Protein 3L49 (pdb70)

Secondary structure (DSSP, 8-state):
--TT-EEEEEES--SSHHHHHHHHHHHHHHHHTT-EEEEEE-TT-HHHHHHHHHHHHHH--SEEEEESS-HHHHHHHHHHHHHTT--EEEES---TT-SEEEEE-HHHHHHHHHHHHHHHHTT-EEEEEE-S-TTSHHHHHHHHHHHHHHHT-TTEEEPSSPB---SSSHHHHHHHHHHHHHHH--STTS--EEEESSHHHHHHHHHHHHHTT--S-EEEEEE--HHHHHHHH-TTS-EEEEEE--HHHHHHHHHHHHHHHHTT----SEEEEP-EEEES--/--TT-EEEEEES---SHHHHHHHHHHHHHHHHTT-EEEEEE-TT-HHHHHHHHHHHHHH--SEEEEESS-HHHHHHHHHHHHHTTPPEEEES---TT-SEEEEE-HHHHHHHHHHHHHHHHTT-EEEEEE-S-TTSHHHHHHHHHHHHHHHT-TTEEEPSSPB---SSSHHHHHHHHHHHHHHHS-STTS--EEEESSSHHHHHHHHHHHHT--TT-EEEEEE--HHHHHHHH-TTS-EEEEEE--HHHHHHHHHHHHHHHHTT----SEEEE--EEEES--/--TT-EEEEEES---SHHHHHHHHHHHHHHHHTT-EEEEEE--S-HHHHHHHHHHHHHT--SEEEEE---HHHHHHHHHHHHHTTPPEEEES---TT-SEEEE--HHHHHHHHHHHHHHHTTT-EEEEEE-TTTTSHHHHHHHHHHHHHHTT-TTEEEPSSPBPP-SSSHHHHHHHHHHHHHHH--STTS--EEEESSSHHHHHHHHHHHHHT--S-EEEEEE--HHHHHHHH-TTS-EEEEEE--HHHHHHHHHHHHHHHHTT----SEEE---EEEES--/--TT-EEEEEES---SHHHHHHHHHHHHHHHHTT-EEEEEE-TT-HHHHHHHHHHHHHH--SEEEEES--HHHHHHHHHHHHHTT--EEEES---TT-SEEEE--HHHHHHHHHHHHHHHHTT-EEEEEB-S-TTSHHHHHHHHHHHHHHHT-TTEEEPSSPBPP-SSSHHHHHHHHHHHHHHHS-STTS--EEE-SSSHHHHHHHHHHHHTT--S-EEEEEE--HHHHHHHH-TTS-EEEEEE--HHHHHHHHHHHHHHHHTT----SEEE---EEEES--

Sequence (1128 aa):
SLEGKTIGITAIGTDHHDWDLKAYQAQIAEIERLGGTAIALDAGRNDQTQVSQIQTLIAQKPDAIIEQLGNLDVLNPWLQKINDAGIPLFTVDTATPHAINNTTSNNYSIGAELALQMVADLGGKGNVLVFNGFYSVPVCKIRYDQMKYVLEAFPDVKIIEPELRDVIPNTIQSAYSNVTDMLTKYPNEGDVGAIWACWDVPMIGATQALQAAGRTDIRRTYGVDGSPEFVEMVADPESPAGAVAAQQPSEIGKLAVQNVARHLAGQEVKPFTFAPAVLITKENSLEGKTIGITAIGTDHHDWDLKAYQAQIAEIERLGGTAIALDAGRNDQTQVSQIQTLIAQKPDAIIEQLGNLDVLNPWLQKINDAGIPLFTVDTATPHHAINNTTSNNYSIGAELALQMVADLGGKGNVLVFNGFYSSVPVCKIRYDQMKYVLEAFPDVKIIEPELRDVIPNTIQSAYSNVTDMLTKYPNEGDVGAIWACWDVPMIGATQALQAAGRTDIRTYGVDGSPEFVEMVADPESPAGAVAAQQPSEIGKLAVQNVARHLAGQEVKPFTFAPAVLITKENSLEGKTIGITAIGTDHHDWDLKAYQAQIAEIERLGGTAIALDAGRNDQTQVSQIQTLIAQKPDAIIEQLGNLDVLNPWLQKINDAGIPLFTVDTATPHAINNTTSNNYSIGAELALQMVADLGGKGNVLVFNGFYSVPVCKIRYDQMKYVLEAFPDVKIIEPELRDVIPNTIQQSAYSNVTDMLTKYPNEGDVGAIWACWDVPMIGATQALQAAGRTDIRRTYGVDGSPEFVEMVADPESPAGAVAAQQPSEIGKLAVQNVARHLAGQEVKPFTFAPAVLITKENSLEGKTIGITAIGTDHHDWDLKAYQAQIAEIERLGGTAIALDAGRNDQTQVSQIQTLIAQKPDAIIEQLGNLDVLNPWLQKINDAGIPLFTVDTATPHAINNTTSNNYSIGAELALQMVADLGGKGNVLVFNGFYSVPVCKIRYDQMKYVLEAFPDVKIIEPELRDVIPNTIQSAYSNVTDMLTKYPNEGDVGAIWACWDVPMIGATQALQAAGRTDIRTYGVDGSPEFVEMVADPESPAGAVAAQQPSEIGKLAVQNVARHLAGQEVKPFTFAPAVLITKEN

B-factor: mean 36.96, std 13.81, range [2.0, 111.81]

Nearest PDB structures (foldseek):
  3l49-assembly1_A  TM=1.003E+00  e=1.188E-52  Cereibacter sphaeroides 2.4.1
  4wt7-assembly2_B  TM=9.941E-01  e=4.900E-40  Allorhizobium ampelinum S4
  4ry8-assembly1_A  TM=9.129E-01  e=4.560E-19  Pseudothermotoga lettingae TMO
  5ulb-assembly1_A  TM=8.621E-01  e=6.371E-19  Yersinia enterocolitica subsp. enterocolitica 8081
  4irx-assembly2_B  TM=8.841E-01  e=4.612E-13  Caulobacter vibrioides CB15

InterPro domains:
  IPR025997 Periplasmic binding protein [PF13407] (34-293)
  IPR028082 Periplasmic binding protein-like I [SSF53822] (30-312)

CATH classification: 3.40.50.2300 (+1 more: 3.40.50.2300)

Structure (mmCIF, N/CA/C/O backbone):
data_3L49
#
_entry.id   3L49
#
_cell.length_a   67.310
_cell.length_b   75.712
_cell.length_c   77.438
_cell.angle_alpha   106.41
_cell.angle_beta   115.49
_cell.angle_gamma   96.71
#
_symmetry.space_group_name_H-M   'P 1'
#
loop_
_entity.id
_entity.type
_entity.pdbx_description
1 polymer 'ABC sugar (Ribose) transporter, periplasmic substrate-binding subunit'
2 non-polymer 'UNKNOWN LIGAND'
3 water water
#
loop_
_atom_site.group_PDB
_atom_site.id
_atom_site.type_symbol
_atom_site.label_atom_id
_atom_site.label_alt_id
_atom_site.label_comp_id
_atom_site.label_asym_id
_atom_site.label_entity_id
_atom_site.label_seq_id
_atom_site.pdbx_PDB_ins_code
_atom_site.Cartn_x
_atom_site.Cartn_y
_atom_site.Cartn_z
_atom_site.occupancy
_atom_site.B_iso_or_equiv
_atom_site.auth_seq_id
_atom_site.auth_comp_id
_atom_site.auth_asym_id
_atom_site.auth_atom_id
_atom_site.pdbx_PDB_model_num
ATOM 1 N N . SER A 1 2 ? 23.343 41.192 -0.767 1.00 43.33 28 SER A N 1
ATOM 2 C CA . SER A 1 2 ? 23.816 39.927 -0.117 1.00 42.59 28 SER A CA 1
ATOM 3 C C . SER A 1 2 ? 23.182 38.697 -0.794 1.00 46.13 28 SER A C 1
ATOM 4 O O . SER A 1 2 ? 23.843 37.668 -1.005 1.00 45.14 28 SER A O 1
ATOM 7 N N . LEU A 1 3 ? 21.896 38.818 -1.116 1.00 37.91 29 LEU A N 1
ATOM 8 C CA . LEU A 1 3 ? 21.217 37.908 -2.028 1.00 37.80 29 LEU A CA 1
ATOM 9 C C . LEU A 1 3 ? 20.592 38.722 -3.162 1.00 41.20 29 LEU A C 1
ATOM 10 O O . LEU A 1 3 ? 19.710 38.224 -3.869 1.00 33.24 29 LEU A O 1
ATOM 15 N N . GLU A 1 4 ? 21.083 39.955 -3.344 1.00 41.94 30 GLU A N 1
ATOM 16 C CA . GLU A 1 4 ? 20.362 41.010 -4.081 1.00 52.63 30 GLU A CA 1
ATOM 17 C C . GLU A 1 4 ? 19.935 40.678 -5.516 1.00 55.28 30 GLU A C 1
ATOM 18 O O . GLU A 1 4 ? 18.831 41.041 -5.936 1.00 58.15 30 GLU A O 1
ATOM 24 N N . GLY A 1 5 ? 20.781 39.974 -6.255 1.00 51.17 31 GLY A N 1
ATOM 25 C CA . GLY A 1 5 ? 20.413 39.587 -7.609 1.00 52.72 31 GLY A CA 1
ATOM 26 C C . GLY A 1 5 ? 20.167 38.102 -7.720 1.00 47.35 31 GLY A C 1
ATOM 27 O O . GLY A 1 5 ? 20.392 37.511 -8.774 1.00 50.37 31 GLY A O 1
ATOM 28 N N . LYS A 1 6 ? 19.710 37.492 -6.629 1.00 43.36 32 LYS A N 1
ATOM 29 C CA . LYS A 1 6 ? 19.654 36.035 -6.558 1.00 36.93 32 LYS A CA 1
ATOM 30 C C . LYS A 1 6 ? 18.249 35.503 -6.331 1.00 36.80 32 LYS A C 1
ATOM 31 O O . LYS A 1 6 ? 17.388 36.180 -5.756 1.00 28.51 32 LYS A O 1
ATOM 37 N N . THR A 1 7 ? 18.033 34.279 -6.803 1.00 31.55 33 THR A N 1
ATOM 38 C CA . THR A 1 7 ? 16.774 33.583 -6.617 1.00 36.36 33 THR A CA 1
ATOM 39 C C . THR A 1 7 ? 17.058 32.277 -5.904 1.00 31.82 33 THR A C 1
ATOM 40 O O . THR A 1 7 ? 17.877 31.482 -6.364 1.00 31.06 33 THR A O 1
ATOM 44 N N . ILE A 1 8 ? 16.395 32.071 -4.770 1.00 31.80 34 ILE A N 1
ATOM 45 C CA . ILE A 1 8 ? 16.578 30.858 -3.980 1.00 26.57 34 ILE A CA 1
ATOM 46 C C . ILE A 1 8 ? 15.273 30.088 -3.920 1.00 26.79 34 ILE A C 1
ATOM 47 O O . ILE A 1 8 ? 14.253 30.618 -3.486 1.00 26.65 34 ILE A O 1
ATOM 52 N N . GLY A 1 9 ? 15.307 28.840 -4.369 1.00 24.68 35 GLY A N 1
ATOM 53 C CA . GLY A 1 9 ? 14.170 27.947 -4.226 1.00 25.93 35 GLY A CA 1
ATOM 54 C C . GLY A 1 9 ? 14.137 27.260 -2.870 1.00 26.21 35 GLY A C 1
ATOM 55 O O . GLY A 1 9 ? 15.175 26.886 -2.330 1.00 30.12 35 GLY A O 1
ATOM 56 N N . ILE A 1 10 ? 12.935 27.113 -2.322 1.00 29.56 36 ILE A N 1
ATOM 57 C CA . ILE A 1 10 ? 12.692 26.346 -1.095 1.00 30.85 36 ILE A CA 1
ATOM 58 C C . ILE A 1 10 ? 11.746 25.194 -1.416 1.00 28.45 36 ILE A C 1
ATOM 59 O O . ILE A 1 10 ? 10.671 25.416 -1.978 1.00 28.56 36 ILE A O 1
ATOM 64 N N . THR A 1 11 ? 12.145 23.973 -1.072 1.00 30.90 37 THR A N 1
ATOM 65 C CA . THR A 1 11 ? 11.255 22.814 -1.186 1.00 34.86 37 THR A CA 1
ATOM 66 C C . THR A 1 11 ? 11.079 22.087 0.163 1.00 30.96 37 THR A C 1
ATOM 67 O O . THR A 1 11 ? 11.975 21.405 0.635 1.00 35.49 37 THR A O 1
ATOM 71 N N . ALA A 1 12 ? 9.914 22.267 0.777 1.00 29.82 38 ALA A N 1
ATOM 72 C CA . ALA A 1 12 ? 9.581 21.644 2.052 1.00 25.14 38 ALA A CA 1
ATOM 73 C C . ALA A 1 12 ? 8.501 20.598 1.850 1.00 27.91 38 ALA A C 1
ATOM 74 O O . ALA A 1 12 ? 7.659 20.742 0.964 1.00 32.36 38 ALA A O 1
ATOM 76 N N . ILE A 1 13 ? 8.490 19.557 2.675 1.00 24.83 39 ILE A N 1
ATOM 77 C CA . ILE A 1 13 ? 7.435 18.551 2.531 1.00 34.09 39 ILE A CA 1
ATOM 78 C C . ILE A 1 13 ? 6.096 19.005 3.142 1.00 34.35 39 ILE A C 1
ATOM 79 O O . ILE A 1 13 ? 5.046 18.489 2.788 1.00 35.63 39 ILE A O 1
ATOM 84 N N . GLY A 1 14 ? 6.127 19.988 4.032 1.00 35.39 40 GLY A N 1
ATOM 85 C CA . GLY A 1 14 ? 4.892 20.514 4.579 1.00 33.97 40 GLY A CA 1
ATOM 86 C C . GLY A 1 14 ? 5.058 21.757 5.416 1.00 37.52 40 GLY A C 1
ATOM 87 O O . GLY A 1 14 ? 6.180 22.178 5.719 1.00 36.45 40 GLY A O 1
ATOM 88 N N . THR A 1 15 ? 3.920 22.357 5.756 1.00 36.28 41 THR A N 1
ATOM 89 C CA . THR A 1 15 ? 3.833 23.438 6.742 1.00 39.31 41 THR A CA 1
ATOM 90 C C . THR A 1 15 ? 2.639 23.124 7.642 1.00 37.21 41 THR A C 1
ATOM 91 O O . THR A 1 15 ? 2.058 24.018 8.265 1.00 26.26 41 THR A O 1
ATOM 95 N N . ASP A 1 16 ? 2.294 21.836 7.689 1.00 38.11 42 ASP A N 1
ATOM 96 C CA . ASP A 1 16 ? 1.099 21.315 8.355 1.00 44.37 42 ASP A CA 1
ATOM 97 C C . ASP A 1 16 ? 1.059 21.607 9.857 1.00 43.59 42 ASP A C 1
ATOM 98 O O . ASP A 1 16 ? -0.017 21.828 10.414 1.00 42.16 42 ASP A O 1
ATOM 103 N N . HIS A 1 17 ? 2.209 21.706 10.496 1.00 46.49 43 HIS A N 1
ATOM 104 C CA A HIS A 1 17 ? 2.343 21.890 11.929 0.50 48.84 43 HIS A CA 1
ATOM 105 C CA B HIS A 1 17 ? 2.338 21.899 11.929 0.50 48.31 43 HIS A CA 1
ATOM 106 C C . HIS A 1 17 ? 3.455 22.874 12.096 1.00 48.38 43 HIS A C 1
ATOM 107 O O . HIS A 1 17 ? 4.318 23.170 11.300 1.00 50.35 43 HIS A O 1
ATOM 120 N N . ASP A 1 18 ? 3.526 23.194 13.377 1.00 45.10 44 ASP A N 1
ATOM 121 C CA . ASP A 1 18 ? 4.148 24.423 13.889 1.00 47.10 44 ASP A CA 1
ATOM 122 C C . ASP A 1 18 ? 5.645 24.578 13.604 1.00 39.47 44 ASP A C 1
ATOM 123 O O . ASP A 1 18 ? 6.098 25.631 13.244 1.00 32.31 44 ASP A O 1
ATOM 128 N N . TRP A 1 19 ? 6.398 23.529 13.820 1.00 31.04 45 TRP A N 1
ATOM 129 C CA . TRP A 1 19 ? 7.817 23.571 13.629 1.00 36.44 45 TRP A CA 1
ATOM 130 C C . TRP A 1 19 ? 8.095 23.816 12.158 1.00 35.52 45 TRP A C 1
ATOM 131 O O . TRP A 1 19 ? 8.862 24.678 11.809 1.00 38.53 45 TRP A O 1
ATOM 142 N N . ASP A 1 20 ? 7.428 23.061 11.307 1.00 34.56 46 ASP A N 1
ATOM 143 C CA . ASP A 1 20 ? 7.615 23.159 9.863 1.00 30.91 46 ASP A CA 1
ATOM 144 C C . ASP A 1 20 ? 7.270 24.540 9.337 1.00 25.93 46 ASP A C 1
ATOM 145 O O . ASP A 1 20 ? 8.003 25.084 8.522 1.00 27.47 46 ASP A O 1
ATOM 150 N N . LEU A 1 21 ? 6.153 25.094 9.810 1.00 27.93 47 LEU A N 1
ATOM 151 C CA . LEU A 1 21 ? 5.704 26.410 9.385 1.00 29.90 47 LEU A CA 1
ATOM 152 C C . LEU A 1 21 ? 6.692 27.494 9.803 1.00 32.42 47 LEU A C 1
ATOM 153 O O . LEU A 1 21 ? 7.010 28.376 9.004 1.00 40.36 47 LEU A O 1
ATOM 158 N N . LYS A 1 22 ? 7.185 27.406 11.040 1.00 29.26 48 LYS A N 1
ATOM 159 C CA . LYS A 1 22 ? 8.216 28.326 11.547 1.00 31.80 48 LYS A CA 1
ATOM 160 C C . LYS A 1 22 ? 9.519 28.312 10.738 1.00 28.49 48 LYS A C 1
ATOM 161 O O . LYS A 1 22 ? 10.072 29.373 10.458 1.00 14.86 48 LYS A O 1
ATOM 167 N N . ALA A 1 23 ? 9.993 27.121 10.365 1.00 21.49 49 ALA A N 1
ATOM 168 C CA . ALA A 1 23 ? 11.232 26.988 9.603 1.00 20.74 49 ALA A CA 1
ATOM 169 C C . ALA A 1 23 ? 11.086 27.535 8.177 1.00 27.35 49 ALA A C 1
ATOM 170 O O . ALA A 1 23 ? 11.973 28.230 7.659 1.00 22.95 49 ALA A O 1
ATOM 172 N N . TYR A 1 24 ? 9.946 27.212 7.565 1.00 32.73 50 TYR A N 1
ATOM 173 C CA . TYR A 1 24 ? 9.599 27.593 6.199 1.00 26.11 50 TYR A CA 1
ATOM 174 C C . TYR A 1 24 ? 9.460 29.107 6.063 1.00 24.51 50 TYR A C 1
ATOM 175 O O . TYR A 1 24 ? 9.995 29.702 5.126 1.00 26.19 50 TYR A O 1
ATOM 184 N N . GLN A 1 25 ? 8.765 29.714 7.021 1.00 24.54 51 GLN A N 1
ATOM 185 C CA . GLN A 1 25 ? 8.526 31.155 7.055 1.00 33.76 51 GLN A CA 1
ATOM 186 C C . GLN A 1 25 ? 9.819 31.931 7.278 1.00 37.42 51 GLN A C 1
ATOM 187 O O . GLN A 1 25 ? 10.003 33.009 6.708 1.00 24.88 51 GLN A O 1
ATOM 193 N N . ALA A 1 26 ? 10.695 31.375 8.124 1.00 39.53 52 ALA A N 1
ATOM 194 C CA . ALA A 1 26 ? 11.985 31.984 8.473 1.00 33.78 52 ALA A CA 1
ATOM 195 C C . ALA A 1 26 ? 12.930 32.052 7.278 1.00 32.00 52 ALA A C 1
ATOM 196 O O . ALA A 1 26 ? 13.667 33.032 7.120 1.00 26.84 52 ALA A O 1
ATOM 198 N N . GLN A 1 27 ? 12.902 30.999 6.458 1.00 22.61 53 GLN A N 1
ATOM 199 C CA . GLN A 1 27 ? 13.648 30.951 5.209 1.00 19.98 53 GLN A CA 1
ATOM 200 C C . GLN A 1 27 ? 13.207 32.041 4.239 1.00 23.83 53 GLN A C 1
ATOM 201 O O . GLN A 1 27 ? 14.045 32.791 3.737 1.00 27.62 53 GLN A O 1
ATOM 207 N N . ILE A 1 28 ? 11.896 32.126 4.001 1.00 25.92 54 ILE A N 1
ATOM 208 C CA . ILE A 1 28 ? 11.310 33.126 3.105 1.00 22.20 54 ILE A CA 1
ATOM 209 C C . ILE A 1 28 ? 11.687 34.529 3.563 1.00 25.55 54 ILE A C 1
ATOM 210 O O . ILE A 1 28 ? 12.180 35.335 2.764 1.00 36.80 54 ILE A O 1
ATOM 215 N N . ALA A 1 29 ? 11.483 34.788 4.858 1.00 24.94 55 ALA A N 1
ATOM 216 C CA . ALA A 1 29 ? 11.759 36.087 5.483 1.00 28.32 55 ALA A CA 1
ATOM 217 C C . ALA A 1 29 ? 13.219 36.509 5.351 1.00 33.10 55 ALA A C 1
ATOM 218 O O . ALA A 1 29 ? 13.508 37.677 5.081 1.00 28.09 55 ALA A O 1
ATOM 220 N N . GLU A 1 30 ? 14.126 35.546 5.526 1.00 35.79 56 GLU A N 1
ATOM 221 C CA . GLU A 1 30 ? 15.557 35.815 5.464 1.00 32.61 56 GLU A CA 1
ATOM 222 C C . GLU A 1 30 ? 16.056 36.049 4.039 1.00 29.61 56 GLU A C 1
ATOM 223 O O . GLU A 1 30 ? 16.912 36.914 3.817 1.00 34.49 56 GLU A O 1
ATOM 229 N N . ILE A 1 31 ? 15.514 35.290 3.086 1.00 27.76 57 ILE A N 1
ATOM 230 C CA . ILE A 1 31 ? 15.831 35.476 1.668 1.00 26.42 57 ILE A CA 1
ATOM 231 C C . ILE A 1 31 ? 15.483 36.902 1.247 1.00 23.85 57 ILE A C 1
ATOM 232 O O . ILE A 1 31 ? 16.333 37.624 0.717 1.00 23.56 57 ILE A O 1
ATOM 237 N N . GLU A 1 32 ? 14.248 37.302 1.540 1.00 26.91 58 GLU A N 1
ATOM 238 C CA . GLU A 1 32 ? 13.749 38.626 1.209 1.00 34.14 58 GLU A CA 1
ATOM 239 C C . GLU A 1 32 ? 14.473 39.730 1.967 1.00 32.48 58 GLU A C 1
ATOM 240 O O . GLU A 1 32 ? 14.737 40.792 1.403 1.00 42.25 58 GLU A O 1
ATOM 246 N N . ARG A 1 33 ? 14.819 39.469 3.227 1.00 30.69 59 ARG A N 1
ATOM 247 C CA . ARG A 1 33 ? 15.574 40.428 4.034 1.00 31.39 59 ARG A CA 1
ATOM 248 C C . ARG A 1 33 ? 16.938 40.754 3.419 1.00 34.73 59 ARG A C 1
ATOM 249 O O . ARG A 1 33 ? 17.331 41.921 3.356 1.00 32.69 59 ARG A O 1
ATOM 257 N N . LEU A 1 34 ? 17.639 39.721 2.949 1.00 32.96 60 LEU A N 1
ATOM 258 C CA . LEU A 1 34 ? 18.957 39.879 2.321 1.00 31.04 60 LEU A CA 1
ATOM 259 C C . LEU A 1 34 ? 18.882 40.384 0.865 1.00 30.28 60 LEU A C 1
ATOM 260 O O . LEU A 1 34 ? 19.909 40.530 0.188 1.00 29.64 60 LEU A O 1
ATOM 265 N N . GLY A 1 35 ? 17.665 40.642 0.391 1.00 28.24 61 GLY A N 1
ATOM 266 C CA . GLY A 1 35 ? 17.442 41.271 -0.913 1.00 34.98 61 GLY A CA 1
ATOM 267 C C . GLY A 1 35 ? 17.186 40.279 -2.030 1.00 34.19 61 GLY A C 1
ATOM 268 O O . GLY A 1 35 ? 17.248 40.627 -3.206 1.00 40.59 61 GLY A O 1
ATOM 269 N N . GLY A 1 36 ? 16.889 39.041 -1.657 1.00 35.79 62 GLY A N 1
ATOM 270 C CA . GLY A 1 36 ? 16.705 37.975 -2.622 1.00 28.83 62 GLY A CA 1
ATOM 271 C C . GLY A 1 36 ? 15.267 37.752 -3.017 1.00 33.66 62 GLY A C 1
ATOM 272 O O . GLY A 1 36 ? 14.343 38.363 -2.460 1.00 25.29 62 GLY A O 1
ATOM 273 N N . THR A 1 37 ? 15.100 36.885 -4.010 1.00 26.00 63 THR A N 1
ATOM 274 C CA . THR A 1 37 ? 13.798 36.398 -4.435 1.00 30.16 63 THR A CA 1
ATOM 275 C C . THR A 1 37 ? 13.676 34.960 -3.942 1.00 26.69 63 THR A C 1
ATOM 276 O O . THR A 1 37 ? 14.611 34.172 -4.064 1.00 23.77 63 THR A O 1
ATOM 280 N N . ALA A 1 38 ? 12.527 34.636 -3.361 1.00 30.52 64 ALA A N 1
ATOM 281 C CA . ALA A 1 38 ? 12.254 33.288 -2.892 1.00 30.60 64 ALA A CA 1
ATOM 282 C C . ALA A 1 38 ? 11.250 32.596 -3.806 1.00 26.85 64 ALA A C 1
ATOM 283 O O . ALA A 1 38 ? 10.218 33.162 -4.122 1.00 24.15 64 ALA A O 1
ATOM 285 N N . ILE A 1 39 ? 11.567 31.384 -4.252 1.00 31.54 65 ILE A N 1
ATOM 286 C CA . ILE A 1 39 ? 10.560 30.525 -4.860 1.00 28.75 65 ILE A CA 1
ATOM 287 C C . ILE A 1 39 ? 10.211 29.457 -3.829 1.00 36.15 65 ILE A C 1
ATOM 288 O O . ILE A 1 39 ? 10.942 28.479 -3.651 1.00 37.51 65 ILE A O 1
ATOM 293 N N . ALA A 1 40 ? 9.094 29.669 -3.142 1.00 29.55 66 ALA A N 1
ATOM 294 C CA . ALA A 1 40 ? 8.713 28.836 -2.015 1.00 29.96 66 ALA A CA 1
ATOM 295 C C . ALA A 1 40 ? 7.676 27.790 -2.389 1.00 27.44 66 ALA A C 1
ATOM 296 O O . ALA A 1 40 ? 6.526 28.117 -2.691 1.00 31.71 66 ALA A O 1
ATOM 298 N N . LEU A 1 41 ? 8.081 26.524 -2.341 1.00 27.15 67 LEU A N 1
ATOM 299 C CA . LEU A 1 41 ? 7.175 25.421 -2.659 1.00 25.00 67 LEU A CA 1
ATOM 300 C C . LEU A 1 41 ? 6.919 24.495 -1.463 1.00 26.72 67 LEU A C 1
ATOM 301 O O . LEU A 1 41 ? 7.850 24.097 -0.752 1.00 23.66 67 LEU A O 1
ATOM 306 N N . ASP A 1 42 ? 5.643 24.178 -1.257 1.00 25.68 68 ASP A N 1
ATOM 307 C CA . ASP A 1 42 ? 5.167 23.363 -0.142 1.00 30.36 68 ASP A CA 1
ATOM 308 C C . ASP A 1 42 ? 4.458 22.126 -0.709 1.00 31.41 68 ASP A C 1
ATOM 309 O O . ASP A 1 42 ? 3.518 22.236 -1.497 1.00 33.00 68 ASP A O 1
ATOM 314 N N . ALA A 1 43 ? 4.892 20.950 -0.274 1.00 21.88 69 ALA A N 1
ATOM 315 C CA . ALA A 1 43 ? 4.421 19.701 -0.875 1.00 29.09 69 ALA A CA 1
ATOM 316 C C . ALA A 1 43 ? 3.109 19.188 -0.309 1.00 27.99 69 ALA A C 1
ATOM 317 O O . ALA A 1 43 ? 2.532 18.249 -0.862 1.00 33.10 69 ALA A O 1
ATOM 319 N N . GLY A 1 44 ? 2.644 19.800 0.780 1.00 23.75 70 GLY A N 1
ATOM 320 C CA . GLY A 1 44 ? 1.439 19.355 1.483 1.00 28.84 70 GLY A CA 1
ATOM 321 C C . GLY A 1 44 ? 1.482 17.902 1.942 1.00 33.71 70 GLY A C 1
ATOM 322 O O . GLY A 1 44 ? 0.488 17.186 1.820 1.00 40.77 70 GLY A O 1
ATOM 323 N N . ARG A 1 45 ? 2.646 17.472 2.439 1.00 33.51 71 ARG A N 1
ATOM 324 C CA . ARG A 1 45 ? 2.894 16.108 2.959 1.00 30.98 71 ARG A CA 1
ATOM 325 C C . ARG A 1 45 ? 2.753 14.978 1.924 1.00 39.30 71 ARG A C 1
ATOM 326 O O . ARG A 1 45 ? 2.667 13.790 2.266 1.00 29.17 71 ARG A O 1
ATOM 334 N N . ASN A 1 46 ? 2.752 15.366 0.655 1.00 41.80 72 ASN A N 1
ATOM 335 C CA . ASN A 1 46 ? 2.753 14.419 -0.441 1.00 40.71 72 ASN A CA 1
ATOM 336 C C . ASN A 1 46 ? 4.149 14.348 -1.022 1.00 34.86 72 ASN A C 1
ATOM 337 O O . ASN A 1 46 ? 4.700 15.375 -1.429 1.00 38.09 72 ASN A O 1
ATOM 342 N N . ASP A 1 47 ? 4.716 13.142 -1.049 1.00 39.66 73 ASP A N 1
ATOM 343 C CA . ASP A 1 47 ? 6.074 12.915 -1.570 1.00 49.69 73 ASP A CA 1
ATOM 344 C C . ASP A 1 47 ? 6.184 13.169 -3.071 1.00 51.56 73 ASP A C 1
ATOM 345 O O . ASP A 1 47 ? 7.177 13.739 -3.545 1.00 43.32 73 ASP A O 1
ATOM 350 N N . GLN A 1 48 ? 5.147 12.756 -3.800 1.00 45.71 74 GLN A N 1
ATOM 351 C CA . GLN A 1 48 ? 5.119 12.853 -5.249 1.00 38.85 74 GLN A CA 1
ATOM 352 C C . GLN A 1 48 ? 5.005 14.305 -5.706 1.00 33.22 74 GLN A C 1
ATOM 353 O O . GLN A 1 48 ? 5.543 14.673 -6.758 1.00 31.74 74 GLN A O 1
ATOM 359 N N . THR A 1 49 ? 4.308 15.118 -4.907 1.00 30.70 75 THR A N 1
ATOM 360 C CA . THR A 1 49 ? 4.238 16.569 -5.118 1.00 30.41 75 THR A CA 1
ATOM 361 C C . THR A 1 49 ? 5.626 17.185 -4.987 1.00 36.45 75 THR A C 1
ATOM 362 O O . THR A 1 49 ? 6.056 17.940 -5.875 1.00 36.59 75 THR A O 1
ATOM 366 N N . GLN A 1 50 ? 6.327 16.829 -3.902 1.00 35.05 76 GLN A N 1
ATOM 367 C CA . GLN A 1 50 ? 7.685 17.329 -3.637 1.00 33.31 76 GLN A CA 1
ATOM 368 C C . GLN A 1 50 ? 8.639 17.048 -4.796 1.00 35.38 76 GLN A C 1
ATOM 369 O O . GLN A 1 50 ? 9.381 17.941 -5.219 1.00 36.10 76 GLN A O 1
ATOM 375 N N . VAL A 1 51 ? 8.599 15.804 -5.283 1.00 30.66 77 VAL A N 1
ATOM 376 C CA . VAL A 1 51 ? 9.328 15.360 -6.472 1.00 32.93 77 VAL A CA 1
ATOM 377 C C . VAL A 1 51 ? 9.149 16.315 -7.663 1.00 35.90 77 VAL A C 1
ATOM 378 O O . VAL A 1 51 ? 10.135 16.807 -8.221 1.00 38.55 77 VAL A O 1
ATOM 382 N N . SER A 1 52 ? 7.899 16.602 -8.023 1.00 34.15 78 SER A N 1
ATOM 383 C CA . SER A 1 52 ? 7.629 17.512 -9.132 1.00 36.58 78 SER A CA 1
ATOM 384 C C . SER A 1 52 ? 7.972 18.962 -8.785 1.00 39.07 78 SER A C 1
ATOM 385 O O . SER A 1 52 ? 8.361 19.742 -9.660 1.00 41.61 78 SER A O 1
ATOM 388 N N . GLN A 1 53 ? 7.843 19.317 -7.508 1.00 36.91 79 GLN A N 1
ATOM 389 C CA . GLN A 1 53 ? 8.268 20.636 -7.042 1.00 30.61 79 GLN A CA 1
ATOM 390 C C . GLN A 1 53 ? 9.777 20.835 -7.157 1.00 34.18 79 GLN A C 1
ATOM 391 O O . GLN A 1 53 ? 10.239 21.938 -7.447 1.00 40.21 79 GLN A O 1
ATOM 397 N N . ILE A 1 54 ? 10.534 19.759 -6.955 1.00 30.47 80 ILE A N 1
ATOM 398 C CA . ILE A 1 54 ? 11.968 19.751 -7.241 1.00 36.53 80 ILE A CA 1
ATOM 399 C C . ILE A 1 54 ? 12.240 19.934 -8.755 1.00 39.56 80 ILE A C 1
ATOM 400 O O . ILE A 1 54 ? 13.065 20.779 -9.145 1.00 28.07 80 ILE A O 1
ATOM 405 N N . GLN A 1 55 ? 11.519 19.162 -9.584 1.00 38.92 81 GLN A N 1
ATOM 406 C CA . GLN A 1 55 ? 11.605 19.226 -11.054 1.00 30.89 81 GLN A CA 1
ATOM 407 C C . GLN A 1 55 ? 11.406 20.641 -11.564 1.00 26.97 81 GLN A C 1
ATOM 408 O O . GLN A 1 55 ? 12.169 21.117 -12.407 1.00 30.31 81 GLN A O 1
ATOM 414 N N . THR A 1 56 ? 10.366 21.288 -11.043 1.00 22.57 82 THR A N 1
ATOM 415 C CA . THR A 1 56 ? 10.080 22.705 -11.259 1.00 27.89 82 THR A CA 1
ATOM 416 C C . THR A 1 56 ? 11.282 23.598 -10.965 1.00 34.08 82 THR A C 1
ATOM 417 O O . THR A 1 56 ? 11.686 24.410 -11.809 1.00 30.38 82 THR A O 1
ATOM 421 N N . LEU A 1 57 ? 11.848 23.424 -9.768 1.00 34.21 83 LEU A N 1
ATOM 422 C CA . LEU A 1 57 ? 12.981 24.220 -9.305 1.00 28.09 83 LEU A CA 1
ATOM 423 C C . LEU A 1 57 ? 14.208 24.030 -10.175 1.00 29.52 83 LEU A C 1
ATOM 424 O O . LEU A 1 57 ? 14.854 25.017 -10.535 1.00 31.84 83 LEU A O 1
ATOM 429 N N . ILE A 1 58 ? 14.506 22.773 -10.522 1.00 28.30 84 ILE A N 1
ATOM 430 C CA . ILE A 1 58 ? 15.614 22.444 -11.431 1.00 33.74 84 ILE A CA 1
ATOM 431 C C . ILE A 1 58 ? 15.464 23.187 -12.759 1.00 32.75 84 ILE A C 1
ATOM 432 O O . ILE A 1 58 ? 16.403 23.843 -13.229 1.00 31.31 84 ILE A O 1
ATOM 437 N N . ALA A 1 59 ? 14.260 23.103 -13.323 1.00 35.41 85 ALA A N 1
ATOM 438 C CA . ALA A 1 59 ? 13.920 23.733 -14.596 1.00 32.32 85 ALA A CA 1
ATOM 439 C C . ALA A 1 59 ? 13.858 25.260 -14.515 1.00 34.15 85 ALA A C 1
ATOM 440 O O . ALA A 1 59 ? 13.959 25.931 -15.540 1.00 46.62 85 ALA A O 1
ATOM 442 N N . GLN A 1 60 ? 13.689 25.804 -13.308 1.00 36.95 86 GLN A N 1
ATOM 443 C CA . GLN A 1 60 ? 13.673 27.260 -13.110 1.00 31.97 86 GLN A CA 1
ATOM 444 C C . GLN A 1 60 ? 15.056 27.859 -12.875 1.00 35.80 86 GLN A C 1
ATOM 445 O O . GLN A 1 60 ? 15.206 29.085 -12.868 1.00 34.72 86 GLN A O 1
ATOM 451 N N . LYS A 1 61 ? 16.051 26.985 -12.693 1.00 39.07 87 LYS A N 1
ATOM 452 C CA . LYS A 1 61 ? 17.459 27.363 -12.498 1.00 37.47 87 LYS A CA 1
ATOM 453 C C . LYS A 1 61 ? 17.684 28.482 -11.461 1.00 46.29 87 LYS A C 1
ATOM 454 O O . LYS A 1 61 ? 18.042 29.612 -11.830 1.00 46.36 87 LYS A O 1
ATOM 460 N N . PRO A 1 62 ? 17.476 28.179 -10.160 1.00 45.34 88 PRO A N 1
ATOM 461 C CA . PRO A 1 62 ? 17.748 29.213 -9.175 1.00 39.27 88 PRO A CA 1
ATOM 462 C C . PRO A 1 62 ? 19.236 29.233 -8.826 1.00 34.16 88 PRO A C 1
ATOM 463 O O . PRO A 1 62 ? 19.990 28.338 -9.241 1.00 30.88 88 PRO A O 1
ATOM 467 N N . ASP A 1 63 ? 19.654 30.250 -8.081 1.00 27.79 89 ASP A N 1
ATOM 468 C CA . ASP A 1 63 ? 21.036 30.335 -7.611 1.00 33.40 89 ASP A CA 1
ATOM 469 C C . ASP A 1 63 ? 21.383 29.273 -6.546 1.00 33.69 89 ASP A C 1
ATOM 470 O O . ASP A 1 63 ? 22.551 28.903 -6.414 1.00 33.64 89 ASP A O 1
ATOM 475 N N . ALA A 1 64 ? 20.371 28.796 -5.810 1.00 29.85 90 ALA A N 1
ATOM 476 C CA . ALA A 1 64 ? 20.484 27.630 -4.913 1.00 27.61 90 ALA A CA 1
ATOM 477 C C . ALA A 1 64 ? 19.126 27.080 -4.483 1.00 25.06 90 ALA A C 1
ATOM 478 O O . ALA A 1 64 ? 18.109 27.768 -4.550 1.00 29.39 90 ALA A O 1
ATOM 480 N N . ILE A 1 65 ? 19.123 25.833 -4.024 1.00 30.48 91 ILE A N 1
ATOM 481 C CA . ILE A 1 65 ? 17.912 25.193 -3.493 1.00 23.46 91 ILE A CA 1
ATOM 482 C C . ILE A 1 65 ? 18.083 24.830 -2.009 1.00 28.19 91 ILE A C 1
ATOM 483 O O . ILE A 1 65 ? 19.127 24.296 -1.612 1.00 27.50 91 ILE A O 1
ATOM 488 N N . ILE A 1 66 ? 17.077 25.161 -1.192 1.00 28.99 92 ILE A N 1
ATOM 489 C CA . ILE A 1 66 ? 17.006 24.663 0.186 1.00 17.83 92 ILE A CA 1
ATOM 490 C C . ILE A 1 66 ? 15.910 23.621 0.330 1.00 19.49 92 ILE A C 1
ATOM 491 O O . ILE A 1 66 ? 14.745 23.882 0.060 1.00 19.68 92 ILE A O 1
ATOM 496 N N . GLU A 1 67 ? 16.292 22.426 0.752 1.00 27.13 93 GLU A N 1
ATOM 497 C CA . GLU A 1 67 ? 15.334 21.351 0.925 1.00 18.08 93 GLU A CA 1
ATOM 498 C C . GLU A 1 67 ? 15.012 21.206 2.417 1.00 16.84 93 GLU A C 1
ATOM 499 O O . GLU A 1 67 ? 15.911 21.178 3.245 1.00 16.94 93 GLU A O 1
ATOM 505 N N . GLN A 1 68 ? 13.734 21.082 2.758 1.00 18.61 94 GLN A N 1
ATOM 506 C CA . GLN A 1 68 ? 13.340 20.908 4.160 1.00 23.08 94 GLN A CA 1
ATOM 507 C C . GLN A 1 68 ? 12.563 19.616 4.418 1.00 24.85 94 GLN A C 1
ATOM 508 O O . GLN A 1 68 ? 11.488 19.410 3.862 1.00 26.22 94 GLN A O 1
ATOM 514 N N . LEU A 1 69 ? 13.135 18.757 5.262 1.00 35.72 95 LEU A N 1
ATOM 515 C CA . LEU A 1 69 ? 12.522 17.493 5.727 1.00 32.48 95 LEU A CA 1
ATOM 516 C C . LEU A 1 69 ? 12.083 16.521 4.631 1.00 33.72 95 LEU A C 1
ATOM 517 O O . LEU A 1 69 ? 12.475 16.654 3.477 1.00 33.21 95 LEU A O 1
ATOM 522 N N . GLY A 1 70 ? 11.275 15.533 5.004 1.00 38.24 96 GLY A N 1
ATOM 523 C CA . GLY A 1 70 ? 10.820 14.533 4.052 1.00 42.34 96 GLY A CA 1
ATOM 524 C C . GLY A 1 70 ? 11.630 13.255 4.091 1.00 47.82 96 GLY A C 1
ATOM 525 O O . GLY A 1 70 ? 12.614 13.149 4.829 1.00 46.84 96 GLY A O 1
ATOM 526 N N . ASN A 1 71 ? 11.205 12.285 3.286 1.00 53.65 97 ASN A N 1
ATOM 527 C CA . ASN A 1 71 ? 11.860 10.985 3.205 1.00 54.82 97 ASN A CA 1
ATOM 528 C C . ASN A 1 71 ? 13.057 11.021 2.276 1.00 51.46 97 ASN A C 1
ATOM 529 O O . ASN A 1 71 ? 12.926 11.367 1.099 1.00 40.15 97 ASN A O 1
ATOM 534 N N . LEU A 1 72 ? 14.216 10.655 2.826 1.00 57.15 98 LEU A N 1
ATOM 535 C CA . LEU A 1 72 ? 15.498 10.696 2.116 1.00 55.76 98 LEU A CA 1
ATOM 536 C C . LEU A 1 72 ? 15.541 9.718 0.941 1.00 50.25 98 LEU A C 1
ATOM 537 O O . LEU A 1 72 ? 16.003 10.072 -0.147 1.00 45.32 98 LEU A O 1
ATOM 542 N N . ASP A 1 73 ? 15.053 8.500 1.174 1.00 51.73 99 ASP A N 1
ATOM 543 C CA . ASP A 1 73 ? 15.085 7.427 0.177 1.00 51.48 99 ASP A CA 1
ATOM 544 C C . ASP A 1 73 ? 14.326 7.792 -1.094 1.00 47.36 99 ASP A C 1
ATOM 545 O O . ASP A 1 73 ? 14.773 7.469 -2.195 1.00 51.15 99 ASP A O 1
ATOM 550 N N . VAL A 1 74 ? 13.202 8.490 -0.929 1.00 37.89 100 VAL A N 1
ATOM 551 C CA . VAL A 1 74 ? 12.412 8.984 -2.049 1.00 39.89 100 VAL A CA 1
ATOM 552 C C . VAL A 1 74 ? 13.152 10.124 -2.758 1.00 39.62 100 VAL A C 1
ATOM 553 O O . VAL A 1 74 ? 13.229 10.158 -3.994 1.00 38.95 100 VAL A O 1
ATOM 557 N N . LEU A 1 75 ? 13.710 11.034 -1.964 1.00 38.80 101 LEU A N 1
ATOM 558 C CA . LEU A 1 75 ? 14.361 12.239 -2.476 1.00 36.24 101 LEU A CA 1
ATOM 559 C C . LEU A 1 75 ? 15.696 12.006 -3.178 1.00 34.08 101 LEU A C 1
ATOM 560 O O . LEU A 1 75 ? 15.995 12.699 -4.152 1.00 39.58 101 LEU A O 1
ATOM 565 N N . ASN A 1 76 ? 16.477 11.037 -2.694 1.00 33.81 102 ASN A N 1
ATOM 566 C CA . ASN A 1 76 ? 17.855 10.786 -3.181 1.00 39.13 102 ASN A CA 1
ATOM 567 C C . ASN A 1 76 ? 18.138 10.954 -4.690 1.00 42.39 102 ASN A C 1
ATOM 568 O O . ASN A 1 76 ? 19.023 11.748 -5.047 1.00 41.03 102 ASN A O 1
ATOM 573 N N . PRO A 1 77 ? 17.379 10.246 -5.577 1.00 45.44 103 PRO A N 1
ATOM 574 C CA . PRO A 1 77 ? 17.661 10.411 -7.017 1.00 39.89 103 PRO A CA 1
ATOM 575 C C . PRO A 1 77 ? 17.377 11.818 -7.539 1.00 38.73 103 PRO A C 1
ATOM 576 O O . PRO A 1 77 ? 17.978 12.237 -8.525 1.00 40.48 103 PRO A O 1
ATOM 580 N N . TRP A 1 78 ? 16.473 12.533 -6.873 1.00 40.29 104 TRP A N 1
ATOM 581 C CA . TRP A 1 78 ? 16.105 13.888 -7.287 1.00 41.54 104 TRP A CA 1
ATOM 582 C C . TRP A 1 78 ? 17.091 14.913 -6.759 1.00 37.33 104 TRP A C 1
ATOM 583 O O . TRP A 1 78 ? 17.366 15.915 -7.423 1.00 40.07 104 TRP A O 1
ATOM 594 N N . LEU A 1 79 ? 17.633 14.630 -5.576 1.00 39.81 105 LEU A N 1
ATOM 595 C CA . LEU A 1 79 ? 18.729 15.397 -4.998 1.00 32.79 105 LEU A CA 1
ATOM 596 C C . LEU A 1 79 ? 19.985 15.263 -5.859 1.00 35.60 105 LEU A C 1
ATOM 597 O O . LEU A 1 79 ? 20.709 16.240 -6.071 1.00 38.34 105 LEU A O 1
ATOM 602 N N . GLN A 1 80 ? 20.219 14.049 -6.356 1.00 37.04 106 GLN A N 1
ATOM 603 C CA . GLN A 1 80 ? 21.279 13.765 -7.321 1.00 35.84 106 GLN A CA 1
ATOM 604 C C . GLN A 1 80 ? 21.143 14.602 -8.599 1.00 34.20 106 GLN A C 1
ATOM 605 O O . GLN A 1 80 ? 22.134 15.128 -9.105 1.00 31.79 106 GLN A O 1
ATOM 611 N N . LYS A 1 81 ? 19.914 14.734 -9.101 1.00 40.56 107 LYS A N 1
ATOM 612 C CA . LYS A 1 81 ? 19.637 15.543 -10.295 1.00 38.49 107 LYS A CA 1
ATOM 613 C C . LYS A 1 81 ? 19.811 17.057 -10.090 1.00 41.53 107 LYS A C 1
ATOM 614 O O . LYS A 1 81 ? 20.146 17.765 -11.049 1.00 42.01 107 LYS A O 1
ATOM 620 N N . ILE A 1 82 ? 19.600 17.546 -8.861 1.00 32.78 108 ILE A N 1
ATOM 621 C CA . ILE A 1 82 ? 19.955 18.939 -8.512 1.00 28.97 108 ILE A CA 1
ATOM 622 C C . ILE A 1 82 ? 21.473 19.146 -8.632 1.00 31.69 108 ILE A C 1
ATOM 623 O O . ILE A 1 82 ? 21.934 20.172 -9.159 1.00 36.56 108 ILE A O 1
ATOM 628 N N . ASN A 1 83 ? 22.237 18.158 -8.161 1.00 34.95 109 ASN A N 1
ATOM 629 C CA . ASN A 1 83 ? 23.695 18.171 -8.290 1.00 37.85 109 ASN A CA 1
ATOM 630 C C . ASN A 1 83 ? 24.108 18.097 -9.759 1.00 43.57 109 ASN A C 1
ATOM 631 O O . ASN A 1 83 ? 25.040 18.794 -10.177 1.00 42.62 109 ASN A O 1
ATOM 636 N N . ASP A 1 84 ? 23.394 17.266 -10.528 1.00 43.71 110 ASP A N 1
ATOM 637 C CA . ASP A 1 84 ? 23.589 17.130 -11.978 1.00 46.33 110 ASP A CA 1
ATOM 638 C C . ASP A 1 84 ? 23.347 18.441 -12.709 1.00 44.09 110 ASP A C 1
ATOM 639 O O . ASP A 1 84 ? 24.086 18.790 -13.626 1.00 51.27 110 ASP A O 1
ATOM 644 N N . ALA A 1 85 ? 22.322 19.173 -12.281 1.00 44.05 111 ALA A N 1
ATOM 645 C CA . ALA A 1 85 ? 21.995 20.475 -12.861 1.00 40.75 111 ALA A CA 1
ATOM 646 C C . ALA A 1 85 ? 22.990 21.574 -12.473 1.00 41.41 111 ALA A C 1
ATOM 647 O O . ALA A 1 85 ? 22.962 22.670 -13.039 1.00 46.57 111 ALA A O 1
ATOM 649 N N . GLY A 1 86 ? 23.868 21.272 -11.518 1.00 43.83 112 GLY A N 1
ATOM 650 C CA . GLY A 1 86 ? 24.881 22.220 -11.049 1.00 42.31 112 GLY A CA 1
ATOM 651 C C . GLY A 1 86 ? 24.325 23.314 -10.148 1.00 41.17 112 GLY A C 1
ATOM 652 O O . GLY A 1 86 ? 24.860 24.426 -10.109 1.00 43.07 112 GLY A O 1
ATOM 653 N N . ILE A 1 87 ? 23.247 23.001 -9.429 1.00 35.21 113 ILE A N 1
ATOM 654 C CA . ILE A 1 87 ? 22.609 23.955 -8.530 1.00 32.05 113 ILE A CA 1
ATOM 655 C C . ILE A 1 87 ? 23.010 23.608 -7.097 1.00 35.24 113 ILE A C 1
ATOM 656 O O . ILE A 1 87 ? 22.837 22.464 -6.673 1.00 42.59 113 ILE A O 1
ATOM 661 N N . PRO A 1 88 ? 23.563 24.593 -6.356 1.00 41.06 114 PRO A N 1
ATOM 662 C CA . PRO A 1 88 ? 23.968 24.417 -4.959 1.00 32.38 114 PRO A CA 1
ATOM 663 C C . PRO A 1 88 ? 22.805 23.981 -4.066 1.00 31.02 114 PRO A C 1
ATOM 664 O O . PRO A 1 88 ? 21.732 24.591 -4.090 1.00 29.76 114 PRO A O 1
ATOM 668 N N . LEU A 1 89 ? 23.019 22.911 -3.306 1.00 22.40 115 LEU A N 1
ATOM 669 C CA . LEU A 1 89 ? 21.974 22.343 -2.462 1.00 24.39 115 LEU A CA 1
ATOM 670 C C . LEU A 1 89 ? 22.281 22.496 -0.964 1.00 29.15 115 LEU A C 1
ATOM 671 O O . LEU A 1 89 ? 23.370 22.184 -0.492 1.00 33.69 115 LEU A O 1
ATOM 676 N N . PHE A 1 90 ? 21.292 23.002 -0.240 1.00 32.82 116 PHE A N 1
ATOM 677 C CA . PHE A 1 90 ? 21.370 23.208 1.194 1.00 24.69 116 PHE A CA 1
ATOM 678 C C . PHE A 1 90 ? 20.158 22.522 1.783 1.00 26.87 116 PHE A C 1
ATOM 679 O O . PHE A 1 90 ? 19.110 22.459 1.142 1.00 30.32 116 PHE A O 1
ATOM 687 N N . THR A 1 91 ? 20.292 21.980 2.986 1.00 25.11 117 THR A N 1
ATOM 688 C CA . THR A 1 91 ? 19.140 21.372 3.643 1.00 29.81 117 THR A CA 1
ATOM 689 C C . THR A 1 91 ? 18.881 21.939 5.023 1.00 28.39 117 THR A C 1
ATOM 690 O O . THR A 1 91 ? 19.799 22.425 5.688 1.00 27.83 117 THR A O 1
ATOM 694 N N . VAL A 1 92 ? 17.617 21.893 5.437 1.00 28.71 118 VAL A N 1
ATOM 695 C CA . VAL A 1 92 ? 17.307 21.973 6.852 1.00 27.81 118 VAL A CA 1
ATOM 696 C C . VAL A 1 92 ? 16.788 20.617 7.315 1.00 31.95 118 VAL A C 1
ATOM 697 O O . VAL A 1 92 ? 15.870 20.048 6.714 1.00 29.94 118 VAL A O 1
ATOM 701 N N . ASP A 1 93 ? 17.471 20.078 8.327 1.00 23.93 119 ASP A N 1
ATOM 702 C CA . ASP A 1 93 ? 17.227 18.749 8.919 1.00 25.87 119 ASP A CA 1
ATOM 703 C C . ASP A 1 93 ? 17.592 17.531 8.068 1.00 31.36 119 ASP A C 1
ATOM 704 O O . ASP A 1 93 ? 17.926 16.476 8.614 1.00 39.18 119 ASP A O 1
ATOM 709 N N . THR A 1 94 ? 17.533 17.662 6.747 1.00 36.13 120 THR A N 1
ATOM 710 C CA . THR A 1 94 ? 17.757 16.517 5.871 1.00 34.68 120 THR A CA 1
ATOM 711 C C . THR A 1 94 ? 19.252 16.237 5.729 1.00 35.72 120 THR A C 1
ATOM 712 O O . THR A 1 94 ? 19.936 16.823 4.888 1.00 44.16 120 THR A O 1
ATOM 716 N N . ALA A 1 95 ? 19.758 15.347 6.574 1.00 35.34 121 ALA A N 1
ATOM 717 C CA . ALA A 1 95 ? 21.174 14.993 6.541 1.00 32.13 121 ALA A CA 1
ATOM 718 C C . ALA A 1 95 ? 21.484 14.149 5.312 1.00 36.79 121 ALA A C 1
ATOM 719 O O . ALA A 1 95 ? 21.141 12.964 5.256 1.00 40.97 121 ALA A O 1
ATOM 721 N N . THR A 1 96 ? 22.115 14.778 4.321 1.00 39.32 122 THR A N 1
ATOM 722 C CA . THR A 1 96 ? 22.511 14.083 3.093 1.00 40.03 122 THR A CA 1
ATOM 723 C C . THR A 1 96 ? 23.866 14.561 2.558 1.00 34.98 122 THR A C 1
ATOM 724 O O . THR A 1 96 ? 24.166 15.753 2.626 1.00 40.05 122 THR A O 1
ATOM 728 N N . PRO A 1 97 ? 24.700 13.622 2.057 1.00 32.30 123 PRO A N 1
ATOM 729 C CA . PRO A 1 97 ? 25.923 13.935 1.305 1.00 32.25 123 PRO A CA 1
ATOM 730 C C . PRO A 1 97 ? 25.711 14.819 0.060 1.00 30.59 123 PRO A C 1
ATOM 731 O O . PRO A 1 97 ? 26.650 15.474 -0.389 1.00 28.34 123 PRO A O 1
ATOM 735 N N . HIS A 1 98 ? 24.494 14.833 -0.484 1.00 27.70 124 HIS A N 1
ATOM 736 C CA . HIS A 1 98 ? 24.157 15.642 -1.654 1.00 22.23 124 HIS A CA 1
ATOM 737 C C . HIS A 1 98 ? 24.217 17.154 -1.355 1.00 29.42 124 HIS A C 1
ATOM 738 O O . HIS A 1 98 ? 24.315 17.964 -2.271 1.00 21.77 124 HIS A O 1
ATOM 745 N N . ALA A 1 99 ? 24.170 17.515 -0.073 1.00 28.80 125 ALA A N 1
ATOM 746 C CA . ALA A 1 99 ? 24.142 18.913 0.364 1.00 32.78 125 ALA A CA 1
ATOM 747 C C . ALA A 1 99 ? 25.518 19.495 0.712 1.00 31.77 125 ALA A C 1
ATOM 748 O O . ALA A 1 99 ? 26.363 18.817 1.294 1.00 28.68 125 ALA A O 1
ATOM 750 N N . ILE A 1 100 ? 25.718 20.762 0.351 1.00 27.93 126 ILE A N 1
ATOM 751 C CA . ILE A 1 100 ? 26.857 21.559 0.802 1.00 26.35 126 ILE A CA 1
ATOM 752 C C . ILE A 1 100 ? 26.813 21.733 2.332 1.00 23.41 126 ILE A C 1
ATOM 753 O O . ILE A 1 100 ? 27.827 21.606 3.020 1.00 18.01 126 ILE A O 1
ATOM 758 N N . ASN A 1 101 ? 25.619 21.986 2.851 1.00 18.35 127 ASN A N 1
ATOM 759 C CA . ASN A 1 101 ? 25.422 22.300 4.257 1.00 20.68 127 ASN A CA 1
ATOM 760 C C . ASN A 1 101 ? 24.063 21.776 4.717 1.00 13.15 127 ASN A C 1
ATOM 761 O O . ASN A 1 101 ? 23.089 21.804 3.966 1.00 22.46 127 ASN A O 1
ATOM 766 N N . ASN A 1 102 ? 24.018 21.286 5.947 1.00 17.21 128 ASN A N 1
ATOM 767 C CA . ASN A 1 102 ? 22.777 20.931 6.603 1.00 20.04 128 ASN A CA 1
ATOM 768 C C . ASN A 1 102 ? 22.620 21.741 7.879 1.00 23.96 128 ASN A C 1
ATOM 769 O O . ASN A 1 102 ? 23.349 21.513 8.834 1.00 28.82 128 ASN A O 1
ATOM 774 N N . THR A 1 103 ? 21.686 22.692 7.888 1.00 26.54 129 THR A N 1
ATOM 775 C CA . THR A 1 103 ? 21.363 23.436 9.105 1.00 17.70 129 THR A CA 1
ATOM 776 C C . THR A 1 103 ? 20.284 22.677 9.884 1.00 18.65 129 THR A C 1
ATOM 777 O O . THR A 1 103 ? 19.306 22.232 9.306 1.00 19.52 129 THR A O 1
ATOM 781 N N . THR A 1 104 ? 20.477 22.531 11.193 1.00 22.73 130 THR A N 1
ATOM 782 C CA . THR A 1 104 ? 19.693 21.594 12.002 1.00 27.47 130 THR A CA 1
ATOM 783 C C . THR A 1 104 ? 19.922 21.863 13.495 1.00 22.07 130 THR A C 1
ATOM 784 O O . THR A 1 104 ? 20.385 22.930 13.855 1.00 26.07 130 THR A O 1
ATOM 788 N N . SER A 1 105 ? 19.575 20.901 14.351 1.00 23.31 131 SER A N 1
ATOM 789 C CA . SER A 1 105 ? 19.927 20.919 15.766 1.00 17.92 131 SER A CA 1
ATOM 790 C C . SER A 1 105 ? 20.843 19.744 16.057 1.00 24.83 131 SER A C 1
ATOM 791 O O . SER A 1 105 ? 21.076 18.905 15.181 1.00 34.91 131 SER A O 1
ATOM 794 N N . ASN A 1 106 ? 21.364 19.676 17.281 1.00 20.25 132 ASN A N 1
ATOM 795 C CA . ASN A 1 106 ? 22.194 18.546 17.671 1.00 21.25 132 ASN A CA 1
ATOM 796 C C . ASN A 1 106 ? 21.301 17.415 18.138 1.00 24.72 132 ASN A C 1
ATOM 797 O O . ASN A 1 106 ? 20.982 17.291 19.320 1.00 23.20 132 ASN A O 1
ATOM 802 N N . ASN A 1 107 ? 20.928 16.570 17.190 1.00 27.81 133 ASN A N 1
ATOM 803 C CA . ASN A 1 107 ? 19.935 15.531 17.436 1.00 33.61 133 ASN A CA 1
ATOM 804 C C . ASN A 1 107 ? 20.503 14.349 18.186 1.00 30.37 133 ASN A C 1
ATOM 805 O O . ASN A 1 107 ? 19.757 13.543 18.748 1.00 27.79 133 ASN A O 1
ATOM 810 N N . TYR A 1 108 ? 21.835 14.300 18.211 1.00 31.63 134 TYR A N 1
ATOM 811 C CA . TYR A 1 108 ? 22.613 13.309 18.945 1.00 28.07 134 TYR A CA 1
ATOM 812 C C . TYR A 1 108 ? 22.539 13.553 20.449 1.00 27.39 134 TYR A C 1
ATOM 813 O O . TYR A 1 108 ? 22.294 12.624 21.211 1.00 31.07 134 TYR A O 1
ATOM 822 N N . SER A 1 109 ? 22.764 14.803 20.860 1.00 28.23 135 SER A N 1
ATOM 823 C CA . SER A 1 109 ? 22.624 15.231 22.256 1.00 28.72 135 SER A CA 1
ATOM 824 C C . SER A 1 109 ? 21.159 15.166 22.661 1.00 26.85 135 SER A C 1
ATOM 825 O O . SER A 1 109 ? 20.819 14.564 23.680 1.00 23.26 135 SER A O 1
ATOM 828 N N . ILE A 1 110 ? 20.309 15.802 21.851 1.00 27.15 136 ILE A N 1
ATOM 829 C CA . ILE A 1 110 ? 18.858 15.794 22.033 1.00 26.21 136 ILE A CA 1
ATOM 830 C C . ILE A 1 110 ? 18.336 14.378 22.257 1.00 27.21 136 ILE A C 1
ATOM 831 O O . ILE A 1 110 ? 17.655 14.128 23.251 1.00 31.48 136 ILE A O 1
ATOM 836 N N . GLY A 1 111 ? 18.702 13.454 21.365 1.00 19.88 137 GLY A N 1
ATOM 837 C CA . GLY A 1 111 ? 18.194 12.094 21.416 1.00 15.74 137 GLY A CA 1
ATOM 838 C C . GLY A 1 111 ? 18.615 11.411 22.694 1.00 27.84 137 GLY A C 1
ATOM 839 O O . GLY A 1 111 ? 17.814 10.723 23.327 1.00 32.34 137 GLY A O 1
ATOM 840 N N . ALA A 1 112 ? 19.871 11.629 23.081 1.00 23.45 138 ALA A N 1
ATOM 841 C CA . ALA A 1 112 ? 20.429 11.020 24.277 1.00 19.76 138 ALA A CA 1
ATOM 842 C C . ALA A 1 112 ? 19.822 11.597 25.550 1.00 23.96 138 ALA A C 1
ATOM 843 O O . ALA A 1 112 ? 19.302 10.842 26.372 1.00 26.36 138 ALA A O 1
ATOM 845 N N . GLU A 1 113 ? 19.864 12.925 25.692 1.00 20.94 139 GLU A N 1
ATOM 846 C CA . GLU A 1 113 ? 19.368 13.605 26.896 1.00 28.29 139 GLU A CA 1
ATOM 847 C C . GLU A 1 113 ? 17.900 13.344 27.198 1.00 27.89 139 GLU A C 1
ATOM 848 O O . GLU A 1 113 ? 17.542 13.126 28.356 1.00 28.33 139 GLU A O 1
ATOM 854 N N . LEU A 1 114 ? 17.066 13.355 26.160 1.00 19.38 140 LEU A N 1
ATOM 855 C CA . LEU A 1 114 ? 15.648 13.039 26.319 1.00 17.67 140 LEU A CA 1
ATOM 856 C C . LEU A 1 114 ? 15.482 11.605 26.847 1.00 15.43 140 LEU A C 1
ATOM 857 O O . LEU A 1 114 ? 14.774 11.375 27.835 1.00 17.12 140 LEU A O 1
ATOM 862 N N . ALA A 1 115 ? 16.176 10.661 26.213 1.00 14.98 141 ALA A N 1
ATOM 863 C CA . ALA A 1 115 ? 16.174 9.257 26.655 1.00 23.23 141 ALA A CA 1
ATOM 864 C C . ALA A 1 115 ? 16.670 9.109 28.091 1.00 27.10 141 ALA A C 1
ATOM 865 O O . ALA A 1 115 ? 16.085 8.363 28.881 1.00 27.17 141 ALA A O 1
ATOM 867 N N . LEU A 1 116 ? 17.731 9.846 28.422 1.00 31.16 142 LEU A N 1
ATOM 868 C CA . LEU A 1 116 ? 18.313 9.829 29.761 1.00 24.99 142 LEU A CA 1
ATOM 869 C C . LEU A 1 116 ? 17.347 10.380 30.799 1.00 24.59 142 LEU A C 1
ATOM 870 O O . LEU A 1 116 ? 17.230 9.827 31.899 1.00 19.80 142 LEU A O 1
ATOM 875 N N . GLN A 1 117 ? 16.647 11.457 30.438 1.00 22.95 143 GLN A N 1
ATOM 876 C CA . GLN A 1 117 ? 15.605 12.032 31.290 1.00 22.20 143 GLN A CA 1
ATOM 877 C C . GLN A 1 117 ? 14.484 11.034 31.587 1.00 21.15 143 GLN A C 1
ATOM 878 O O . GLN A 1 117 ? 14.016 10.924 32.721 1.00 29.72 143 GLN A O 1
ATOM 884 N N . MET A 1 118 ? 14.073 10.317 30.549 1.00 24.59 144 MET A N 1
ATOM 885 C CA . MET A 1 118 ? 13.039 9.294 30.636 1.00 28.66 144 MET A CA 1
ATOM 886 C C . MET A 1 118 ? 13.405 8.170 31.618 1.00 31.04 144 MET A C 1
ATOM 887 O O . MET A 1 118 ? 12.580 7.765 32.438 1.00 27.36 144 MET A O 1
ATOM 892 N N . VAL A 1 119 ? 14.644 7.687 31.546 1.00 35.42 145 VAL A N 1
ATOM 893 C CA . VAL A 1 119 ? 15.085 6.607 32.433 1.00 39.40 145 VAL A CA 1
ATOM 894 C C . VAL A 1 119 ? 15.349 7.103 33.866 1.00 37.58 145 VAL A C 1
ATOM 895 O O . VAL A 1 119 ? 15.118 6.376 34.840 1.00 36.28 145 VAL A O 1
ATOM 899 N N . ALA A 1 120 ? 15.779 8.359 33.985 1.00 36.29 146 ALA A N 1
ATOM 900 C CA . ALA A 1 120 ? 15.878 9.020 35.288 1.00 30.82 146 ALA A CA 1
ATOM 901 C C . ALA A 1 120 ? 14.505 9.131 35.955 1.00 31.30 146 ALA A C 1
ATOM 902 O O . ALA A 1 120 ? 14.364 8.794 37.130 1.00 39.78 146 ALA A O 1
ATOM 904 N N . ASP A 1 121 ? 13.503 9.587 35.201 1.00 30.44 147 ASP A N 1
ATOM 905 C CA . ASP A 1 121 ? 12.124 9.686 35.703 1.00 34.76 147 ASP A CA 1
ATOM 906 C C . ASP A 1 121 ? 11.512 8.317 36.019 1.00 31.83 147 ASP A C 1
ATOM 907 O O . ASP A 1 121 ? 10.710 8.197 36.939 1.00 23.52 147 ASP A O 1
ATOM 912 N N . LEU A 1 122 ? 11.886 7.297 35.246 1.00 29.15 148 LEU A N 1
ATOM 913 C CA . LEU A 1 122 ? 11.484 5.918 35.523 1.00 28.29 148 LEU A CA 1
ATOM 914 C C . LEU A 1 122 ? 12.203 5.325 36.735 1.00 35.77 148 LEU A C 1
ATOM 915 O O . LEU A 1 122 ? 11.740 4.342 37.316 1.00 37.73 148 LEU A O 1
ATOM 920 N N . GLY A 1 123 ? 13.338 5.920 37.103 1.00 38.53 149 GLY A N 1
ATOM 921 C CA . GLY A 1 123 ? 14.176 5.397 38.176 1.00 35.20 149 GLY A CA 1
ATOM 922 C C . GLY A 1 123 ? 14.868 4.096 37.795 1.00 38.64 149 GLY A C 1
ATOM 923 O O . GLY A 1 123 ? 15.113 3.250 38.654 1.00 37.70 149 GLY A O 1
ATOM 924 N N . GLY A 1 124 ? 15.162 3.932 36.504 1.00 32.43 150 GLY A N 1
ATOM 925 C CA . GLY A 1 124 ? 15.943 2.802 36.015 1.00 39.53 150 GLY A CA 1
ATOM 926 C C . GLY A 1 124 ? 15.168 1.519 35.783 1.00 45.95 150 GLY A C 1
ATOM 927 O O . GLY A 1 124 ? 15.756 0.490 35.446 1.00 44.51 150 GLY A O 1
ATOM 928 N N . LYS A 1 125 ? 13.849 1.580 35.947 1.00 45.57 151 LYS A N 1
ATOM 929 C CA . LYS A 1 125 ? 12.990 0.415 35.757 1.00 50.49 151 LYS A CA 1
ATOM 930 C C . LYS A 1 125 ? 11.659 0.830 35.128 1.00 48.77 151 LYS A C 1
ATOM 931 O O . LYS A 1 125 ? 11.091 1.873 35.482 1.00 47.75 151 LYS A O 1
ATOM 937 N N . GLY A 1 126 ? 11.177 0.008 34.194 1.00 45.44 152 GLY A N 1
ATOM 938 C CA . GLY A 1 126 ? 9.846 0.171 33.604 1.00 36.57 152 GLY A CA 1
ATOM 939 C C . GLY A 1 126 ? 9.830 -0.011 32.104 1.00 36.95 152 GLY A C 1
ATOM 940 O O . GLY A 1 126 ? 10.882 0.000 31.464 1.00 34.28 152 GLY A O 1
ATOM 941 N N . ASN A 1 127 ? 8.632 -0.164 31.541 1.00 35.17 153 ASN A N 1
ATOM 942 C CA . ASN A 1 127 ? 8.478 -0.385 30.099 1.00 27.10 153 ASN A CA 1
ATOM 943 C C . ASN A 1 127 ? 8.064 0.862 29.315 1.00 26.85 153 ASN A C 1
ATOM 944 O O . ASN A 1 127 ? 7.401 1.748 29.845 1.00 28.80 153 ASN A O 1
ATOM 949 N N . VAL A 1 128 ? 8.468 0.914 28.050 1.00 20.72 154 VAL A N 1
ATOM 950 C CA . VAL A 1 128 ? 8.379 2.127 27.252 1.00 26.63 154 VAL A CA 1
ATOM 951 C C . VAL A 1 128 ? 7.648 1.851 25.949 1.00 29.22 154 VAL A C 1
ATOM 952 O O . VAL A 1 128 ? 8.102 1.048 25.126 1.00 22.54 154 VAL A O 1
ATOM 956 N N . LEU A 1 129 ? 6.520 2.534 25.772 1.00 29.99 155 LEU A N 1
ATOM 957 C CA . LEU A 1 129 ? 5.794 2.534 24.511 1.00 36.73 155 LEU A CA 1
ATOM 958 C C . LEU A 1 129 ? 6.442 3.510 23.528 1.00 31.74 155 LEU A C 1
ATOM 959 O O . LEU A 1 129 ? 6.610 4.686 23.843 1.00 33.12 155 LEU A O 1
ATOM 964 N N . VAL A 1 130 ? 6.789 3.021 22.338 1.00 28.02 156 VAL A N 1
ATOM 965 C CA . VAL A 1 130 ? 7.552 3.805 21.359 1.00 29.34 156 VAL A CA 1
ATOM 966 C C . VAL A 1 130 ? 6.806 3.986 20.041 1.00 31.96 156 VAL A C 1
ATOM 967 O O . VAL A 1 130 ? 6.394 3.015 19.415 1.00 38.58 156 VAL A O 1
ATOM 971 N N . PHE A 1 131 ? 6.653 5.239 19.627 1.00 34.55 157 PHE A N 1
ATOM 972 C CA . PHE A 1 131 ? 6.153 5.560 18.302 1.00 33.68 157 PHE A CA 1
ATOM 973 C C . PHE A 1 131 ? 7.327 5.774 17.352 1.00 35.13 157 PHE A C 1
ATOM 974 O O . PHE A 1 131 ? 8.139 6.678 17.559 1.00 32.62 157 PHE A O 1
ATOM 982 N N . ASN A 1 132 ? 7.409 4.942 16.315 1.00 33.66 158 ASN A N 1
ATOM 983 C CA . ASN A 1 132 ? 8.532 4.973 15.375 1.00 39.16 158 ASN A CA 1
ATOM 984 C C . ASN A 1 132 ? 8.087 4.884 13.910 1.00 34.55 158 ASN A C 1
ATOM 985 O O . ASN A 1 132 ? 8.461 3.964 13.180 1.00 37.03 158 ASN A O 1
ATOM 990 N N . GLY A 1 133 ? 7.290 5.855 13.483 1.00 29.41 159 GLY A N 1
ATOM 991 C CA . GLY A 1 13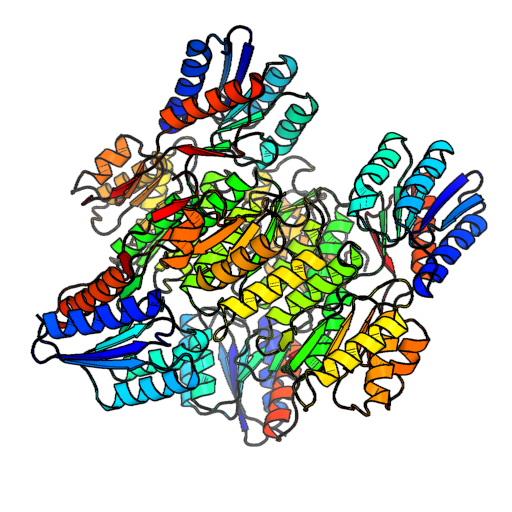3 ? 6.708 5.833 12.150 1.00 25.74 159 GLY A CA 1
ATOM 992 C C . GLY A 1 133 ? 7.396 6.739 11.151 1.00 30.49 159 GLY A C 1
ATOM 993 O O . GLY A 1 133 ? 6.920 6.897 10.018 1.00 28.02 159 GLY A O 1
ATOM 994 N N . PHE A 1 134 ? 8.516 7.330 11.560 1.00 28.84 160 PHE A N 1
ATOM 995 C CA . PHE A 1 134 ? 9.199 8.336 10.741 1.00 25.26 160 PHE A CA 1
ATOM 996 C C . PHE A 1 134 ? 10.704 8.116 10.654 1.00 28.72 160 PHE A C 1
ATOM 997 O O . PHE A 1 134 ? 11.454 9.057 10.399 1.00 19.38 160 PHE A O 1
ATOM 1005 N N . TYR A 1 135 ? 11.125 6.861 10.824 1.00 30.81 161 TYR A N 1
ATOM 1006 C CA . TYR A 1 135 ? 12.538 6.464 10.827 1.00 26.82 161 TYR A CA 1
ATOM 1007 C C . TYR A 1 135 ? 13.306 6.775 9.537 1.00 23.55 161 TYR A C 1
ATOM 1008 O O . TYR A 1 135 ? 14.517 6.978 9.574 1.00 37.69 161 TYR A O 1
ATOM 1017 N N . SER A 1 136 ? 12.600 6.839 8.412 1.00 25.14 162 SER A N 1
ATOM 1018 C CA . SER A 1 136 ? 13.184 7.256 7.126 1.00 24.58 162 SER A CA 1
ATOM 1019 C C . SER A 1 136 ? 13.508 8.762 7.036 1.00 33.35 162 SER A C 1
ATOM 1020 O O . SER A 1 136 ? 14.083 9.226 6.039 1.00 36.33 162 SER A O 1
ATOM 1023 N N . VAL A 1 137 ? 13.110 9.521 8.056 1.00 25.19 163 VAL A N 1
ATOM 1024 C CA . VAL A 1 137 ? 13.518 10.913 8.199 1.00 30.94 163 VAL A CA 1
ATOM 1025 C C . VAL A 1 137 ? 14.788 10.915 9.055 1.00 31.68 163 VAL A C 1
ATOM 1026 O O . VAL A 1 137 ? 14.765 10.410 10.182 1.00 38.01 163 VAL A O 1
ATOM 1030 N N . PRO A 1 138 ? 15.907 11.439 8.505 1.00 33.56 164 PRO A N 1
ATOM 1031 C CA . PRO A 1 138 ? 17.232 11.504 9.145 1.00 29.02 164 PRO A CA 1
ATOM 1032 C C . PRO A 1 138 ? 17.258 11.874 10.636 1.00 28.26 164 PRO A C 1
ATOM 1033 O O . PRO A 1 138 ? 17.877 11.151 11.420 1.00 28.14 164 PRO A O 1
ATOM 1037 N N . VAL A 1 139 ? 16.590 12.965 11.022 1.00 24.68 165 VAL A N 1
ATOM 1038 C CA . VAL A 1 139 ? 16.595 13.413 12.425 1.00 18.27 165 VAL A CA 1
ATOM 1039 C C . VAL A 1 139 ? 15.873 12.454 13.377 1.00 24.08 165 VAL A C 1
ATOM 1040 O O . VAL A 1 139 ? 16.280 12.283 14.524 1.00 32.37 165 VAL A O 1
ATOM 1044 N N . CYS A 1 140 ? 14.843 11.782 12.881 1.00 26.43 166 CYS A N 1
ATOM 1045 C CA . CYS A 1 140 ? 14.121 10.806 13.681 1.00 27.72 166 CYS A CA 1
ATOM 1046 C C . CYS A 1 140 ? 14.885 9.495 13.782 1.00 27.04 166 CYS A C 1
ATOM 1047 O O . CYS A 1 140 ? 14.725 8.750 14.750 1.00 27.39 166 CYS A O 1
ATOM 1050 N N . LYS A 1 141 ? 15.706 9.222 12.771 1.00 28.95 167 LYS A N 1
ATOM 1051 C CA . LYS A 1 141 ? 16.627 8.081 12.771 1.00 27.43 167 LYS A CA 1
ATOM 1052 C C . LYS A 1 141 ? 17.648 8.250 13.889 1.00 27.24 167 LYS A C 1
ATOM 1053 O O . LYS A 1 141 ? 17.906 7.309 14.644 1.00 24.91 167 LYS A O 1
ATOM 1059 N N . ILE A 1 142 ? 18.206 9.460 13.996 1.00 20.08 168 ILE A N 1
ATOM 1060 C CA . ILE A 1 142 ? 19.174 9.791 15.038 1.00 16.58 168 ILE A CA 1
ATOM 1061 C C . ILE A 1 142 ? 18.509 9.743 16.412 1.00 23.46 168 ILE A C 1
ATOM 1062 O O . ILE A 1 142 ? 19.011 9.078 17.322 1.00 23.93 168 ILE A O 1
ATOM 1067 N N . ARG A 1 143 ? 17.364 10.418 16.547 1.00 25.94 169 ARG A N 1
ATOM 1068 C CA . ARG A 1 143 ? 16.629 10.459 17.815 1.00 22.90 169 ARG A CA 1
ATOM 1069 C C . ARG A 1 143 ? 16.247 9.071 18.337 1.00 19.62 169 ARG A C 1
ATOM 1070 O O . ARG A 1 143 ? 16.350 8.805 19.530 1.00 20.92 169 ARG A O 1
ATOM 1078 N N . TYR A 1 144 ? 15.834 8.186 17.435 1.00 29.14 170 TYR A N 1
ATOM 1079 C CA . TYR A 1 144 ? 15.522 6.808 17.802 1.00 26.35 170 TYR A CA 1
ATOM 1080 C C . TYR A 1 144 ? 16.763 6.008 18.183 1.00 25.98 170 TYR A C 1
ATOM 1081 O O . TYR A 1 144 ? 16.742 5.289 19.185 1.00 30.32 170 TYR A O 1
ATOM 1090 N N . ASP A 1 145 ? 17.826 6.122 17.381 1.00 27.10 171 ASP A N 1
ATOM 1091 C CA . ASP A 1 145 ? 19.077 5.389 17.633 1.00 28.89 171 ASP A CA 1
ATOM 1092 C C . ASP A 1 145 ? 19.693 5.691 19.001 1.00 28.04 171 ASP A C 1
ATOM 1093 O O . ASP A 1 145 ? 20.150 4.774 19.697 1.00 16.25 171 ASP A O 1
ATOM 1098 N N . GLN A 1 146 ? 19.687 6.973 19.374 1.00 17.19 172 GLN A N 1
ATOM 1099 C CA . GLN A 1 146 ? 20.254 7.428 20.645 1.00 16.60 172 GLN A CA 1
ATOM 1100 C C . GLN A 1 146 ? 19.459 6.916 21.823 1.00 18.94 172 GLN A C 1
ATOM 1101 O O . GLN A 1 146 ? 20.037 6.539 22.835 1.00 27.32 172 GLN A O 1
ATOM 1107 N N . MET A 1 147 ? 18.136 6.899 21.676 1.00 18.86 173 MET A N 1
ATOM 1108 C CA . MET A 1 147 ? 17.233 6.360 22.690 1.00 16.42 173 MET A CA 1
ATOM 1109 C C . MET A 1 147 ? 17.554 4.890 22.933 1.00 20.24 173 MET A C 1
ATOM 1110 O O . MET A 1 147 ? 17.736 4.463 24.077 1.00 24.62 173 MET A O 1
ATOM 1115 N N . LYS A 1 148 ? 17.655 4.137 21.845 1.00 21.55 174 LYS A N 1
ATOM 1116 C CA . LYS A 1 148 ? 17.839 2.706 21.933 1.00 26.93 174 LYS A CA 1
ATOM 1117 C C . LYS A 1 148 ? 19.219 2.362 22.494 1.00 32.70 174 LYS A C 1
ATOM 1118 O O . LYS A 1 148 ? 19.346 1.444 23.311 1.00 33.00 174 LYS A O 1
ATOM 1124 N N . TYR A 1 149 ? 20.232 3.128 22.086 1.00 29.15 175 TYR A N 1
ATOM 1125 C CA . TYR A 1 149 ? 21.597 2.957 22.600 1.00 31.99 175 TYR A CA 1
ATOM 1126 C C . TYR A 1 149 ? 21.683 3.188 24.121 1.00 32.60 175 TYR A C 1
ATOM 1127 O O . TYR A 1 149 ? 22.258 2.374 24.845 1.00 34.39 175 TYR A O 1
ATOM 1136 N N . VAL A 1 150 ? 21.092 4.289 24.585 1.00 28.73 176 VAL A N 1
ATOM 1137 C CA . VAL A 1 150 ? 20.971 4.620 26.009 1.00 29.53 176 VAL A CA 1
ATOM 1138 C C . VAL A 1 150 ? 20.257 3.532 26.822 1.00 36.60 176 VAL A C 1
ATOM 1139 O O . VAL A 1 150 ? 20.685 3.190 27.936 1.00 38.58 176 VAL A O 1
ATOM 1143 N N . LEU A 1 151 ? 19.197 2.969 26.244 1.00 37.53 177 LEU A N 1
ATOM 1144 C CA . LEU A 1 151 ? 18.399 1.939 26.910 1.00 32.20 177 LEU A CA 1
ATOM 1145 C C . LEU A 1 151 ? 19.113 0.605 27.057 1.00 31.08 177 LEU A C 1
ATOM 1146 O O . LEU A 1 151 ? 18.742 -0.196 27.922 1.00 40.01 177 LEU A O 1
ATOM 1151 N N . GLU A 1 152 ? 20.137 0.379 26.230 1.00 34.46 178 GLU A N 1
ATOM 1152 C CA . GLU A 1 152 ? 21.013 -0.789 26.345 1.00 36.17 178 GLU A CA 1
ATOM 1153 C C . GLU A 1 152 ? 21.679 -0.866 27.715 1.00 36.32 178 GLU A C 1
ATOM 1154 O O . GLU A 1 152 ? 21.871 -1.959 28.248 1.00 43.82 178 GLU A O 1
ATOM 1160 N N . ALA A 1 153 ? 22.019 0.294 28.279 1.00 30.21 179 ALA A N 1
ATOM 1161 C CA . ALA A 1 153 ? 22.685 0.377 29.580 1.00 33.67 179 ALA A CA 1
ATOM 1162 C C . ALA A 1 153 ? 21.768 0.050 30.770 1.00 37.03 179 ALA A C 1
ATOM 1163 O O . ALA A 1 153 ? 22.246 -0.183 31.883 1.00 33.96 179 ALA A O 1
ATOM 1165 N N . PHE A 1 154 ? 20.460 0.030 30.524 1.00 36.63 180 PHE A N 1
ATOM 1166 C CA . PHE A 1 154 ? 19.468 -0.191 31.570 1.00 29.01 180 PHE A CA 1
ATOM 1167 C C . PHE A 1 154 ? 18.621 -1.432 31.259 1.00 34.01 180 PHE A C 1
ATOM 1168 O O . PHE A 1 154 ? 17.598 -1.339 30.571 1.00 26.14 180 PHE A O 1
ATOM 1176 N N . PRO A 1 155 ? 19.048 -2.605 31.771 1.00 40.86 181 PRO A N 1
ATOM 1177 C CA . PRO A 1 155 ? 18.392 -3.880 31.442 1.00 40.78 181 PRO A CA 1
ATOM 1178 C C . PRO A 1 155 ? 16.941 -3.970 31.915 1.00 36.69 181 PRO A C 1
ATOM 1179 O O . PRO A 1 155 ? 16.179 -4.765 31.370 1.00 37.02 181 PRO A O 1
ATOM 1183 N N . ASP A 1 156 ? 16.569 -3.149 32.898 1.00 37.49 182 ASP A N 1
ATOM 1184 C CA . ASP A 1 156 ? 15.200 -3.112 33.416 1.00 42.13 182 ASP A CA 1
ATOM 1185 C C . ASP A 1 156 ? 14.331 -2.031 32.767 1.00 46.80 182 ASP A C 1
ATOM 1186 O O . ASP A 1 156 ? 13.176 -1.842 33.159 1.00 51.71 182 ASP A O 1
ATOM 1191 N N . VAL A 1 157 ? 14.891 -1.320 31.788 1.00 42.88 183 VAL A N 1
ATOM 1192 C CA . VAL A 1 157 ? 14.112 -0.394 30.966 1.00 38.07 183 VAL A CA 1
ATOM 1193 C C . VAL A 1 157 ? 13.975 -0.973 29.569 1.00 44.13 183 VAL A C 1
ATOM 1194 O O . VAL A 1 157 ? 14.951 -1.042 28.825 1.00 49.79 183 VAL A O 1
ATOM 1198 N N . LYS A 1 158 ? 12.759 -1.389 29.218 1.00 48.21 184 LYS A N 1
ATOM 1199 C CA . LYS A 1 158 ? 12.534 -2.097 27.958 1.00 47.91 184 LYS A CA 1
ATOM 1200 C C . LYS A 1 158 ? 11.483 -1.453 27.053 1.00 45.46 184 LYS A C 1
ATOM 1201 O O . LYS A 1 158 ? 10.536 -0.824 27.525 1.00 44.60 184 LYS A O 1
ATOM 1207 N N . ILE A 1 159 ? 11.687 -1.602 25.748 1.00 39.00 185 ILE A N 1
ATOM 1208 C CA . ILE A 1 159 ? 10.753 -1.137 24.729 1.00 41.54 185 ILE A CA 1
ATOM 1209 C C . ILE A 1 159 ? 9.729 -2.245 24.467 1.00 47.95 185 ILE A C 1
ATOM 1210 O O . ILE A 1 159 ? 10.111 -3.373 24.119 1.00 50.46 185 ILE A O 1
ATOM 1215 N N . ILE A 1 160 ? 8.441 -1.942 24.650 1.00 44.03 186 ILE A N 1
ATOM 1216 C CA . ILE A 1 160 ? 7.399 -2.944 24.379 1.00 44.47 186 ILE A CA 1
ATOM 1217 C C . ILE A 1 160 ? 7.166 -3.200 22.889 1.00 43.64 186 ILE A C 1
ATOM 1218 O O . ILE A 1 160 ? 7.216 -2.285 22.062 1.00 43.52 186 ILE A O 1
ATOM 1223 N N . GLU A 1 161 ? 6.946 -4.471 22.565 1.00 46.44 187 GLU A N 1
ATOM 1224 C CA . GLU A 1 161 ? 6.737 -4.911 21.192 1.00 48.74 187 GLU A CA 1
ATOM 1225 C C . GLU A 1 161 ? 5.238 -4.995 20.907 1.00 44.29 187 GLU A C 1
ATOM 1226 O O . GLU A 1 161 ? 4.485 -5.506 21.735 1.00 46.95 187 GLU A O 1
ATOM 1232 N N . PRO A 1 162 ? 4.793 -4.475 19.746 1.00 43.44 188 PRO A N 1
ATOM 1233 C CA . PRO A 1 162 ? 5.594 -3.774 18.744 1.00 41.48 188 PRO A CA 1
ATOM 1234 C C . PRO A 1 162 ? 5.662 -2.265 18.977 1.00 39.35 188 PRO A C 1
ATOM 1235 O O . PRO A 1 162 ? 5.003 -1.732 19.870 1.00 37.42 188 PRO A O 1
ATOM 1239 N N . GLU A 1 163 ? 6.478 -1.591 18.181 1.00 41.18 189 GLU A N 1
ATOM 1240 C CA . GLU A 1 163 ? 6.505 -0.148 18.195 1.00 37.75 189 GLU A CA 1
ATOM 1241 C C . GLU A 1 163 ? 5.337 0.334 17.375 1.00 37.38 189 GLU A C 1
ATOM 1242 O O . GLU A 1 163 ? 5.011 -0.246 16.342 1.00 30.60 189 GLU A O 1
ATOM 1248 N N . LEU A 1 164 ? 4.704 1.395 17.855 1.00 36.37 190 LEU A N 1
ATOM 1249 C CA . LEU A 1 164 ? 3.553 1.968 17.191 1.00 32.16 190 LEU A CA 1
ATOM 1250 C C . LEU A 1 164 ? 4.005 2.884 16.070 1.00 35.80 190 LEU A C 1
ATOM 1251 O O . LEU A 1 164 ? 5.144 3.353 16.069 1.00 36.67 190 LEU A O 1
ATOM 1256 N N . ARG A 1 165 ? 3.124 3.102 15.097 1.00 38.10 191 ARG A N 1
ATOM 1257 C CA . ARG A 1 165 ? 3.423 3.985 13.979 1.00 40.77 191 ARG A CA 1
ATOM 1258 C C . ARG A 1 165 ? 2.683 5.300 14.138 1.00 39.18 191 ARG A C 1
ATOM 1259 O O . ARG A 1 165 ? 1.456 5.343 13.997 1.00 32.64 191 ARG A O 1
ATOM 1267 N N . ASP A 1 166 ? 3.422 6.363 14.452 1.00 32.39 192 ASP A N 1
ATOM 1268 C CA . ASP A 1 166 ? 2.846 7.704 14.425 1.00 32.09 192 ASP A CA 1
ATOM 1269 C C . ASP A 1 166 ? 2.714 8.140 12.967 1.00 31.61 192 ASP A C 1
ATOM 1270 O O . ASP A 1 166 ? 3.527 7.746 12.131 1.00 43.01 192 ASP A O 1
ATOM 1275 N N . VAL A 1 167 ? 1.667 8.906 12.652 1.00 32.84 193 VAL A N 1
ATOM 1276 C CA . VAL A 1 167 ? 1.324 9.200 11.252 1.00 30.70 193 VAL A CA 1
ATOM 1277 C C . VAL A 1 167 ? 1.014 10.672 10.980 1.00 34.49 193 VAL A C 1
ATOM 1278 O O . VAL A 1 167 ? 0.812 11.451 11.901 1.00 33.23 193 VAL A O 1
ATOM 1282 N N . ILE A 1 168 ? 0.997 11.027 9.697 1.00 34.40 194 ILE A N 1
ATOM 1283 C CA . ILE A 1 168 ? 0.469 12.289 9.188 1.00 29.94 194 ILE A CA 1
ATOM 1284 C C . ILE A 1 168 ? -0.468 11.952 8.008 1.00 38.29 194 ILE A C 1
ATOM 1285 O O . ILE A 1 168 ? -0.108 11.132 7.160 1.00 39.44 194 ILE A O 1
ATOM 1290 N N . PRO A 1 169 ? -1.676 12.566 7.947 1.00 43.82 195 PRO A N 1
ATOM 1291 C CA . PRO A 1 169 ? -2.253 13.540 8.878 1.00 40.25 195 PRO A CA 1
ATOM 1292 C C . PRO A 1 169 ? -3.050 12.853 9.985 1.00 39.45 195 PRO A C 1
ATOM 1293 O O . PRO A 1 169 ? -2.985 11.620 10.108 1.00 26.47 195 PRO A O 1
ATOM 1297 N N . ASN A 1 170 ? -3.781 13.647 10.774 1.00 36.94 196 ASN A N 1
ATOM 1298 C CA . ASN A 1 170 ? -4.545 13.149 11.924 1.00 41.87 196 ASN A CA 1
ATOM 1299 C C . ASN A 1 170 ? -3.638 12.496 12.965 1.00 41.46 196 ASN A C 1
ATOM 1300 O O . ASN A 1 170 ? -3.929 11.413 13.485 1.00 42.27 196 ASN A O 1
ATOM 1305 N N . THR A 1 171 ? -2.535 13.187 13.252 1.00 40.35 197 THR A N 1
ATOM 1306 C CA . THR A 1 171 ? -1.461 12.693 14.112 1.00 30.37 197 THR A CA 1
ATOM 1307 C C . THR A 1 171 ? -1.918 12.497 15.559 1.00 29.34 197 THR A C 1
ATOM 1308 O O . THR A 1 171 ? -1.746 11.415 16.128 1.00 33.33 197 THR A O 1
ATOM 1312 N N . ILE A 1 172 ? -2.522 13.550 16.114 1.00 21.11 198 ILE A N 1
ATOM 1313 C CA . ILE A 1 172 ? -2.919 13.622 17.512 1.00 18.21 198 ILE A CA 1
ATOM 1314 C C . ILE A 1 172 ? -3.945 12.551 17.878 1.00 22.05 198 ILE A C 1
ATOM 1315 O O . ILE A 1 172 ? -3.783 11.848 18.880 1.00 22.86 198 ILE A O 1
ATOM 1320 N N . GLN A 1 173 ? -4.981 12.419 17.052 1.00 24.25 199 GLN A N 1
ATOM 1321 C CA . GLN A 1 173 ? -6.062 11.472 17.309 1.00 22.59 199 GLN A CA 1
ATOM 1322 C C . GLN A 1 173 ? -5.637 10.033 17.080 1.00 17.04 199 GLN A C 1
ATOM 1323 O O . GLN A 1 173 ? -6.068 9.141 17.809 1.00 24.33 199 GLN A O 1
ATOM 1329 N N . SER A 1 174 ? -4.780 9.811 16.086 1.00 26.22 200 SER A N 1
ATOM 1330 C CA . SER A 1 174 ? -4.250 8.473 15.829 1.00 29.99 200 SER A CA 1
ATOM 1331 C C . SER A 1 174 ? -3.374 8.011 16.994 1.00 30.89 200 SER A C 1
ATOM 1332 O O . SER A 1 174 ? -3.409 6.841 17.375 1.00 25.00 200 SER A O 1
ATOM 1335 N N . ALA A 1 175 ? -2.622 8.941 17.580 1.00 31.70 201 ALA A N 1
ATOM 1336 C CA . ALA A 1 175 ? -1.812 8.635 18.759 1.00 30.58 201 ALA A CA 1
ATOM 1337 C C . ALA A 1 175 ? -2.681 8.386 19.995 1.00 32.79 201 ALA A C 1
ATOM 1338 O O . ALA A 1 175 ? -2.460 7.419 20.721 1.00 29.64 201 ALA A O 1
ATOM 1340 N N . TYR A 1 176 ? -3.670 9.260 20.213 1.00 30.73 202 TYR A N 1
ATOM 1341 C CA . TYR A 1 176 ? -4.664 9.116 21.283 1.00 23.96 202 TYR A CA 1
ATOM 1342 C C . TYR A 1 176 ? -5.318 7.721 21.227 1.00 21.52 202 TYR A C 1
ATOM 1343 O O . TYR A 1 176 ? -5.425 7.042 22.254 1.00 13.95 202 TYR A O 1
ATOM 1352 N N . SER A 1 177 ? -5.737 7.313 20.027 1.00 21.88 203 SER A N 1
ATOM 1353 C CA . SER A 1 177 ? -6.400 6.018 19.806 1.00 22.27 203 SER A CA 1
ATOM 1354 C C . SER A 1 177 ? -5.480 4.837 20.044 1.00 27.18 203 SER A C 1
ATOM 1355 O O . SER A 1 177 ? -5.903 3.826 20.609 1.00 33.69 203 SER A O 1
ATOM 1358 N N . ASN A 1 178 ? -4.229 4.968 19.608 1.00 29.24 204 ASN A N 1
ATOM 1359 C CA . ASN A 1 178 ? -3.215 3.939 19.840 1.00 22.97 204 ASN A CA 1
ATOM 1360 C C . ASN A 1 178 ? -2.885 3.744 21.320 1.00 27.46 204 ASN A C 1
ATOM 1361 O O . ASN A 1 178 ? -2.746 2.606 21.788 1.00 18.81 204 ASN A O 1
ATOM 1366 N N . VAL A 1 179 ? -2.782 4.856 22.047 1.00 21.51 205 VAL A N 1
ATOM 1367 C CA . VAL A 1 179 ? -2.463 4.820 23.475 1.00 32.59 205 VAL A CA 1
ATOM 1368 C C . VAL A 1 179 ? -3.611 4.176 24.263 1.00 33.55 205 VAL A C 1
ATOM 1369 O O . VAL A 1 179 ? -3.376 3.349 25.142 1.00 32.22 205 VAL A O 1
ATOM 1373 N N . THR A 1 180 ? -4.843 4.543 23.903 1.00 38.81 206 THR A N 1
ATOM 1374 C CA . THR A 1 180 ? -6.059 3.960 24.473 1.00 34.50 206 THR A CA 1
ATOM 1375 C C . THR A 1 180 ? -6.105 2.431 24.287 1.00 35.06 206 THR A C 1
ATOM 1376 O O . THR A 1 180 ? -6.427 1.703 25.229 1.00 36.31 206 THR A O 1
ATOM 1380 N N . ASP A 1 181 ? -5.767 1.964 23.083 1.00 34.11 207 ASP A N 1
ATOM 1381 C CA . ASP A 1 181 ? -5.647 0.533 22.783 1.00 41.21 207 ASP A CA 1
ATOM 1382 C C . ASP A 1 181 ? -4.651 -0.138 23.718 1.00 38.23 207 ASP A C 1
ATOM 1383 O O . ASP A 1 181 ? -4.920 -1.201 24.269 1.00 38.79 207 ASP A O 1
ATOM 1388 N N . MET A 1 182 ? -3.512 0.520 23.908 1.00 43.24 208 MET A N 1
ATOM 1389 C CA . MET A 1 182 ? -2.390 -0.041 24.643 1.00 41.64 208 MET A CA 1
ATOM 1390 C C . MET A 1 182 ? -2.623 -0.040 26.150 1.00 37.22 208 MET A C 1
ATOM 1391 O O . MET A 1 182 ? -2.132 -0.925 26.854 1.00 37.52 208 MET A O 1
ATOM 1396 N N . LEU A 1 183 ? -3.382 0.942 26.635 1.00 37.51 209 LEU A N 1
ATOM 1397 C CA . LEU A 1 183 ? -3.798 0.995 28.044 1.00 43.19 209 LEU A CA 1
ATOM 1398 C C . LEU A 1 183 ? -4.840 -0.078 28.365 1.00 48.89 209 LEU A C 1
ATOM 1399 O O . LEU A 1 183 ? -4.916 -0.556 29.499 1.00 51.22 209 LEU A O 1
ATOM 1404 N N . THR A 1 184 ? -5.649 -0.428 27.364 1.00 49.12 210 THR A N 1
ATOM 1405 C CA . THR A 1 184 ? -6.613 -1.523 27.473 1.00 53.91 210 THR A CA 1
ATOM 1406 C C . THR A 1 184 ? -5.859 -2.846 27.544 1.00 52.88 210 THR A C 1
ATOM 1407 O O . THR A 1 184 ? -6.156 -3.688 28.401 1.00 50.92 210 THR A O 1
ATOM 1411 N N . LYS A 1 185 ? -4.871 -2.998 26.660 1.00 49.35 211 LYS A N 1
ATOM 1412 C CA . LYS A 1 185 ? -4.036 -4.199 26.609 1.00 51.65 211 LYS A CA 1
ATOM 1413 C C . LYS A 1 185 ? -3.179 -4.351 27.872 1.00 49.81 211 LYS A C 1
ATOM 1414 O O . LYS A 1 185 ? -3.009 -5.461 28.370 1.00 53.82 211 LYS A O 1
ATOM 1420 N N . TYR A 1 186 ? -2.670 -3.234 28.395 1.00 52.95 212 TYR A N 1
ATOM 1421 C CA . TYR A 1 186 ? -1.854 -3.239 29.618 1.00 51.31 212 TYR A CA 1
ATOM 1422 C C . TYR A 1 186 ? -2.443 -2.358 30.730 1.00 52.13 212 TYR A C 1
ATOM 1423 O O . TYR A 1 186 ? -1.999 -1.221 30.930 1.00 51.30 212 TYR A O 1
ATOM 1432 N N . PRO A 1 187 ? -3.433 -2.890 31.472 1.00 51.17 213 PRO A N 1
ATOM 1433 C CA . PRO A 1 187 ? -4.152 -2.081 32.459 1.00 50.29 213 PRO A CA 1
ATOM 1434 C C . PRO A 1 187 ? -3.453 -1.911 33.814 1.00 50.61 213 PRO A C 1
ATOM 1435 O O . PRO A 1 187 ? -3.713 -0.930 34.507 1.00 43.59 213 PRO A O 1
ATOM 1439 N N . ASN A 1 188 ? -2.579 -2.847 34.177 1.00 54.40 214 ASN A N 1
ATOM 1440 C CA . ASN A 1 188 ? -2.004 -2.903 35.525 1.00 59.13 214 ASN A CA 1
ATOM 1441 C C . ASN A 1 188 ? -0.993 -1.798 35.805 1.00 61.96 214 ASN A C 1
ATOM 1442 O O . ASN A 1 188 ? -0.341 -1.291 34.891 1.00 64.62 214 ASN A O 1
ATOM 1447 N N . GLU A 1 189 ? -0.858 -1.449 37.081 1.00 67.79 215 GLU A N 1
ATOM 1448 C CA . GLU A 1 189 ? -0.207 -0.203 37.506 1.00 70.91 215 GLU A CA 1
ATOM 1449 C C . GLU A 1 189 ? 1.315 -0.100 37.333 1.00 67.63 215 GLU A C 1
ATOM 1450 O O . GLU A 1 189 ? 1.929 0.838 37.847 1.00 70.76 215 GLU A O 1
ATOM 1456 N N . GLY A 1 190 ? 1.915 -1.040 36.604 1.00 60.16 216 GLY A N 1
ATOM 1457 C CA . GLY A 1 190 ? 3.347 -0.983 36.317 1.00 53.17 216 GLY A CA 1
ATOM 1458 C C . GLY A 1 190 ? 3.772 -1.525 34.963 1.00 51.51 216 GLY A C 1
ATOM 1459 O O . GLY A 1 190 ? 4.964 -1.650 34.699 1.00 51.77 216 GLY A O 1
ATOM 1460 N N . ASP A 1 191 ? 2.804 -1.834 34.102 1.00 50.23 217 ASP A N 1
ATOM 1461 C CA . ASP A 1 191 ? 3.077 -2.493 32.816 1.00 50.38 217 ASP A CA 1
ATOM 1462 C C . ASP A 1 191 ? 3.684 -1.551 31.777 1.00 42.54 217 ASP A C 1
ATOM 1463 O O . ASP A 1 191 ? 4.447 -1.969 30.913 1.00 38.33 217 ASP A O 1
ATOM 1468 N N . VAL A 1 192 ? 3.313 -0.283 31.852 1.00 43.26 218 VAL A N 1
ATOM 1469 C CA . VAL A 1 192 ? 3.837 0.732 30.952 1.00 40.92 218 VAL A CA 1
ATOM 1470 C C . VAL A 1 192 ? 4.105 1.976 31.797 1.00 40.66 218 VAL A C 1
ATOM 1471 O O . VAL A 1 192 ? 3.320 2.312 32.691 1.00 37.57 218 VAL A O 1
ATOM 1475 N N . GLY A 1 193 ? 5.239 2.625 31.551 1.00 35.80 219 GLY A N 1
ATOM 1476 C CA . GLY A 1 193 ? 5.676 3.715 32.412 1.00 26.51 219 GLY A CA 1
ATOM 1477 C C . GLY A 1 193 ? 6.105 4.957 31.679 1.00 25.97 219 GLY A C 1
ATOM 1478 O O . GLY A 1 193 ? 6.259 6.017 32.290 1.00 22.13 219 GLY A O 1
ATOM 1479 N N . ALA A 1 194 ? 6.294 4.830 30.371 1.00 22.78 220 ALA A N 1
ATOM 1480 C CA . ALA A 1 194 ? 6.754 5.950 29.553 1.00 23.98 220 ALA A CA 1
ATOM 1481 C C . ALA A 1 194 ? 6.279 5.812 28.120 1.00 20.93 220 ALA A C 1
ATOM 1482 O O . ALA A 1 194 ? 6.038 4.704 27.644 1.00 30.81 220 ALA A O 1
ATOM 1484 N N . ILE A 1 195 ? 6.133 6.945 27.436 1.00 19.47 221 ILE A N 1
ATOM 1485 C CA . ILE A 1 195 ? 5.823 6.949 26.009 1.00 20.07 221 ILE A CA 1
ATOM 1486 C C . ILE A 1 195 ? 6.772 7.909 25.290 1.00 23.88 221 ILE A C 1
ATOM 1487 O O . ILE A 1 195 ? 6.962 9.051 25.720 1.00 20.25 221 ILE A O 1
ATOM 1492 N N . TRP A 1 196 ? 7.362 7.426 24.200 1.00 20.85 222 TRP A N 1
ATOM 1493 C CA . TRP A 1 196 ? 8.360 8.164 23.436 1.00 27.22 222 TRP A CA 1
ATOM 1494 C C . TRP A 1 196 ? 7.928 8.371 21.970 1.00 29.42 222 TRP A C 1
ATOM 1495 O O . TRP A 1 196 ? 7.333 7.480 21.352 1.00 27.92 222 TRP A O 1
ATOM 1506 N N . ALA A 1 197 ? 8.253 9.543 21.421 1.00 22.32 223 ALA A N 1
ATOM 1507 C CA . ALA A 1 197 ? 8.239 9.776 19.965 1.00 24.00 223 ALA A CA 1
ATOM 1508 C C . ALA A 1 197 ? 9.378 10.712 19.553 1.00 26.57 223 ALA A C 1
ATOM 1509 O O . ALA A 1 197 ? 9.912 11.449 20.384 1.00 26.26 223 ALA A O 1
ATOM 1511 N N . CYS A 1 198 ? 9.740 10.690 18.269 1.00 32.09 224 CYS A N 1
ATOM 1512 C CA . CYS A 1 198 ? 10.839 11.521 17.765 1.00 34.22 224 CYS A CA 1
ATOM 1513 C C . CYS A 1 198 ? 10.382 12.963 17.538 1.00 28.65 224 CYS A C 1
ATOM 1514 O O . CYS A 1 198 ? 11.179 13.830 17.167 1.00 29.31 224 CYS A O 1
ATOM 1517 N N . TRP A 1 199 ? 9.097 13.210 17.775 1.00 29.03 225 TRP A N 1
ATOM 1518 C CA . TRP A 1 199 ? 8.529 14.551 17.674 1.00 28.71 225 TRP A CA 1
ATOM 1519 C C . TRP A 1 199 ? 7.310 14.749 18.576 1.00 27.02 225 TRP A C 1
ATOM 1520 O O . TRP A 1 199 ? 6.707 13.782 19.039 1.00 27.36 225 TRP A O 1
ATOM 1531 N N . ASP A 1 200 ? 6.991 16.023 18.807 1.00 25.34 226 ASP A N 1
ATOM 1532 C CA . ASP A 1 200 ? 5.989 16.531 19.765 1.00 34.29 226 ASP A CA 1
ATOM 1533 C C . ASP A 1 200 ? 4.546 16.120 19.559 1.00 33.23 226 ASP A C 1
ATOM 1534 O O . ASP A 1 200 ? 3.843 15.774 20.514 1.00 24.81 226 ASP A O 1
ATOM 1539 N N . VAL A 1 201 ? 4.110 16.249 18.308 1.00 27.53 227 VAL A N 1
ATOM 1540 C CA . VAL A 1 201 ? 2.698 16.234 17.937 1.00 28.84 227 VAL A CA 1
ATOM 1541 C C . VAL A 1 201 ? 1.936 14.959 18.368 1.00 26.20 227 VAL A C 1
ATOM 1542 O O . VAL A 1 201 ? 0.892 15.091 19.009 1.00 23.09 227 VAL A O 1
ATOM 1546 N N . PRO A 1 202 ? 2.476 13.741 18.096 1.00 24.56 228 PRO A N 1
ATOM 1547 C CA . PRO A 1 202 ? 1.781 12.560 18.642 1.00 20.86 228 PRO A CA 1
ATOM 1548 C C . PRO A 1 202 ? 1.725 12.502 20.173 1.00 27.58 228 PRO A C 1
ATOM 1549 O O . PRO A 1 202 ? 0.787 11.933 20.736 1.00 32.11 228 PRO A O 1
ATOM 1553 N N . MET A 1 203 ? 2.709 13.096 20.842 1.00 26.87 229 MET A N 1
ATOM 1554 C CA . MET A 1 203 ? 2.734 13.088 22.301 1.00 21.75 229 MET A CA 1
ATOM 1555 C C . MET A 1 203 ? 1.660 13.985 22.906 1.00 21.53 229 MET A C 1
ATOM 1556 O O . MET A 1 203 ? 1.256 13.771 24.047 1.00 22.00 229 MET A O 1
ATOM 1561 N N . ILE A 1 204 ? 1.190 14.968 22.132 1.00 23.06 230 ILE A N 1
ATOM 1562 C CA . ILE A 1 204 ? 0.043 15.793 22.529 1.00 27.22 230 ILE A CA 1
ATOM 1563 C C . ILE A 1 204 ? -1.198 14.908 22.682 1.00 21.74 230 ILE A C 1
ATOM 1564 O O . ILE A 1 204 ? -1.908 14.996 23.681 1.00 31.36 230 ILE A O 1
ATOM 1569 N N . GLY A 1 205 ? -1.411 14.031 21.705 1.00 21.17 231 GLY A N 1
ATOM 1570 C CA . GLY A 1 205 ? -2.473 13.036 21.751 1.00 22.66 231 GLY A CA 1
ATOM 1571 C C . GLY A 1 205 ? -2.307 11.997 22.837 1.00 20.43 231 GLY A C 1
ATOM 1572 O O . GLY A 1 205 ? -3.265 11.673 23.542 1.00 25.39 231 GLY A O 1
ATOM 1573 N N . ALA A 1 206 ? -1.089 11.483 22.979 1.00 26.01 232 ALA A N 1
ATOM 1574 C CA . ALA A 1 206 ? -0.787 10.442 23.974 1.00 25.89 232 ALA A CA 1
ATOM 1575 C C . ALA A 1 206 ? -1.059 10.933 25.392 1.00 15.64 232 ALA A C 1
ATOM 1576 O O . ALA A 1 206 ? -1.630 10.210 26.205 1.00 22.97 232 ALA A O 1
ATOM 1578 N N . THR A 1 207 ? -0.679 12.180 25.655 1.00 26.87 233 THR A N 1
ATOM 1579 C CA . THR A 1 207 ? -0.928 12.848 26.932 1.00 19.29 233 THR A CA 1
ATOM 1580 C C . THR A 1 207 ? -2.423 12.997 27.202 1.00 22.19 233 THR A C 1
ATOM 1581 O O . THR A 1 207 ? -2.886 12.670 28.303 1.00 26.71 233 THR A O 1
ATOM 1585 N N . GLN A 1 208 ? -3.164 13.476 26.194 1.00 23.02 234 GLN A N 1
ATOM 1586 C CA . GLN A 1 208 ? -4.621 13.626 26.281 1.00 16.43 234 GLN A CA 1
ATOM 1587 C C . GLN A 1 208 ? -5.322 12.309 26.642 1.00 26.60 234 GLN A C 1
ATOM 1588 O O . GLN A 1 208 ? -6.214 12.298 27.505 1.00 24.62 234 GLN A O 1
ATOM 1594 N N . ALA A 1 209 ? -4.885 11.212 26.006 1.00 14.82 235 ALA A N 1
ATOM 1595 C CA . ALA A 1 209 ? -5.400 9.864 26.263 1.00 20.02 235 ALA A CA 1
ATOM 1596 C C . ALA A 1 209 ? -5.150 9.367 27.686 1.00 28.47 235 ALA A C 1
ATOM 1597 O O . ALA A 1 209 ? -6.051 8.806 28.308 1.00 37.07 235 ALA A O 1
ATOM 1599 N N . LEU A 1 210 ? -3.926 9.557 28.183 1.00 32.20 236 LEU A N 1
ATOM 1600 C CA . LEU A 1 210 ? -3.551 9.157 29.547 1.00 28.10 236 LEU A CA 1
ATOM 1601 C C . LEU A 1 210 ? -4.347 9.928 30.578 1.00 31.60 236 LEU A C 1
ATOM 1602 O O . LEU A 1 210 ? -4.772 9.371 31.594 1.00 31.18 236 LEU A O 1
ATOM 1607 N N . GLN A 1 211 ? -4.522 11.219 30.303 1.00 25.06 237 GLN A N 1
ATOM 1608 C CA . GLN A 1 211 ? -5.328 12.106 31.117 1.00 27.26 237 GLN A CA 1
ATOM 1609 C C . GLN A 1 211 ? -6.774 11.615 31.189 1.00 27.55 237 GLN A C 1
ATOM 1610 O O . GLN A 1 211 ? -7.327 11.462 32.278 1.00 25.27 237 GLN A O 1
ATOM 1616 N N . ALA A 1 212 ? -7.359 11.324 30.029 1.00 27.50 238 ALA A N 1
ATOM 1617 C CA . ALA A 1 212 ? -8.711 10.769 29.952 1.00 32.40 238 ALA A CA 1
ATOM 1618 C C . ALA A 1 212 ? -8.844 9.392 30.635 1.00 35.56 238 ALA A C 1
ATOM 1619 O O . ALA A 1 212 ? -9.935 9.024 31.094 1.00 25.58 238 ALA A O 1
ATOM 1621 N N . ALA A 1 213 ? -7.736 8.651 30.714 1.00 23.05 239 ALA A N 1
ATOM 1622 C CA . ALA A 1 213 ? -7.726 7.344 31.376 1.00 22.64 239 ALA A CA 1
ATOM 1623 C C . ALA A 1 213 ? -7.514 7.474 32.879 1.00 25.00 239 ALA A C 1
ATOM 1624 O O . ALA A 1 213 ? -7.640 6.498 33.613 1.00 29.79 239 ALA A O 1
ATOM 1626 N N . GLY A 1 214 ? -7.181 8.688 33.323 1.00 39.09 240 GLY A N 1
ATOM 1627 C CA . GLY A 1 214 ? -6.916 8.980 34.732 1.00 33.19 240 GLY A CA 1
ATOM 1628 C C . GLY A 1 214 ? -5.587 8.457 35.244 1.00 36.76 240 GLY A C 1
ATOM 1629 O O . GLY A 1 214 ? -5.384 8.367 36.455 1.00 36.54 240 GLY A O 1
ATOM 1630 N N . ARG A 1 215 ? -4.683 8.120 34.322 1.00 41.49 241 ARG A N 1
ATOM 1631 C CA . ARG A 1 215 ? -3.355 7.599 34.652 1.00 41.61 241 ARG A CA 1
ATOM 1632 C C . ARG A 1 215 ? -2.339 8.720 34.894 1.00 48.98 241 ARG A C 1
ATOM 1633 O O . ARG A 1 215 ? -1.846 9.338 33.943 1.00 46.99 241 ARG A O 1
ATOM 1641 N N . THR A 1 216 ? -2.030 8.962 36.170 1.00 55.08 242 THR A N 1
ATOM 1642 C CA . THR A 1 216 ? -1.015 9.946 36.584 1.00 61.47 242 THR A CA 1
ATOM 1643 C C . THR A 1 216 ? 0.402 9.351 36.670 1.00 55.76 242 THR A C 1
ATOM 1644 O O . THR A 1 216 ? 1.362 10.071 36.960 1.00 60.10 242 THR A O 1
ATOM 1648 N N . ASP A 1 217 ? 0.521 8.050 36.404 1.00 46.79 243 ASP A N 1
ATOM 1649 C CA . ASP A 1 217 ? 1.756 7.290 36.639 1.00 44.58 243 ASP A CA 1
ATOM 1650 C C . ASP A 1 217 ? 2.631 7.054 35.396 1.00 42.27 243 ASP A C 1
ATOM 1651 O O . ASP A 1 217 ? 3.703 6.451 35.490 1.00 46.82 243 ASP A O 1
ATOM 1656 N N . ILE A 1 218 ? 2.167 7.510 34.238 1.00 31.21 244 ILE A N 1
ATOM 1657 C CA . ILE A 1 218 ? 2.922 7.370 32.997 1.00 27.65 244 ILE A CA 1
ATOM 1658 C C . ILE A 1 218 ? 3.275 8.765 32.494 1.00 29.41 244 ILE A C 1
ATOM 1659 O O . ILE A 1 218 ? 2.465 9.679 32.606 1.00 32.05 244 ILE A O 1
ATOM 1664 N N . ARG A 1 219 ? 4.493 8.929 31.978 1.00 28.28 245 ARG A N 1
ATOM 1665 C CA A ARG A 1 219 ? 4.922 10.211 31.438 0.50 27.56 245 ARG A CA 1
ATOM 1666 C CA B ARG A 1 219 ? 4.955 10.210 31.450 0.50 27.09 245 ARG A CA 1
ATOM 1667 C C . ARG A 1 219 ? 5.255 10.098 29.954 1.00 21.64 245 ARG A C 1
ATOM 1668 O O . ARG A 1 219 ? 5.683 9.045 29.484 1.00 26.72 245 ARG A O 1
ATOM 1683 N N . THR A 1 220 ? 5.027 11.180 29.210 1.00 20.21 246 THR A N 1
ATOM 1684 C CA . THR A 1 220 ? 5.325 11.204 27.767 1.00 14.67 246 THR A CA 1
ATOM 1685 C C . THR A 1 220 ? 6.524 12.093 27.450 1.00 17.35 246 THR A C 1
ATOM 1686 O O . THR A 1 220 ? 6.783 13.072 28.152 1.00 21.69 246 THR A O 1
ATOM 1690 N N . TYR A 1 221 ? 7.248 11.744 26.386 1.00 19.15 247 TYR A N 1
ATOM 1691 C CA . TYR A 1 221 ? 8.485 12.424 26.010 1.00 21.82 247 TYR A CA 1
ATOM 1692 C C . TYR A 1 221 ? 8.560 12.607 24.513 1.00 20.47 247 TYR A C 1
ATOM 1693 O O . TYR A 1 221 ? 8.341 11.662 23.757 1.00 26.74 247 TYR A O 1
ATOM 1702 N N . GLY A 1 222 ? 8.894 13.819 24.082 1.00 23.40 248 GLY A N 1
ATOM 1703 C CA . GLY A 1 222 ? 9.011 14.105 22.655 1.00 18.45 248 GLY A CA 1
ATOM 1704 C C . GLY A 1 222 ? 9.948 15.254 22.382 1.00 21.60 248 GLY A C 1
ATOM 1705 O O . GLY A 1 222 ? 10.602 15.758 23.292 1.00 25.24 248 GLY A O 1
ATOM 1706 N N . VAL A 1 223 ? 9.993 15.674 21.121 1.00 18.55 249 VAL A N 1
ATOM 1707 C CA . VAL A 1 223 ? 10.963 16.652 20.640 1.00 21.63 249 VAL A CA 1
ATOM 1708 C C . VAL A 1 223 ? 10.244 17.693 19.798 1.00 25.24 249 VAL A C 1
ATOM 1709 O O . VAL A 1 223 ? 9.403 17.326 18.992 1.00 24.29 249 VAL A O 1
ATOM 1713 N N . ASP A 1 224 ? 10.548 18.973 20.037 1.00 27.08 250 ASP A N 1
ATOM 1714 C CA . ASP A 1 224 ? 10.298 20.125 19.129 1.00 37.27 250 ASP A CA 1
ATOM 1715 C C . ASP A 1 224 ? 10.063 21.400 19.899 1.00 32.99 250 ASP A C 1
ATOM 1716 O O . ASP A 1 224 ? 10.666 22.423 19.600 1.00 32.53 250 ASP A O 1
ATOM 1721 N N . GLY A 1 225 ? 9.177 21.333 20.884 1.00 33.53 251 GLY A N 1
ATOM 1722 C CA . GLY A 1 225 ? 8.801 22.509 21.647 1.00 35.04 251 GLY A CA 1
ATOM 1723 C C . GLY A 1 225 ? 7.570 23.210 21.097 1.00 37.60 251 GLY A C 1
ATOM 1724 O O . GLY A 1 225 ? 7.464 24.439 21.183 1.00 40.08 251 GLY A O 1
ATOM 1725 N N . SER A 1 226 ? 6.644 22.433 20.532 1.00 37.52 252 SER A N 1
ATOM 1726 C CA . SER A 1 226 ? 5.348 22.952 20.074 1.00 40.15 252 SER A CA 1
ATOM 1727 C C . SER A 1 226 ? 4.575 23.481 21.281 1.00 41.01 252 SER A C 1
ATOM 1728 O O . SER A 1 226 ? 4.497 22.789 22.304 1.00 33.94 252 SER A O 1
ATOM 1731 N N . PRO A 1 227 ? 4.024 24.715 21.172 1.00 44.69 253 PRO A N 1
ATOM 1732 C CA . PRO A 1 227 ? 3.410 25.451 22.289 1.00 40.71 253 PRO A CA 1
ATOM 1733 C C . PRO A 1 227 ? 2.450 24.639 23.162 1.00 35.75 253 PRO A C 1
ATOM 1734 O O . PRO A 1 227 ? 2.466 24.797 24.382 1.00 28.14 253 PRO A O 1
ATOM 1738 N N . GLU A 1 228 ? 1.654 23.768 22.538 1.00 36.08 254 GLU A N 1
ATOM 1739 C CA . GLU A 1 228 ? 0.742 22.868 23.261 1.00 43.48 254 GLU A CA 1
ATOM 1740 C C . GLU A 1 228 ? 1.445 21.815 24.122 1.00 34.07 254 GLU A C 1
ATOM 1741 O O . GLU A 1 228 ? 0.990 21.526 25.226 1.00 36.89 254 GLU A O 1
ATOM 1747 N N . PHE A 1 229 ? 2.552 21.253 23.641 1.00 27.41 255 PHE A N 1
ATOM 1748 C CA . PHE A 1 229 ? 3.273 20.265 24.447 1.00 30.42 255 PHE A CA 1
ATOM 1749 C C . PHE A 1 229 ? 4.122 20.876 25.571 1.00 28.34 255 PHE A C 1
ATOM 1750 O O . PHE A 1 229 ? 4.186 20.327 26.671 1.00 32.92 255 PHE A O 1
ATOM 1758 N N . VAL A 1 230 ? 4.753 22.013 25.291 1.00 28.08 256 VAL A N 1
ATOM 1759 C CA . VAL A 1 230 ? 5.476 22.803 26.298 1.00 26.23 256 VAL A CA 1
ATOM 1760 C C . VAL A 1 230 ? 4.579 23.143 27.496 1.00 30.68 256 VAL A C 1
ATOM 1761 O O . VAL A 1 230 ? 4.940 22.883 28.645 1.00 32.55 256 VAL A O 1
ATOM 1765 N N . GLU A 1 231 ? 3.402 23.695 27.204 1.00 32.09 257 GLU A N 1
ATOM 1766 C CA . GLU A 1 231 ? 2.405 24.034 28.210 1.00 39.76 257 GLU A CA 1
ATOM 1767 C C . GLU A 1 231 ? 1.941 22.825 29.037 1.00 32.00 257 GLU A C 1
ATOM 1768 O O . GLU A 1 231 ? 1.682 22.951 30.234 1.00 36.07 257 GLU A O 1
ATOM 1774 N N . MET A 1 232 ? 1.840 21.666 28.389 1.00 32.39 258 MET A N 1
ATOM 1775 C CA . MET A 1 232 ? 1.533 20.390 29.061 1.00 29.75 258 MET A CA 1
ATOM 1776 C C . MET A 1 232 ? 2.659 19.938 29.994 1.00 31.17 258 MET A C 1
ATOM 1777 O O . MET A 1 232 ? 2.395 19.419 31.079 1.00 33.78 258 MET A O 1
ATOM 1782 N N . VAL A 1 233 ? 3.908 20.127 29.560 1.00 30.11 259 VAL A N 1
ATOM 1783 C CA . VAL A 1 233 ? 5.091 19.806 30.371 1.00 27.33 259 VAL A CA 1
ATOM 1784 C C . VAL A 1 233 ? 5.151 20.696 31.614 1.00 35.98 259 VAL A C 1
ATOM 1785 O O . VAL A 1 233 ? 5.416 20.208 32.718 1.00 32.87 259 VAL A O 1
ATOM 1789 N N . ALA A 1 234 ? 4.866 21.986 31.425 1.00 31.94 260 ALA A N 1
ATOM 1790 C CA . ALA A 1 234 ? 4.870 22.968 32.513 1.00 39.20 260 ALA A CA 1
ATOM 1791 C C . ALA A 1 234 ? 3.716 22.787 33.505 1.00 43.03 260 ALA A C 1
ATOM 1792 O O . ALA A 1 234 ? 3.827 23.204 34.656 1.00 49.15 260 ALA A O 1
ATOM 1794 N N . ASP A 1 235 ? 2.619 22.177 33.054 1.00 40.84 261 ASP A N 1
ATOM 1795 C CA . ASP A 1 235 ? 1.470 21.880 33.912 1.00 40.39 261 ASP A CA 1
ATOM 1796 C C . ASP A 1 235 ? 1.741 20.660 34.795 1.00 39.12 261 ASP A C 1
ATOM 1797 O O . ASP A 1 235 ? 1.924 19.555 34.280 1.00 43.63 261 ASP A O 1
ATOM 1802 N N . PRO A 1 236 ? 1.763 20.855 36.133 1.00 42.11 262 PRO A N 1
ATOM 1803 C CA . PRO A 1 236 ? 2.013 19.745 37.072 1.00 33.80 262 PRO A CA 1
ATOM 1804 C C . PRO A 1 236 ? 0.917 18.672 37.158 1.00 31.35 262 PRO A C 1
ATOM 1805 O O . PRO A 1 236 ? 1.152 17.618 37.752 1.00 20.17 262 PRO A O 1
ATOM 1809 N N . GLU A 1 237 ? -0.254 18.937 36.582 1.00 35.74 263 GLU A N 1
ATOM 1810 C CA . GLU A 1 237 ? -1.371 17.990 36.594 1.00 41.73 263 GLU A CA 1
ATOM 1811 C C . GLU A 1 237 ? -1.283 17.060 35.394 1.00 43.25 263 GLU A C 1
ATOM 1812 O O . GLU A 1 237 ? -1.844 15.961 35.398 1.00 44.92 263 GLU A O 1
ATOM 1818 N N . SER A 1 238 ? -0.581 17.521 34.362 1.00 39.16 264 SER A N 1
ATOM 1819 C CA . SER A 1 238 ? -0.472 16.807 33.097 1.00 34.33 264 SER A CA 1
ATOM 1820 C C . SER A 1 238 ? 0.652 15.778 33.123 1.00 32.69 264 SER A C 1
ATOM 1821 O O . SER A 1 238 ? 1.725 16.047 33.663 1.00 32.07 264 SER A O 1
ATOM 1824 N N . PRO A 1 239 ? 0.410 14.590 32.540 1.00 34.65 265 PRO A N 1
ATOM 1825 C CA . PRO A 1 239 ? 1.453 13.569 32.393 1.00 34.03 265 PRO A CA 1
ATOM 1826 C C . PRO A 1 239 ? 2.497 13.807 31.281 1.00 32.79 265 PRO A C 1
ATOM 1827 O O . PRO A 1 239 ? 3.196 12.876 30.904 1.00 36.79 265 PRO A O 1
ATOM 1831 N N . ALA A 1 240 ? 2.617 15.023 30.759 1.00 31.55 266 ALA A N 1
ATOM 1832 C CA . ALA A 1 240 ? 3.699 15.313 29.820 1.00 27.74 266 ALA A CA 1
ATOM 1833 C C . ALA A 1 240 ? 4.998 15.494 30.597 1.00 21.13 266 ALA A C 1
ATOM 1834 O O . ALA A 1 240 ? 5.075 16.343 31.477 1.00 31.73 266 ALA A O 1
ATOM 1836 N N . GLY A 1 241 ? 6.009 14.686 30.263 1.00 27.97 267 GLY A N 1
ATOM 1837 C CA . GLY A 1 241 ? 7.218 14.538 31.083 1.00 24.51 267 GLY A CA 1
ATOM 1838 C C . GLY A 1 241 ? 8.431 15.391 30.744 1.00 25.00 267 GLY A C 1
ATOM 1839 O O . GLY A 1 241 ? 9.088 15.904 31.651 1.00 32.01 267 GLY A O 1
ATOM 1840 N N . ALA A 1 242 ? 8.748 15.516 29.452 1.00 24.59 268 ALA A N 1
ATOM 1841 C CA . ALA A 1 242 ? 9.851 16.367 28.984 1.00 22.83 268 ALA A CA 1
ATOM 1842 C C . ALA A 1 242 ? 9.800 16.604 27.485 1.00 26.12 268 ALA A C 1
ATOM 1843 O O . ALA A 1 242 ? 9.264 15.795 26.733 1.00 29.79 268 ALA A O 1
ATOM 1845 N N . VAL A 1 243 ? 10.379 17.719 27.059 1.00 28.87 269 VAL A N 1
ATOM 1846 C CA . VAL A 1 243 ? 10.436 18.073 25.648 1.00 28.58 269 VAL A CA 1
ATOM 1847 C C . VAL A 1 243 ? 11.786 18.700 25.304 1.00 29.42 269 VAL A C 1
ATOM 1848 O O . VAL A 1 243 ? 12.312 19.519 26.057 1.00 35.37 269 VAL A O 1
ATOM 1852 N N . ALA A 1 244 ? 12.360 18.280 24.183 1.00 31.07 270 ALA A N 1
ATOM 1853 C CA . ALA A 1 244 ? 13.536 18.935 23.630 1.00 26.25 270 ALA A CA 1
ATOM 1854 C C . ALA A 1 244 ? 13.089 20.110 22.762 1.00 25.60 270 ALA A C 1
ATOM 1855 O O . ALA A 1 244 ? 12.671 19.925 21.619 1.00 26.25 270 ALA A O 1
ATOM 1857 N N . ALA A 1 245 ? 13.166 21.318 23.314 1.00 26.36 271 ALA A N 1
ATOM 1858 C CA . ALA A 1 245 ? 12.675 22.502 22.617 1.00 16.97 271 ALA A CA 1
ATOM 1859 C C . ALA A 1 245 ? 13.688 23.087 21.640 1.00 32.27 271 ALA A C 1
ATOM 1860 O O . ALA A 1 245 ? 14.725 23.605 22.054 1.00 36.01 271 ALA A O 1
ATOM 1862 N N . GLN A 1 246 ? 13.356 23.028 20.348 1.00 27.15 272 GLN A N 1
ATOM 1863 C CA . GLN A 1 246 ? 14.223 23.498 19.271 1.00 23.72 272 GLN A CA 1
ATOM 1864 C C . GLN A 1 246 ? 13.910 24.930 18.848 1.00 27.16 272 GLN A C 1
ATOM 1865 O O . GLN A 1 246 ? 12.923 25.509 19.280 1.00 24.36 272 GLN A O 1
ATOM 1871 N N . GLN A 1 247 ? 14.743 25.488 17.970 1.00 29.08 273 GLN A N 1
ATOM 1872 C CA . GLN A 1 247 ? 14.489 26.815 17.404 1.00 30.92 273 GLN A CA 1
ATOM 1873 C C . GLN A 1 247 ? 14.343 26.793 15.872 1.00 24.95 273 GLN A C 1
ATOM 1874 O O . GLN A 1 247 ? 15.289 27.171 15.165 1.00 22.94 273 GLN A O 1
ATOM 1880 N N . PRO A 1 248 ? 13.172 26.338 15.351 1.00 25.53 274 PRO A N 1
ATOM 1881 C CA . PRO A 1 248 ? 12.958 26.283 13.893 1.00 20.96 274 PRO A CA 1
ATOM 1882 C C . PRO A 1 248 ? 13.133 27.620 13.171 1.00 21.30 274 PRO A C 1
ATOM 1883 O O . PRO A 1 248 ? 13.688 27.644 12.072 1.00 20.24 274 PRO A O 1
ATOM 1887 N N . SER A 1 249 ? 12.688 28.712 13.791 1.00 16.82 275 SER A N 1
ATOM 1888 C CA . SER A 1 249 ? 12.902 30.050 13.240 1.00 24.57 275 SER A CA 1
ATOM 1889 C C . SER A 1 249 ? 14.383 30.409 13.105 1.00 30.65 275 SER A C 1
ATOM 1890 O O . SER A 1 249 ? 14.774 31.075 12.138 1.00 31.95 275 SER A O 1
ATOM 1893 N N . GLU A 1 250 ? 15.204 29.954 14.052 1.00 29.87 276 GLU A N 1
ATOM 1894 C CA . GLU A 1 250 ? 16.653 30.126 13.933 1.00 29.24 276 GLU A CA 1
ATOM 1895 C C . GLU A 1 250 ? 17.262 29.261 12.851 1.00 26.98 276 GLU A C 1
ATOM 1896 O O . GLU A 1 250 ? 18.087 29.747 12.076 1.00 25.27 276 GLU A O 1
ATOM 1902 N N . ILE A 1 251 ? 16.849 27.990 12.815 1.00 21.06 277 ILE A N 1
ATOM 1903 C CA . ILE A 1 251 ? 17.314 27.021 11.817 1.00 25.84 277 ILE A CA 1
ATOM 1904 C C . ILE A 1 251 ? 17.088 27.539 10.386 1.00 26.36 277 ILE A C 1
ATOM 1905 O O . ILE A 1 251 ? 18.017 27.547 9.578 1.00 27.21 277 ILE A O 1
ATOM 1910 N N . GLY A 1 252 ? 15.873 28.007 10.097 1.00 23.92 278 GLY A N 1
ATOM 1911 C CA . GLY A 1 252 ? 15.548 28.549 8.786 1.00 22.40 278 GLY A CA 1
ATOM 1912 C C . GLY A 1 252 ? 16.398 29.750 8.413 1.00 23.08 278 GLY A C 1
ATOM 1913 O O . GLY A 1 252 ? 16.919 29.824 7.297 1.00 28.36 278 GLY A O 1
ATOM 1914 N N . LYS A 1 253 ? 16.543 30.670 9.366 1.00 28.67 279 LYS A N 1
ATOM 1915 C CA . LYS A 1 253 ? 17.367 31.872 9.221 1.00 25.56 279 LYS A CA 1
ATOM 1916 C C . LYS A 1 253 ? 18.820 31.540 8.913 1.00 33.91 279 LYS A C 1
ATOM 1917 O O . LYS A 1 253 ? 19.422 32.153 8.035 1.00 32.99 279 LYS A O 1
ATOM 1923 N N . LEU A 1 254 ? 19.362 30.556 9.632 1.00 28.52 280 LEU A N 1
ATOM 1924 C CA . LEU A 1 254 ? 20.780 30.192 9.541 1.00 27.26 280 LEU A CA 1
ATOM 1925 C C . LEU A 1 254 ? 21.122 29.482 8.236 1.00 28.39 280 LEU A C 1
ATOM 1926 O O . LEU A 1 254 ? 22.222 29.652 7.703 1.00 32.17 280 LEU A O 1
ATOM 1931 N N . ALA A 1 255 ? 20.175 28.678 7.749 1.00 25.19 281 ALA A N 1
ATOM 1932 C CA . ALA A 1 255 ? 20.291 27.979 6.476 1.00 21.66 281 ALA A CA 1
ATOM 1933 C C . ALA A 1 255 ? 20.441 28.944 5.300 1.00 25.08 281 ALA A C 1
ATOM 1934 O O . ALA A 1 255 ? 21.234 28.698 4.397 1.00 28.96 281 ALA A O 1
ATOM 1936 N N . VAL A 1 256 ? 19.693 30.047 5.335 1.00 26.32 282 VAL A N 1
ATOM 1937 C CA . VAL A 1 256 ? 19.733 31.060 4.279 1.00 23.33 282 VAL A CA 1
ATOM 1938 C C . VAL A 1 256 ? 21.071 31.808 4.282 1.00 24.92 282 VAL A C 1
ATOM 1939 O O . VAL A 1 256 ? 21.592 32.165 3.223 1.00 29.30 282 VAL A O 1
ATOM 1943 N N . GLN A 1 257 ? 21.652 32.032 5.454 1.00 26.58 283 GLN A N 1
ATOM 1944 C CA . GLN A 1 257 ? 22.962 32.680 5.454 1.00 31.25 283 GLN A CA 1
ATOM 1945 C C . GLN A 1 257 ? 24.113 31.731 5.159 1.00 24.29 283 GLN A C 1
ATOM 1946 O O . GLN A 1 257 ? 25.185 32.181 4.807 1.00 32.44 283 GLN A O 1
ATOM 1952 N N . ASN A 1 258 ? 23.881 30.429 5.273 1.00 31.19 284 ASN A N 1
ATOM 1953 C CA . ASN A 1 258 ? 24.794 29.457 4.684 1.00 25.22 284 ASN A CA 1
ATOM 1954 C C . ASN A 1 258 ? 24.761 29.532 3.160 1.00 28.40 284 ASN A C 1
ATOM 1955 O O . ASN A 1 258 ? 25.806 29.477 2.511 1.00 25.14 284 ASN A O 1
ATOM 1960 N N . VAL A 1 259 ? 23.559 29.673 2.600 1.00 28.22 285 VAL A N 1
ATOM 1961 C CA . VAL A 1 259 ? 23.390 29.933 1.171 1.00 29.36 285 VAL A CA 1
ATOM 1962 C C . VAL A 1 259 ? 24.086 31.239 0.768 1.00 28.09 285 VAL A C 1
ATOM 1963 O O . VAL A 1 259 ? 24.901 31.263 -0.154 1.00 33.32 285 VAL A O 1
ATOM 1967 N N . ALA A 1 260 ? 23.771 32.313 1.484 1.00 33.26 286 ALA A N 1
ATOM 1968 C CA . ALA A 1 260 ? 24.315 33.638 1.198 1.00 31.23 286 ALA A CA 1
ATOM 1969 C C . ALA A 1 260 ? 25.837 33.698 1.350 1.00 33.64 286 ALA A C 1
ATOM 1970 O O . ALA A 1 260 ? 26.496 34.462 0.653 1.00 27.34 286 ALA A O 1
ATOM 1972 N N . ARG A 1 261 ? 26.381 32.881 2.252 1.00 38.20 287 ARG A N 1
ATOM 1973 C CA . ARG A 1 261 ? 27.821 32.822 2.484 1.00 43.71 287 ARG A CA 1
ATOM 1974 C C . ARG A 1 261 ? 28.503 32.141 1.310 1.00 35.13 287 ARG A C 1
ATOM 1975 O O . ARG A 1 261 ? 29.479 32.654 0.773 1.00 34.32 287 ARG A O 1
ATOM 1983 N N . HIS A 1 262 ? 27.957 30.993 0.917 1.00 39.27 288 HIS A N 1
ATOM 1984 C CA . HIS A 1 262 ? 28.469 30.174 -0.175 1.00 40.48 288 HIS A CA 1
ATOM 1985 C C . HIS A 1 262 ? 28.514 30.921 -1.513 1.00 42.85 288 HIS A C 1
ATOM 1986 O O . HIS A 1 262 ? 29.476 30.788 -2.280 1.00 44.47 288 HIS A O 1
ATOM 1993 N N . LEU A 1 263 ? 27.473 31.706 -1.776 1.00 28.77 289 LEU A N 1
ATOM 1994 C CA . LEU A 1 263 ? 27.346 32.410 -3.045 1.00 32.35 289 LEU A CA 1
ATOM 1995 C C . LEU A 1 263 ? 28.268 33.625 -3.111 1.00 36.94 289 LEU A C 1
ATOM 1996 O O . LEU A 1 263 ? 28.639 34.077 -4.195 1.00 41.64 289 LEU A O 1
ATOM 2001 N N . ALA A 1 264 ? 28.648 34.141 -1.946 1.00 36.60 290 ALA A N 1
ATOM 2002 C CA . ALA A 1 264 ? 29.651 35.193 -1.855 1.00 40.89 290 ALA A CA 1
ATOM 2003 C C . ALA A 1 264 ? 31.077 34.616 -1.846 1.00 41.39 290 ALA A C 1
ATOM 2004 O O . ALA A 1 264 ? 32.023 35.309 -1.474 1.00 42.87 290 ALA A O 1
ATOM 2006 N N . GLY A 1 265 ? 31.220 33.355 -2.263 1.00 42.32 291 GLY A N 1
ATOM 2007 C CA . GLY A 1 265 ? 32.514 32.671 -2.345 1.00 35.56 291 GLY A CA 1
ATOM 2008 C C . GLY A 1 265 ? 33.204 32.427 -1.010 1.00 42.40 291 GLY A C 1
ATOM 2009 O O . GLY A 1 265 ? 34.430 32.488 -0.913 1.00 44.73 291 GLY A O 1
ATOM 2010 N N . GLN A 1 266 ? 32.421 32.150 0.024 1.00 43.27 292 GLN A N 1
ATOM 2011 C CA . GLN A 1 266 ? 32.974 31.994 1.361 1.00 46.11 292 GLN A CA 1
ATOM 2012 C C . GLN A 1 266 ? 32.838 30.575 1.872 1.00 43.86 292 GLN A C 1
ATOM 2013 O O . GLN A 1 266 ? 32.037 29.791 1.352 1.00 45.07 292 GLN A O 1
ATOM 2019 N N . GLU A 1 267 ? 33.645 30.247 2.878 1.00 48.91 293 GLU A N 1
ATOM 2020 C CA . GLU A 1 267 ? 33.656 28.902 3.433 1.00 56.79 293 GLU A CA 1
ATOM 2021 C C . GLU A 1 267 ? 32.476 28.649 4.346 1.00 51.34 293 GLU A C 1
ATOM 2022 O O . GLU A 1 267 ? 32.218 29.400 5.288 1.00 54.75 293 GLU A O 1
ATOM 2028 N N . VAL A 1 268 ? 31.752 27.588 4.021 1.00 45.06 294 VAL A N 1
ATOM 2029 C CA . VAL A 1 268 ? 30.585 27.165 4.762 1.00 40.91 294 VAL A CA 1
ATOM 2030 C C . VAL A 1 268 ? 30.926 25.804 5.354 1.00 34.04 294 VAL A C 1
ATOM 2031 O O . VAL A 1 268 ? 31.489 24.952 4.671 1.00 38.12 294 VAL A O 1
ATOM 2035 N N . LYS A 1 269 ? 30.612 25.626 6.633 1.00 27.10 295 LYS A N 1
ATOM 2036 C CA . LYS A 1 269 ? 30.776 24.350 7.324 1.00 30.30 295 LYS A CA 1
ATOM 2037 C C . LYS A 1 269 ? 29.780 23.300 6.824 1.00 28.48 295 LYS A C 1
ATOM 2038 O O . LYS A 1 269 ? 28.692 23.651 6.370 1.00 30.79 295 LYS A O 1
ATOM 2044 N N . PRO A 1 270 ? 30.139 22.005 6.909 1.00 32.60 296 PRO A N 1
ATOM 2045 C CA . PRO A 1 270 ? 29.220 20.947 6.453 1.00 32.92 296 PRO A CA 1
ATOM 2046 C C . PRO A 1 270 ? 27.879 20.887 7.202 1.00 34.79 296 PRO A C 1
ATOM 2047 O O . PRO A 1 270 ? 26.916 20.335 6.674 1.00 35.07 296 PRO A O 1
ATOM 2051 N N . PHE A 1 271 ? 27.830 21.440 8.415 1.00 34.04 297 PHE A N 1
ATOM 2052 C CA . PHE A 1 271 ? 26.587 21.551 9.188 1.00 32.25 297 PHE A CA 1
ATOM 2053 C C . PHE A 1 271 ? 26.580 22.785 10.088 1.00 27.34 297 PHE A C 1
ATOM 2054 O O . PHE A 1 271 ? 27.627 23.348 10.404 1.00 32.43 297 PHE A O 1
ATOM 2062 N N . THR A 1 272 ? 25.387 23.206 10.482 1.00 28.08 298 THR A N 1
ATOM 2063 C CA . THR A 1 272 ? 25.214 24.290 11.445 1.00 27.60 298 THR A CA 1
ATOM 2064 C C . THR A 1 272 ? 24.130 23.863 12.428 1.00 24.85 298 THR A C 1
ATOM 2065 O O . THR A 1 272 ? 23.027 23.519 12.015 1.00 27.82 298 THR A O 1
ATOM 2069 N N . PHE A 1 273 ? 24.452 23.860 13.718 1.00 26.10 299 PHE A N 1
ATOM 2070 C CA . PHE A 1 273 ? 23.458 23.601 14.755 1.00 30.05 299 PHE A CA 1
ATOM 2071 C C . PHE A 1 273 ? 22.866 24.903 15.305 1.00 29.04 299 PHE A C 1
ATOM 2072 O O . PHE A 1 273 ? 23.589 25.870 15.528 1.00 24.47 299 PHE A O 1
ATOM 2080 N N . ALA A 1 274 ? 21.550 24.922 15.508 1.00 29.01 300 ALA A N 1
ATOM 2081 C CA . ALA A 1 274 ? 20.912 25.899 16.394 1.00 30.61 300 ALA A CA 1
ATOM 2082 C C . ALA A 1 274 ? 20.884 25.253 17.778 1.00 27.84 300 ALA A C 1
ATOM 2083 O O . ALA A 1 274 ? 20.986 24.034 17.870 1.00 30.53 300 ALA A O 1
ATOM 2085 N N . PRO A 1 275 ? 20.812 26.062 18.857 1.00 32.01 301 PRO A N 1
ATOM 2086 C CA . PRO A 1 275 ? 20.682 25.472 20.191 1.00 26.22 301 PRO A CA 1
ATOM 2087 C C . PRO A 1 275 ? 19.306 24.866 20.448 1.00 28.50 301 PRO A C 1
ATOM 2088 O O . PRO A 1 275 ? 18.319 25.264 19.830 1.00 29.31 301 PRO A O 1
ATOM 2092 N N . ALA A 1 276 ? 19.263 23.902 21.356 1.00 23.47 302 ALA A N 1
ATOM 2093 C CA . ALA A 1 276 ? 18.018 23.359 21.860 1.00 27.60 302 ALA A CA 1
ATOM 2094 C C . ALA A 1 276 ? 18.172 23.101 23.348 1.00 32.70 302 ALA A C 1
ATOM 2095 O O . ALA A 1 276 ? 19.277 22.862 23.827 1.00 35.42 302 ALA A O 1
ATOM 2097 N N . VAL A 1 277 ? 17.070 23.172 24.085 1.00 40.04 303 VAL A N 1
ATOM 2098 C CA . VAL A 1 277 ? 17.091 22.912 25.527 1.00 36.42 303 VAL A CA 1
ATOM 2099 C C . VAL A 1 277 ? 16.194 21.714 25.813 1.00 29.88 303 VAL A C 1
ATOM 2100 O O . VAL A 1 277 ? 15.256 21.460 25.064 1.00 26.17 303 VAL A O 1
ATOM 2104 N N . LEU A 1 278 ? 16.495 20.984 26.886 1.00 22.57 304 LEU A N 1
ATOM 2105 C CA . LEU A 1 278 ? 15.558 20.034 27.472 1.00 28.73 304 LEU A CA 1
ATOM 2106 C C . LEU A 1 278 ? 14.709 20.752 28.524 1.00 30.32 304 LEU A C 1
ATOM 2107 O O . LEU A 1 278 ? 15.235 21.459 29.381 1.00 30.47 304 LEU A O 1
ATOM 2112 N N . ILE A 1 279 ? 13.392 20.584 28.431 1.00 31.25 305 ILE A N 1
ATOM 2113 C CA . ILE A 1 279 ? 12.448 21.194 29.365 1.00 30.04 305 ILE A CA 1
ATOM 2114 C C . ILE A 1 279 ? 11.684 20.079 30.074 1.00 29.19 305 ILE A C 1
ATOM 2115 O O . ILE A 1 279 ? 10.985 19.301 29.434 1.00 30.85 305 ILE A O 1
ATOM 2120 N N . THR A 1 280 ? 11.829 19.991 31.393 1.00 32.80 306 THR A N 1
ATOM 2121 C CA . THR A 1 280 ? 11.158 18.945 32.168 1.00 31.70 306 THR A CA 1
ATOM 2122 C C . THR A 1 280 ? 10.135 19.577 33.103 1.00 35.27 306 THR A C 1
ATOM 2123 O O . THR A 1 280 ? 10.000 20.803 33.139 1.00 26.24 306 THR A O 1
ATOM 2127 N N . LYS A 1 281 ? 9.424 18.737 33.854 1.00 42.23 307 LYS A N 1
ATOM 2128 C CA . LYS A 1 281 ? 8.355 19.187 34.751 1.00 44.69 307 LYS A CA 1
ATOM 2129 C C . LYS A 1 281 ? 8.823 20.138 35.850 1.00 48.86 307 LYS A C 1
ATOM 2130 O O . LYS A 1 281 ? 8.175 21.158 36.093 1.00 49.04 307 LYS A O 1
ATOM 2136 N N . GLU A 1 282 ? 9.937 19.810 36.506 1.00 56.82 308 GLU A N 1
ATOM 2137 C CA . GLU A 1 282 ? 10.496 20.694 37.539 1.00 69.87 308 GLU A CA 1
ATOM 2138 C C . GLU A 1 282 ? 11.388 21.801 36.961 1.00 70.27 308 GLU A C 1
ATOM 2139 O O . GLU A 1 282 ? 11.293 22.957 37.386 1.00 68.09 308 GLU A O 1
ATOM 2145 N N . ASN A 1 283 ? 12.233 21.449 35.990 1.00 71.63 309 ASN A N 1
ATOM 2146 C CA . ASN A 1 283 ? 12.999 22.435 35.222 1.00 71.98 309 ASN A CA 1
ATOM 2147 C C . ASN A 1 283 ? 12.108 23.223 34.266 1.00 71.15 309 ASN A C 1
ATOM 2148 O O . ASN A 1 283 ? 11.530 24.240 34.640 1.00 72.57 309 ASN A O 1
ATOM 2153 N N . SER B 1 2 ? 26.150 13.768 58.104 1.00 61.48 28 SER B N 1
ATOM 2154 C CA . SER B 1 2 ? 25.097 12.827 57.625 1.00 62.42 28 SER B CA 1
ATOM 2155 C C . SER B 1 2 ? 25.667 11.450 57.277 1.00 60.34 28 SER B C 1
ATOM 2156 O O . SER B 1 2 ? 25.048 10.681 56.538 1.00 59.58 28 SER B O 1
ATOM 2159 N N . LEU B 1 3 ? 26.843 11.145 57.825 1.00 60.88 29 LEU B N 1
ATOM 2160 C CA . LEU B 1 3 ? 27.539 9.886 57.556 1.00 51.02 29 LEU B CA 1
ATOM 2161 C C . LEU B 1 3 ? 28.420 9.494 58.750 1.00 54.94 29 LEU B C 1
ATOM 2162 O O . LEU B 1 3 ? 29.316 8.655 58.625 1.00 54.34 29 LEU B O 1
ATOM 2167 N N . GLU B 1 4 ? 28.158 10.104 59.908 1.00 58.52 30 GLU B N 1
ATOM 2168 C CA . GLU B 1 4 ? 28.877 9.761 61.144 1.00 61.94 30 GLU B CA 1
ATOM 2169 C C . GLU B 1 4 ? 28.567 8.341 61.621 1.00 57.52 30 GLU B C 1
ATOM 2170 O O . GLU B 1 4 ? 27.417 7.892 61.576 1.00 47.85 30 GLU B O 1
ATOM 2176 N N . GLY B 1 5 ? 29.618 7.636 62.040 1.00 55.33 31 GLY B N 1
ATOM 2177 C CA . GLY B 1 5 ? 29.520 6.230 62.426 1.00 50.28 31 GLY B CA 1
ATOM 2178 C C . GLY B 1 5 ? 29.548 5.266 61.250 1.00 50.83 31 GLY B C 1
ATOM 2179 O O . GLY B 1 5 ? 29.536 4.048 61.443 1.00 56.55 31 GLY B O 1
ATOM 2180 N N . LYS B 1 6 ? 29.586 5.809 60.033 1.00 47.84 32 LYS B N 1
ATOM 2181 C CA . LYS B 1 6 ? 29.550 5.001 58.818 1.00 40.49 32 LYS B CA 1
ATOM 2182 C C . LYS B 1 6 ? 30.948 4.795 58.263 1.00 35.88 32 LYS B C 1
ATOM 2183 O O . LYS B 1 6 ? 31.822 5.640 58.439 1.00 37.19 32 LYS B O 1
ATOM 2189 N N . THR B 1 7 ? 31.144 3.660 57.596 1.00 39.16 33 THR B N 1
ATOM 2190 C CA . THR B 1 7 ? 32.430 3.287 57.015 1.00 39.08 33 THR B CA 1
ATOM 2191 C C . THR B 1 7 ? 32.239 2.938 55.543 1.00 37.08 33 THR B C 1
ATOM 2192 O O . THR B 1 7 ? 31.491 2.022 55.211 1.00 36.81 33 THR B O 1
ATOM 2196 N N . ILE B 1 8 ? 32.912 3.684 54.669 1.00 34.81 34 ILE B N 1
ATOM 2197 C CA . ILE B 1 8 ? 32.737 3.539 53.224 1.00 33.83 34 ILE B CA 1
ATOM 2198 C C . ILE B 1 8 ? 34.020 3.048 52.556 1.00 26.23 34 ILE B C 1
ATOM 2199 O O . ILE B 1 8 ? 35.059 3.701 52.640 1.00 39.32 34 ILE B O 1
ATOM 2204 N N . GLY B 1 9 ? 33.934 1.892 51.903 1.00 23.75 35 GLY B N 1
ATOM 2205 C CA . GLY B 1 9 ? 35.020 1.357 51.081 1.00 22.91 35 GLY B CA 1
ATOM 2206 C C . GLY B 1 9 ? 35.105 2.060 49.733 1.00 24.93 35 GLY B C 1
ATOM 2207 O O . GLY B 1 9 ? 34.098 2.488 49.179 1.00 27.24 35 GLY B O 1
ATOM 2208 N N . ILE B 1 10 ? 36.323 2.218 49.227 1.00 33.08 36 ILE B N 1
ATOM 2209 C CA . ILE B 1 10 ? 36.565 2.789 47.901 1.00 27.60 36 ILE B CA 1
ATOM 2210 C C . ILE B 1 10 ? 37.550 1.882 47.186 1.00 32.04 36 ILE B C 1
ATOM 2211 O O . ILE B 1 10 ? 38.592 1.543 47.741 1.00 32.31 36 ILE B O 1
ATOM 2216 N N . THR B 1 11 ? 37.213 1.475 45.967 1.00 32.59 37 THR B N 1
ATOM 2217 C CA . THR B 1 11 ? 38.131 0.693 45.145 1.00 28.18 37 THR B CA 1
ATOM 2218 C C . THR B 1 11 ? 38.322 1.329 43.759 1.00 29.16 37 THR B C 1
ATOM 2219 O O . THR B 1 11 ? 37.426 1.305 42.913 1.00 31.35 37 THR B O 1
ATOM 2223 N N . ALA B 1 12 ? 39.494 1.920 43.550 1.00 22.76 38 ALA B N 1
ATOM 2224 C CA . ALA B 1 12 ? 39.845 2.496 42.261 1.00 31.84 38 ALA B CA 1
ATOM 2225 C C . ALA B 1 12 ? 40.857 1.603 41.558 1.00 35.36 38 ALA B C 1
ATOM 2226 O O . ALA B 1 12 ? 41.658 0.925 42.214 1.00 30.23 38 ALA B O 1
ATOM 2228 N N . ILE B 1 13 ? 40.808 1.598 40.225 1.00 36.21 39 ILE B N 1
ATOM 2229 C CA . ILE B 1 13 ? 41.759 0.835 39.420 1.00 34.70 39 ILE B CA 1
ATOM 2230 C C . ILE B 1 13 ? 43.176 1.411 39.569 1.00 33.75 39 ILE B C 1
ATOM 2231 O O . ILE B 1 13 ? 44.148 0.671 39.582 1.00 36.42 39 ILE B O 1
ATOM 2236 N N . GLY B 1 14 ? 43.276 2.725 39.730 1.00 29.18 40 GLY B N 1
ATOM 2237 C CA . GLY B 1 14 ? 44.560 3.392 39.860 1.00 28.79 40 GLY B CA 1
ATOM 2238 C C . GLY B 1 14 ? 44.333 4.858 40.125 1.00 37.16 40 GLY B C 1
ATOM 2239 O O . GLY B 1 14 ? 43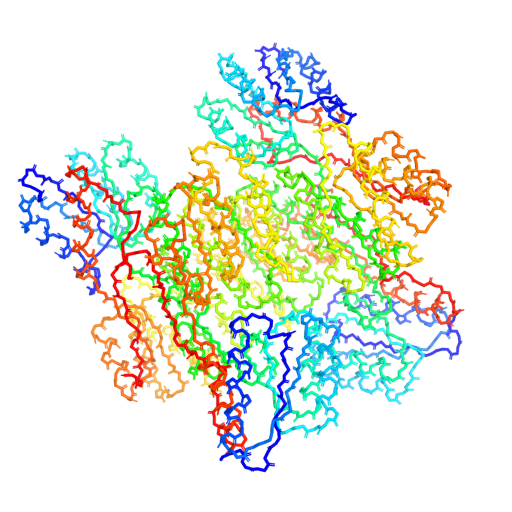.184 5.315 40.125 1.00 42.08 40 GLY B O 1
ATOM 2240 N N . THR B 1 15 ? 45.424 5.589 40.360 1.00 33.28 41 THR B N 1
ATOM 2241 C CA . THR B 1 15 ? 45.394 7.042 40.543 1.00 32.41 41 THR B CA 1
ATOM 2242 C C . THR B 1 15 ? 46.572 7.684 39.814 1.00 37.44 41 THR B C 1
ATOM 2243 O O . THR B 1 15 ? 47.018 8.774 40.187 1.00 40.84 41 THR B O 1
ATOM 2247 N N . ASP B 1 16 ? 47.060 7.009 38.772 1.00 39.34 42 ASP B N 1
ATOM 2248 C CA . ASP B 1 16 ? 48.304 7.385 38.079 1.00 41.91 42 ASP B CA 1
ATOM 2249 C C . ASP B 1 16 ? 48.243 8.670 37.235 1.00 39.12 42 ASP B C 1
ATOM 2250 O O . ASP B 1 16 ? 49.278 9.135 36.740 1.00 39.27 42 ASP B O 1
ATOM 2255 N N . HIS B 1 17 ? 47.050 9.232 37.056 1.00 35.34 43 HIS B N 1
ATOM 2256 C CA A HIS B 1 17 ? 46.908 10.488 36.323 0.50 39.52 43 HIS B CA 1
ATOM 2257 C CA B HIS B 1 17 ? 46.916 10.492 36.331 0.50 39.64 43 HIS B CA 1
ATOM 2258 C C . HIS B 1 17 ? 45.862 11.417 36.942 1.00 36.14 43 HIS B C 1
ATOM 2259 O O . HIS B 1 17 ? 45.107 11.013 37.828 1.00 37.49 43 HIS B O 1
ATOM 2272 N N . ASP B 1 18 ? 45.846 12.657 36.458 1.00 33.84 44 ASP B N 1
ATOM 2273 C CA . ASP B 1 18 ? 45.075 13.776 37.006 1.00 41.59 44 ASP B CA 1
ATOM 2274 C C . ASP B 1 18 ? 43.602 13.523 37.331 1.00 39.28 44 ASP B C 1
ATOM 2275 O O . ASP B 1 18 ? 43.162 13.820 38.442 1.00 39.98 44 ASP B O 1
ATOM 2280 N N . TRP B 1 19 ? 42.857 12.985 36.367 1.00 35.35 45 TRP B N 1
ATOM 2281 C CA . TRP B 1 19 ? 41.429 12.727 36.541 1.00 34.43 45 TRP B CA 1
ATOM 2282 C C . TRP B 1 19 ? 41.145 11.745 37.682 1.00 34.46 45 TRP B C 1
ATOM 2283 O O . TRP B 1 19 ? 40.320 12.030 38.562 1.00 33.81 45 TRP B O 1
ATOM 2294 N N . ASP B 1 20 ? 41.828 10.600 37.644 1.00 27.86 46 ASP B N 1
ATOM 2295 C CA . ASP B 1 20 ? 41.665 9.512 38.613 1.00 32.02 46 ASP B CA 1
ATOM 2296 C C . ASP B 1 20 ? 42.004 9.932 40.024 1.00 31.81 46 ASP B C 1
ATOM 2297 O O . ASP B 1 20 ? 41.270 9.617 40.963 1.00 38.15 46 ASP B O 1
ATOM 2302 N N . LEU B 1 21 ? 43.131 10.627 40.157 1.00 34.73 47 LEU B N 1
ATOM 2303 C CA . LEU B 1 21 ? 43.614 11.107 41.442 1.00 32.30 47 LEU B CA 1
ATOM 2304 C C . LEU B 1 21 ? 42.627 12.089 42.048 1.00 21.74 47 LEU B C 1
ATOM 2305 O O . LEU B 1 21 ? 42.253 11.941 43.210 1.00 25.42 47 LEU B O 1
ATOM 2310 N N . LYS B 1 22 ? 42.186 13.058 41.245 1.00 25.19 48 LYS B N 1
ATOM 2311 C CA . LYS B 1 22 ? 41.246 14.090 41.692 1.00 24.27 48 LYS B CA 1
ATOM 2312 C C . LYS B 1 22 ? 39.898 13.526 42.109 1.00 25.50 48 LYS B C 1
ATOM 2313 O O . LYS B 1 22 ? 39.261 14.052 43.021 1.00 20.48 48 LYS B O 1
ATOM 2319 N N . ALA B 1 23 ? 39.475 12.450 41.447 1.00 21.36 49 ALA B N 1
ATOM 2320 C CA . ALA B 1 23 ? 38.195 11.826 41.739 1.00 22.44 49 ALA B CA 1
ATOM 2321 C C . ALA B 1 23 ? 38.274 10.966 42.995 1.00 22.94 49 ALA B C 1
ATOM 2322 O O . ALA B 1 23 ? 37.303 10.857 43.735 1.00 22.86 49 ALA B O 1
ATOM 2324 N N . TYR B 1 24 ? 39.439 10.351 43.205 1.00 31.46 50 TYR B N 1
ATOM 2325 C CA . TYR B 1 24 ? 39.724 9.467 44.345 1.00 31.04 50 TYR B CA 1
ATOM 2326 C C . TYR B 1 24 ? 39.853 10.280 45.630 1.00 31.16 50 TYR B C 1
ATOM 2327 O O . TYR B 1 24 ? 39.286 9.925 46.666 1.00 28.75 50 TYR B O 1
ATOM 2336 N N . GLN B 1 25 ? 40.593 11.381 45.533 1.00 30.60 51 GLN B N 1
ATOM 2337 C CA . GLN B 1 25 ? 40.808 12.298 46.644 1.00 33.08 51 GLN B CA 1
ATOM 2338 C C . GLN B 1 25 ? 39.547 13.017 47.075 1.00 30.22 51 GLN B C 1
ATOM 2339 O O . GLN B 1 25 ? 39.342 13.236 48.266 1.00 35.49 51 GLN B O 1
ATOM 2345 N N . ALA B 1 26 ? 38.711 13.373 46.101 1.00 29.05 52 ALA B N 1
ATOM 2346 C CA . ALA B 1 26 ? 37.436 14.037 46.360 1.00 28.29 52 ALA B CA 1
ATOM 2347 C C . ALA B 1 26 ? 36.441 13.147 47.105 1.00 29.63 52 ALA B C 1
ATOM 2348 O O . ALA B 1 26 ? 35.586 13.647 47.834 1.00 29.16 52 ALA B O 1
ATOM 2350 N N . GLN B 1 27 ? 36.543 11.836 46.902 1.00 26.30 53 GLN B N 1
ATOM 2351 C CA . GLN B 1 27 ? 35.696 10.896 47.613 1.00 26.43 53 GLN B CA 1
ATOM 2352 C C . GLN B 1 27 ? 36.131 10.799 49.072 1.00 31.30 53 GLN B C 1
ATOM 2353 O O . GLN B 1 27 ? 35.293 10.840 49.978 1.00 33.97 53 GLN B O 1
ATOM 2359 N N . ILE B 1 28 ? 37.442 10.670 49.287 1.00 28.77 54 ILE B N 1
ATOM 2360 C CA . ILE B 1 28 ? 37.995 10.565 50.632 1.00 28.58 54 ILE B CA 1
ATOM 2361 C C . ILE B 1 28 ? 37.685 11.846 51.401 1.00 28.06 54 ILE B C 1
ATOM 2362 O O . ILE B 1 28 ? 37.163 11.782 52.511 1.00 32.31 54 ILE B O 1
ATOM 2367 N N . ALA B 1 29 ? 37.938 12.998 50.781 1.00 26.98 55 ALA B N 1
ATOM 2368 C CA . ALA B 1 29 ? 37.665 14.299 51.410 1.00 36.49 55 ALA B CA 1
ATOM 2369 C C . ALA B 1 29 ? 36.209 14.450 51.836 1.00 35.19 55 ALA B C 1
ATOM 2370 O O . ALA B 1 29 ? 35.927 14.893 52.946 1.00 41.03 55 ALA B O 1
ATOM 2372 N N . GLU B 1 30 ? 35.297 14.050 50.955 1.00 39.95 56 GLU B N 1
ATOM 2373 C CA . GLU B 1 30 ? 33.866 14.189 51.190 1.00 37.61 56 GLU B CA 1
ATOM 2374 C C . GLU B 1 30 ? 33.332 13.226 52.249 1.00 38.13 56 GLU B C 1
ATOM 2375 O O . GLU B 1 30 ? 32.433 13.595 53.015 1.00 34.80 56 GLU B O 1
ATOM 2381 N N . ILE B 1 31 ? 33.886 12.009 52.291 1.00 31.91 57 ILE B N 1
ATOM 2382 C CA . ILE B 1 31 ? 33.501 11.009 53.296 1.00 27.46 57 ILE B CA 1
ATOM 2383 C C . ILE B 1 31 ? 33.742 11.526 54.711 1.00 30.06 57 ILE B C 1
ATOM 2384 O O . ILE B 1 31 ? 32.822 11.530 55.534 1.00 32.87 57 ILE B O 1
ATOM 2389 N N . GLU B 1 32 ? 34.958 11.999 54.987 1.00 35.04 58 GLU B N 1
ATOM 2390 C CA . GLU B 1 32 ? 35.261 12.471 56.340 1.00 40.65 58 GLU B CA 1
ATOM 2391 C C . GLU B 1 32 ? 34.675 13.840 56.663 1.00 38.18 58 GLU B C 1
ATOM 2392 O O . GLU B 1 32 ? 34.516 14.181 57.835 1.00 43.54 58 GLU B O 1
ATOM 2398 N N . ARG B 1 33 ? 34.308 14.593 55.627 1.00 35.47 59 ARG B N 1
ATOM 2399 C CA . ARG B 1 33 ? 33.611 15.872 55.788 1.00 33.35 59 ARG B CA 1
ATOM 2400 C C . ARG B 1 33 ? 32.200 15.656 56.315 1.00 40.73 59 ARG B C 1
ATOM 2401 O O . ARG B 1 33 ? 31.638 16.528 56.980 1.00 41.52 59 ARG B O 1
ATOM 2409 N N . LEU B 1 34 ? 31.633 14.488 56.012 1.00 44.71 60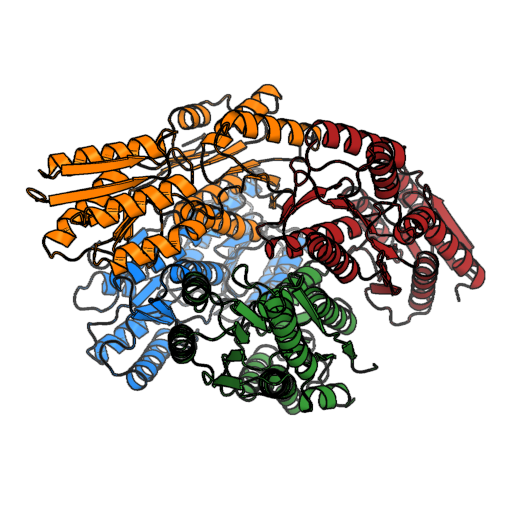 LEU B N 1
ATOM 2410 C CA . LEU B 1 34 ? 30.316 14.100 56.517 1.00 41.72 60 LEU B CA 1
ATOM 2411 C C . LEU B 1 34 ? 30.432 13.215 57.766 1.00 42.46 60 LEU B C 1
ATOM 2412 O O . LEU B 1 34 ? 29.460 12.583 58.190 1.00 40.57 60 LEU B O 1
ATOM 2417 N N . GLY B 1 35 ? 31.628 13.179 58.348 1.00 39.55 61 GLY B N 1
ATOM 2418 C CA . GLY B 1 35 ? 31.861 12.474 59.603 1.00 40.34 61 GLY B CA 1
ATOM 2419 C C . GLY B 1 35 ? 32.096 10.987 59.451 1.00 43.87 61 GLY B C 1
ATOM 2420 O O . GLY B 1 35 ? 32.092 10.253 60.438 1.00 47.50 61 GLY B O 1
ATOM 2421 N N . GLY B 1 36 ? 32.305 10.543 58.215 1.00 42.33 62 GLY B N 1
ATOM 2422 C CA . GLY B 1 36 ? 32.525 9.132 57.932 1.00 32.88 62 GLY B CA 1
ATOM 2423 C C . GLY B 1 36 ? 33.971 8.717 58.088 1.00 32.23 62 GLY B C 1
ATOM 2424 O O . GLY B 1 36 ? 34.837 9.534 58.408 1.00 26.50 62 GLY B O 1
ATOM 2425 N N . THR B 1 37 ? 34.229 7.429 57.881 1.00 34.13 63 THR B N 1
ATOM 2426 C CA . THR B 1 37 ? 35.593 6.910 57.892 1.00 41.82 63 THR B CA 1
ATOM 2427 C C . THR B 1 37 ? 35.845 6.245 56.537 1.00 43.63 63 THR B C 1
ATOM 2428 O O . THR B 1 37 ? 35.138 5.310 56.148 1.00 41.07 63 THR B O 1
ATOM 2432 N N . ALA B 1 38 ? 36.830 6.765 55.809 1.00 47.07 64 ALA B N 1
ATOM 2433 C CA . ALA B 1 38 ? 37.112 6.313 54.453 1.00 41.35 64 ALA B CA 1
ATOM 2434 C C . ALA B 1 38 ? 38.166 5.228 54.459 1.00 42.12 64 ALA B C 1
ATOM 2435 O O . ALA B 1 38 ? 39.288 5.441 54.916 1.00 50.67 64 ALA B O 1
ATOM 2437 N N . ILE B 1 39 ? 37.805 4.059 53.956 1.00 36.14 65 ILE B N 1
ATOM 2438 C CA . ILE B 1 39 ? 38.803 3.042 53.682 1.00 39.24 65 ILE B CA 1
ATOM 2439 C C . ILE B 1 39 ? 39.008 2.899 52.166 1.00 40.75 65 ILE B C 1
ATOM 2440 O O . ILE B 1 39 ? 38.213 2.280 51.455 1.00 41.35 65 ILE B O 1
ATOM 2445 N N . ALA B 1 40 ? 40.085 3.504 51.681 1.00 38.00 66 ALA B N 1
ATOM 2446 C CA . ALA B 1 40 ? 40.309 3.629 50.252 1.00 37.12 66 ALA B CA 1
ATOM 2447 C C . ALA B 1 40 ? 41.474 2.773 49.764 1.00 35.12 66 ALA B C 1
ATOM 2448 O O . ALA B 1 40 ? 42.556 2.772 50.355 1.00 35.84 66 ALA B O 1
ATOM 2450 N N . LEU B 1 41 ? 41.231 2.044 48.680 1.00 33.16 67 LEU B N 1
ATOM 2451 C CA . LEU B 1 41 ? 42.210 1.127 48.100 1.00 33.70 67 LEU B CA 1
ATOM 2452 C C . LEU B 1 41 ? 42.457 1.466 46.635 1.00 30.49 67 LEU B C 1
ATOM 2453 O O . LEU B 1 41 ? 41.521 1.698 45.872 1.00 37.68 67 LEU B O 1
ATOM 2458 N N . ASP B 1 42 ? 43.731 1.504 46.268 1.00 30.36 68 ASP B N 1
ATOM 2459 C CA . ASP B 1 42 ? 44.190 1.896 44.942 1.00 27.72 68 ASP B CA 1
ATOM 2460 C C . ASP B 1 42 ? 44.921 0.679 44.391 1.00 31.08 68 ASP B C 1
ATOM 2461 O O . ASP B 1 42 ? 45.887 0.200 44.979 1.00 36.54 68 ASP B O 1
ATOM 2466 N N . ALA B 1 43 ? 44.452 0.183 43.254 1.00 32.63 69 ALA B N 1
ATOM 2467 C CA . ALA B 1 43 ? 44.926 -1.084 42.710 1.00 30.22 69 ALA B CA 1
ATOM 2468 C C . ALA B 1 43 ? 46.181 -0.952 41.853 1.00 31.14 69 ALA B C 1
ATOM 2469 O O . ALA B 1 43 ? 46.675 -1.957 41.315 1.00 25.53 69 ALA B O 1
ATOM 2471 N N . GLY B 1 44 ? 46.679 0.281 41.724 1.00 20.89 70 GLY B N 1
ATOM 2472 C CA . GLY B 1 44 ? 47.862 0.588 40.907 1.00 24.99 70 GLY B CA 1
ATOM 2473 C C . GLY B 1 44 ? 47.831 0.081 39.473 1.00 29.13 70 GLY B C 1
ATOM 2474 O O . GLY B 1 44 ? 48.841 -0.413 38.968 1.00 40.51 70 GLY B O 1
ATOM 2475 N N . ARG B 1 45 ? 46.662 0.191 38.838 1.00 30.96 71 ARG B N 1
ATOM 2476 C CA . ARG B 1 45 ? 46.414 -0.212 37.435 1.00 29.29 71 ARG B CA 1
ATOM 2477 C C . ARG B 1 45 ? 46.614 -1.700 37.130 1.00 33.72 71 ARG B C 1
ATOM 2478 O O . ARG B 1 45 ? 46.905 -2.083 35.997 1.00 32.86 71 ARG B O 1
ATOM 2486 N N . ASN B 1 46 ? 46.435 -2.530 38.151 1.00 33.92 72 ASN B N 1
ATOM 2487 C CA . ASN B 1 46 ? 46.474 -3.967 37.989 1.00 32.07 72 ASN B CA 1
ATOM 2488 C C . ASN B 1 46 ? 45.092 -4.536 38.261 1.00 32.71 72 ASN B C 1
ATOM 2489 O O . ASN B 1 46 ? 44.540 -4.353 39.350 1.00 36.15 72 ASN B O 1
ATOM 2494 N N . ASP B 1 47 ? 44.551 -5.237 37.268 1.00 37.70 73 ASP B N 1
ATOM 2495 C CA . ASP B 1 47 ? 43.195 -5.785 37.332 1.00 38.57 73 ASP B CA 1
ATOM 2496 C C . ASP B 1 47 ? 43.053 -6.886 38.382 1.00 31.16 73 ASP B C 1
ATOM 2497 O O . ASP B 1 47 ? 42.031 -6.970 39.065 1.00 22.76 73 ASP B O 1
ATOM 2502 N N . GLN B 1 48 ? 44.089 -7.714 38.502 1.00 41.36 74 GLN B N 1
ATOM 2503 C CA . GLN B 1 48 ? 44.124 -8.829 39.450 1.00 41.83 74 GLN B CA 1
ATOM 2504 C C . GLN B 1 48 ? 44.244 -8.345 40.904 1.00 39.74 74 GLN B C 1
ATOM 2505 O O . GLN B 1 48 ? 43.665 -8.942 41.814 1.00 41.13 74 GLN B O 1
ATOM 2511 N N . THR B 1 49 ? 44.981 -7.252 41.100 1.00 39.09 75 THR B N 1
ATOM 2512 C CA . THR B 1 49 ? 45.041 -6.539 42.382 1.00 34.47 75 THR B CA 1
ATOM 2513 C C . THR B 1 49 ? 43.668 -6.012 42.804 1.00 29.91 75 THR B C 1
ATOM 2514 O O . THR B 1 49 ? 43.241 -6.252 43.934 1.00 33.82 75 THR B O 1
ATOM 2518 N N . GLN B 1 50 ? 42.974 -5.328 41.890 1.00 32.70 76 GLN B N 1
ATOM 2519 C CA . GLN B 1 50 ? 41.628 -4.789 42.156 1.00 30.10 76 GLN B CA 1
ATOM 2520 C C . GLN B 1 50 ? 40.633 -5.857 42.599 1.00 31.54 76 GLN B C 1
ATOM 2521 O O . GLN B 1 50 ? 39.843 -5.632 43.519 1.00 32.36 76 GLN B O 1
ATOM 2527 N N . VAL B 1 51 ? 40.693 -7.012 41.943 1.00 30.61 77 VAL B N 1
ATOM 2528 C CA . VAL B 1 51 ? 39.892 -8.177 42.301 1.00 33.52 77 VAL B CA 1
ATOM 2529 C C . VAL B 1 51 ? 40.096 -8.598 43.773 1.00 35.97 77 VAL B C 1
ATOM 2530 O O . VAL B 1 51 ? 39.119 -8.765 44.513 1.00 36.69 77 VAL B O 1
ATOM 2534 N N . SER B 1 52 ? 41.355 -8.734 44.198 1.00 35.04 78 SER B N 1
ATOM 2535 C CA . SER B 1 52 ? 41.660 -9.147 45.573 1.00 34.05 78 SER B CA 1
ATOM 2536 C C . SER B 1 52 ? 41.339 -8.065 46.608 1.00 33.33 78 SER B C 1
ATOM 2537 O O . SER B 1 52 ? 40.880 -8.378 47.705 1.00 37.78 78 SER B O 1
ATOM 2540 N N . GLN B 1 53 ? 41.565 -6.799 46.249 1.00 29.44 79 GLN B N 1
ATOM 2541 C CA . GLN B 1 53 ? 41.186 -5.663 47.097 1.00 23.22 79 GLN B CA 1
ATOM 2542 C C . GLN B 1 53 ? 39.676 -5.569 47.324 1.00 25.58 79 GLN B C 1
ATOM 2543 O O . GLN B 1 53 ? 39.227 -5.176 48.402 1.00 33.33 79 GLN B O 1
ATOM 2549 N N . ILE B 1 54 ? 38.894 -5.946 46.315 1.00 32.60 80 ILE B N 1
ATOM 2550 C CA . ILE B 1 54 ? 37.439 -6.011 46.454 1.00 32.47 80 ILE B CA 1
ATOM 2551 C C . ILE B 1 54 ? 37.056 -7.068 47.498 1.00 37.71 80 ILE B C 1
ATOM 2552 O O . ILE B 1 54 ? 36.197 -6.821 48.356 1.00 44.23 80 ILE B O 1
ATOM 2557 N N . GLN B 1 55 ? 37.736 -8.214 47.452 1.00 35.89 81 GLN B N 1
ATOM 2558 C CA . GLN B 1 55 ? 37.515 -9.298 48.413 1.00 40.40 81 GLN B CA 1
ATOM 2559 C C . GLN B 1 55 ? 37.877 -8.891 49.839 1.00 36.82 81 GLN B C 1
ATOM 2560 O O . GLN B 1 55 ? 37.226 -9.307 50.800 1.00 43.61 81 GLN B O 1
ATOM 2566 N N . THR B 1 56 ? 38.920 -8.072 49.951 1.00 40.00 82 THR B N 1
ATOM 2567 C CA . THR B 1 56 ? 39.373 -7.504 51.212 1.00 34.32 82 THR B CA 1
ATOM 2568 C C . THR B 1 56 ? 38.323 -6.541 51.782 1.00 38.25 82 THR B C 1
ATOM 2569 O O . THR B 1 56 ? 38.052 -6.555 52.993 1.00 39.42 82 THR B O 1
ATOM 2573 N N . LEU B 1 57 ? 37.726 -5.725 50.905 1.00 37.10 83 LEU B N 1
ATOM 2574 C CA . LEU B 1 57 ? 36.657 -4.797 51.303 1.00 33.16 83 LEU B CA 1
ATOM 2575 C C . LEU B 1 57 ? 35.384 -5.511 51.725 1.00 33.49 83 LEU B C 1
ATOM 2576 O O . LEU B 1 57 ? 34.713 -5.059 52.636 1.00 42.86 83 LEU B O 1
ATOM 2581 N N . ILE B 1 58 ? 35.070 -6.626 51.067 1.00 40.29 84 ILE B N 1
ATOM 2582 C CA . ILE B 1 58 ? 33.898 -7.450 51.404 1.00 41.78 84 ILE B CA 1
ATOM 2583 C C . ILE B 1 58 ? 34.004 -8.052 52.814 1.00 42.08 84 ILE B C 1
ATOM 2584 O O . ILE B 1 58 ? 33.053 -7.971 53.605 1.00 37.19 84 ILE B O 1
ATOM 2589 N N . ALA B 1 59 ? 35.177 -8.606 53.127 1.00 37.75 85 ALA B N 1
ATOM 2590 C CA . ALA B 1 59 ? 35.427 -9.276 54.405 1.00 36.69 85 ALA B CA 1
ATOM 2591 C C . ALA B 1 59 ? 35.285 -8.368 55.634 1.00 40.76 85 ALA B C 1
ATOM 2592 O O . ALA B 1 59 ? 34.994 -8.851 56.735 1.00 47.63 85 ALA B O 1
ATOM 2594 N N . GLN B 1 60 ? 35.473 -7.061 55.438 1.00 39.38 86 GLN B N 1
ATOM 2595 C CA . GLN B 1 60 ? 35.309 -6.073 56.512 1.00 44.45 86 GLN B CA 1
ATOM 2596 C C . GLN B 1 60 ? 33.876 -5.613 56.696 1.00 50.83 86 GLN B C 1
ATOM 2597 O O . GLN B 1 60 ? 33.548 -5.026 57.729 1.00 57.16 86 GLN B O 1
ATOM 2603 N N . LYS B 1 61 ? 33.042 -5.878 55.687 1.00 50.05 87 LYS B N 1
ATOM 2604 C CA . LYS B 1 61 ? 31.638 -5.453 55.645 1.00 47.83 87 LYS B CA 1
ATOM 2605 C C . LYS B 1 61 ? 31.418 -3.960 55.968 1.00 45.18 87 LYS B C 1
ATOM 2606 O O . LYS B 1 61 ? 30.874 -3.626 57.031 1.00 45.93 87 LYS B O 1
ATOM 2612 N N . PRO B 1 62 ? 31.842 -3.055 55.053 1.00 41.56 88 PRO B N 1
ATOM 2613 C CA . PRO B 1 62 ? 31.567 -1.632 55.265 1.00 35.96 88 PRO B CA 1
ATOM 2614 C C . PRO B 1 62 ? 30.107 -1.318 54.958 1.00 38.32 88 PRO B C 1
ATOM 2615 O O . PRO B 1 62 ? 29.376 -2.180 54.455 1.00 32.26 88 PRO B O 1
ATOM 2619 N N . ASP B 1 63 ? 29.690 -0.095 55.266 1.00 35.94 89 ASP B N 1
ATOM 2620 C CA . ASP B 1 63 ? 28.315 0.330 55.043 1.00 40.70 89 ASP B CA 1
ATOM 2621 C C . ASP B 1 63 ? 27.964 0.431 53.554 1.00 43.03 89 ASP B C 1
ATOM 2622 O O . ASP B 1 63 ? 26.828 0.145 53.160 1.00 47.02 89 ASP B O 1
ATOM 2627 N N . ALA B 1 64 ? 28.947 0.828 52.744 1.00 39.27 90 ALA B N 1
ATOM 2628 C CA . ALA B 1 64 ? 28.823 0.861 51.284 1.00 33.35 90 ALA B CA 1
ATOM 2629 C C . ALA B 1 64 ? 30.199 0.782 50.635 1.00 27.67 90 ALA B C 1
ATOM 2630 O O . ALA B 1 64 ? 31.215 0.981 51.298 1.00 24.83 90 ALA B O 1
ATOM 2632 N N . ILE B 1 65 ? 30.219 0.473 49.341 1.00 29.21 91 ILE B N 1
ATOM 2633 C CA . ILE B 1 65 ? 31.440 0.451 48.540 1.00 25.73 91 ILE B CA 1
ATOM 2634 C C . ILE B 1 65 ? 31.269 1.313 47.285 1.00 32.12 91 ILE B C 1
ATOM 2635 O O . ILE B 1 65 ? 30.301 1.148 46.539 1.00 33.82 91 ILE B O 1
ATOM 2640 N N . ILE B 1 66 ? 32.201 2.238 47.067 1.00 31.61 92 ILE B N 1
ATOM 2641 C CA . ILE B 1 66 ? 32.281 2.957 45.791 1.00 28.42 92 ILE B CA 1
ATOM 2642 C C . ILE B 1 66 ? 33.397 2.388 44.902 1.00 25.85 92 ILE B C 1
ATOM 2643 O O . ILE B 1 66 ? 34.546 2.243 45.327 1.00 24.27 92 ILE B O 1
ATOM 2648 N N . GLU B 1 67 ? 33.049 2.052 43.668 1.00 23.43 93 GLU B N 1
ATOM 2649 C CA . GLU B 1 67 ? 34.026 1.522 42.728 1.00 25.71 93 GLU B CA 1
ATOM 2650 C C . GLU B 1 67 ? 34.292 2.567 41.647 1.00 20.92 93 GLU B C 1
ATOM 2651 O O . GLU B 1 67 ? 33.354 3.139 41.105 1.00 25.02 93 GLU B O 1
ATOM 2657 N N . GLN B 1 68 ? 35.566 2.794 41.324 1.00 21.75 94 GLN B N 1
ATOM 2658 C CA . GLN B 1 68 ? 35.957 3.818 40.341 1.00 27.73 94 GLN B CA 1
ATOM 2659 C C . GLN B 1 68 ? 36.745 3.252 39.155 1.00 28.15 94 GLN B C 1
ATOM 2660 O O . GLN B 1 68 ? 37.820 2.666 39.332 1.00 29.28 94 GLN B O 1
ATOM 2666 N N . LEU B 1 69 ? 36.189 3.451 37.955 1.00 31.47 95 LEU B N 1
ATOM 2667 C CA . LEU B 1 69 ? 36.763 3.019 36.655 1.00 26.00 95 LEU B CA 1
ATOM 2668 C C . LEU B 1 69 ? 37.143 1.539 36.538 1.00 25.45 95 LEU B C 1
ATOM 2669 O O . LEU B 1 69 ? 36.679 0.708 37.313 1.00 30.56 95 LEU B O 1
ATOM 2674 N N . GLY B 1 70 ? 37.965 1.208 35.549 1.00 30.41 96 GLY B N 1
ATOM 2675 C CA . GLY B 1 70 ? 38.416 -0.165 35.379 1.00 33.10 96 GLY B CA 1
ATOM 2676 C C . GLY B 1 70 ? 37.621 -0.992 34.393 1.00 32.43 96 GLY B C 1
ATOM 2677 O O . GLY B 1 70 ? 36.653 -0.524 33.796 1.00 34.38 96 GLY B O 1
ATOM 2678 N N . ASN B 1 71 ? 38.055 -2.238 34.242 1.00 34.73 97 ASN B N 1
ATOM 2679 C CA . ASN B 1 71 ? 37.564 -3.164 33.234 1.00 34.74 97 ASN B CA 1
ATOM 2680 C C . ASN B 1 71 ? 36.349 -3.928 33.754 1.00 35.98 97 ASN B C 1
ATOM 2681 O O . ASN B 1 71 ? 36.493 -4.854 34.553 1.00 33.43 97 ASN B O 1
ATOM 2686 N N . LEU B 1 72 ? 35.168 -3.537 33.271 1.00 40.63 98 LEU B N 1
ATOM 2687 C CA . LEU B 1 72 ? 33.869 -4.094 33.699 1.00 45.72 98 LEU B CA 1
ATOM 2688 C C . LEU B 1 72 ? 33.769 -5.614 33.530 1.00 42.64 98 LEU B C 1
ATOM 2689 O O . LEU B 1 72 ? 33.190 -6.290 34.379 1.00 43.01 98 LEU B O 1
ATOM 2694 N N . ASP B 1 73 ? 34.327 -6.125 32.431 1.00 44.27 99 ASP B N 1
ATOM 2695 C CA . ASP B 1 73 ? 34.337 -7.556 32.119 1.00 47.92 99 ASP B CA 1
ATOM 2696 C C . ASP B 1 73 ? 35.008 -8.357 33.222 1.00 47.31 99 ASP B C 1
ATOM 2697 O O . ASP B 1 73 ? 34.460 -9.363 33.683 1.00 55.32 99 ASP B O 1
ATOM 2702 N N . VAL B 1 74 ? 36.188 -7.897 33.640 1.00 41.79 100 VAL B N 1
ATOM 2703 C CA . VAL B 1 74 ? 36.958 -8.534 34.712 1.00 41.56 100 VAL B CA 1
ATOM 2704 C C . VAL B 1 74 ? 36.279 -8.323 36.073 1.00 40.64 100 VAL B C 1
ATOM 2705 O O . VAL B 1 74 ? 36.300 -9.213 36.931 1.00 33.29 100 VAL B O 1
ATOM 2709 N N . LEU B 1 75 ? 35.650 -7.159 36.247 1.00 34.41 101 LEU B N 1
ATOM 2710 C CA . LEU B 1 75 ? 35.054 -6.784 37.526 1.00 31.24 101 LEU B CA 1
ATOM 2711 C C . LEU B 1 75 ? 33.721 -7.438 37.829 1.00 34.95 101 LEU B C 1
ATOM 2712 O O . LEU B 1 75 ? 33.439 -7.736 38.996 1.00 38.14 101 LEU B O 1
ATOM 2717 N N . ASN B 1 76 ? 32.913 -7.660 36.788 1.00 38.10 102 ASN B N 1
ATOM 2718 C CA . ASN B 1 76 ? 31.524 -8.176 36.936 1.00 37.97 102 ASN B CA 1
ATOM 2719 C C . ASN B 1 76 ? 31.236 -9.252 38.002 1.00 30.47 102 ASN B C 1
ATOM 2720 O O . ASN B 1 76 ? 30.338 -9.040 38.819 1.00 26.50 102 ASN B O 1
ATOM 2725 N N . PRO B 1 77 ? 31.999 -10.382 38.021 1.00 38.21 103 PRO B N 1
ATOM 2726 C CA . PRO B 1 77 ? 31.679 -11.416 39.034 1.00 39.57 103 PRO B CA 1
ATOM 2727 C C . PRO B 1 77 ? 31.875 -10.951 40.476 1.00 38.65 103 PRO B C 1
ATOM 2728 O O . PRO B 1 77 ? 31.182 -11.421 41.378 1.00 47.80 103 PRO B O 1
ATOM 2732 N N . TRP B 1 78 ? 32.803 -10.025 40.681 1.00 36.64 104 TRP B N 1
ATOM 2733 C CA . TRP B 1 78 ? 33.115 -9.543 42.018 1.00 37.84 104 TRP B CA 1
ATOM 2734 C C . TRP B 1 78 ? 32.158 -8.444 42.439 1.00 38.26 104 TRP B C 1
ATOM 2735 O O . TRP B 1 78 ? 31.839 -8.325 43.623 1.00 42.56 104 TRP B O 1
ATOM 2746 N N . LEU B 1 79 ? 31.679 -7.671 41.462 1.00 35.77 105 LEU B N 1
ATOM 2747 C CA . LEU B 1 79 ? 30.609 -6.695 41.679 1.00 32.84 105 LEU B CA 1
ATOM 2748 C C . LEU B 1 79 ? 29.320 -7.390 42.101 1.00 34.63 105 LEU B C 1
ATOM 2749 O O . LEU B 1 79 ? 28.590 -6.896 42.967 1.00 38.09 105 LEU B O 1
ATOM 2754 N N . GLN B 1 80 ? 29.058 -8.541 41.484 1.00 35.70 106 GLN B N 1
ATOM 2755 C CA . GLN B 1 80 ? 27.968 -9.431 41.884 1.00 43.84 106 GLN B CA 1
ATOM 2756 C C . GLN B 1 80 ? 28.129 -9.901 43.337 1.00 43.71 106 GLN B C 1
ATOM 2757 O O . GLN B 1 80 ? 27.163 -9.917 44.104 1.00 40.74 106 GLN B O 1
ATOM 2763 N N . LYS B 1 81 ? 29.356 -10.254 43.715 1.00 42.84 107 LYS B N 1
ATOM 2764 C CA . LYS B 1 81 ? 29.629 -10.720 45.072 1.00 37.89 107 LYS B CA 1
ATOM 2765 C C . LYS B 1 81 ? 29.470 -9.652 46.160 1.00 39.85 107 LYS B C 1
ATOM 2766 O O . LYS B 1 81 ? 29.160 -9.980 47.317 1.00 34.57 107 LYS B O 1
ATOM 2772 N N . ILE B 1 82 ? 29.648 -8.381 45.781 1.00 33.39 108 ILE B N 1
ATOM 2773 C CA . ILE B 1 82 ? 29.368 -7.255 46.682 1.00 32.77 108 ILE B CA 1
ATOM 2774 C C . ILE B 1 82 ? 27.877 -7.248 47.071 1.00 36.60 108 ILE B C 1
ATOM 2775 O O . ILE B 1 82 ? 27.531 -7.076 48.248 1.00 34.76 108 ILE B O 1
ATOM 2780 N N . ASN B 1 83 ? 27.012 -7.484 46.084 1.00 37.39 109 ASN B N 1
ATOM 2781 C CA . ASN B 1 83 ? 25.568 -7.572 46.312 1.00 39.53 109 ASN B CA 1
ATOM 2782 C C . ASN B 1 83 ? 25.148 -8.856 47.030 1.00 42.73 109 ASN B C 1
ATOM 2783 O O . ASN B 1 83 ? 24.212 -8.843 47.832 1.00 44.89 109 ASN B O 1
ATOM 2788 N N . ASP B 1 84 ? 25.850 -9.953 46.735 1.00 44.87 110 ASP B N 1
ATOM 2789 C CA . ASP B 1 84 ? 25.689 -11.230 47.443 1.00 49.08 110 ASP B CA 1
ATOM 2790 C C . ASP B 1 84 ? 26.005 -11.114 48.931 1.00 49.24 110 ASP B C 1
ATOM 2791 O O . ASP B 1 84 ? 25.476 -11.873 49.739 1.00 49.30 110 ASP B O 1
ATOM 2796 N N . ALA B 1 85 ? 26.877 -10.166 49.275 1.00 51.12 111 ALA B N 1
ATOM 2797 C CA . ALA B 1 85 ? 27.248 -9.890 50.659 1.00 46.02 111 ALA B CA 1
ATOM 2798 C C . ALA B 1 85 ? 26.299 -8.893 51.332 1.00 48.12 111 ALA B C 1
ATOM 2799 O O . ALA B 1 85 ? 26.409 -8.629 52.534 1.00 52.52 111 ALA B O 1
ATOM 2801 N N . GLY B 1 86 ? 25.364 -8.351 50.556 1.00 46.01 112 GLY B N 1
ATOM 2802 C CA . GLY B 1 86 ? 24.383 -7.393 51.064 1.00 39.56 112 GLY B CA 1
ATOM 2803 C C . GLY B 1 86 ? 24.922 -5.990 51.292 1.00 41.08 112 GLY B C 1
ATOM 2804 O O . GLY B 1 86 ? 24.372 -5.243 52.102 1.00 40.23 112 GLY B O 1
ATOM 2805 N N . ILE B 1 87 ? 25.993 -5.633 50.578 1.00 37.63 113 ILE B N 1
ATOM 2806 C CA . ILE B 1 87 ? 26.607 -4.304 50.677 1.00 36.47 113 ILE B CA 1
ATOM 2807 C C . ILE B 1 87 ? 26.214 -3.422 49.490 1.00 36.39 113 ILE B C 1
ATOM 2808 O O . ILE B 1 87 ? 26.494 -3.774 48.339 1.00 39.41 113 ILE B O 1
ATOM 2813 N N . PRO B 1 88 ? 25.562 -2.276 49.773 1.00 30.95 114 PRO B N 1
ATOM 2814 C CA . PRO B 1 88 ? 25.204 -1.240 48.799 1.00 27.60 114 PRO B CA 1
ATOM 2815 C C . PRO B 1 88 ? 26.390 -0.799 47.928 1.00 29.68 114 PRO B C 1
ATOM 2816 O O . PRO B 1 88 ? 27.371 -0.266 48.446 1.00 32.55 114 PRO B O 1
ATOM 2820 N N . LEU B 1 89 ? 26.294 -1.036 46.621 1.00 28.17 115 LEU B N 1
ATOM 2821 C CA . LEU B 1 89 ? 27.347 -0.661 45.676 1.00 32.33 115 LEU B CA 1
ATOM 2822 C C . LEU B 1 89 ? 27.036 0.634 44.926 1.00 28.85 115 LEU B C 1
ATOM 2823 O O . LEU B 1 89 ? 25.935 0.824 44.418 1.00 34.98 115 LEU B O 1
ATOM 2828 N N . PHE B 1 90 ? 28.026 1.518 44.881 1.00 31.77 116 PHE B N 1
ATOM 2829 C CA . PHE B 1 90 ? 27.969 2.740 44.097 1.00 29.95 116 PHE B CA 1
ATOM 2830 C C . PHE B 1 90 ? 29.158 2.756 43.153 1.00 34.09 116 PHE B C 1
ATOM 2831 O O . PHE B 1 90 ? 30.142 2.051 43.382 1.00 29.28 116 PHE B O 1
ATOM 2839 N N . THR B 1 91 ? 29.067 3.532 42.077 1.00 33.39 117 THR B N 1
ATOM 2840 C CA . THR B 1 91 ? 30.187 3.640 41.144 1.00 30.68 117 THR B CA 1
ATOM 2841 C C . THR B 1 91 ? 30.481 5.079 40.735 1.00 30.97 117 THR B C 1
ATOM 2842 O O . THR B 1 91 ? 29.596 5.932 40.746 1.00 31.07 117 THR B O 1
ATOM 2846 N N . VAL B 1 92 ? 31.743 5.338 40.404 1.00 25.05 118 VAL B N 1
ATOM 2847 C CA . VAL B 1 92 ? 32.105 6.496 39.599 1.00 29.26 118 VAL B CA 1
ATOM 2848 C C . VAL B 1 92 ? 32.598 6.007 38.231 1.00 34.11 118 VAL B C 1
ATOM 2849 O O . VAL B 1 92 ? 33.504 5.164 38.141 1.00 34.78 118 VAL B O 1
ATOM 2853 N N . ASP B 1 93 ? 31.921 6.497 37.188 1.00 30.53 119 ASP B N 1
ATOM 2854 C CA . ASP B 1 93 ? 32.143 6.140 35.769 1.00 27.25 119 ASP B CA 1
ATOM 2855 C C . ASP B 1 93 ? 31.812 4.699 35.329 1.00 34.26 119 ASP B C 1
ATOM 2856 O O . ASP B 1 93 ? 31.509 4.466 34.154 1.00 42.01 119 ASP B O 1
ATOM 2861 N N . THR B 1 94 ? 31.872 3.734 36.240 1.00 35.00 120 THR B N 1
ATOM 2862 C CA . THR B 1 94 ? 31.581 2.350 35.865 1.00 41.05 120 THR B CA 1
ATOM 2863 C C . THR B 1 94 ? 30.076 2.094 35.806 1.00 44.07 120 THR B C 1
ATOM 2864 O O . THR B 1 94 ? 29.457 1.738 36.806 1.00 48.54 120 THR B O 1
ATOM 2868 N N . ALA B 1 95 ? 29.496 2.291 34.625 1.00 45.68 121 ALA B N 1
ATOM 2869 C CA . ALA B 1 95 ? 28.077 2.018 34.395 1.00 36.60 121 ALA B CA 1
ATOM 2870 C C . ALA B 1 95 ? 27.809 0.512 34.443 1.00 32.63 121 ALA B C 1
ATOM 2871 O O . ALA B 1 95 ? 28.284 -0.254 33.595 1.00 38.66 121 ALA B O 1
ATOM 2873 N N . THR B 1 96 ? 27.066 0.096 35.461 1.00 34.73 122 THR B N 1
ATOM 2874 C CA . THR B 1 96 ? 26.742 -1.312 35.663 1.00 36.59 122 THR B CA 1
ATOM 2875 C C . THR B 1 96 ? 25.385 -1.465 36.350 1.00 37.39 122 THR B C 1
ATOM 2876 O O . THR B 1 96 ? 25.053 -0.672 37.237 1.00 38.22 122 THR B O 1
ATOM 2880 N N . PRO B 1 97 ? 24.589 -2.476 35.928 1.00 41.43 123 PRO B N 1
ATOM 2881 C CA . PRO B 1 97 ? 23.377 -2.906 36.652 1.00 37.18 123 PRO B CA 1
ATOM 2882 C C . PRO B 1 97 ? 23.606 -3.244 38.136 1.00 33.30 123 PRO B C 1
ATOM 2883 O O . PRO B 1 97 ? 22.669 -3.138 38.925 1.00 27.79 123 PRO B O 1
ATOM 2887 N N . HIS B 1 98 ? 24.835 -3.632 38.501 1.00 32.93 124 HIS B N 1
ATOM 2888 C CA A HIS B 1 98 ? 25.160 -4.025 39.877 0.50 34.42 124 HIS B CA 1
ATOM 2889 C CA B HIS B 1 98 ? 25.160 -4.031 39.875 0.50 33.39 124 HIS B CA 1
ATOM 2890 C C . HIS B 1 98 ? 25.152 -2.863 40.860 1.00 34.59 124 HIS B C 1
ATOM 2891 O O . HIS B 1 98 ? 25.003 -3.064 42.069 1.00 35.85 124 HIS B O 1
ATOM 2904 N N . ALA B 1 99 ? 25.315 -1.649 40.334 1.00 36.00 125 ALA B N 1
ATOM 2905 C CA . ALA B 1 99 ? 25.373 -0.439 41.144 1.00 31.46 125 ALA B CA 1
ATOM 2906 C C . ALA B 1 99 ? 24.000 0.192 41.349 1.00 34.86 125 ALA B C 1
ATOM 2907 O O . ALA B 1 99 ? 23.131 0.108 40.481 1.00 41.35 125 ALA B O 1
ATOM 2909 N N . ILE B 1 100 ? 23.824 0.831 42.500 1.00 33.45 126 ILE B N 1
ATOM 2910 C CA . ILE B 1 100 ? 22.600 1.559 42.820 1.00 34.56 126 ILE B CA 1
ATOM 2911 C C . ILE B 1 100 ? 22.587 2.898 42.076 1.00 32.39 126 ILE B C 1
ATOM 2912 O O . ILE B 1 100 ? 21.563 3.320 41.523 1.00 29.44 126 ILE B O 1
ATOM 2917 N N . ASN B 1 101 ? 23.741 3.554 42.064 1.00 30.56 127 ASN B N 1
ATOM 2918 C CA . ASN B 1 101 ? 23.898 4.843 41.404 1.00 28.28 127 ASN B CA 1
ATOM 2919 C C . ASN B 1 101 ? 25.278 4.921 40.760 1.00 24.30 127 ASN B C 1
ATOM 2920 O O . ASN B 1 101 ? 26.260 4.418 41.302 1.00 29.92 127 ASN B O 1
ATOM 2925 N N . ASN B 1 102 ? 25.332 5.515 39.576 1.00 30.03 128 ASN B N 1
ATOM 2926 C CA . ASN B 1 102 ? 26.593 5.788 38.914 1.00 26.21 128 ASN B CA 1
ATOM 2927 C C . ASN B 1 102 ? 26.779 7.294 38.725 1.00 30.39 128 ASN B C 1
ATOM 2928 O O . ASN B 1 102 ? 25.985 7.924 38.037 1.00 32.48 128 ASN B O 1
ATOM 2933 N N . THR B 1 103 ? 27.810 7.873 39.344 1.00 22.43 129 THR B N 1
ATOM 2934 C CA . THR B 1 103 ? 28.102 9.283 39.133 1.00 20.87 129 THR B CA 1
ATOM 2935 C C . THR B 1 103 ? 29.198 9.414 38.096 1.00 27.92 129 THR B C 1
ATOM 2936 O O . THR B 1 103 ? 30.246 8.774 38.202 1.00 33.29 129 THR B O 1
ATOM 2940 N N . THR B 1 104 ? 28.941 10.262 37.104 1.00 23.32 130 THR B N 1
ATOM 2941 C CA . THR B 1 104 ? 29.731 10.328 35.889 1.00 19.34 130 THR B CA 1
ATOM 2942 C C . THR B 1 104 ? 29.462 11.662 35.178 1.00 15.19 130 THR B C 1
ATOM 2943 O O . THR B 1 104 ? 28.868 12.568 35.763 1.00 24.36 130 THR B O 1
ATOM 2947 N N . SER B 1 105 ? 29.915 11.795 33.934 1.00 18.92 131 SER B N 1
ATOM 2948 C CA . SER B 1 105 ? 29.498 12.908 33.076 1.00 27.14 131 SER B CA 1
ATOM 2949 C C . SER B 1 105 ? 28.586 12.343 32.000 1.00 28.96 131 SER B C 1
ATOM 2950 O O . SER B 1 105 ? 28.488 11.121 31.848 1.00 36.52 131 SER B O 1
ATOM 2953 N N . ASN B 1 106 ? 27.916 13.218 31.254 1.00 25.22 132 ASN B N 1
ATOM 2954 C CA . ASN B 1 106 ? 27.137 12.766 30.111 1.00 24.48 132 ASN B CA 1
ATOM 2955 C C . ASN B 1 106 ? 28.054 12.426 28.942 1.00 26.97 132 ASN B C 1
ATOM 2956 O O . ASN B 1 106 ? 28.379 13.290 28.126 1.00 21.98 132 ASN B O 1
ATOM 2961 N N . ASN B 1 107 ? 28.444 11.156 28.856 1.00 16.33 133 ASN B N 1
ATOM 2962 C CA . ASN B 1 107 ? 29.414 10.727 27.851 1.00 17.38 133 ASN B CA 1
ATOM 2963 C C . ASN B 1 107 ? 28.817 10.529 26.469 1.00 15.91 133 ASN B C 1
ATOM 2964 O O . ASN B 1 107 ? 29.554 10.463 25.475 1.00 22.16 133 ASN B O 1
ATOM 2969 N N . TYR B 1 108 ? 27.486 10.430 26.420 1.00 17.52 134 TYR B N 1
ATOM 2970 C CA . TYR B 1 108 ? 26.730 10.428 25.163 1.00 17.13 134 TYR B CA 1
ATOM 2971 C C . TYR B 1 108 ? 26.825 11.806 24.509 1.00 13.98 134 TYR B C 1
ATOM 2972 O O . TYR B 1 108 ? 27.167 11.903 23.347 1.00 19.77 134 TYR B O 1
ATOM 2981 N N . SER B 1 109 ? 26.544 12.860 25.271 1.00 22.41 135 SER B N 1
ATOM 2982 C CA . SER B 1 109 ? 26.706 14.236 24.788 1.00 24.31 135 SER B CA 1
ATOM 2983 C C . SER B 1 109 ? 28.156 14.559 24.459 1.00 27.25 135 SER B C 1
ATOM 2984 O O . SER B 1 109 ? 28.434 15.082 23.378 1.00 26.28 135 SER B O 1
ATOM 2987 N N . ILE B 1 110 ? 29.062 14.223 25.383 1.00 26.20 136 ILE B N 1
ATOM 2988 C CA . ILE B 1 110 ? 30.510 14.387 25.201 1.00 28.05 136 ILE B CA 1
ATOM 2989 C C . ILE B 1 110 ? 30.991 13.721 23.921 1.00 25.76 136 ILE B C 1
ATOM 2990 O O . ILE B 1 110 ? 31.550 14.400 23.050 1.00 22.43 136 ILE B O 1
ATOM 2995 N N . GLY B 1 111 ? 30.738 12.412 23.800 1.00 19.74 137 GLY B N 1
ATOM 2996 C CA . GLY B 1 111 ? 31.215 11.625 22.666 1.00 18.72 137 GLY B CA 1
ATOM 2997 C C . GLY B 1 111 ? 30.755 12.178 21.331 1.00 22.10 137 GLY B C 1
ATOM 2998 O O . GLY B 1 111 ? 31.542 12.303 20.393 1.00 29.10 137 GLY B O 1
ATOM 2999 N N . ALA B 1 112 ? 29.471 12.515 21.263 1.00 22.99 138 ALA B N 1
ATOM 3000 C CA . ALA B 1 112 ? 28.875 13.109 20.077 1.00 20.81 138 ALA B CA 1
ATOM 3001 C C . ALA B 1 112 ? 29.492 14.464 19.761 1.00 19.01 138 ALA B C 1
ATOM 3002 O O . ALA B 1 112 ? 30.004 14.653 18.665 1.00 27.84 138 ALA B O 1
ATOM 3004 N N . GLU B 1 113 ? 29.465 15.384 20.728 1.00 15.84 139 GLU B N 1
ATOM 3005 C CA . GLU B 1 113 ? 29.960 16.751 20.525 1.00 35.50 139 GLU B CA 1
ATOM 3006 C C . GLU B 1 113 ? 31.440 16.811 20.138 1.00 33.60 139 GLU B C 1
ATOM 3007 O O . GLU B 1 113 ? 31.831 17.647 19.315 1.00 25.46 139 GLU B O 1
ATOM 3013 N N . LEU B 1 114 ? 32.246 15.910 20.703 1.00 27.38 140 LEU B N 1
ATOM 3014 C CA . LEU B 1 114 ? 33.674 15.843 20.360 1.00 26.28 140 LEU B CA 1
ATOM 3015 C C . LEU B 1 114 ? 33.922 15.372 18.916 1.00 29.38 140 LEU B C 1
ATOM 3016 O O . LEU B 1 114 ? 34.763 15.937 18.199 1.00 30.35 140 LEU B O 1
ATOM 3021 N N . ALA B 1 115 ? 33.187 14.347 18.491 1.00 28.94 141 ALA B N 1
ATOM 3022 C CA . ALA B 1 115 ? 33.305 13.843 17.123 1.00 23.98 141 ALA B CA 1
ATOM 3023 C C . ALA B 1 115 ? 32.751 14.854 16.111 1.00 26.55 141 ALA B C 1
ATOM 3024 O O . ALA B 1 115 ? 33.300 14.991 15.009 1.00 22.34 141 ALA B O 1
ATOM 3026 N N . LEU B 1 116 ? 31.694 15.572 16.498 1.00 22.72 142 LEU B N 1
ATOM 3027 C CA . LEU B 1 116 ? 31.114 16.619 15.647 1.00 27.05 142 LEU B CA 1
ATOM 3028 C C . LEU B 1 116 ? 32.037 17.834 15.482 1.00 22.04 142 LEU B C 1
ATOM 3029 O O . LEU B 1 116 ? 32.104 18.420 14.401 1.00 27.05 142 LEU B O 1
ATOM 3034 N N . GLN B 1 117 ? 32.751 18.202 16.541 1.00 22.23 143 GLN B N 1
ATOM 3035 C CA . GLN B 1 117 ? 33.746 19.275 16.454 1.00 25.50 143 GLN B CA 1
ATOM 3036 C C . GLN B 1 117 ? 34.885 18.842 15.538 1.00 28.60 143 GLN B C 1
ATOM 3037 O O . GLN B 1 117 ? 35.363 19.633 14.728 1.00 19.58 143 GLN B O 1
ATOM 3043 N N . MET B 1 118 ? 35.271 17.569 15.653 1.00 30.82 144 MET B N 1
ATOM 3044 C CA . MET B 1 118 ? 36.308 16.968 14.815 1.00 22.39 144 MET B CA 1
ATOM 3045 C C . MET B 1 118 ? 35.948 16.997 13.332 1.00 24.75 144 MET B C 1
ATOM 3046 O O . MET B 1 118 ? 36.803 17.304 12.497 1.00 37.37 144 MET B O 1
ATOM 3051 N N . VAL B 1 119 ? 34.695 16.686 12.999 1.00 24.99 145 VAL B N 1
ATOM 3052 C CA . VAL B 1 119 ? 34.269 16.689 11.595 1.00 23.78 145 VAL B CA 1
ATOM 3053 C C . VAL B 1 119 ? 34.050 18.108 11.032 1.00 28.38 145 VAL B C 1
ATOM 3054 O O . VAL B 1 119 ? 34.335 18.364 9.858 1.00 31.79 145 VAL B O 1
ATOM 3058 N N . ALA B 1 120 ? 33.594 19.034 11.876 1.00 26.33 146 ALA B N 1
ATOM 3059 C CA . ALA B 1 120 ? 33.482 20.443 11.481 1.00 28.19 146 ALA B CA 1
ATOM 3060 C C . ALA B 1 120 ? 34.857 21.054 11.217 1.00 34.04 146 ALA B C 1
ATOM 3061 O O . ALA B 1 120 ? 35.005 21.894 10.328 1.00 35.49 146 ALA B O 1
ATOM 3063 N N . ASP B 1 121 ? 35.854 20.618 11.991 1.00 36.66 147 ASP B N 1
ATOM 3064 C CA . ASP B 1 121 ? 37.242 21.040 11.799 1.00 30.53 147 ASP B CA 1
ATOM 3065 C C . ASP B 1 121 ? 37.819 20.484 10.502 1.00 30.97 147 ASP B C 1
ATOM 3066 O O . ASP B 1 121 ? 38.533 21.193 9.795 1.00 26.70 147 ASP B O 1
ATOM 3071 N N . LEU B 1 122 ? 37.493 19.222 10.203 1.00 24.19 148 LEU B N 1
ATOM 3072 C CA . LEU B 1 122 ? 37.946 18.528 8.996 1.00 23.04 148 LEU B CA 1
ATOM 3073 C C . LEU B 1 122 ? 37.295 19.027 7.702 1.00 31.53 148 LEU B C 1
ATOM 3074 O O . LEU B 1 122 ? 37.742 18.678 6.604 1.00 35.52 148 LEU B O 1
ATOM 3079 N N . GLY B 1 123 ? 36.236 19.822 7.833 1.00 29.35 149 GLY B N 1
ATOM 3080 C CA . GLY B 1 123 ? 35.457 20.271 6.692 1.00 27.37 149 GLY B CA 1
ATOM 3081 C C . GLY B 1 123 ? 34.628 19.166 6.060 1.00 30.73 149 GLY B C 1
ATOM 3082 O O . GLY B 1 123 ? 34.311 19.235 4.878 1.00 28.17 149 GLY B O 1
ATOM 3083 N N . GLY B 1 124 ? 34.280 18.141 6.839 1.00 25.39 150 GLY B N 1
ATOM 3084 C CA . GLY B 1 124 ? 33.489 17.023 6.329 1.00 22.33 150 GLY B CA 1
ATOM 3085 C C . GLY B 1 124 ? 34.259 15.977 5.532 1.00 33.13 150 GLY B C 1
ATOM 3086 O O . GLY B 1 124 ? 33.689 14.964 5.127 1.00 36.85 150 GLY B O 1
ATOM 3087 N N . LYS B 1 125 ? 35.550 16.213 5.300 1.00 41.00 151 LYS B N 1
ATOM 3088 C CA . LYS B 1 125 ? 36.403 15.267 4.570 1.00 49.92 151 LYS B CA 1
ATOM 3089 C C . LYS B 1 125 ? 37.752 15.089 5.272 1.00 41.68 151 LYS B C 1
ATOM 3090 O O . LYS B 1 125 ? 38.454 16.072 5.504 1.00 40.33 151 LYS B O 1
ATOM 3096 N N . GLY B 1 126 ? 38.114 13.847 5.598 1.00 32.74 152 GLY B N 1
ATOM 3097 C CA . GLY B 1 126 ? 39.438 13.559 6.152 1.00 30.57 152 GLY B CA 1
ATOM 3098 C C . GLY B 1 126 ? 39.593 12.208 6.819 1.00 35.25 152 GLY B C 1
ATOM 3099 O O . GLY B 1 126 ? 38.610 11.556 7.166 1.00 33.96 152 GLY B O 1
ATOM 3100 N N . ASN B 1 127 ? 40.836 11.777 6.999 1.00 30.05 153 ASN B N 1
ATOM 3101 C CA . ASN B 1 127 ? 41.097 10.504 7.663 1.00 28.44 153 ASN B CA 1
ATOM 3102 C C . ASN B 1 127 ? 41.460 10.691 9.122 1.00 28.58 153 ASN B C 1
ATOM 3103 O O . ASN B 1 127 ? 42.221 11.588 9.479 1.00 27.59 153 ASN B O 1
ATOM 3108 N N . VAL B 1 128 ? 40.903 9.833 9.963 1.00 28.94 154 VAL B N 1
ATOM 3109 C CA . VAL B 1 128 ? 41.021 9.981 11.400 1.00 27.14 154 VAL B CA 1
ATOM 3110 C C . VAL B 1 128 ? 41.787 8.797 11.948 1.00 23.70 154 VAL B C 1
ATOM 3111 O O . VAL B 1 128 ? 41.464 7.649 11.646 1.00 25.51 154 VAL B O 1
ATOM 3115 N N . LEU B 1 129 ? 42.810 9.092 12.743 1.00 23.51 155 LEU B N 1
ATOM 3116 C CA . LEU B 1 129 ? 43.546 8.071 13.465 1.00 28.01 155 LEU B CA 1
ATOM 3117 C C . LEU B 1 129 ? 42.933 7.875 14.852 1.00 23.78 155 LEU B C 1
ATOM 3118 O O . LEU B 1 129 ? 42.771 8.832 15.610 1.00 32.03 155 LEU B O 1
ATOM 3123 N N . VAL B 1 130 ? 42.599 6.632 15.181 1.00 22.33 156 VAL B N 1
ATOM 3124 C CA . VAL B 1 130 ? 41.806 6.342 16.375 1.00 17.43 156 VAL B CA 1
ATOM 3125 C C . VAL B 1 130 ? 42.561 5.459 17.362 1.00 22.48 156 VAL B C 1
ATOM 3126 O O . VAL B 1 130 ? 43.084 4.403 16.996 1.00 27.99 156 VAL B O 1
ATOM 3130 N N . PHE B 1 131 ? 42.622 5.900 18.612 1.00 23.04 157 PHE B N 1
ATOM 3131 C CA . PHE B 1 131 ? 43.160 5.077 19.695 1.00 17.11 157 PHE B CA 1
ATOM 3132 C C . PHE B 1 131 ? 42.018 4.429 20.461 1.00 14.47 157 PHE B C 1
ATOM 3133 O O . PHE B 1 131 ? 41.240 5.113 21.121 1.00 19.46 157 PHE B O 1
ATOM 3141 N N . ASN B 1 132 ? 41.909 3.107 20.381 1.00 24.09 158 ASN B N 1
ATOM 3142 C CA . ASN B 1 132 ? 40.837 2.419 21.090 1.00 23.72 158 ASN B CA 1
ATOM 3143 C C . ASN B 1 132 ? 41.341 1.228 21.920 1.00 26.95 158 ASN B C 1
ATOM 3144 O O . ASN B 1 132 ? 41.108 0.062 21.585 1.00 35.48 158 ASN B O 1
ATOM 3149 N N . GLY B 1 133 ? 42.044 1.542 23.004 1.00 23.17 159 GLY B N 1
ATOM 3150 C CA . GLY B 1 133 ? 42.656 0.532 23.862 1.00 19.51 159 GLY B CA 1
ATOM 3151 C C . GLY B 1 133 ? 41.865 0.239 25.125 1.00 26.36 159 GLY B C 1
ATOM 3152 O O . GLY B 1 133 ? 42.234 -0.634 25.912 1.00 22.33 159 GLY B O 1
ATOM 3153 N N . PHE B 1 134 ? 40.764 0.959 25.316 1.00 30.52 160 PHE B N 1
ATOM 3154 C CA . PHE B 1 134 ? 40.021 0.896 26.576 1.00 30.13 160 PHE B CA 1
ATOM 3155 C C . PHE B 1 134 ? 38.518 0.714 26.354 1.00 26.50 160 PHE B C 1
ATOM 3156 O O . PHE B 1 134 ? 37.694 1.210 27.125 1.00 26.04 160 PHE B O 1
ATOM 3164 N N . TYR B 1 135 ? 38.174 -0.036 25.311 1.00 24.32 161 TYR B N 1
ATOM 3165 C CA . TYR B 1 135 ? 36.782 -0.346 25.000 1.00 27.82 161 TYR B CA 1
ATOM 3166 C C . TYR B 1 135 ? 36.051 -1.091 26.127 1.00 30.58 161 TYR B C 1
ATOM 3167 O O . TYR B 1 135 ? 34.824 -1.041 26.211 1.00 45.94 161 TYR B O 1
ATOM 3176 N N . SER B 1 136 ? 36.815 -1.748 27.001 1.00 29.87 162 SER B N 1
ATOM 3177 C CA A SER B 1 136 ? 36.235 -2.493 28.114 0.50 32.86 162 SER B CA 1
ATOM 3178 C CA B SER B 1 136 ? 36.269 -2.502 28.127 0.50 30.93 162 SER B CA 1
ATOM 3179 C C . SER B 1 136 ? 35.882 -1.615 29.309 1.00 32.22 162 SER B C 1
ATOM 3180 O O . SER B 1 136 ? 35.214 -2.063 30.243 1.00 38.65 162 SER B O 1
ATOM 3185 N N . VAL B 1 137 ? 36.321 -0.362 29.287 1.00 30.98 163 VAL B N 1
ATOM 3186 C CA . VAL B 1 137 ? 35.816 0.597 30.269 1.00 27.36 163 VAL B CA 1
ATOM 3187 C C . VAL B 1 137 ? 34.607 1.311 29.632 1.00 22.07 163 VAL B C 1
ATOM 3188 O O . VAL B 1 137 ? 34.712 1.843 28.525 1.00 22.45 163 VAL B O 1
ATOM 3192 N N . PRO B 1 138 ? 33.439 1.225 30.300 1.00 25.86 164 PRO B N 1
ATOM 3193 C CA . PRO B 1 138 ? 32.133 1.722 29.868 1.00 24.19 164 PRO B CA 1
ATOM 3194 C C . PRO B 1 138 ? 32.113 3.135 29.287 1.00 24.19 164 PRO B C 1
ATOM 3195 O O . PRO B 1 138 ? 31.497 3.336 28.242 1.00 28.20 164 PRO B O 1
ATOM 3199 N N . VAL B 1 139 ? 32.773 4.094 29.942 1.00 26.08 165 VAL B N 1
ATOM 3200 C CA . VAL B 1 139 ? 32.776 5.477 29.444 1.00 21.49 165 VAL B CA 1
ATOM 3201 C C . VAL B 1 139 ? 33.535 5.610 28.129 1.00 21.99 165 VAL B C 1
ATOM 3202 O O . VAL B 1 139 ? 33.202 6.448 27.304 1.00 28.88 165 VAL B O 1
ATOM 3206 N N . CYS B 1 140 ? 34.526 4.752 27.923 1.00 30.07 166 CYS B N 1
ATOM 3207 C CA . CYS B 1 140 ? 35.285 4.774 26.687 1.00 28.17 166 CYS B CA 1
ATOM 3208 C C . CYS B 1 140 ? 34.543 4.075 25.555 1.00 30.45 166 CYS B C 1
ATOM 3209 O O . CYS B 1 140 ? 34.707 4.439 24.381 1.00 24.89 166 CYS B O 1
ATOM 3212 N N . LYS B 1 141 ? 33.717 3.087 25.898 1.00 30.13 167 LYS B N 1
ATOM 3213 C CA . LYS B 1 141 ? 32.895 2.433 24.877 1.00 30.75 167 LYS B CA 1
ATOM 3214 C C . LYS B 1 141 ? 31.805 3.385 24.355 1.00 25.65 167 LYS B C 1
ATOM 3215 O O . LYS B 1 141 ? 31.567 3.435 23.153 1.00 23.80 167 LYS B O 1
ATOM 3221 N N . ILE B 1 142 ? 31.196 4.162 25.257 1.00 14.92 168 ILE B N 1
ATOM 3222 C CA . ILE B 1 142 ? 30.229 5.190 24.886 1.00 15.55 168 ILE B CA 1
ATOM 3223 C C . ILE B 1 142 ? 30.880 6.248 24.001 1.00 21.27 168 ILE B C 1
ATOM 3224 O O . ILE B 1 142 ? 30.304 6.654 22.995 1.00 29.65 168 ILE B O 1
ATOM 3229 N N . ARG B 1 143 ? 32.098 6.652 24.350 1.00 19.95 169 ARG B N 1
ATOM 3230 C CA . ARG B 1 143 ? 32.792 7.715 23.626 1.00 23.36 169 ARG B CA 1
ATOM 3231 C C . ARG B 1 143 ? 33.157 7.276 22.221 1.00 20.77 169 ARG B C 1
ATOM 3232 O O . ARG B 1 143 ? 33.048 8.056 21.270 1.00 24.49 169 ARG B O 1
ATOM 3240 N N . TYR B 1 144 ? 33.568 6.014 22.107 1.00 14.41 170 TYR B N 1
ATOM 3241 C CA . TYR B 1 144 ? 33.898 5.395 20.831 1.00 9.33 170 TYR B CA 1
ATOM 3242 C C . TYR B 1 144 ? 32.659 5.205 19.954 1.00 12.47 170 TYR B C 1
ATOM 3243 O O . TYR B 1 144 ? 32.644 5.651 18.803 1.00 22.67 170 TYR B O 1
ATOM 3252 N N . ASP B 1 145 ? 31.625 4.565 20.501 1.00 14.54 171 ASP B N 1
ATOM 3253 C CA . ASP B 1 145 ? 30.391 4.288 19.750 1.00 14.15 171 ASP B CA 1
ATOM 3254 C C . ASP B 1 145 ? 29.740 5.554 19.213 1.00 19.13 171 ASP B C 1
ATOM 3255 O O . ASP B 1 145 ? 29.327 5.579 18.060 1.00 27.35 171 ASP B O 1
ATOM 3260 N N . GLN B 1 146 ? 29.669 6.593 20.050 1.00 20.70 172 GLN B N 1
ATOM 3261 C CA . GLN B 1 146 ? 29.172 7.918 19.647 1.00 12.95 172 GLN B CA 1
ATOM 3262 C C . GLN B 1 146 ? 29.984 8.546 18.512 1.00 21.82 172 GLN B C 1
ATOM 3263 O O . GLN B 1 146 ? 29.410 9.128 17.595 1.00 23.50 172 GLN B O 1
ATOM 3269 N N . MET B 1 147 ? 31.311 8.418 18.584 1.00 24.30 173 MET B N 1
ATOM 3270 C CA . MET B 1 147 ? 32.219 8.905 17.539 1.00 23.91 173 MET B CA 1
ATOM 3271 C C . MET B 1 147 ? 31.981 8.163 16.231 1.00 21.29 173 MET B C 1
ATOM 3272 O O . MET B 1 147 ? 31.927 8.773 15.165 1.00 25.88 173 MET B O 1
ATOM 3277 N N . LYS B 1 148 ? 31.861 6.840 16.324 1.00 26.70 174 LYS B N 1
ATOM 3278 C CA . LYS B 1 148 ? 31.712 5.991 15.150 1.00 28.80 174 LYS B CA 1
ATOM 3279 C C . LYS B 1 148 ? 30.344 6.232 14.510 1.00 30.91 174 LYS B C 1
ATOM 3280 O O . LYS B 1 148 ? 30.230 6.328 13.282 1.00 31.89 174 LYS B O 1
ATOM 3286 N N . TYR B 1 149 ? 29.324 6.361 15.356 1.00 14.28 175 TYR B N 1
ATOM 3287 C CA . TYR B 1 149 ? 27.990 6.712 14.901 1.00 21.71 175 TYR B CA 1
ATOM 3288 C C . TYR B 1 149 ? 27.912 8.063 14.188 1.00 17.48 175 TYR B C 1
ATOM 3289 O O . TYR B 1 149 ? 27.305 8.139 13.138 1.00 19.49 175 TYR B O 1
ATOM 3298 N N . VAL B 1 150 ? 28.511 9.113 14.762 1.00 18.18 176 VAL B N 1
ATOM 3299 C CA . VAL B 1 150 ? 28.559 10.444 14.122 1.00 25.41 176 VAL B CA 1
ATOM 3300 C C . VAL B 1 150 ? 29.216 10.367 12.738 1.00 26.10 176 VAL B C 1
ATOM 3301 O O . VAL B 1 150 ? 28.727 10.950 11.769 1.00 32.43 176 VAL B O 1
ATOM 3305 N N . LEU B 1 151 ? 30.299 9.604 12.662 1.00 28.69 177 LEU B N 1
ATOM 3306 C CA . LEU B 1 151 ? 31.136 9.534 11.472 1.00 32.65 177 LEU B CA 1
ATOM 3307 C C . LEU B 1 151 ? 30.494 8.889 10.248 1.00 37.93 177 LEU B C 1
ATOM 3308 O O . LEU B 1 151 ? 30.875 9.205 9.117 1.00 39.65 177 LEU B O 1
ATOM 3313 N N . GLU B 1 152 ? 29.539 7.985 10.460 1.00 34.38 178 GLU B N 1
ATOM 3314 C CA . GLU B 1 152 ? 28.902 7.307 9.329 1.00 41.23 178 GLU B CA 1
ATOM 3315 C C . GLU B 1 152 ? 27.958 8.220 8.530 1.00 33.96 178 GLU B C 1
ATOM 3316 O O . GLU B 1 152 ? 27.693 7.969 7.355 1.00 34.40 178 GLU B O 1
ATOM 3322 N N . ALA B 1 153 ? 27.499 9.296 9.163 1.00 29.29 179 ALA B N 1
ATOM 3323 C CA . ALA B 1 153 ? 26.764 10.360 8.485 1.00 32.01 179 ALA B CA 1
ATOM 3324 C C . ALA B 1 153 ? 27.635 11.133 7.486 1.00 36.41 179 ALA B C 1
ATOM 3325 O O . ALA B 1 153 ? 27.114 11.836 6.617 1.00 38.63 179 ALA B O 1
ATOM 3327 N N . PHE B 1 154 ? 28.954 11.000 7.614 1.00 35.76 180 PHE B N 1
ATOM 3328 C CA . PHE B 1 154 ? 29.899 11.714 6.759 1.00 35.76 180 PHE B CA 1
ATOM 3329 C C . PHE B 1 154 ? 30.790 10.722 5.984 1.00 34.31 180 PHE B C 1
ATOM 3330 O O . PHE B 1 154 ? 31.764 10.209 6.540 1.00 34.64 180 PHE B O 1
ATOM 3338 N N . PRO B 1 155 ? 30.470 10.464 4.692 1.00 41.54 181 PRO B N 1
ATOM 3339 C CA . PRO B 1 155 ? 31.140 9.398 3.910 1.00 40.40 181 PRO B CA 1
ATOM 3340 C C . PRO B 1 155 ? 32.621 9.644 3.640 1.00 36.41 181 PRO B C 1
ATOM 3341 O O . PRO B 1 155 ? 33.364 8.683 3.468 1.00 38.07 181 PRO B O 1
ATOM 3345 N N . ASP B 1 156 ? 33.031 10.914 3.616 1.00 34.87 182 ASP B N 1
ATOM 3346 C CA . ASP B 1 156 ? 34.421 11.309 3.348 1.00 37.42 182 ASP B CA 1
ATOM 3347 C C . ASP B 1 156 ? 35.290 11.425 4.608 1.00 35.75 182 ASP B C 1
ATOM 3348 O O . ASP B 1 156 ? 36.467 11.793 4.533 1.00 37.94 182 ASP B O 1
ATOM 3353 N N . VAL B 1 157 ? 34.702 11.123 5.761 1.00 31.69 183 VAL B N 1
ATOM 3354 C CA . VAL B 1 157 ? 35.461 10.995 6.992 1.00 25.40 183 VAL B CA 1
ATOM 3355 C C . VAL B 1 157 ? 35.581 9.513 7.330 1.00 31.25 183 VAL B C 1
ATOM 3356 O O . VAL B 1 157 ? 34.580 8.837 7.552 1.00 32.23 183 VAL B O 1
ATOM 3360 N N . LYS B 1 158 ? 36.814 9.009 7.327 1.00 34.05 184 LYS B N 1
ATOM 3361 C CA . LYS B 1 158 ? 37.064 7.582 7.510 1.00 39.43 184 LYS B CA 1
ATOM 3362 C C . LYS B 1 158 ? 38.063 7.332 8.636 1.00 32.14 184 LYS B C 1
ATOM 3363 O O . LYS B 1 158 ? 38.992 8.111 8.839 1.00 33.36 184 LYS B O 1
ATOM 3369 N N . ILE B 1 159 ? 37.848 6.246 9.367 1.00 27.02 185 ILE B N 1
ATOM 3370 C CA . ILE B 1 159 ? 38.759 5.805 10.406 1.00 32.71 185 ILE B CA 1
ATOM 3371 C C . ILE B 1 159 ? 39.874 4.974 9.770 1.00 38.42 185 ILE B C 1
ATOM 3372 O O . ILE B 1 159 ? 39.604 4.019 9.038 1.00 43.39 185 ILE B O 1
ATOM 3377 N N . ILE B 1 160 ? 41.118 5.350 10.058 1.00 28.81 186 ILE B N 1
ATOM 3378 C CA . ILE B 1 160 ? 42.300 4.662 9.553 1.00 27.92 186 ILE B CA 1
ATOM 3379 C C . ILE B 1 160 ? 42.404 3.250 10.133 1.00 28.89 186 ILE B C 1
ATOM 3380 O O . ILE B 1 160 ? 42.184 3.035 11.328 1.00 28.61 186 ILE B O 1
ATOM 3385 N N . GLU B 1 161 ? 42.700 2.292 9.262 1.00 33.37 187 GLU B N 1
ATOM 3386 C CA . GLU B 1 161 ? 43.033 0.936 9.682 1.00 36.52 187 GLU B CA 1
ATOM 3387 C C . GLU B 1 161 ? 44.556 0.782 9.793 1.00 34.85 187 GLU B C 1
ATOM 3388 O O . GLU B 1 161 ? 45.278 1.118 8.851 1.00 36.09 187 GLU B O 1
ATOM 3394 N N . PRO B 1 162 ? 45.053 0.287 10.947 1.00 31.26 188 PRO B N 1
ATOM 3395 C CA . PRO B 1 162 ? 44.268 -0.139 12.100 1.00 27.65 188 PRO B CA 1
ATOM 3396 C C . PRO B 1 162 ? 43.983 0.972 13.111 1.00 35.07 188 PRO B C 1
ATOM 3397 O O . PRO B 1 162 ? 44.546 2.069 13.034 1.00 32.54 188 PRO B O 1
ATOM 3401 N N . GLU B 1 163 ? 43.095 0.675 14.050 1.00 38.73 189 GLU B N 1
ATOM 3402 C CA . GLU B 1 163 ? 42.964 1.482 15.246 1.00 40.98 189 GLU B CA 1
ATOM 3403 C C . GLU B 1 163 ? 44.093 1.097 16.200 1.00 36.17 189 GLU B C 1
ATOM 3404 O O . GLU B 1 163 ? 44.374 -0.083 16.412 1.00 32.71 189 GLU B O 1
ATOM 3410 N N . LEU B 1 164 ? 44.761 2.108 16.736 1.00 32.02 190 LEU B N 1
ATOM 3411 C CA . LEU B 1 164 ? 45.883 1.903 17.632 1.00 28.87 190 LEU B CA 1
ATOM 3412 C C . LEU B 1 164 ? 45.390 1.686 19.050 1.00 30.04 190 LEU B C 1
ATOM 3413 O O . LEU B 1 164 ? 44.287 2.108 19.398 1.00 32.79 190 LEU B O 1
ATOM 3418 N N . ARG B 1 165 ? 46.196 1.006 19.859 1.00 28.64 191 ARG B N 1
ATOM 3419 C CA . ARG B 1 165 ? 45.866 0.776 21.262 1.00 30.78 191 ARG B CA 1
ATOM 3420 C C . ARG B 1 165 ? 46.604 1.769 22.143 1.00 32.61 191 ARG B C 1
ATOM 3421 O O . ARG B 1 165 ? 47.831 1.743 22.219 1.00 41.40 191 ARG B O 1
ATOM 3429 N N . ASP B 1 166 ? 45.863 2.660 22.789 1.00 32.85 192 ASP B N 1
ATOM 3430 C CA . ASP B 1 166 ? 46.433 3.438 23.879 1.00 33.34 192 ASP B CA 1
ATOM 3431 C C . ASP B 1 166 ? 46.611 2.542 25.118 1.00 35.29 192 ASP B C 1
ATOM 3432 O O . ASP B 1 166 ? 45.763 1.691 25.400 1.00 32.88 192 ASP B O 1
ATOM 3437 N N . VAL B 1 167 ? 47.730 2.704 25.827 1.00 34.43 193 VAL B N 1
ATOM 3438 C CA . VAL B 1 167 ? 48.092 1.800 26.926 1.00 25.87 193 VAL B CA 1
ATOM 3439 C C . VAL B 1 167 ? 48.374 2.527 28.239 1.00 33.57 193 VAL B C 1
ATOM 3440 O O . VAL B 1 167 ? 48.623 3.733 28.238 1.00 31.15 193 VAL B O 1
ATOM 3444 N N . ILE B 1 168 ? 48.307 1.776 29.346 1.00 34.70 194 ILE B N 1
ATOM 3445 C CA . ILE B 1 168 ? 48.828 2.170 30.672 1.00 34.02 194 ILE B CA 1
ATOM 3446 C C . ILE B 1 168 ? 49.690 0.993 31.180 1.00 40.49 194 ILE B C 1
ATOM 3447 O O . ILE B 1 168 ? 49.233 -0.145 31.159 1.00 36.61 194 ILE B O 1
ATOM 3452 N N . PRO B 1 169 ? 50.936 1.256 31.643 1.00 43.91 195 PRO B N 1
ATOM 3453 C CA . PRO B 1 169 ? 51.588 2.551 31.820 1.00 36.88 195 PRO B CA 1
ATOM 3454 C C . PRO B 1 169 ? 52.253 3.016 30.534 1.00 29.26 195 PRO B C 1
ATOM 3455 O O . PRO B 1 169 ? 52.042 2.399 29.483 1.00 28.24 195 PRO B O 1
ATOM 3459 N N . ASN B 1 170 ? 53.040 4.090 30.640 1.00 30.25 196 ASN B N 1
ATOM 3460 C CA . ASN B 1 170 ? 53.827 4.652 29.534 1.00 31.03 196 ASN B CA 1
ATOM 3461 C C . ASN B 1 170 ? 52.944 5.175 28.410 1.00 30.81 196 ASN B C 1
ATOM 3462 O O . ASN B 1 170 ? 53.243 4.997 27.228 1.00 30.82 196 ASN B O 1
ATOM 3467 N N . THR B 1 171 ? 51.848 5.813 28.808 1.00 29.08 197 THR B N 1
ATOM 3468 C CA . THR B 1 171 ? 50.794 6.247 27.897 1.00 29.51 197 THR B CA 1
ATOM 3469 C C . THR B 1 171 ? 51.261 7.294 26.898 1.00 28.24 197 THR B C 1
ATOM 3470 O O . THR B 1 171 ? 51.129 7.097 25.687 1.00 31.41 197 THR B O 1
ATOM 3474 N N . ILE B 1 172 ? 51.807 8.393 27.424 1.00 28.09 198 ILE B N 1
ATOM 3475 C CA . ILE B 1 172 ? 52.284 9.509 26.616 1.00 26.06 198 ILE B CA 1
ATOM 3476 C C . ILE B 1 172 ? 53.336 9.058 25.606 1.00 17.47 198 ILE B C 1
ATOM 3477 O O . ILE B 1 172 ? 53.188 9.306 24.409 1.00 25.25 198 ILE B O 1
ATOM 3482 N N . GLN B 1 173 ? 54.368 8.362 26.070 1.00 25.21 199 GLN B N 1
ATOM 3483 C CA . GLN B 1 173 ? 55.463 7.983 25.170 1.00 33.91 199 GLN B CA 1
ATOM 3484 C C . GLN B 1 173 ? 55.039 6.973 24.094 1.00 25.89 199 GLN B C 1
ATOM 3485 O O . GLN B 1 173 ? 55.485 7.061 22.946 1.00 29.51 199 GLN B O 1
ATOM 3491 N N . SER B 1 174 ? 54.151 6.051 24.465 1.00 20.85 200 SER B N 1
ATOM 3492 C CA . SER B 1 174 ? 53.635 5.034 23.538 1.00 26.64 200 SER B CA 1
ATOM 3493 C C . SER B 1 174 ? 52.782 5.660 22.434 1.00 25.70 200 SER B C 1
ATOM 3494 O O . SER B 1 174 ? 52.890 5.279 21.264 1.00 24.74 200 SER B O 1
ATOM 3497 N N . ALA B 1 175 ? 51.951 6.627 22.819 1.00 27.99 201 ALA B N 1
ATOM 3498 C CA . ALA B 1 175 ? 51.141 7.394 21.870 1.00 27.75 201 ALA B CA 1
ATOM 3499 C C . ALA B 1 175 ? 51.988 8.237 20.915 1.00 28.10 201 ALA B C 1
ATOM 3500 O O . ALA B 1 175 ? 51.690 8.312 19.725 1.00 33.02 201 ALA B O 1
ATOM 3502 N N . TYR B 1 176 ? 53.039 8.863 21.447 1.00 26.90 202 TYR B N 1
ATOM 3503 C CA . TYR B 1 176 ? 54.015 9.608 20.651 1.00 19.70 202 TYR B CA 1
ATOM 3504 C C . TYR B 1 176 ? 54.632 8.702 19.589 1.00 23.56 202 TYR B C 1
ATOM 3505 O O . TYR B 1 176 ? 54.712 9.085 18.419 1.00 24.20 202 TYR B O 1
ATOM 3514 N N . SER B 1 177 ? 55.074 7.511 20.002 1.00 25.20 203 SER B N 1
ATOM 3515 C CA . SER B 1 177 ? 55.758 6.577 19.091 1.00 29.40 203 SER B CA 1
ATOM 3516 C C . SER B 1 177 ? 54.839 5.996 18.017 1.00 28.03 203 SER B C 1
ATOM 3517 O O . SER B 1 177 ? 55.255 5.823 16.869 1.00 30.83 203 SER B O 1
ATOM 3520 N N . ASN B 1 178 ? 53.598 5.699 18.397 1.00 23.17 204 ASN B N 1
ATOM 3521 C CA . ASN B 1 178 ? 52.586 5.237 17.448 1.00 22.67 204 ASN B CA 1
ATOM 3522 C C . ASN B 1 178 ? 52.265 6.239 16.351 1.00 23.94 204 ASN B C 1
ATOM 3523 O O . ASN B 1 178 ? 52.215 5.883 15.172 1.00 29.30 204 ASN B O 1
ATOM 3528 N N . VAL B 1 179 ? 52.055 7.489 16.750 1.00 24.94 205 VAL B N 1
ATOM 3529 C CA . VAL B 1 179 ? 51.782 8.575 15.813 1.00 21.79 205 VAL B CA 1
ATOM 3530 C C . VAL B 1 179 ? 52.936 8.751 14.837 1.00 24.84 205 VAL B C 1
ATOM 3531 O O . VAL B 1 179 ? 52.720 8.804 13.626 1.00 26.72 205 VAL B O 1
ATOM 3535 N N . THR B 1 180 ? 54.150 8.792 15.380 1.00 30.06 206 THR B N 1
ATOM 3536 C CA . THR B 1 180 ? 55.374 8.941 14.604 1.00 31.84 206 THR B CA 1
ATOM 3537 C C . THR B 1 180 ? 55.483 7.882 13.500 1.00 35.62 206 THR B C 1
ATOM 3538 O O . THR B 1 180 ? 55.681 8.215 12.324 1.00 34.73 206 THR B O 1
ATOM 3542 N N . ASP B 1 181 ? 55.305 6.624 13.898 1.00 32.92 207 ASP B N 1
ATOM 3543 C CA . ASP B 1 181 ? 55.233 5.473 13.006 1.00 32.40 207 ASP B CA 1
ATOM 3544 C C . ASP B 1 181 ? 54.178 5.644 11.906 1.00 33.46 207 ASP B C 1
ATOM 3545 O O . ASP B 1 181 ? 54.427 5.334 10.744 1.00 39.35 207 ASP B O 1
ATOM 3550 N N . MET B 1 182 ? 53.009 6.154 12.282 1.00 38.76 208 MET B N 1
ATOM 3551 C CA . MET B 1 182 ? 51.896 6.329 11.350 1.00 37.44 208 MET B CA 1
ATOM 3552 C C . MET B 1 182 ? 52.095 7.525 10.410 1.00 33.33 208 MET B C 1
ATOM 3553 O O . MET B 1 182 ? 51.623 7.501 9.278 1.00 32.71 208 MET B O 1
ATOM 3558 N N . LEU B 1 183 ? 52.805 8.555 10.872 1.00 34.85 209 LEU B N 1
ATOM 3559 C CA . LEU B 1 183 ? 53.211 9.689 10.022 1.00 36.59 209 LEU B CA 1
ATOM 3560 C C . LEU B 1 183 ? 54.276 9.317 8.994 1.00 37.45 209 LEU B C 1
ATOM 3561 O O . LEU B 1 183 ? 54.364 9.944 7.947 1.00 40.06 209 LEU B O 1
ATOM 3566 N N . THR B 1 184 ? 55.093 8.313 9.310 1.00 41.34 210 THR B N 1
ATOM 3567 C CA . THR B 1 184 ? 56.089 7.780 8.379 1.00 46.48 210 THR B CA 1
ATOM 3568 C C . THR B 1 184 ? 55.391 6.942 7.309 1.00 44.19 210 THR B C 1
ATOM 3569 O O . THR B 1 184 ? 55.754 6.989 6.130 1.00 39.98 210 THR B O 1
ATOM 3573 N N . LYS B 1 185 ? 54.390 6.176 7.733 1.00 41.51 211 LYS B N 1
ATOM 3574 C CA . LYS B 1 185 ? 53.591 5.369 6.815 1.00 45.26 211 LYS B CA 1
ATOM 3575 C C . LYS B 1 185 ? 52.651 6.220 5.946 1.00 42.85 211 LYS B C 1
ATOM 3576 O O . LYS B 1 185 ? 52.413 5.895 4.784 1.00 47.41 211 LYS B O 1
ATOM 3582 N N . TYR B 1 186 ? 52.133 7.311 6.505 1.00 45.52 212 TYR B N 1
ATOM 3583 C CA . TYR B 1 186 ? 51.220 8.190 5.773 1.00 42.43 212 TYR B CA 1
ATOM 3584 C C . TYR B 1 186 ? 51.717 9.642 5.778 1.00 42.33 212 TYR B C 1
ATOM 3585 O O . TYR B 1 186 ? 51.189 10.477 6.516 1.00 38.46 212 TYR B O 1
ATOM 3594 N N . PRO B 1 187 ? 52.730 9.947 4.937 1.00 41.92 213 PRO B N 1
ATOM 3595 C CA . PRO B 1 187 ? 53.435 11.223 5.036 1.00 40.74 213 PRO B CA 1
ATOM 3596 C C . PRO B 1 187 ? 52.841 12.405 4.261 1.00 42.55 213 PRO B C 1
ATOM 3597 O O . PRO B 1 187 ? 53.244 13.540 4.507 1.00 41.96 213 PRO B O 1
ATOM 3601 N N . ASN B 1 188 ? 51.896 12.158 3.355 1.00 46.47 214 ASN B N 1
ATOM 3602 C CA . ASN B 1 188 ? 51.364 13.228 2.496 1.00 49.92 214 ASN B CA 1
ATOM 3603 C C . ASN B 1 188 ? 50.202 14.005 3.105 1.00 51.74 214 ASN B C 1
ATOM 3604 O O . ASN B 1 188 ? 49.474 13.478 3.944 1.00 48.79 214 ASN B O 1
ATOM 3609 N N . GLU B 1 189 ? 50.031 15.245 2.643 1.00 57.53 215 GLU B N 1
ATOM 3610 C CA . GLU B 1 189 ? 49.198 16.266 3.305 1.00 64.98 215 GLU B CA 1
ATOM 3611 C C . GLU B 1 189 ? 47.716 15.934 3.567 1.00 63.85 215 GLU B C 1
ATOM 3612 O O . GLU B 1 189 ? 47.105 16.511 4.466 1.00 73.77 215 GLU B O 1
ATOM 3618 N N . GLY B 1 190 ? 47.143 15.014 2.800 1.00 59.83 216 GLY B N 1
ATOM 3619 C CA . GLY B 1 190 ? 45.747 14.627 3.003 1.00 55.53 216 GLY B CA 1
ATOM 3620 C C . GLY B 1 190 ? 45.523 13.320 3.750 1.00 53.67 216 GLY B C 1
ATOM 3621 O O . GLY B 1 190 ? 44.404 13.046 4.195 1.00 52.73 216 GLY B O 1
ATOM 3622 N N . ASP B 1 191 ? 46.592 12.535 3.904 1.00 46.32 217 ASP B N 1
ATOM 3623 C CA . ASP B 1 191 ? 46.537 11.146 4.393 1.00 46.28 217 ASP B CA 1
ATOM 3624 C C . ASP B 1 191 ? 45.983 10.952 5.814 1.00 43.61 217 ASP B C 1
ATOM 3625 O O . ASP B 1 191 ? 45.407 9.909 6.127 1.00 50.98 217 ASP B O 1
ATOM 3630 N N . VAL B 1 192 ? 46.188 11.946 6.671 1.00 38.08 218 VAL B N 1
ATOM 3631 C CA . VAL B 1 192 ? 45.684 11.924 8.042 1.00 33.77 218 VAL B CA 1
ATOM 3632 C C . VAL B 1 192 ? 45.347 13.358 8.449 1.00 34.14 218 VAL B C 1
ATOM 3633 O O . VAL B 1 192 ? 46.139 14.278 8.238 1.00 38.60 218 VAL B O 1
ATOM 3637 N N . GLY B 1 193 ? 44.146 13.556 8.979 1.00 31.66 219 GLY B N 1
ATOM 3638 C CA . GLY B 1 193 ? 43.665 14.900 9.264 1.00 28.55 219 GLY B CA 1
ATOM 3639 C C . GLY B 1 193 ? 43.325 15.141 10.715 1.00 28.38 219 GLY B C 1
ATOM 3640 O O . GLY B 1 193 ? 43.295 16.289 11.158 1.00 22.02 219 GLY B O 1
ATOM 3641 N N . ALA B 1 194 ? 43.071 14.061 11.450 1.00 22.60 220 ALA B N 1
ATOM 3642 C CA . ALA B 1 194 ? 42.672 14.150 12.856 1.00 24.82 220 ALA B CA 1
ATOM 3643 C C . ALA B 1 194 ? 43.122 12.937 13.652 1.00 23.50 220 ALA B C 1
ATOM 3644 O O . ALA B 1 194 ? 43.352 11.859 13.091 1.00 24.17 220 ALA B O 1
ATOM 3646 N N . ILE B 1 195 ? 43.252 13.120 14.965 1.00 21.82 221 ILE B N 1
ATOM 3647 C CA . ILE B 1 195 ? 43.562 12.018 15.879 1.00 19.95 221 ILE B CA 1
ATOM 3648 C C . ILE B 1 195 ? 42.608 12.049 17.062 1.00 18.53 221 ILE B C 1
ATOM 3649 O O . ILE B 1 195 ? 42.316 13.117 17.605 1.00 22.01 221 ILE B O 1
ATOM 3654 N N . TRP B 1 196 ? 42.133 10.871 17.460 1.00 13.25 222 TRP B N 1
ATOM 3655 C CA . TRP B 1 196 ? 41.115 10.758 18.491 1.00 9.03 222 TRP B CA 1
ATOM 3656 C C . TRP B 1 196 ? 41.488 9.714 19.553 1.00 14.77 222 TRP B C 1
ATOM 3657 O O . TRP B 1 196 ? 42.087 8.675 19.241 1.00 16.67 222 TRP B O 1
ATOM 3668 N N . ALA B 1 197 ? 41.119 9.999 20.805 1.00 10.45 223 ALA B N 1
ATOM 3669 C CA . ALA B 1 197 ? 41.109 9.002 21.886 1.00 20.52 223 ALA B CA 1
ATOM 3670 C C . ALA B 1 197 ? 40.006 9.342 22.883 1.00 19.90 223 ALA B C 1
ATOM 3671 O O . ALA B 1 197 ? 39.539 10.495 22.934 1.00 15.70 223 ALA B O 1
ATOM 3673 N N . CYS B 1 198 ? 39.598 8.349 23.678 1.00 14.32 224 CYS B N 1
ATOM 3674 C CA . CYS B 1 198 ? 38.520 8.546 24.661 1.00 25.29 224 CYS B CA 1
ATOM 3675 C C . CYS B 1 198 ? 38.989 9.252 25.936 1.00 25.50 224 CYS B C 1
ATOM 3676 O O . CYS B 1 198 ? 38.186 9.534 26.821 1.00 39.28 224 CYS B O 1
ATOM 3679 N N . TRP B 1 199 ? 40.287 9.534 26.016 1.00 28.49 225 TRP B N 1
ATOM 3680 C CA . TRP B 1 199 ? 40.882 10.324 27.102 1.00 22.14 225 TRP B CA 1
ATOM 3681 C C . TRP B 1 199 ? 42.085 11.110 26.579 1.00 22.81 225 TRP B C 1
ATOM 3682 O O . TRP B 1 199 ? 42.639 10.767 25.534 1.00 25.26 225 TRP B O 1
ATOM 3693 N N . ASP B 1 200 ? 42.464 12.180 27.279 1.00 24.22 226 ASP B N 1
ATOM 3694 C CA . ASP B 1 200 ? 43.405 13.167 26.721 1.00 23.90 226 ASP B CA 1
ATOM 3695 C C . ASP B 1 200 ? 44.898 12.881 26.918 1.00 26.93 226 ASP B C 1
ATOM 3696 O O . ASP B 1 200 ? 45.744 13.504 26.262 1.00 25.36 226 ASP B O 1
ATOM 3701 N N . VAL B 1 201 ? 45.216 11.949 27.812 1.00 22.71 227 VAL B N 1
ATOM 3702 C CA . VAL B 1 201 ? 46.609 11.603 28.105 1.00 20.61 227 VAL B CA 1
ATOM 3703 C C . VAL B 1 201 ? 47.407 11.084 26.877 1.00 30.35 227 VAL B C 1
ATOM 3704 O O . VAL B 1 201 ? 48.501 11.597 26.620 1.00 24.79 227 VAL B O 1
ATOM 3708 N N . PRO B 1 202 ? 46.848 10.131 26.080 1.00 28.15 228 PRO B N 1
ATOM 3709 C CA . PRO B 1 202 ? 47.567 9.797 24.837 1.00 25.67 228 PRO B CA 1
ATOM 3710 C C . PRO B 1 202 ? 47.593 10.942 23.816 1.00 24.51 228 PRO B C 1
ATOM 3711 O O . PRO B 1 202 ? 48.493 11.005 22.966 1.00 24.34 228 PRO B O 1
ATOM 3715 N N . MET B 1 203 ? 46.616 11.840 23.899 1.00 23.35 229 MET B N 1
ATOM 3716 C CA . MET B 1 203 ? 46.582 12.983 22.986 1.00 23.81 229 MET B CA 1
ATOM 3717 C C . MET B 1 203 ? 47.709 13.984 23.225 1.00 19.98 229 MET B C 1
ATOM 3718 O O . MET B 1 203 ? 48.135 14.651 22.284 1.00 20.98 229 MET B O 1
ATOM 3723 N N . ILE B 1 204 ? 48.214 14.043 24.461 1.00 22.98 230 ILE B N 1
ATOM 3724 C CA . ILE B 1 204 ? 49.416 14.827 24.796 1.00 28.62 230 ILE B CA 1
ATOM 3725 C C . ILE B 1 204 ? 50.615 14.319 23.986 1.00 33.11 230 ILE B C 1
ATOM 3726 O O . ILE B 1 204 ? 51.278 15.103 23.297 1.00 40.88 230 ILE B O 1
ATOM 3731 N N . GLY B 1 205 ? 50.859 13.007 24.060 1.00 29.49 231 GLY B N 1
ATOM 3732 C CA . GLY B 1 205 ? 51.891 12.326 23.271 1.00 25.85 231 GLY B CA 1
ATOM 3733 C C . GLY B 1 205 ? 51.728 12.479 21.769 1.00 29.48 231 GLY B C 1
ATOM 3734 O O . GLY B 1 205 ? 52.700 12.756 21.062 1.00 37.32 231 GLY B O 1
ATOM 3735 N N . ALA B 1 206 ? 50.497 12.298 21.287 1.00 23.89 232 ALA B N 1
ATOM 3736 C CA . ALA B 1 206 ? 50.158 12.500 19.872 1.00 15.31 232 ALA B CA 1
ATOM 3737 C C . ALA B 1 206 ? 50.428 13.933 19.402 1.00 12.47 232 ALA B C 1
ATOM 3738 O O . ALA B 1 206 ? 50.961 14.147 18.315 1.00 20.20 232 ALA B O 1
ATOM 3740 N N . THR B 1 207 ? 50.055 14.907 20.226 1.00 19.09 233 THR B N 1
ATOM 3741 C CA . THR B 1 207 ? 50.306 16.317 19.920 1.00 18.18 233 THR B CA 1
ATOM 3742 C C . THR B 1 207 ? 51.807 16.604 19.836 1.00 25.15 233 THR B C 1
ATOM 3743 O O . THR B 1 207 ? 52.265 17.238 18.874 1.00 24.63 233 THR B O 1
ATOM 3747 N N . GLN B 1 208 ? 52.559 16.096 20.822 1.00 24.48 234 GLN B N 1
ATOM 3748 C CA . GLN B 1 208 ? 54.024 16.188 20.852 1.00 22.21 234 GLN B CA 1
ATOM 3749 C C . GLN B 1 208 ? 54.699 15.585 19.621 1.00 25.00 234 GLN B C 1
ATOM 3750 O O . GLN B 1 208 ? 55.636 16.179 19.089 1.00 37.39 234 GLN B O 1
ATOM 3756 N N . ALA B 1 209 ? 54.206 14.432 19.160 1.00 21.17 235 ALA B N 1
ATOM 3757 C CA . ALA B 1 209 ? 54.701 13.797 17.925 1.00 18.42 235 ALA B CA 1
ATOM 3758 C C . ALA B 1 209 ? 54.426 14.610 16.650 1.00 26.94 235 ALA B C 1
ATOM 3759 O O . ALA B 1 209 ? 55.263 14.643 15.740 1.00 32.29 235 ALA B O 1
ATOM 3761 N N . LEU B 1 210 ? 53.253 15.240 16.584 1.00 23.77 236 LEU B N 1
ATOM 3762 C CA . LEU B 1 210 ? 52.888 16.091 15.449 1.00 30.80 236 LEU B CA 1
ATOM 3763 C C . LEU B 1 210 ? 53.741 17.346 15.412 1.00 25.06 236 LEU B C 1
ATOM 3764 O O . LEU B 1 210 ? 54.172 17.766 14.341 1.00 27.01 236 LEU B O 1
ATOM 3769 N N . GLN B 1 211 ? 53.963 17.935 16.586 1.00 25.33 237 GLN B N 1
ATOM 3770 C CA . GLN B 1 211 ? 54.826 19.109 16.744 1.00 34.15 237 GLN B CA 1
ATOM 3771 C C . GLN B 1 211 ? 56.279 18.815 16.379 1.00 35.83 237 GLN B C 1
ATOM 3772 O O . GLN B 1 211 ? 56.953 19.653 15.771 1.00 36.53 237 GLN B O 1
ATOM 3778 N N . ALA B 1 212 ? 56.739 17.640 16.757 1.00 36.45 238 ALA B N 1
ATOM 3779 C CA . ALA B 1 212 ? 58.048 17.158 16.387 1.00 31.02 238 ALA B CA 1
ATOM 3780 C C . ALA B 1 212 ? 58.181 16.977 14.889 1.00 28.35 238 ALA B C 1
ATOM 3781 O O . ALA B 1 212 ? 59.187 17.279 14.336 1.00 26.40 238 ALA B O 1
ATOM 3783 N N . ALA B 1 213 ? 57.127 16.510 14.268 1.00 22.09 239 ALA B N 1
ATOM 3784 C CA . ALA B 1 213 ? 57.133 16.264 12.859 1.00 27.86 239 ALA B CA 1
ATOM 3785 C C . ALA B 1 213 ? 56.989 17.501 11.991 1.00 28.57 239 ALA B C 1
ATOM 3786 O O . ALA B 1 213 ? 57.098 17.419 10.824 1.00 26.54 239 ALA B O 1
ATOM 3788 N N . GLY B 1 214 ? 56.756 18.637 12.605 1.00 30.82 240 GLY B N 1
ATOM 3789 C CA . GLY B 1 214 ? 56.376 19.833 11.916 1.00 36.30 240 GLY B CA 1
ATOM 3790 C C . GLY B 1 214 ? 54.883 19.966 11.841 1.00 51.43 240 GLY B C 1
ATOM 3791 O O . GLY B 1 214 ? 54.253 20.308 12.793 1.00 59.05 240 GLY B O 1
ATOM 3792 N N . ARG B 1 215 ? 54.316 19.686 10.690 1.00 54.65 241 ARG B N 1
ATOM 3793 C CA . ARG B 1 215 ? 53.033 19.014 10.609 1.00 57.99 241 ARG B CA 1
ATOM 3794 C C . ARG B 1 215 ? 51.929 19.716 11.351 1.00 55.36 241 ARG B C 1
ATOM 3795 O O . ARG B 1 215 ? 51.345 19.163 12.205 1.00 55.95 241 ARG B O 1
ATOM 3803 N N . THR B 1 216 ? 51.625 20.941 10.962 1.00 58.66 242 THR B N 1
ATOM 3804 C CA . THR B 1 216 ? 50.658 21.741 11.684 1.00 65.23 242 THR B CA 1
ATOM 3805 C C . THR B 1 216 ? 49.195 21.577 11.278 1.00 65.18 242 THR B C 1
ATOM 3806 O O . THR B 1 216 ? 48.327 22.287 11.747 1.00 66.38 242 THR B O 1
ATOM 3810 N N . ASP B 1 217 ? 48.925 20.631 10.415 1.00 58.60 243 ASP B N 1
ATOM 3811 C CA . ASP B 1 217 ? 47.670 20.606 9.729 1.00 59.80 243 ASP B CA 1
ATOM 3812 C C . ASP B 1 217 ? 46.717 19.548 10.297 1.00 56.59 243 ASP B C 1
ATOM 3813 O O . ASP B 1 217 ? 45.609 19.394 9.836 1.00 53.84 243 ASP B O 1
ATOM 3818 N N . ILE B 1 218 ? 47.164 18.823 11.309 1.00 46.98 244 ILE B N 1
ATOM 3819 C CA . ILE B 1 218 ? 46.365 17.795 11.913 1.00 30.60 244 ILE B CA 1
ATOM 3820 C C . ILE B 1 218 ? 45.976 18.206 13.300 1.00 27.19 244 ILE B C 1
ATOM 3821 O O . ILE B 1 218 ? 46.717 18.882 13.907 1.00 33.74 244 ILE B O 1
ATOM 3826 N N . ARG B 1 219 ? 44.804 17.823 13.776 1.00 24.87 245 ARG B N 1
ATOM 3827 C CA . ARG B 1 219 ? 44.327 18.170 15.114 1.00 21.88 245 ARG B CA 1
ATOM 3828 C C . ARG B 1 219 ? 44.065 16.925 15.973 1.00 20.05 245 ARG B C 1
ATOM 3829 O O . ARG B 1 219 ? 43.727 15.864 15.451 1.00 13.69 245 ARG B O 1
ATOM 3837 N N . THR B 1 220 ? 44.225 17.060 17.289 1.00 22.69 246 THR B N 1
ATOM 3838 C CA . THR B 1 220 ? 44.032 15.944 18.218 1.00 23.77 246 THR B CA 1
ATOM 3839 C C . THR B 1 220 ? 42.820 16.189 19.102 1.00 24.39 246 THR B C 1
ATOM 3840 O O . THR B 1 220 ? 42.490 17.336 19.388 1.00 20.86 246 THR B O 1
ATOM 3844 N N . TYR B 1 221 ? 42.148 15.110 19.513 1.00 24.30 247 TYR B N 1
ATOM 3845 C CA . TYR B 1 221 ? 40.857 15.209 20.214 1.00 22.09 247 TYR B CA 1
ATOM 3846 C C . TYR B 1 221 ? 40.739 14.202 21.334 1.00 23.43 247 TYR B C 1
ATOM 3847 O O . TYR B 1 221 ? 40.895 12.989 21.127 1.00 21.92 247 TYR B O 1
ATOM 3856 N N . GLY B 1 222 ? 40.444 14.713 22.522 1.00 24.34 248 GLY B N 1
ATOM 3857 C CA . GLY B 1 222 ? 40.358 13.871 23.700 1.00 22.48 248 GLY B CA 1
ATOM 3858 C C . GLY B 1 222 ? 39.341 14.362 24.698 1.00 26.26 248 GLY B C 1
ATOM 3859 O O . GLY B 1 222 ? 38.697 15.395 24.501 1.00 20.42 248 GLY B O 1
ATOM 3860 N N . VAL B 1 223 ? 39.194 13.586 25.765 1.00 24.59 249 VAL B N 1
ATOM 3861 C CA . VAL B 1 223 ? 38.258 13.861 26.846 1.00 22.73 249 VAL B CA 1
ATOM 3862 C C . VAL B 1 223 ? 39.061 13.897 28.146 1.00 29.67 249 VAL B C 1
ATOM 3863 O O . VAL B 1 223 ? 39.963 13.076 28.314 1.00 24.73 249 VAL B O 1
ATOM 3867 N N . ASP B 1 224 ? 38.774 14.878 29.012 1.00 29.80 250 ASP B N 1
ATOM 3868 C CA . ASP B 1 224 ? 39.068 14.861 30.476 1.00 33.83 250 ASP B CA 1
ATOM 3869 C C . ASP B 1 224 ? 39.345 16.219 31.042 1.00 29.94 250 ASP B C 1
ATOM 3870 O O . ASP B 1 224 ? 38.886 16.536 32.135 1.00 29.99 250 ASP B O 1
ATOM 3875 N N . GLY B 1 225 ? 40.123 17.007 30.305 1.00 28.24 251 GLY B N 1
ATOM 3876 C CA . GLY B 1 225 ? 40.456 18.360 30.713 1.00 25.33 251 GLY B CA 1
ATOM 3877 C C . GLY B 1 225 ? 41.678 18.442 31.608 1.00 33.00 251 GLY B C 1
ATOM 3878 O O . GLY B 1 225 ? 41.741 19.309 32.485 1.00 31.83 251 GLY B O 1
ATOM 3879 N N . SER B 1 226 ? 42.640 17.540 31.390 1.00 32.82 252 SER B N 1
ATOM 3880 C CA . SER B 1 226 ? 43.905 17.528 32.137 1.00 38.17 252 SER B CA 1
ATOM 3881 C C . SER B 1 226 ? 44.672 18.800 31.792 1.00 42.09 252 SER B C 1
ATOM 3882 O O . SER B 1 226 ? 44.782 19.133 30.603 1.00 34.61 252 SER B O 1
ATOM 3885 N N . PRO B 1 227 ? 45.208 19.505 32.820 1.00 44.87 253 PRO B N 1
ATOM 3886 C CA . PRO B 1 227 ? 45.741 20.870 32.670 1.00 44.14 253 PRO B CA 1
ATOM 3887 C C . PRO B 1 227 ? 46.786 20.997 31.562 1.00 38.95 253 PRO B C 1
ATOM 3888 O O . PRO B 1 227 ? 46.804 22.012 30.870 1.00 34.97 253 PRO B O 1
ATOM 3892 N N . GLU B 1 228 ? 47.618 19.964 31.392 1.00 38.47 254 GLU B N 1
ATOM 3893 C CA . GLU B 1 228 ? 48.544 19.874 30.259 1.00 39.87 254 GLU B CA 1
ATOM 3894 C C . GLU B 1 228 ? 47.831 20.040 28.921 1.00 40.37 254 GLU B C 1
ATOM 3895 O O . GLU B 1 228 ? 48.166 20.942 28.145 1.00 45.36 254 GLU B O 1
ATOM 3901 N N . PHE B 1 229 ? 46.839 19.181 28.672 1.00 38.02 255 PHE B N 1
ATOM 3902 C CA . PHE B 1 229 ? 46.139 19.164 27.394 1.00 29.20 255 PHE B CA 1
ATOM 3903 C C . PHE B 1 229 ? 45.287 20.404 27.150 1.00 22.05 255 PHE B C 1
ATOM 3904 O O . PHE B 1 229 ? 45.220 20.875 26.025 1.00 31.54 255 PHE B O 1
ATOM 3912 N N . VAL B 1 230 ? 44.665 20.935 28.198 1.00 27.87 256 VAL B N 1
ATOM 3913 C CA . VAL B 1 230 ? 43.885 22.182 28.116 1.00 27.93 256 VAL B CA 1
ATOM 3914 C C . VAL B 1 230 ? 44.761 23.363 27.681 1.00 32.38 256 VAL B C 1
ATOM 3915 O O . VAL B 1 230 ? 44.351 24.178 26.847 1.00 33.41 256 VAL B O 1
ATOM 3919 N N . GLU B 1 231 ? 45.969 23.426 28.242 1.00 28.31 257 GLU B N 1
ATOM 3920 C CA . GLU B 1 231 ? 46.975 24.410 27.859 1.00 36.58 257 GLU B CA 1
ATOM 3921 C C . GLU B 1 231 ? 47.416 24.244 26.401 1.00 31.67 257 GLU B C 1
ATOM 3922 O O . GLU B 1 231 ? 47.632 25.238 25.703 1.00 34.50 257 GLU B O 1
ATOM 3928 N N . MET B 1 232 ? 47.533 22.993 25.948 1.00 27.83 258 MET B N 1
ATOM 3929 C CA . MET B 1 232 ? 47.765 22.690 24.530 1.00 26.48 258 MET B CA 1
ATOM 3930 C C . MET B 1 232 ? 46.658 23.247 23.588 1.00 31.13 258 MET B C 1
ATOM 3931 O O . MET B 1 232 ? 46.978 23.958 22.634 1.00 30.98 258 MET B O 1
ATOM 3936 N N . VAL B 1 233 ? 45.377 22.949 23.854 1.00 23.89 259 VAL B N 1
ATOM 3937 C CA . VAL B 1 233 ? 44.292 23.465 22.992 1.00 18.29 259 VAL B CA 1
ATOM 3938 C C . VAL B 1 233 ? 44.134 24.986 23.067 1.00 25.90 259 VAL B C 1
ATOM 3939 O O . VAL B 1 233 ? 43.798 25.623 22.064 1.00 24.47 259 VAL B O 1
ATOM 3943 N N . ALA B 1 234 ? 44.430 25.564 24.229 1.00 26.80 260 ALA B N 1
ATOM 3944 C CA . ALA B 1 234 ? 44.474 27.022 24.369 1.00 36.57 260 ALA B CA 1
ATOM 3945 C C . ALA B 1 234 ? 45.523 27.664 23.444 1.00 40.52 260 ALA B C 1
ATOM 3946 O O . ALA B 1 234 ? 45.268 28.710 22.837 1.00 39.81 260 ALA B O 1
ATOM 3948 N N . ASP B 1 235 ? 46.676 27.003 23.327 1.00 39.19 261 ASP B N 1
ATOM 3949 C CA . ASP B 1 235 ? 47.836 27.483 22.571 1.00 39.80 261 ASP B CA 1
ATOM 3950 C C . ASP B 1 235 ? 47.599 27.451 21.051 1.00 42.56 261 ASP B C 1
ATOM 3951 O O . ASP B 1 235 ? 47.420 26.372 20.480 1.00 41.83 261 ASP B O 1
ATOM 3956 N N . PRO B 1 236 ? 47.605 28.638 20.396 1.00 45.51 262 PRO B N 1
ATOM 3957 C CA . PRO B 1 236 ? 47.454 28.792 18.936 1.00 44.19 262 PRO B CA 1
ATOM 3958 C C . PRO B 1 236 ? 48.476 28.034 18.086 1.00 46.94 262 PRO B C 1
ATOM 3959 O O . PRO B 1 236 ? 48.156 27.624 16.967 1.00 51.35 262 PRO B O 1
ATOM 3963 N N . GLU B 1 237 ? 49.686 27.853 18.610 1.00 45.00 263 GLU B N 1
ATOM 3964 C CA . GLU B 1 237 ? 50.764 27.187 17.870 1.00 47.71 263 GLU B CA 1
ATOM 3965 C C . GLU B 1 237 ? 50.641 25.662 17.891 1.00 40.06 263 GLU B C 1
ATOM 3966 O O . GLU B 1 237 ? 51.311 24.966 17.127 1.00 45.97 263 GLU B O 1
ATOM 3972 N N . SER B 1 238 ? 49.777 25.154 18.763 1.00 34.92 264 SER B N 1
ATOM 3973 C CA . SER B 1 238 ? 49.685 23.726 19.047 1.00 29.69 264 SER B CA 1
ATOM 3974 C C . SER B 1 238 ? 48.593 23.015 18.229 1.00 33.48 264 SER B C 1
ATOM 3975 O O . SER B 1 238 ? 47.503 23.560 18.041 1.00 33.48 264 SER B O 1
ATOM 3978 N N . PRO B 1 239 ? 48.891 21.794 17.733 1.00 34.39 265 PRO B N 1
ATOM 3979 C CA . PRO B 1 239 ? 47.957 20.886 17.049 1.00 33.95 265 PRO B CA 1
ATOM 3980 C C . PRO B 1 239 ? 46.830 20.283 17.908 1.00 37.73 265 PRO B C 1
ATOM 3981 O O . PRO B 1 239 ? 46.138 19.377 17.444 1.00 32.64 265 PRO B O 1
ATOM 3985 N N . ALA B 1 240 ? 46.638 20.754 19.136 1.00 34.58 266 ALA B N 1
ATOM 3986 C CA . ALA B 1 240 ? 45.542 20.239 19.942 1.00 28.56 266 ALA B CA 1
ATOM 3987 C C . ALA B 1 240 ? 44.251 20.876 19.468 1.00 30.05 266 ALA B C 1
ATOM 3988 O O . ALA B 1 240 ? 44.154 22.097 19.369 1.00 34.18 266 ALA B O 1
ATOM 3990 N N . GLY B 1 241 ? 43.273 20.037 19.141 1.00 26.55 267 GLY B N 1
ATOM 3991 C CA . GLY B 1 241 ? 42.051 20.511 18.520 1.00 31.87 267 GLY B CA 1
ATOM 3992 C C . GLY B 1 241 ? 40.986 20.931 19.504 1.00 32.33 267 GLY B C 1
ATOM 3993 O O . GLY B 1 241 ? 40.490 22.057 19.444 1.00 39.24 267 GLY B O 1
ATOM 3994 N N . ALA B 1 242 ? 40.642 20.020 20.409 1.00 28.38 268 ALA B N 1
ATOM 3995 C CA . ALA B 1 242 ? 39.560 20.238 21.348 1.00 21.14 268 ALA B CA 1
ATOM 3996 C C . ALA B 1 242 ? 39.606 19.220 22.467 1.00 25.10 268 ALA B C 1
ATOM 3997 O O . ALA B 1 242 ? 40.112 18.112 22.291 1.00 19.31 268 ALA B O 1
ATOM 3999 N N . VAL B 1 243 ? 39.054 19.599 23.615 1.00 30.10 269 VAL B N 1
ATOM 4000 C CA . VAL B 1 243 ? 38.898 18.682 24.734 1.00 19.64 269 VAL B CA 1
ATOM 4001 C C . VAL B 1 243 ? 37.540 18.844 25.424 1.00 24.76 269 VAL B C 1
ATOM 4002 O O . VAL B 1 243 ? 37.046 19.966 25.620 1.00 22.66 269 VAL B O 1
ATOM 4006 N N . ALA B 1 244 ? 36.933 17.708 25.754 1.00 16.62 270 ALA B N 1
ATOM 4007 C CA . ALA B 1 244 ? 35.767 17.665 26.623 1.00 25.89 270 ALA B CA 1
ATOM 4008 C C . ALA B 1 244 ? 36.216 17.637 28.079 1.00 27.48 270 ALA B C 1
ATOM 4009 O O . ALA B 1 244 ? 36.609 16.590 28.610 1.00 22.54 270 ALA B O 1
ATOM 4011 N N . ALA B 1 245 ? 36.134 18.810 28.707 1.00 31.11 271 ALA B N 1
ATOM 4012 C CA . ALA B 1 245 ? 36.646 19.055 30.047 1.00 28.79 271 ALA B CA 1
ATOM 4013 C C . ALA B 1 245 ? 35.648 18.681 31.136 1.00 30.50 271 ALA B C 1
ATOM 4014 O O . ALA B 1 245 ? 34.622 19.338 31.304 1.00 31.11 271 ALA B O 1
ATOM 4016 N N . GLN B 1 246 ? 35.985 17.640 31.891 1.00 29.90 272 GLN B N 1
ATOM 4017 C CA . GLN B 1 246 ? 35.143 17.133 32.973 1.00 26.99 272 GLN B CA 1
ATOM 4018 C C . GLN B 1 246 ? 35.470 17.752 34.328 1.00 30.82 272 GLN B C 1
ATOM 4019 O O . GLN B 1 246 ? 36.407 18.538 34.459 1.00 30.76 272 GLN B O 1
ATOM 4025 N N . GLN B 1 247 ? 34.698 17.377 35.345 1.00 25.43 273 GLN B N 1
ATOM 4026 C CA . GLN B 1 247 ? 34.958 17.826 36.702 1.00 26.80 273 GLN B CA 1
ATOM 4027 C C . GLN B 1 247 ? 35.125 16.615 37.613 1.00 27.26 273 GLN B C 1
ATOM 4028 O O . GLN B 1 247 ? 34.156 16.205 38.258 1.00 22.96 273 GLN B O 1
ATOM 4034 N N . PRO B 1 248 ? 36.349 16.036 37.669 1.00 31.07 274 PRO B N 1
ATOM 4035 C CA . PRO B 1 248 ? 36.605 14.842 38.493 1.00 29.41 274 PRO B CA 1
ATOM 4036 C C . PRO B 1 248 ? 36.334 15.024 39.990 1.00 30.98 274 PRO B C 1
ATOM 4037 O O . PRO B 1 248 ? 35.851 14.093 40.634 1.00 35.19 274 PRO B O 1
ATOM 4041 N N . SER B 1 249 ? 36.612 16.216 40.520 1.00 31.44 275 SER B N 1
ATOM 4042 C CA . SER B 1 249 ? 36.420 16.513 41.945 1.00 31.32 275 SER B CA 1
ATOM 4043 C C . SER B 1 249 ? 34.949 16.601 42.337 1.00 36.76 275 SER B C 1
ATOM 4044 O O . SER B 1 249 ? 34.563 16.144 43.419 1.00 33.70 275 SER B O 1
ATOM 4047 N N . GLU B 1 250 ? 34.134 17.192 41.463 1.00 30.21 276 GLU B N 1
ATOM 4048 C CA . GLU B 1 250 ? 32.689 17.220 41.677 1.00 31.79 276 GLU B CA 1
ATOM 4049 C C . GLU B 1 250 ? 32.065 15.826 41.572 1.00 27.09 276 GLU B C 1
ATOM 4050 O O . GLU B 1 250 ? 31.220 15.470 42.385 1.00 25.93 276 GLU B O 1
ATOM 4056 N N . ILE B 1 251 ? 32.511 15.049 40.583 1.00 23.01 277 ILE B N 1
ATOM 4057 C CA . ILE B 1 251 ? 32.064 13.670 40.382 1.00 20.47 277 ILE B CA 1
ATOM 4058 C C . ILE B 1 251 ? 32.304 12.803 41.624 1.00 17.78 277 ILE B C 1
ATOM 4059 O O . ILE B 1 251 ? 31.383 12.147 42.111 1.00 29.17 277 ILE B O 1
ATOM 4064 N N . GLY B 1 252 ? 33.523 12.849 42.160 1.00 22.85 278 GLY B N 1
ATOM 4065 C CA . GLY B 1 252 ? 33.867 12.113 43.376 1.00 25.39 278 GLY B CA 1
ATOM 4066 C C . GLY B 1 252 ? 33.101 12.562 44.605 1.00 25.02 278 GLY B C 1
ATOM 4067 O O . GLY B 1 252 ? 32.794 11.748 45.481 1.00 27.95 278 GLY B O 1
ATOM 4068 N N . LYS B 1 253 ? 32.791 13.858 44.655 1.00 31.03 279 LYS B N 1
ATOM 4069 C CA . LYS B 1 253 ? 32.000 14.464 45.728 1.00 26.40 279 LYS B CA 1
ATOM 4070 C C . LYS B 1 253 ? 30.549 13.990 45.690 1.00 32.27 279 LYS B C 1
ATOM 4071 O O . LYS B 1 253 ? 30.012 13.523 46.704 1.00 32.01 279 LYS B O 1
ATOM 4077 N N . LEU B 1 254 ? 29.934 14.118 44.511 1.00 30.89 280 LEU B N 1
ATOM 4078 C CA . LEU B 1 254 ? 28.536 13.735 44.267 1.00 29.02 280 LEU B CA 1
ATOM 4079 C C . LEU B 1 254 ? 28.252 12.242 44.459 1.00 30.63 280 LEU B C 1
ATOM 4080 O O . LEU B 1 254 ? 27.137 11.861 44.832 1.00 37.28 280 LEU B O 1
ATOM 4085 N N . ALA B 1 255 ? 29.255 11.407 44.190 1.00 25.76 281 ALA B N 1
ATOM 4086 C CA . ALA B 1 255 ? 29.158 9.969 44.435 1.00 28.82 281 ALA B CA 1
ATOM 4087 C C . ALA B 1 255 ? 28.981 9.646 45.924 1.00 27.57 281 ALA B C 1
ATOM 4088 O O . ALA B 1 255 ? 28.202 8.766 46.274 1.00 31.23 281 ALA B O 1
ATOM 4090 N N . VAL B 1 256 ? 29.698 10.370 46.783 1.00 33.27 282 VAL B N 1
ATOM 4091 C CA . VAL B 1 256 ? 29.629 10.184 48.239 1.00 35.77 282 VAL B CA 1
ATOM 4092 C C . VAL B 1 256 ? 28.300 10.714 48.790 1.00 36.70 282 VAL B C 1
ATOM 4093 O O . VAL B 1 256 ? 27.725 10.133 49.724 1.00 31.28 282 VAL B O 1
ATOM 4097 N N . GLN B 1 257 ? 27.826 11.807 48.188 1.00 33.04 283 GLN B N 1
ATOM 4098 C CA . GLN B 1 257 ? 26.523 12.395 48.487 1.00 37.42 283 GLN B CA 1
ATOM 4099 C C . GLN B 1 257 ? 25.403 11.383 48.286 1.00 36.30 283 GLN B C 1
ATOM 4100 O O . GLN B 1 257 ? 24.532 11.234 49.141 1.00 27.72 283 GLN B O 1
ATOM 4106 N N . ASN B 1 258 ? 25.432 10.703 47.140 1.00 37.27 284 ASN B N 1
ATOM 4107 C CA . ASN B 1 258 ? 24.465 9.652 46.827 1.00 38.57 284 ASN B CA 1
ATOM 4108 C C . ASN B 1 258 ? 24.493 8.507 47.838 1.00 33.74 284 ASN B C 1
ATOM 4109 O O . ASN B 1 258 ? 23.446 7.983 48.210 1.00 34.95 284 ASN B O 1
ATOM 4114 N N . VAL B 1 259 ? 25.694 8.146 48.286 1.00 36.98 285 VAL B N 1
ATOM 4115 C CA . VAL B 1 259 ? 25.874 7.165 49.359 1.00 36.69 285 VAL B CA 1
ATOM 4116 C C . VAL B 1 259 ? 25.216 7.654 50.660 1.00 37.25 285 VAL B C 1
ATOM 4117 O O . VAL B 1 259 ? 24.515 6.894 51.326 1.00 32.60 285 VAL B O 1
ATOM 4121 N N . ALA B 1 260 ? 25.433 8.929 50.990 1.00 34.11 286 ALA B N 1
ATOM 4122 C CA . ALA B 1 260 ? 24.912 9.531 52.214 1.00 32.72 286 ALA B CA 1
ATOM 4123 C C . ALA B 1 260 ? 23.387 9.546 52.269 1.00 30.77 286 ALA B C 1
ATOM 4124 O O . ALA B 1 260 ? 22.796 9.234 53.309 1.00 37.08 286 ALA B O 1
ATOM 4126 N N . ARG B 1 261 ? 22.766 9.898 51.144 1.00 38.29 287 ARG B N 1
ATOM 4127 C CA . ARG B 1 261 ? 21.308 9.938 51.007 1.00 36.32 287 ARG B CA 1
ATOM 4128 C C . ARG B 1 261 ? 20.709 8.546 51.129 1.00 38.84 287 ARG B C 1
ATOM 4129 O O . ARG B 1 261 ? 19.747 8.357 51.869 1.00 49.97 287 ARG B O 1
ATOM 4137 N N . HIS B 1 262 ? 21.294 7.585 50.409 1.00 33.98 288 HIS B N 1
ATOM 4138 C CA . HIS B 1 262 ? 20.832 6.196 50.396 1.00 35.73 288 HIS B CA 1
ATOM 4139 C C . HIS B 1 262 ? 20.840 5.560 51.778 1.00 41.65 288 HIS B C 1
ATOM 4140 O O . HIS B 1 262 ? 19.895 4.858 52.144 1.00 45.74 288 HIS B O 1
ATOM 4147 N N . LEU B 1 263 ? 21.908 5.814 52.534 1.00 42.64 289 LEU B N 1
ATOM 4148 C CA . LEU B 1 263 ? 22.062 5.260 53.876 1.00 45.49 289 LEU B CA 1
ATOM 4149 C C . LEU B 1 263 ? 21.135 5.931 54.898 1.00 46.90 289 LEU B C 1
ATOM 4150 O O . LEU B 1 263 ? 20.828 5.354 55.945 1.00 47.38 289 LEU B O 1
ATOM 4155 N N . ALA B 1 264 ? 20.689 7.143 54.571 1.00 43.82 290 ALA B N 1
ATOM 4156 C CA . ALA B 1 264 ? 19.683 7.858 55.350 1.00 45.53 290 ALA B CA 1
ATOM 4157 C C . ALA B 1 264 ? 18.259 7.434 54.973 1.00 47.64 290 ALA B C 1
ATOM 4158 O O . ALA B 1 264 ? 17.292 7.890 55.580 1.00 56.83 290 ALA B O 1
ATOM 4160 N N . GLY B 1 265 ? 18.133 6.565 53.974 1.00 43.36 291 GLY B N 1
ATOM 4161 C CA . GLY B 1 265 ? 16.833 6.075 53.530 1.00 48.28 291 GLY B CA 1
ATOM 4162 C C . GLY B 1 265 ? 16.127 6.994 52.546 1.00 54.31 291 GLY B C 1
ATOM 4163 O O . GLY B 1 265 ? 14.931 6.837 52.292 1.00 60.82 291 GLY B O 1
ATOM 4164 N N . GLN B 1 266 ? 16.859 7.961 51.998 1.00 52.25 292 GLN B N 1
ATOM 4165 C CA . GLN B 1 266 ? 16.330 8.827 50.949 1.00 55.15 292 GLN B CA 1
ATOM 4166 C C . GLN B 1 266 ? 16.476 8.118 49.614 1.00 56.13 292 GLN B C 1
ATOM 4167 O O . GLN B 1 266 ? 17.285 7.200 49.490 1.00 52.16 292 GLN B O 1
ATOM 4173 N N . GLU B 1 267 ? 15.690 8.530 48.621 1.00 62.47 293 GLU B N 1
ATOM 4174 C CA . GLU B 1 267 ? 15.743 7.892 47.308 1.00 61.98 293 GLU B CA 1
ATOM 4175 C C . GLU B 1 267 ? 16.739 8.572 46.374 1.00 56.46 293 GLU B C 1
ATOM 4176 O O . GLU B 1 267 ? 16.720 9.794 46.221 1.00 54.43 293 GLU B O 1
ATOM 4182 N N . VAL B 1 268 ? 17.612 7.773 45.763 1.00 49.15 294 VAL B N 1
ATOM 4183 C CA . VAL B 1 268 ? 18.611 8.289 44.827 1.00 47.19 294 VAL B CA 1
ATOM 4184 C C . VAL B 1 268 ? 18.262 7.942 43.374 1.00 42.99 294 VAL B C 1
ATOM 4185 O O . VAL B 1 268 ? 17.612 6.934 43.110 1.00 44.75 294 VAL B O 1
ATOM 4189 N N . LYS B 1 269 ? 18.685 8.795 42.444 1.00 44.64 295 LYS B N 1
ATOM 4190 C CA . LYS B 1 269 ? 18.501 8.554 41.013 1.00 37.08 295 LYS B CA 1
ATOM 4191 C C . LYS B 1 269 ? 19.502 7.497 40.534 1.00 34.77 295 LYS B C 1
ATOM 4192 O O . LYS B 1 269 ? 20.552 7.337 41.150 1.00 42.20 295 LYS B O 1
ATOM 4198 N N . PRO B 1 270 ? 19.175 6.749 39.458 1.00 31.57 296 PRO B N 1
ATOM 4199 C CA . PRO B 1 270 ? 20.074 5.668 39.011 1.00 30.53 296 PRO B CA 1
ATOM 4200 C C . PRO B 1 270 ? 21.437 6.117 38.449 1.00 31.04 296 PRO B C 1
ATOM 4201 O O . PRO B 1 270 ? 22.362 5.306 38.388 1.00 19.87 296 PRO B O 1
ATOM 4205 N N . PHE B 1 271 ? 21.539 7.379 38.030 1.00 26.39 297 PHE B N 1
ATOM 4206 C CA . PHE B 1 271 ? 22.803 7.996 37.624 1.00 25.14 297 PHE B CA 1
ATOM 4207 C C . PHE B 1 271 ? 22.787 9.472 38.005 1.00 19.12 297 PHE B C 1
ATOM 4208 O O . PHE B 1 271 ? 21.719 10.046 38.200 1.00 20.33 297 PHE B O 1
ATOM 4216 N N . THR B 1 272 ? 23.970 10.078 38.093 1.00 31.16 298 THR B N 1
ATOM 4217 C CA . THR B 1 272 ? 24.130 11.503 38.425 1.00 28.79 298 THR B CA 1
ATOM 4218 C C . THR B 1 272 ? 25.178 12.093 37.483 1.00 28.04 298 THR B C 1
ATOM 4219 O O . THR B 1 272 ? 26.223 11.490 37.270 1.00 30.97 298 THR B O 1
ATOM 4223 N N . PHE B 1 273 ? 24.888 13.252 36.902 1.00 29.70 299 PHE B N 1
ATOM 4224 C CA . PHE B 1 273 ? 25.814 13.892 35.976 1.00 28.25 299 PHE B CA 1
ATOM 4225 C C . PHE B 1 273 ? 26.451 15.145 36.570 1.00 30.38 299 PHE B C 1
ATOM 4226 O O . PHE B 1 273 ? 25.783 15.955 37.214 1.00 32.74 299 PHE B O 1
ATOM 4234 N N . ALA B 1 274 ? 27.752 15.292 36.356 1.00 29.15 300 ALA B N 1
ATOM 4235 C CA . ALA B 1 274 ? 28.419 16.569 36.560 1.00 31.32 300 ALA B CA 1
ATOM 4236 C C . ALA B 1 274 ? 28.590 17.257 35.194 1.00 32.54 300 ALA B C 1
ATOM 4237 O O . ALA B 1 274 ? 28.843 16.580 34.190 1.00 24.29 300 ALA B O 1
ATOM 4239 N N . PRO B 1 275 ? 28.434 18.595 35.146 1.00 30.89 301 PRO B N 1
ATOM 4240 C CA . PRO B 1 275 ? 28.603 19.320 33.879 1.00 34.10 301 PRO B CA 1
ATOM 4241 C C . PRO B 1 275 ? 29.993 19.135 33.252 1.00 31.77 301 PRO B C 1
ATOM 4242 O O . PRO B 1 275 ? 30.998 19.044 33.963 1.00 22.16 301 PRO B O 1
ATOM 4246 N N . ALA B 1 276 ? 30.021 19.034 31.928 1.00 29.15 302 ALA B N 1
ATOM 4247 C CA . ALA B 1 276 ? 31.259 19.001 31.165 1.00 32.62 302 ALA B CA 1
ATOM 4248 C C . ALA B 1 276 ? 31.166 20.069 30.091 1.00 36.92 302 ALA B C 1
ATOM 4249 O O . ALA B 1 276 ? 30.065 20.486 29.718 1.00 34.58 302 ALA B O 1
ATOM 4251 N N . VAL B 1 277 ? 32.323 20.530 29.619 1.00 35.99 303 VAL B N 1
ATOM 4252 C CA . VAL B 1 277 ? 32.389 21.613 28.641 1.00 32.45 303 VAL B CA 1
ATOM 4253 C C . VAL B 1 277 ? 33.307 21.203 27.501 1.00 29.84 303 VAL B C 1
ATOM 4254 O O . VAL B 1 277 ? 34.339 20.583 27.730 1.00 35.45 303 VAL B O 1
ATOM 4258 N N . LEU B 1 278 ? 32.933 21.557 26.276 1.00 30.06 304 LEU B N 1
ATOM 4259 C CA . LEU B 1 278 ? 33.835 21.425 25.145 1.00 32.41 304 LEU B CA 1
ATOM 4260 C C . LEU B 1 278 ? 34.706 22.674 25.009 1.00 34.12 304 LEU B C 1
ATOM 4261 O O . LEU B 1 278 ? 34.202 23.772 24.756 1.00 38.41 304 LEU B O 1
ATOM 4266 N N . ILE B 1 279 ? 36.011 22.493 25.203 1.00 32.15 305 ILE B N 1
ATOM 4267 C CA . ILE B 1 279 ? 36.988 23.557 25.014 1.00 31.52 305 ILE B CA 1
ATOM 4268 C C . ILE B 1 279 ? 37.664 23.344 23.657 1.00 32.60 305 ILE B C 1
ATOM 4269 O O . ILE B 1 279 ? 38.263 22.303 23.408 1.00 33.50 305 ILE B O 1
ATOM 4274 N N . THR B 1 280 ? 37.528 24.329 22.778 1.00 28.32 306 THR B N 1
ATOM 4275 C CA . THR B 1 280 ? 38.082 24.277 21.431 1.00 28.82 306 THR B CA 1
ATOM 4276 C C . THR B 1 280 ? 39.164 25.349 21.307 1.00 28.61 306 THR B C 1
ATOM 4277 O O . THR B 1 280 ? 39.441 26.077 22.264 1.00 25.19 306 THR B O 1
ATOM 4281 N N . LYS B 1 281 ? 39.796 25.428 20.143 1.00 34.93 307 LYS B N 1
ATOM 4282 C CA . LYS B 1 281 ? 40.855 26.412 19.919 1.00 40.34 307 LYS B CA 1
ATOM 4283 C C . LYS B 1 281 ? 40.315 27.836 19.867 1.00 38.09 307 LYS B C 1
ATOM 4284 O O . LYS B 1 281 ? 40.991 28.765 20.295 1.00 33.16 307 LYS B O 1
ATOM 4290 N N . GLU B 1 282 ? 39.099 27.986 19.343 1.00 45.57 308 GLU B N 1
ATOM 4291 C CA . GLU B 1 282 ? 38.460 29.290 19.172 1.00 58.65 308 GLU B CA 1
ATOM 4292 C C . GLU B 1 282 ? 37.595 29.677 20.371 1.00 57.04 308 GLU B C 1
ATOM 4293 O O . GLU B 1 282 ? 37.367 30.864 20.613 1.00 54.69 308 GLU B O 1
ATOM 4299 N N . ASN B 1 283 ? 37.125 28.653 21.091 1.00 58.56 309 ASN B N 1
ATOM 4300 C CA . ASN B 1 283 ? 36.298 28.746 22.305 1.00 58.94 309 ASN B CA 1
ATOM 4301 C C . ASN B 1 283 ? 36.553 29.958 23.200 1.00 61.04 309 ASN B C 1
ATOM 4302 O O . ASN B 1 283 ? 37.581 30.038 23.874 1.00 59.29 309 ASN B O 1
ATOM 4307 N N . SER C 1 2 ? 32.153 -43.418 26.305 1.00 52.51 28 SER C N 1
ATOM 4308 C CA . SER C 1 2 ? 33.097 -42.298 26.587 1.00 58.23 28 SER C CA 1
ATOM 4309 C C . SER C 1 2 ? 32.460 -41.220 27.472 1.00 54.97 28 SER C C 1
ATOM 4310 O O . SER C 1 2 ? 33.139 -40.300 27.936 1.00 58.55 28 SER C O 1
ATOM 4313 N N . LEU C 1 3 ? 31.155 -41.345 27.702 1.00 50.78 29 LEU C N 1
ATOM 4314 C CA . LEU C 1 3 ? 30.413 -40.411 28.548 1.00 40.16 29 LEU C CA 1
ATOM 4315 C C . LEU C 1 3 ? 29.689 -41.187 29.652 1.00 44.15 29 LEU C C 1
ATOM 4316 O O . LEU C 1 3 ? 28.806 -40.653 30.339 1.00 36.94 29 LEU C O 1
ATOM 4321 N N . GLU C 1 4 ? 30.089 -42.450 29.812 1.00 46.28 30 GLU C N 1
ATOM 4322 C CA . GLU C 1 4 ? 29.473 -43.370 30.760 1.00 57.33 30 GLU C CA 1
ATOM 4323 C C . GLU C 1 4 ? 29.671 -42.877 32.183 1.00 52.38 30 GLU C C 1
ATOM 4324 O O . GLU C 1 4 ? 30.796 -42.621 32.613 1.00 55.67 30 GLU C O 1
ATOM 4330 N N . GLY C 1 5 ? 28.561 -42.713 32.892 1.00 52.27 31 GLY C N 1
ATOM 4331 C CA . GLY C 1 5 ? 28.591 -42.231 34.263 1.00 50.86 31 GLY C CA 1
ATOM 4332 C C . GLY C 1 5 ? 28.497 -40.724 34.379 1.00 49.19 31 GLY C C 1
ATOM 4333 O O . GLY C 1 5 ? 28.392 -40.197 35.484 1.00 51.37 31 GLY C O 1
ATOM 4334 N N . LYS C 1 6 ? 28.534 -40.026 33.246 1.00 47.40 32 LYS C N 1
ATOM 4335 C CA . LYS C 1 6 ? 28.479 -38.567 33.254 1.00 41.61 32 LYS C CA 1
ATOM 4336 C C . LYS C 1 6 ? 27.062 -38.066 33.016 1.00 39.97 32 LYS C C 1
ATOM 4337 O O . LYS C 1 6 ? 26.256 -38.732 32.368 1.00 46.18 32 LYS C O 1
ATOM 4343 N N . THR C 1 7 ? 26.766 -36.893 33.561 1.00 35.81 33 THR C N 1
ATOM 4344 C CA . THR C 1 7 ? 25.475 -36.247 33.386 1.00 37.67 33 THR C CA 1
ATOM 4345 C C . THR C 1 7 ? 25.714 -34.891 32.746 1.00 39.21 33 THR C C 1
ATOM 4346 O O . THR C 1 7 ? 26.476 -34.075 33.265 1.00 41.85 33 THR C O 1
ATOM 4350 N N . ILE C 1 8 ? 25.076 -34.671 31.600 1.00 41.09 34 ILE C N 1
ATOM 4351 C CA . ILE C 1 8 ? 25.269 -33.451 30.822 1.00 37.82 34 ILE C CA 1
ATOM 4352 C C . ILE C 1 8 ? 23.953 -32.679 30.705 1.00 35.84 34 ILE C C 1
ATOM 4353 O O . ILE C 1 8 ? 22.912 -33.241 30.342 1.00 34.18 34 ILE C O 1
ATOM 4358 N N . GLY C 1 9 ? 24.003 -31.393 31.027 1.00 36.15 35 GLY C N 1
ATOM 4359 C CA . GLY C 1 9 ? 22.835 -30.536 30.924 1.00 26.91 35 GLY C CA 1
ATOM 4360 C C . GLY C 1 9 ? 22.786 -29.814 29.597 1.00 37.86 35 GLY C C 1
ATOM 4361 O O . GLY C 1 9 ? 23.814 -29.398 29.074 1.00 41.11 35 GLY C O 1
ATOM 4362 N N . ILE C 1 10 ? 21.583 -29.683 29.045 1.00 39.80 36 ILE C N 1
ATOM 4363 C CA . ILE C 1 10 ? 21.351 -28.916 27.823 1.00 35.16 36 ILE C CA 1
ATOM 4364 C C . ILE C 1 10 ? 20.386 -27.783 28.152 1.00 35.29 36 ILE C C 1
ATOM 4365 O O . ILE C 1 10 ? 19.336 -28.024 28.742 1.00 35.66 36 ILE C O 1
ATOM 4370 N N . THR C 1 11 ? 20.739 -26.554 27.785 1.00 34.51 37 THR C N 1
ATOM 4371 C CA . THR C 1 11 ? 19.806 -25.434 27.904 1.00 37.72 37 THR C CA 1
ATOM 4372 C C . THR C 1 11 ? 19.595 -24.720 26.557 1.00 36.97 37 THR C C 1
ATOM 4373 O O . THR C 1 11 ? 20.479 -24.030 26.051 1.00 37.53 37 THR C O 1
ATOM 4377 N N . ALA C 1 12 ? 18.413 -24.918 25.984 1.00 32.14 38 ALA C N 1
ATOM 4378 C CA . ALA C 1 12 ? 18.015 -24.279 24.735 1.00 29.08 38 ALA C CA 1
ATOM 4379 C C . ALA C 1 12 ? 16.991 -23.161 24.985 1.00 34.37 38 ALA C C 1
ATOM 4380 O O . ALA C 1 12 ? 16.207 -23.231 25.938 1.00 27.48 38 ALA C O 1
ATOM 4382 N N . ILE C 1 13 ? 16.998 -22.137 24.128 1.00 28.48 39 ILE C N 1
ATOM 4383 C CA . ILE C 1 13 ? 16.011 -21.053 24.208 1.00 30.68 39 ILE C CA 1
ATOM 4384 C C . ILE C 1 13 ? 14.630 -21.571 23.773 1.00 37.91 39 ILE C C 1
ATOM 4385 O O . ILE C 1 13 ? 13.607 -21.112 24.264 1.00 44.14 39 ILE C O 1
ATOM 4390 N N . GLY C 1 14 ? 14.616 -22.562 22.887 1.00 34.51 40 GLY C N 1
ATOM 4391 C CA . GLY C 1 14 ? 13.378 -23.134 22.381 1.00 37.35 40 GLY C CA 1
ATOM 4392 C C . GLY C 1 14 ? 13.623 -24.249 21.388 1.00 46.20 40 GLY C C 1
ATOM 4393 O O . GLY C 1 14 ? 14.757 -24.476 20.952 1.00 47.14 40 GLY C O 1
ATOM 4394 N N . THR C 1 15 ? 12.555 -24.965 21.051 1.00 46.30 41 THR C N 1
ATOM 4395 C CA . THR C 1 15 ? 12.620 -26.054 20.077 1.00 45.56 41 THR C CA 1
ATOM 4396 C C . THR C 1 15 ? 11.469 -25.920 19.087 1.00 40.66 41 THR C C 1
ATOM 4397 O O . THR C 1 15 ? 11.129 -26.872 18.385 1.00 48.91 41 THR C O 1
ATOM 4401 N N . ASP C 1 16 ? 10.912 -24.713 19.018 1.00 38.35 42 ASP C N 1
ATOM 4402 C CA . ASP C 1 16 ? 9.640 -24.439 18.345 1.00 40.23 42 ASP C CA 1
ATOM 4403 C C . ASP C 1 16 ? 9.638 -24.551 16.814 1.00 41.03 42 ASP C C 1
ATOM 4404 O O . ASP C 1 16 ? 8.565 -24.613 16.210 1.00 46.91 42 ASP C O 1
ATOM 4409 N N . HIS C 1 17 ? 10.817 -24.544 16.188 1.00 37.12 43 HIS C N 1
ATOM 4410 C CA A HIS C 1 17 ? 10.908 -24.767 14.746 0.50 34.91 43 HIS C CA 1
ATOM 4411 C CA B HIS C 1 17 ? 10.921 -24.753 14.744 0.50 34.54 43 HIS C CA 1
ATOM 4412 C C . HIS C 1 17 ? 11.969 -25.809 14.402 1.00 29.95 43 HIS C C 1
ATOM 4413 O O . HIS C 1 17 ? 12.671 -26.296 15.290 1.00 37.18 43 HIS C O 1
ATOM 4426 N N . ASP C 1 18 ? 12.062 -26.142 13.114 1.00 31.38 44 ASP C N 1
ATOM 4427 C CA . ASP C 1 18 ? 12.863 -27.266 12.597 1.00 34.06 44 ASP C CA 1
ATOM 4428 C C . ASP C 1 18 ? 14.339 -27.324 12.998 1.00 30.42 44 ASP C C 1
ATOM 4429 O O . ASP C 1 18 ? 14.795 -28.356 13.491 1.00 29.82 44 ASP C O 1
ATOM 4434 N N . TRP C 1 19 ? 15.072 -26.230 12.786 1.00 32.82 45 TRP C N 1
ATOM 4435 C CA . TRP C 1 19 ? 16.508 -26.181 13.087 1.00 34.61 45 TRP C CA 1
ATOM 4436 C C . TRP C 1 19 ? 16.790 -26.458 14.568 1.00 34.98 45 TRP C C 1
ATOM 4437 O O . TRP C 1 19 ? 17.578 -27.352 14.905 1.00 30.94 45 TRP C O 1
ATOM 4448 N N . ASP C 1 20 ? 16.138 -25.682 15.434 1.00 30.48 46 ASP C N 1
ATOM 4449 C CA . ASP C 1 20 ? 16.308 -25.770 16.878 1.00 25.01 46 ASP C CA 1
ATOM 4450 C C . ASP C 1 20 ? 16.030 -27.159 17.421 1.00 24.67 46 ASP C C 1
ATOM 4451 O O . ASP C 1 20 ? 16.788 -27.643 18.249 1.00 32.08 46 ASP C O 1
ATOM 4456 N N . LEU C 1 21 ? 14.953 -27.788 16.948 1.00 29.15 47 LEU C N 1
ATOM 4457 C CA . LEU C 1 21 ? 14.520 -29.098 17.440 1.00 26.38 47 LEU C CA 1
ATOM 4458 C C . LEU C 1 21 ? 15.485 -30.200 17.021 1.00 22.73 47 LEU C C 1
ATOM 4459 O O . LEU C 1 21 ? 15.771 -31.121 17.798 1.00 23.47 47 LEU C O 1
ATOM 4464 N N . LYS C 1 22 ? 15.985 -30.097 15.793 1.00 22.03 48 LYS C N 1
ATOM 4465 C CA . LYS C 1 22 ? 16.946 -31.059 15.268 1.00 28.76 48 LYS C CA 1
ATOM 4466 C C . LYS C 1 22 ? 18.264 -31.009 16.029 1.00 29.50 48 LYS C C 1
ATOM 4467 O O . LYS C 1 22 ? 18.844 -32.063 16.319 1.00 22.42 48 LYS C O 1
ATOM 4473 N N . ALA C 1 23 ? 18.719 -29.793 16.358 1.00 19.76 49 ALA C N 1
ATOM 4474 C CA . ALA C 1 23 ? 19.956 -29.597 17.130 1.00 15.21 49 ALA C CA 1
ATOM 4475 C C . ALA C 1 23 ? 19.800 -30.075 18.574 1.00 18.85 49 ALA C C 1
ATOM 4476 O O . ALA C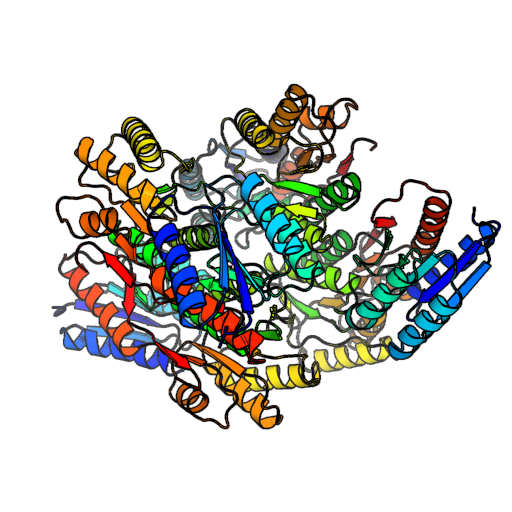 1 23 ? 20.679 -30.750 19.110 1.00 25.88 49 ALA C O 1
ATOM 4478 N N . TYR C 1 24 ? 18.664 -29.734 19.179 1.00 25.07 50 TYR C N 1
ATOM 4479 C CA . TYR C 1 24 ? 18.295 -30.159 20.533 1.00 28.33 50 TYR C CA 1
ATOM 4480 C C . TYR C 1 24 ? 18.263 -31.686 20.658 1.00 23.60 50 TYR C C 1
ATOM 4481 O O . TYR C 1 24 ? 18.979 -32.251 21.484 1.00 28.18 50 TYR C O 1
ATOM 4490 N N . GLN C 1 25 ? 17.473 -32.336 19.801 1.00 26.73 51 GLN C N 1
ATOM 4491 C CA . GLN C 1 25 ? 17.318 -33.799 19.805 1.00 32.02 51 GLN C CA 1
ATOM 4492 C C . GLN C 1 25 ? 18.595 -34.563 19.501 1.00 22.74 51 GLN C C 1
ATOM 4493 O O . GLN C 1 25 ? 18.791 -35.670 20.007 1.00 35.74 51 GLN C O 1
ATOM 4499 N N . ALA C 1 26 ? 19.451 -33.978 18.665 1.00 32.64 52 ALA C N 1
ATOM 4500 C CA . ALA C 1 26 ? 20.746 -34.575 18.327 1.00 26.75 52 ALA C CA 1
ATOM 4501 C C . ALA C 1 26 ? 21.685 -34.637 19.532 1.00 29.90 52 ALA C C 1
ATOM 4502 O O . ALA C 1 26 ? 22.433 -35.608 19.686 1.00 28.97 52 ALA C O 1
ATOM 4504 N N . GLN C 1 27 ? 21.636 -33.603 20.373 1.00 25.40 53 GLN C N 1
ATOM 4505 C CA . GLN C 1 27 ? 22.395 -33.576 21.624 1.00 25.58 53 GLN C CA 1
ATOM 4506 C C . GLN C 1 27 ? 21.924 -34.675 22.573 1.00 24.89 53 GLN C C 1
ATOM 4507 O O . GLN C 1 27 ? 22.732 -35.492 23.013 1.00 29.84 53 GLN C O 1
ATOM 4513 N N . ILE C 1 28 ? 20.619 -34.710 22.845 1.00 27.35 54 ILE C N 1
ATOM 4514 C CA . ILE C 1 28 ? 20.007 -35.732 23.704 1.00 27.20 54 ILE C CA 1
ATOM 4515 C C . ILE C 1 28 ? 20.393 -37.146 23.260 1.00 30.80 54 ILE C C 1
ATOM 4516 O O . ILE C 1 28 ? 20.860 -37.946 24.081 1.00 28.00 54 ILE C O 1
ATOM 4521 N N . ALA C 1 29 ? 20.221 -37.429 21.966 1.00 25.36 55 ALA C N 1
ATOM 4522 C CA . ALA C 1 29 ? 20.550 -38.742 21.393 1.00 22.50 55 ALA C CA 1
ATOM 4523 C C . ALA C 1 29 ? 22.035 -39.094 21.510 1.00 25.06 55 ALA C C 1
ATOM 4524 O O . ALA C 1 29 ? 22.380 -40.242 21.801 1.00 31.13 55 ALA C O 1
ATOM 4526 N N . GLU C 1 30 ? 22.905 -38.106 21.300 1.00 21.28 56 GLU C N 1
ATOM 4527 C CA . GLU C 1 30 ? 24.352 -38.339 21.338 1.00 31.55 56 GLU C CA 1
ATOM 4528 C C . GLU C 1 30 ? 24.877 -38.554 22.752 1.00 32.91 56 GLU C C 1
ATOM 4529 O O . GLU C 1 30 ? 25.757 -39.390 22.960 1.00 37.04 56 GLU C O 1
ATOM 4535 N N . ILE C 1 31 ? 24.333 -37.806 23.711 1.00 30.48 57 ILE C N 1
ATOM 4536 C CA . ILE C 1 31 ? 24.634 -38.010 25.130 1.00 25.75 57 ILE C CA 1
ATOM 4537 C C . ILE C 1 31 ? 24.289 -39.443 25.567 1.00 25.80 57 ILE C C 1
ATOM 4538 O O . ILE C 1 31 ? 25.149 -40.158 26.085 1.00 28.80 57 ILE C O 1
ATOM 4543 N N . GLU C 1 32 ? 23.049 -39.862 25.310 1.00 23.08 58 GLU C N 1
ATOM 4544 C CA . GLU C 1 32 ? 22.586 -41.212 25.634 1.00 22.07 58 GLU C CA 1
ATOM 4545 C C . GLU C 1 32 ? 23.318 -42.325 24.887 1.00 25.10 58 GLU C C 1
ATOM 4546 O O . GLU C 1 32 ? 23.527 -43.405 25.439 1.00 29.47 58 GLU C O 1
ATOM 4552 N N . ARG C 1 33 ? 23.711 -42.056 23.645 1.00 31.62 59 ARG C N 1
ATOM 4553 C CA . ARG C 1 33 ? 24.482 -43.007 22.836 1.00 33.60 59 ARG C CA 1
ATOM 4554 C C . ARG C 1 33 ? 25.864 -43.257 23.434 1.00 36.44 59 ARG C C 1
ATOM 4555 O O . ARG C 1 33 ? 26.364 -44.388 23.440 1.00 33.75 59 ARG C O 1
ATOM 4563 N N . LEU C 1 34 ? 26.474 -42.196 23.953 1.00 34.10 60 LEU C N 1
ATOM 4564 C CA . LEU C 1 34 ? 27.828 -42.285 24.485 1.00 34.72 60 LEU C CA 1
ATOM 4565 C C . LEU C 1 34 ? 27.881 -42.825 25.926 1.00 36.66 60 LEU C C 1
ATOM 4566 O O . LEU C 1 34 ? 28.951 -42.891 26.536 1.00 38.99 60 LEU C O 1
ATOM 4571 N N . GLY C 1 35 ? 26.726 -43.229 26.449 1.00 35.28 61 GLY C N 1
ATOM 4572 C CA . GLY C 1 35 ? 26.640 -43.942 27.724 1.00 35.18 61 GLY C CA 1
ATOM 4573 C C . GLY C 1 35 ? 26.157 -43.067 28.860 1.00 33.38 61 GLY C C 1
ATOM 4574 O O . GLY C 1 35 ? 26.136 -43.494 30.019 1.00 38.28 61 GLY C O 1
ATOM 4575 N N . GLY C 1 36 ? 25.745 -41.849 28.517 1.00 28.23 62 GLY C N 1
ATOM 4576 C CA . GLY C 1 36 ? 25.489 -40.817 29.504 1.00 31.34 62 GLY C CA 1
ATOM 4577 C C . GLY C 1 36 ? 24.029 -40.535 29.780 1.00 36.72 62 GLY C C 1
ATOM 4578 O O . GLY C 1 36 ? 23.132 -41.169 29.222 1.00 34.69 62 GLY C O 1
ATOM 4579 N N . THR C 1 37 ? 23.810 -39.566 30.661 1.00 36.95 63 THR C N 1
ATOM 4580 C CA . THR C 1 37 ? 22.484 -39.185 31.112 1.00 40.87 63 THR C CA 1
ATOM 4581 C C . THR C 1 37 ? 22.322 -37.723 30.767 1.00 29.16 63 THR C C 1
ATOM 4582 O O . THR C 1 37 ? 23.182 -36.907 31.075 1.00 29.02 63 THR C O 1
ATOM 4586 N N . ALA C 1 38 ? 21.227 -37.394 30.105 1.00 36.10 64 ALA C N 1
ATOM 4587 C CA . ALA C 1 38 ? 20.990 -36.022 29.704 1.00 38.20 64 ALA C CA 1
ATOM 4588 C C . ALA C 1 38 ? 19.907 -35.418 30.568 1.00 38.49 64 ALA C C 1
ATOM 4589 O O . ALA C 1 38 ? 18.916 -36.075 30.868 1.00 44.49 64 ALA C O 1
ATOM 4591 N N . ILE C 1 39 ? 20.107 -34.179 31.001 1.00 39.18 65 ILE C N 1
ATOM 4592 C CA . ILE C 1 39 ? 18.979 -33.403 31.478 1.00 37.73 65 ILE C CA 1
ATOM 4593 C C . ILE C 1 39 ? 18.795 -32.227 30.521 1.00 41.73 65 ILE C C 1
ATOM 4594 O O . ILE C 1 39 ? 19.666 -31.363 30.377 1.00 37.21 65 ILE C O 1
ATOM 4599 N N . ALA C 1 40 ? 17.664 -32.252 29.825 1.00 39.50 66 ALA C N 1
ATOM 4600 C CA . ALA C 1 40 ? 17.408 -31.335 28.736 1.00 32.64 66 ALA C CA 1
ATOM 4601 C C . ALA C 1 40 ? 16.296 -30.365 29.099 1.00 34.70 66 ALA C C 1
ATOM 4602 O O . ALA C 1 40 ? 15.161 -30.774 29.354 1.00 31.92 66 ALA C O 1
ATOM 4604 N N . LEU C 1 41 ? 16.633 -29.079 29.117 1.00 34.79 67 LEU C N 1
ATOM 4605 C CA . LEU C 1 41 ? 15.691 -28.034 29.500 1.00 36.73 67 LEU C CA 1
ATOM 4606 C C . LEU C 1 41 ? 15.362 -27.083 28.338 1.00 39.33 67 LEU C C 1
ATOM 4607 O O . LEU C 1 41 ? 16.254 -26.584 27.649 1.00 43.70 67 LEU C O 1
ATOM 4612 N N . ASP C 1 42 ? 14.069 -26.843 28.145 1.00 43.00 68 ASP C N 1
ATOM 4613 C CA . ASP C 1 42 ? 13.540 -26.077 27.017 1.00 42.19 68 ASP C CA 1
ATOM 4614 C C . ASP C 1 42 ? 12.836 -24.821 27.549 1.00 40.45 68 ASP C C 1
ATOM 4615 O O . ASP C 1 42 ? 11.860 -24.912 28.303 1.00 38.43 68 ASP C O 1
ATOM 4620 N N . ALA C 1 43 ? 13.322 -23.652 27.140 1.00 38.56 69 ALA C N 1
ATOM 4621 C CA . ALA C 1 43 ? 12.840 -22.379 27.690 1.00 32.40 69 ALA C CA 1
ATOM 4622 C C . ALA C 1 43 ? 11.516 -21.890 27.122 1.00 36.74 69 ALA C C 1
ATOM 4623 O O . ALA C 1 43 ? 10.879 -21.008 27.711 1.00 43.96 69 ALA C O 1
ATOM 4625 N N . GLY C 1 44 ? 11.115 -22.456 25.985 1.00 36.86 70 GLY C N 1
ATOM 4626 C CA . GLY C 1 44 ? 9.905 -22.037 25.273 1.00 37.53 70 GLY C CA 1
ATOM 4627 C C . GLY C 1 44 ? 9.956 -20.590 24.807 1.00 43.48 70 GLY C C 1
ATOM 4628 O O . GLY C 1 44 ? 8.975 -19.852 24.948 1.00 40.85 70 GLY C O 1
ATOM 4629 N N . ARG C 1 45 ? 11.114 -20.195 24.271 1.00 39.80 71 ARG C N 1
ATOM 4630 C CA . ARG C 1 45 ? 11.393 -18.829 23.783 1.00 42.10 71 ARG C CA 1
ATOM 4631 C C . ARG C 1 45 ? 11.120 -17.717 24.800 1.00 45.35 71 ARG C C 1
ATOM 4632 O O . ARG C 1 45 ? 10.623 -16.644 24.458 1.00 51.25 71 ARG C O 1
ATOM 4640 N N . ASN C 1 46 ? 11.464 -18.002 26.052 1.00 53.01 72 ASN C N 1
ATOM 4641 C CA . ASN C 1 46 ? 11.386 -17.045 27.143 1.00 54.39 72 ASN C CA 1
ATOM 4642 C C . ASN C 1 46 ? 12.751 -16.943 27.829 1.00 52.58 72 ASN C C 1
ATOM 4643 O O . ASN C 1 46 ? 13.316 -17.961 28.263 1.00 49.55 72 ASN C O 1
ATOM 4648 N N . ASP C 1 47 ? 13.273 -15.718 27.915 1.00 50.79 73 ASP C N 1
ATOM 4649 C CA . ASP C 1 47 ? 14.601 -15.457 28.500 1.00 51.43 73 ASP C CA 1
ATOM 4650 C C . ASP C 1 47 ? 14.637 -15.714 30.007 1.00 51.77 73 ASP C C 1
ATOM 4651 O O . ASP C 1 47 ? 15.625 -16.252 30.533 1.00 47.83 73 ASP C O 1
ATOM 4656 N N . GLN C 1 48 ? 13.550 -15.318 30.673 1.00 46.56 74 GLN C N 1
ATOM 4657 C CA . GLN C 1 48 ? 13.296 -15.570 32.087 1.00 34.97 74 GLN C CA 1
ATOM 4658 C C . GLN C 1 48 ? 13.423 -17.058 32.407 1.00 33.98 74 GLN C C 1
ATOM 4659 O O . GLN C 1 48 ? 14.158 -17.425 33.329 1.00 39.29 74 GLN C O 1
ATOM 4665 N N . THR C 1 49 ? 12.727 -17.899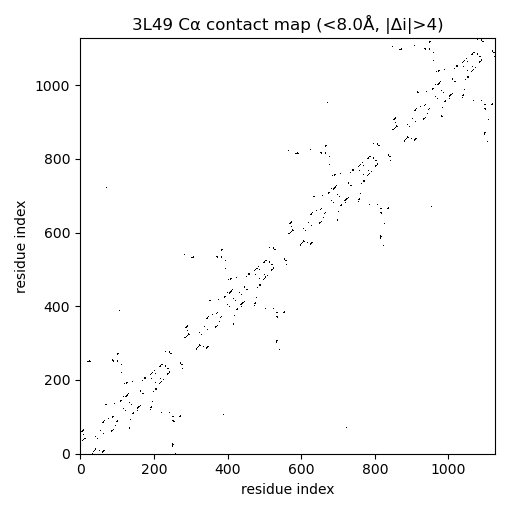 31.632 1.00 23.87 75 THR C N 1
ATOM 4666 C CA . THR C 1 49 ? 12.728 -19.354 31.849 1.00 34.87 75 THR C CA 1
ATOM 4667 C C . THR C 1 49 ? 14.123 -19.922 31.685 1.00 33.54 75 THR C C 1
ATOM 4668 O O . THR C 1 49 ? 14.553 -20.763 32.485 1.00 46.02 75 THR C O 1
ATOM 4672 N N . GLN C 1 50 ? 14.833 -19.451 30.666 1.00 33.22 76 GLN C N 1
ATOM 4673 C CA . GLN C 1 50 ? 16.179 -19.937 30.412 1.00 37.44 76 GLN C CA 1
ATOM 4674 C C . GLN C 1 50 ? 17.149 -19.619 31.557 1.00 40.28 76 GLN C C 1
ATOM 4675 O O . GLN C 1 50 ? 17.944 -20.483 31.949 1.00 38.32 76 GLN C O 1
ATOM 4681 N N . VAL C 1 51 ? 17.057 -18.393 32.084 1.00 42.28 77 VAL C N 1
ATOM 4682 C CA . VAL C 1 51 ? 17.811 -17.954 33.268 1.00 33.88 77 VAL C CA 1
ATOM 4683 C C . VAL C 1 51 ? 17.629 -18.935 34.437 1.00 34.70 77 VAL C C 1
ATOM 4684 O O . VAL C 1 51 ? 18.616 -19.446 34.982 1.00 38.43 77 VAL C O 1
ATOM 4688 N N . SER C 1 52 ? 16.373 -19.237 34.776 1.00 28.94 78 SER C N 1
ATOM 4689 C CA . SER C 1 52 ? 16.068 -20.152 35.879 1.00 34.62 78 SER C CA 1
ATOM 4690 C C . SER C 1 52 ? 16.434 -21.609 35.577 1.00 40.01 78 SER C C 1
ATOM 4691 O O . SER C 1 52 ? 16.722 -22.384 36.496 1.00 38.91 78 SER C O 1
ATOM 4694 N N . GLN C 1 53 ? 16.434 -21.971 34.296 1.00 39.86 79 GLN C N 1
ATOM 4695 C CA . GLN C 1 53 ? 16.881 -23.297 33.870 1.00 45.03 79 GLN C CA 1
ATOM 4696 C C . GLN C 1 53 ? 18.394 -23.456 33.954 1.00 45.65 79 GLN C C 1
ATOM 4697 O O . GLN C 1 53 ? 18.901 -24.559 34.203 1.00 44.09 79 GLN C O 1
ATOM 4703 N N . ILE C 1 54 ? 19.109 -22.351 33.752 1.00 43.60 80 ILE C N 1
ATOM 4704 C CA . ILE C 1 54 ? 20.557 -22.321 33.952 1.00 40.63 80 ILE C CA 1
ATOM 4705 C C . ILE C 1 54 ? 20.862 -22.491 35.449 1.00 41.26 80 ILE C C 1
ATOM 4706 O O . ILE C 1 54 ? 21.643 -23.375 35.831 1.00 35.20 80 ILE C O 1
ATOM 4711 N N . GLN C 1 55 ? 20.199 -21.685 36.283 1.00 41.28 81 GLN C N 1
ATOM 4712 C CA . GLN C 1 55 ? 20.307 -21.781 37.751 1.00 39.34 81 GLN C CA 1
ATOM 4713 C C . GLN C 1 55 ? 20.065 -23.198 38.264 1.00 38.30 81 GLN C C 1
ATOM 4714 O O . GLN C 1 55 ? 20.810 -23.709 39.110 1.00 39.82 81 GLN C O 1
ATOM 4720 N N . THR C 1 56 ? 19.020 -23.817 37.723 1.00 41.73 82 THR C N 1
ATOM 4721 C CA . THR C 1 56 ? 18.688 -25.213 37.956 1.00 38.26 82 THR C CA 1
ATOM 4722 C C . THR C 1 56 ? 19.844 -26.149 37.616 1.00 41.40 82 THR C C 1
ATOM 4723 O O . THR C 1 56 ? 20.211 -27.017 38.421 1.00 45.75 82 THR C O 1
ATOM 4727 N N . LEU C 1 57 ? 20.414 -25.955 36.425 1.00 43.72 83 LEU C N 1
ATOM 4728 C CA . LEU C 1 57 ? 21.518 -26.777 35.938 1.00 40.69 83 LEU C CA 1
ATOM 4729 C C . LEU C 1 57 ? 22.774 -26.618 36.792 1.00 44.06 83 LEU C C 1
ATOM 4730 O O . LEU C 1 57 ? 23.432 -27.611 37.110 1.00 39.87 83 LEU C O 1
ATOM 4735 N N . ILE C 1 58 ? 23.078 -25.374 37.172 1.00 41.24 84 ILE C N 1
ATOM 4736 C CA . ILE C 1 58 ? 24.180 -25.068 38.093 1.00 45.95 84 ILE C CA 1
ATOM 4737 C C . ILE C 1 58 ? 24.016 -25.852 39.401 1.00 47.04 84 ILE C C 1
ATOM 4738 O O . ILE C 1 58 ? 24.941 -26.548 39.843 1.00 47.26 84 ILE C O 1
ATOM 4743 N N . ALA C 1 59 ? 22.815 -25.777 39.972 1.00 44.45 85 ALA C N 1
ATOM 4744 C CA . ALA C 1 59 ? 22.505 -26.420 41.244 1.00 43.69 85 ALA C CA 1
ATOM 4745 C C . ALA C 1 59 ? 22.539 -27.951 41.208 1.00 47.65 85 ALA C C 1
ATOM 4746 O O . ALA C 1 59 ? 22.719 -28.586 42.249 1.00 52.39 85 ALA C O 1
ATOM 4748 N N . GLN C 1 60 ? 22.388 -28.541 40.023 1.00 43.24 86 GLN C N 1
ATOM 4749 C CA . GLN C 1 60 ? 22.386 -29.999 39.893 1.00 40.49 86 GLN C CA 1
ATOM 4750 C C . GLN C 1 60 ? 23.777 -30.582 39.678 1.00 45.30 86 GLN C C 1
ATOM 4751 O O . GLN C 1 60 ? 23.942 -31.807 39.674 1.00 43.43 86 GLN C O 1
ATOM 4757 N N . LYS C 1 61 ? 24.760 -29.695 39.509 1.00 50.53 87 LYS C N 1
ATOM 4758 C CA . LYS C 1 61 ? 26.178 -30.046 39.314 1.00 56.36 87 LYS C CA 1
ATOM 4759 C C . LYS C 1 61 ? 26.454 -31.118 38.233 1.00 56.23 87 LYS C C 1
ATOM 4760 O O . LYS C 1 61 ? 26.905 -32.230 38.553 1.00 46.76 87 LYS C O 1
ATOM 4766 N N . PRO C 1 62 ? 26.193 -30.784 36.948 1.00 56.62 88 PRO C N 1
ATOM 4767 C CA . PRO C 1 62 ? 26.489 -31.744 35.896 1.00 49.85 88 PRO C CA 1
ATOM 4768 C C . PRO C 1 62 ? 27.976 -31.701 35.560 1.00 43.96 88 PRO C C 1
ATOM 4769 O O . PRO C 1 62 ? 28.673 -30.746 35.924 1.00 41.84 88 PRO C O 1
ATOM 4773 N N . ASP C 1 63 ? 28.455 -32.734 34.879 1.00 37.68 89 ASP C N 1
ATOM 4774 C CA . ASP C 1 63 ? 29.837 -32.772 34.425 1.00 38.26 89 ASP C CA 1
ATOM 4775 C C . ASP C 1 63 ? 30.131 -31.721 33.344 1.00 38.29 89 ASP C C 1
ATOM 4776 O O . ASP C 1 63 ? 31.273 -31.290 33.211 1.00 41.00 89 ASP C O 1
ATOM 4781 N N . ALA C 1 64 ? 29.093 -31.326 32.595 1.00 33.46 90 ALA C N 1
ATOM 4782 C CA . ALA C 1 64 ? 29.148 -30.245 31.603 1.00 30.22 90 ALA C CA 1
ATOM 4783 C C . ALA C 1 64 ? 27.759 -29.705 31.267 1.00 28.47 90 ALA C C 1
ATOM 4784 O O . ALA C 1 64 ? 26.749 -30.373 31.482 1.00 32.87 90 ALA C O 1
ATOM 4786 N N . ILE C 1 65 ? 27.725 -28.489 30.735 1.00 28.45 91 ILE C N 1
ATOM 4787 C CA . ILE C 1 65 ? 26.497 -27.852 30.265 1.00 24.54 91 ILE C CA 1
ATOM 4788 C C . ILE C 1 65 ? 26.668 -27.390 28.806 1.00 36.17 91 ILE C C 1
ATOM 4789 O O . ILE C 1 65 ? 27.667 -26.740 28.471 1.00 38.05 91 ILE C O 1
ATOM 4794 N N . ILE C 1 66 ? 25.708 -27.745 27.945 1.00 31.71 92 ILE C N 1
ATOM 4795 C CA . ILE C 1 66 ? 25.639 -27.201 26.589 1.00 21.71 92 ILE C CA 1
ATOM 4796 C C . ILE C 1 66 ? 24.496 -26.190 26.464 1.00 23.38 92 ILE C C 1
ATOM 4797 O O . ILE C 1 66 ? 23.367 -26.454 26.859 1.00 20.68 92 ILE C O 1
ATOM 4802 N N . GLU C 1 67 ? 24.811 -25.028 25.908 1.00 29.03 93 GLU C N 1
ATOM 4803 C CA . GLU C 1 67 ? 23.857 -23.951 25.732 1.00 17.16 93 GLU C CA 1
ATOM 4804 C C . GLU C 1 67 ? 23.572 -23.728 24.243 1.00 28.25 93 GLU C C 1
ATOM 4805 O O . GLU C 1 67 ? 24.482 -23.473 23.457 1.00 31.96 93 GLU C O 1
ATOM 4811 N N . GLN C 1 68 ? 22.297 -23.782 23.870 1.00 32.67 94 GLN C N 1
ATOM 4812 C CA . GLN C 1 68 ? 21.875 -23.606 22.481 1.00 26.11 94 GLN C CA 1
ATOM 4813 C C . GLN C 1 68 ? 21.083 -22.312 22.280 1.00 29.34 94 GLN C C 1
ATOM 4814 O O . GLN C 1 68 ? 19.994 -22.143 22.831 1.00 30.28 94 GLN C O 1
ATOM 4820 N N . LEU C 1 69 ? 21.672 -21.407 21.497 1.00 27.52 95 LEU C N 1
ATOM 4821 C CA . LEU C 1 69 ? 21.075 -20.129 21.063 1.00 29.47 95 LEU C CA 1
ATOM 4822 C C . LEU C 1 69 ? 20.591 -19.190 22.172 1.00 36.23 95 LEU C C 1
ATOM 4823 O O . LEU C 1 69 ? 20.921 -19.364 23.339 1.00 42.67 95 LEU C O 1
ATOM 4828 N N . GLY C 1 70 ? 19.822 -18.177 21.793 1.00 44.35 96 GLY C N 1
ATOM 4829 C CA . GLY C 1 70 ? 19.311 -17.219 22.756 1.00 46.49 96 GLY C CA 1
ATOM 4830 C C . GLY C 1 70 ? 20.027 -15.884 22.728 1.00 48.61 96 GLY C C 1
ATOM 4831 O O . GLY C 1 70 ? 21.078 -15.739 22.100 1.00 48.70 96 GLY C O 1
ATOM 4832 N N . ASN C 1 71 ? 19.421 -14.914 23.410 1.00 48.63 97 ASN C N 1
ATOM 4833 C CA . ASN C 1 71 ? 19.939 -13.566 23.586 1.00 46.88 97 ASN C CA 1
ATOM 4834 C C . ASN C 1 71 ? 21.205 -13.596 24.450 1.00 44.35 97 ASN C C 1
ATOM 4835 O O . ASN C 1 71 ? 21.170 -14.071 25.582 1.00 40.26 97 ASN C O 1
ATOM 4840 N N . LEU C 1 72 ? 22.313 -13.085 23.910 1.00 43.00 98 LEU C N 1
ATOM 4841 C CA . LEU C 1 72 ? 23.618 -13.141 24.590 1.00 46.14 98 LEU C CA 1
ATOM 4842 C C . LEU C 1 72 ? 23.732 -12.138 25.746 1.00 43.27 98 LEU C C 1
ATOM 4843 O O . LEU C 1 72 ? 24.342 -12.438 26.776 1.00 40.34 98 LEU C O 1
ATOM 4848 N N . ASP C 1 73 ? 23.150 -10.954 25.552 1.00 38.46 99 ASP C N 1
ATOM 4849 C CA . ASP C 1 73 ? 23.174 -9.861 26.531 1.00 47.35 99 ASP C CA 1
ATOM 4850 C C . ASP C 1 73 ? 22.456 -10.265 27.812 1.00 47.22 99 ASP C C 1
ATOM 4851 O O . ASP C 1 73 ? 22.875 -9.905 28.912 1.00 50.47 99 ASP C O 1
ATOM 4856 N N . VAL C 1 74 ? 21.366 -11.009 27.643 1.00 44.41 100 VAL C N 1
ATOM 4857 C CA . VAL C 1 74 ? 20.610 -11.586 28.740 1.00 43.55 100 VAL C CA 1
ATOM 4858 C C . VAL C 1 74 ? 21.403 -12.726 29.383 1.00 45.31 100 VAL C C 1
ATOM 4859 O O . VAL C 1 74 ? 21.471 -12.829 30.607 1.00 51.67 100 VAL C O 1
ATOM 4863 N N . LEU C 1 75 ? 22.026 -13.554 28.550 1.00 46.01 101 LEU C N 1
ATOM 4864 C CA . LEU C 1 75 ? 22.664 -14.791 29.008 1.00 44.79 101 LEU C CA 1
ATOM 4865 C C . LEU C 1 75 ? 24.026 -14.606 29.680 1.00 43.88 101 LEU C C 1
ATOM 4866 O O . LEU C 1 75 ? 24.382 -15.384 30.573 1.00 48.00 101 LEU C O 1
ATOM 4871 N N . ASN C 1 76 ? 24.768 -13.580 29.260 1.00 41.73 102 ASN C N 1
ATOM 4872 C CA . ASN C 1 76 ? 26.129 -13.291 29.771 1.00 44.27 102 ASN C CA 1
ATOM 4873 C C . ASN C 1 76 ? 26.412 -13.476 31.284 1.00 44.41 102 ASN C C 1
ATOM 4874 O O . ASN C 1 76 ? 27.337 -14.226 31.627 1.00 41.24 102 ASN C O 1
ATOM 4879 N N . PRO C 1 77 ? 25.610 -12.836 32.183 1.00 41.83 103 PRO C N 1
ATOM 4880 C CA . PRO C 1 77 ? 25.860 -13.008 33.625 1.00 42.29 103 PRO C CA 1
ATOM 4881 C C . PRO C 1 77 ? 25.718 -14.444 34.129 1.00 49.92 103 PRO C C 1
ATOM 4882 O O . PRO C 1 77 ? 26.457 -14.855 35.028 1.00 53.63 103 PRO C O 1
ATOM 4886 N N . TRP C 1 78 ? 24.779 -15.198 33.563 1.00 52.40 104 TRP C N 1
ATOM 4887 C CA . TRP C 1 78 ? 24.548 -16.566 34.024 1.00 52.01 104 TRP C CA 1
ATOM 4888 C C . TRP C 1 78 ? 25.514 -17.568 33.406 1.00 45.07 104 TRP C C 1
ATOM 4889 O O . TRP C 1 78 ? 25.802 -18.605 34.008 1.00 43.80 104 TRP C O 1
ATOM 4900 N N . LEU C 1 79 ? 26.042 -17.229 32.229 1.00 48.19 105 LEU C N 1
ATOM 4901 C CA . LEU C 1 79 ? 27.149 -17.973 31.620 1.00 40.54 105 LEU C CA 1
ATOM 4902 C C . LEU C 1 79 ? 28.406 -17.841 32.477 1.00 45.08 105 LEU C C 1
ATOM 4903 O O . LEU C 1 79 ? 29.189 -18.796 32.596 1.00 38.14 105 LEU C O 1
ATOM 4908 N N . GLN C 1 80 ? 28.585 -16.648 33.055 1.00 41.16 106 GLN C N 1
ATOM 4909 C CA . GLN C 1 80 ? 29.668 -16.364 33.996 1.00 43.26 106 GLN C CA 1
ATOM 4910 C C . GLN C 1 80 ? 29.551 -17.236 35.243 1.00 42.10 106 GLN C C 1
ATOM 4911 O O . GLN C 1 80 ? 30.545 -17.805 35.703 1.00 43.71 106 GLN C O 1
ATOM 4917 N N . LYS C 1 81 ? 28.330 -17.356 35.763 1.00 43.64 107 LYS C N 1
ATOM 4918 C CA . LYS C 1 81 ? 28.047 -18.225 36.907 1.00 45.11 107 LYS C CA 1
ATOM 4919 C C . LYS C 1 81 ? 28.340 -19.708 36.680 1.00 48.30 107 LYS C C 1
ATOM 4920 O O . LYS C 1 81 ? 28.727 -20.401 37.627 1.00 53.23 107 LYS C O 1
ATOM 4926 N N . ILE C 1 82 ? 28.178 -20.188 35.442 1.00 44.22 108 ILE C N 1
ATOM 4927 C CA . ILE C 1 82 ? 28.496 -21.589 35.102 1.00 41.24 108 ILE C CA 1
ATOM 4928 C C . ILE C 1 82 ? 29.999 -21.855 35.245 1.00 43.86 108 ILE C C 1
ATOM 4929 O O . ILE C 1 82 ? 30.411 -22.932 35.704 1.00 42.90 108 ILE C O 1
ATOM 4934 N N . ASN C 1 83 ? 30.801 -20.859 34.865 1.00 49.39 109 ASN C N 1
ATOM 4935 C CA . ASN C 1 83 ? 32.255 -20.879 35.069 1.00 51.44 109 ASN C CA 1
ATOM 4936 C C . ASN C 1 83 ? 32.639 -20.766 36.538 1.00 52.16 109 ASN C C 1
ATOM 4937 O O . ASN C 1 83 ? 33.543 -21.464 36.996 1.00 49.67 109 ASN C O 1
ATOM 4942 N N . ASP C 1 84 ? 31.946 -19.878 37.259 1.00 58.76 110 ASP C N 1
ATOM 4943 C CA . ASP C 1 84 ? 32.138 -19.669 38.700 1.00 58.96 110 ASP C CA 1
ATOM 4944 C C . ASP C 1 84 ? 31.870 -20.935 39.498 1.00 59.46 110 ASP C C 1
ATOM 4945 O O . ASP C 1 84 ? 32.547 -21.205 40.492 1.00 64.47 110 ASP C O 1
ATOM 4950 N N . ALA C 1 85 ? 30.889 -21.712 39.044 1.00 54.00 111 ALA C N 1
ATOM 4951 C CA . ALA C 1 85 ? 30.530 -22.972 39.684 1.00 48.29 111 ALA C CA 1
ATOM 4952 C C . ALA C 1 85 ? 31.469 -24.121 39.290 1.00 47.51 111 ALA C C 1
ATOM 4953 O O . ALA C 1 85 ? 31.385 -25.219 39.848 1.00 41.02 111 ALA C O 1
ATOM 4955 N N . GLY C 1 86 ? 32.359 -23.858 38.331 1.00 46.72 112 GLY C N 1
ATOM 4956 C CA . GLY C 1 86 ? 33.374 -24.825 37.908 1.00 43.58 112 GLY C CA 1
ATOM 4957 C C . GLY C 1 86 ? 32.881 -25.886 36.939 1.00 44.98 112 GLY C C 1
ATOM 4958 O O . GLY C 1 86 ? 33.502 -26.947 36.809 1.00 42.35 112 GLY C O 1
ATOM 4959 N N . ILE C 1 87 ? 31.769 -25.598 36.257 1.00 44.31 113 ILE C N 1
ATOM 4960 C CA . ILE C 1 87 ? 31.188 -26.513 35.272 1.00 42.36 113 ILE C CA 1
ATOM 4961 C C . ILE C 1 87 ? 31.615 -26.106 33.862 1.00 37.03 113 ILE C C 1
ATOM 4962 O O . ILE C 1 87 ? 31.371 -24.964 33.443 1.00 37.36 113 ILE C O 1
ATOM 4967 N N . PRO C 1 88 ? 32.266 -27.039 33.134 1.00 33.08 114 PRO C N 1
ATOM 4968 C CA . PRO C 1 88 ? 32.694 -26.844 31.745 1.00 33.08 114 PRO C CA 1
ATOM 4969 C C . PRO C 1 88 ? 31.518 -26.473 30.839 1.00 34.18 114 PRO C C 1
ATOM 4970 O O . PRO C 1 88 ? 30.568 -27.244 30.711 1.00 38.61 114 PRO C O 1
ATOM 4974 N N . LEU C 1 89 ? 31.580 -25.281 30.251 1.00 34.59 115 LEU C N 1
ATOM 4975 C CA . LEU C 1 89 ? 30.509 -24.758 29.406 1.00 33.64 115 LEU C CA 1
ATOM 4976 C C . LEU C 1 89 ? 30.799 -24.909 27.909 1.00 37.76 115 LEU C C 1
ATOM 4977 O O . LEU C 1 89 ? 31.861 -24.525 27.420 1.00 39.92 115 LEU C O 1
ATOM 4982 N N . PHE C 1 90 ? 29.825 -25.465 27.195 1.00 40.29 116 PHE C N 1
ATOM 4983 C CA . PHE C 1 90 ? 29.899 -25.641 25.751 1.00 34.76 116 PHE C CA 1
ATOM 4984 C C . PHE C 1 90 ? 28.694 -24.974 25.122 1.00 33.04 116 PHE C C 1
ATOM 4985 O O . PHE C 1 90 ? 27.683 -24.777 25.788 1.00 35.91 116 PHE C O 1
ATOM 4993 N N . THR C 1 91 ? 28.809 -24.575 23.859 1.00 30.18 117 THR C N 1
ATOM 4994 C CA . THR C 1 91 ? 27.688 -23.932 23.173 1.00 30.20 117 THR C CA 1
ATOM 4995 C C . THR C 1 91 ? 27.412 -24.474 21.776 1.00 24.04 117 THR C C 1
ATOM 4996 O O . THR C 1 91 ? 28.300 -24.993 21.102 1.00 20.36 117 THR C O 1
ATOM 5000 N N . VAL C 1 92 ? 26.147 -24.351 21.383 1.00 27.55 118 VAL C N 1
ATOM 5001 C CA . VAL C 1 92 ? 25.687 -24.553 20.025 1.00 20.37 118 VAL C CA 1
ATOM 5002 C C . VAL C 1 92 ? 25.300 -23.164 19.557 1.00 24.09 118 VAL C C 1
ATOM 5003 O O . VAL C 1 92 ? 24.466 -22.514 20.194 1.00 25.28 118 VAL C O 1
ATOM 5007 N N . ASP C 1 93 ? 25.953 -22.703 18.484 1.00 20.15 119 ASP C N 1
ATOM 5008 C CA . ASP C 1 93 ? 25.720 -21.384 17.856 1.00 27.78 119 ASP C CA 1
ATOM 5009 C C . ASP C 1 93 ? 26.086 -20.143 18.684 1.00 29.55 119 ASP C C 1
ATOM 5010 O O . ASP C 1 93 ? 26.395 -19.092 18.118 1.00 35.73 119 ASP C O 1
ATOM 5015 N N . THR C 1 94 ? 26.041 -20.246 20.007 1.00 34.46 120 THR C N 1
ATOM 5016 C CA . THR C 1 94 ? 26.272 -19.083 20.866 1.00 44.40 120 THR C CA 1
ATOM 5017 C C . THR C 1 94 ? 27.765 -18.771 20.995 1.00 45.51 120 THR C C 1
ATOM 5018 O O . THR C 1 94 ? 28.484 -19.398 21.777 1.00 50.83 120 THR C O 1
ATOM 5022 N N . ALA C 1 95 ? 28.222 -17.803 20.208 1.00 42.02 121 ALA C N 1
ATOM 5023 C CA . ALA C 1 95 ? 29.622 -17.408 20.230 1.00 36.76 121 ALA C CA 1
ATOM 5024 C C . ALA C 1 95 ? 29.900 -16.543 21.457 1.00 38.99 121 ALA C C 1
ATOM 5025 O O . ALA C 1 95 ? 29.518 -15.360 21.507 1.00 37.50 121 ALA C O 1
ATOM 5027 N N . THR C 1 96 ? 30.543 -17.158 22.450 1.00 34.77 122 THR C N 1
ATOM 5028 C CA . THR C 1 96 ? 30.975 -16.461 23.664 1.00 38.04 122 THR C CA 1
ATOM 5029 C C . THR C 1 96 ? 32.371 -16.890 24.165 1.00 36.38 122 THR C C 1
ATOM 5030 O O . THR C 1 96 ? 32.722 -18.070 24.087 1.00 34.72 122 THR C O 1
ATOM 5034 N N . PRO C 1 97 ? 33.175 -15.921 24.661 1.00 33.32 123 PRO C N 1
ATOM 5035 C CA . PRO C 1 97 ? 34.387 -16.174 25.459 1.00 37.63 123 PRO C CA 1
ATOM 5036 C C . PRO C 1 97 ? 34.205 -17.119 26.666 1.00 37.76 123 PRO C C 1
ATOM 5037 O O . PRO C 1 97 ? 35.170 -17.765 27.079 1.00 34.44 123 PRO C O 1
ATOM 5041 N N . HIS C 1 98 ? 32.988 -17.195 27.210 1.00 31.83 124 HIS C N 1
ATOM 5042 C CA . HIS C 1 98 ? 32.687 -18.026 28.380 1.00 31.68 124 HIS C CA 1
ATOM 5043 C C . HIS C 1 98 ? 32.721 -19.529 28.100 1.00 29.44 124 HIS C C 1
ATOM 5044 O O . HIS C 1 98 ? 32.845 -20.324 29.023 1.00 34.17 124 HIS C O 1
ATOM 5051 N N . ALA C 1 99 ? 32.610 -19.915 26.833 1.00 30.01 125 ALA C N 1
ATOM 5052 C CA . ALA C 1 99 ? 32.573 -21.333 26.466 1.00 30.65 125 ALA C CA 1
ATOM 5053 C C . ALA C 1 99 ? 33.950 -21.888 26.146 1.00 24.32 125 ALA C C 1
ATOM 5054 O O . ALA C 1 99 ? 34.801 -21.182 25.609 1.00 37.98 125 ALA C O 1
ATOM 5056 N N . ILE C 1 100 ? 34.158 -23.159 26.476 1.00 29.04 126 ILE C N 1
ATOM 5057 C CA . ILE C 1 100 ? 35.347 -23.896 26.054 1.00 26.04 126 ILE C CA 1
ATOM 5058 C C . ILE C 1 100 ? 35.319 -24.132 24.537 1.00 33.10 126 ILE C C 1
ATOM 5059 O O . ILE C 1 100 ? 36.324 -23.932 23.851 1.00 37.21 126 ILE C O 1
ATOM 5064 N N . ASN C 1 101 ? 34.159 -24.535 24.021 1.00 37.61 127 ASN C N 1
ATOM 5065 C CA . ASN C 1 101 ? 33.978 -24.782 22.589 1.00 31.50 127 ASN C CA 1
ATOM 5066 C C . ASN C 1 101 ? 32.596 -24.343 22.106 1.00 25.13 127 ASN C C 1
ATOM 5067 O O . ASN C 1 101 ? 31.605 -24.502 22.817 1.00 21.76 127 ASN C O 1
ATOM 5072 N N . ASN C 1 102 ? 32.551 -23.782 20.899 1.00 24.04 128 ASN C N 1
ATOM 5073 C CA . ASN C 1 102 ? 31.301 -23.485 20.205 1.00 22.49 128 ASN C CA 1
ATOM 5074 C C . ASN C 1 102 ? 31.173 -24.336 18.949 1.00 26.56 128 ASN C C 1
ATOM 5075 O O . ASN C 1 102 ? 32.060 -24.322 18.097 1.00 23.53 128 ASN C O 1
ATOM 5080 N N . THR C 1 103 ? 30.069 -25.071 18.831 1.00 27.12 129 THR C N 1
ATOM 5081 C CA . THR C 1 103 ? 29.779 -25.802 17.596 1.00 24.08 129 THR C CA 1
ATOM 5082 C C . THR C 1 103 ? 28.673 -25.101 16.815 1.00 21.07 129 THR C C 1
ATOM 5083 O O . THR C 1 103 ? 27.620 -24.785 17.359 1.00 24.19 129 THR C O 1
ATOM 5087 N N . THR C 1 104 ? 28.931 -24.864 15.531 1.00 20.04 130 THR C N 1
ATOM 5088 C CA . THR C 1 104 ? 28.114 -23.978 14.716 1.00 24.73 130 THR C CA 1
ATOM 5089 C C . THR C 1 104 ? 28.422 -24.239 13.233 1.00 23.30 130 THR C C 1
ATOM 5090 O O . THR C 1 104 ? 29.086 -25.214 12.908 1.00 27.37 130 THR C O 1
ATOM 5094 N N . SER C 1 105 ? 27.900 -23.404 12.343 1.00 24.34 131 SER C N 1
ATOM 5095 C CA . SER C 1 105 ? 28.337 -23.372 10.950 1.00 23.64 131 SER C CA 1
ATOM 5096 C C . SER C 1 105 ? 29.338 -22.236 10.731 1.00 24.76 131 SER C C 1
ATOM 5097 O O . SER C 1 105 ? 29.617 -21.458 11.647 1.00 30.86 131 SER C O 1
ATOM 5100 N N . ASN C 1 106 ? 29.876 -22.136 9.517 1.00 16.78 132 ASN C N 1
ATOM 5101 C CA . ASN C 1 106 ? 30.690 -20.990 9.168 1.00 24.07 132 ASN C CA 1
ATOM 5102 C C . ASN C 1 106 ? 29.752 -19.903 8.685 1.00 24.45 132 ASN C C 1
ATOM 5103 O O . ASN C 1 106 ? 29.471 -19.780 7.489 1.00 25.88 132 ASN C O 1
ATOM 5108 N N . ASN C 1 107 ? 29.288 -19.110 9.639 1.00 23.37 133 ASN C N 1
ATOM 5109 C CA . ASN C 1 107 ? 28.337 -18.039 9.380 1.00 25.39 133 ASN C CA 1
ATOM 5110 C C . ASN C 1 107 ? 28.925 -16.864 8.639 1.00 26.83 133 ASN C C 1
ATOM 5111 O O . ASN C 1 107 ? 28.185 -16.113 8.000 1.00 37.05 133 ASN C O 1
ATOM 5116 N N . TYR C 1 108 ? 30.248 -16.713 8.733 1.00 25.04 134 TYR C N 1
ATOM 5117 C CA . TYR C 1 108 ? 30.982 -15.672 8.014 1.00 24.46 134 TYR C CA 1
ATOM 5118 C C . TYR C 1 108 ? 30.857 -15.905 6.520 1.00 24.36 134 TYR C C 1
ATOM 5119 O O . TYR C 1 108 ? 30.518 -14.982 5.781 1.00 28.73 134 TYR C O 1
ATOM 5128 N N . SER C 1 109 ? 31.091 -17.152 6.100 1.00 23.63 135 SER C N 1
ATOM 5129 C CA . SER C 1 109 ? 30.933 -17.575 4.704 1.00 26.35 135 SER C CA 1
ATOM 5130 C C . SER C 1 109 ? 29.474 -17.607 4.250 1.00 30.22 135 SER C C 1
ATOM 5131 O O . SER C 1 109 ? 29.144 -17.102 3.175 1.00 28.35 135 SER C O 1
ATOM 5134 N N . ILE C 1 110 ? 28.612 -18.217 5.064 1.00 27.43 136 ILE C N 1
ATOM 5135 C CA . ILE C 1 110 ? 27.171 -18.255 4.816 1.00 21.37 136 ILE C CA 1
ATOM 5136 C C . ILE C 1 110 ? 26.643 -16.828 4.594 1.00 26.12 136 ILE C C 1
ATOM 5137 O O . ILE C 1 110 ? 26.003 -16.550 3.580 1.00 23.51 136 ILE C O 1
ATOM 5142 N N . GLY C 1 111 ? 26.963 -15.927 5.526 1.00 21.88 137 GLY C N 1
ATOM 5143 C CA . GLY C 1 111 ? 26.527 -14.543 5.457 1.00 20.36 137 GLY C CA 1
ATOM 5144 C C . GLY C 1 111 ? 26.970 -13.851 4.186 1.00 24.50 137 GLY C C 1
ATOM 5145 O O . GLY C 1 111 ? 26.197 -13.111 3.584 1.00 25.10 137 GLY C O 1
ATOM 5146 N N . ALA C 1 112 ? 28.214 -14.100 3.777 1.00 25.43 138 ALA C N 1
ATOM 5147 C CA . ALA C 1 112 ? 28.772 -13.455 2.587 1.00 27.18 138 ALA C CA 1
ATOM 5148 C C . ALA C 1 112 ? 28.165 -14.008 1.310 1.00 31.11 138 ALA C C 1
ATOM 5149 O O . ALA C 1 112 ? 27.656 -13.241 0.492 1.00 34.46 138 ALA C O 1
ATOM 5151 N N . GLU C 1 113 ? 28.205 -15.337 1.164 1.00 25.01 139 GLU C N 1
ATOM 5152 C CA . GLU C 1 113 ? 27.707 -16.035 -0.025 1.00 29.52 139 GLU C CA 1
ATOM 5153 C C . GLU C 1 113 ? 26.235 -15.762 -0.333 1.00 26.94 139 GLU C C 1
ATOM 5154 O O . GLU C 1 113 ? 25.872 -15.563 -1.493 1.00 29.76 139 GLU C O 1
ATOM 5160 N N . LEU C 1 114 ? 25.402 -15.734 0.707 1.00 23.22 140 LEU C N 1
ATOM 5161 C CA . LEU C 1 114 ? 23.982 -15.435 0.557 1.00 21.20 140 LEU C CA 1
ATOM 5162 C C . LEU C 1 114 ? 23.758 -14.014 0.029 1.00 25.23 140 LEU C C 1
ATOM 5163 O O . LEU C 1 114 ? 22.901 -13.779 -0.838 1.00 23.05 140 LEU C O 1
ATOM 5168 N N . ALA C 1 115 ? 24.544 -13.080 0.558 1.00 18.26 141 ALA C N 1
ATOM 5169 C CA . ALA C 1 115 ? 24.468 -11.679 0.171 1.00 26.29 141 ALA C CA 1
ATOM 5170 C C . ALA C 1 115 ? 24.971 -11.492 -1.256 1.00 20.50 141 ALA C C 1
ATOM 5171 O O . ALA C 1 115 ? 24.384 -10.748 -2.035 1.00 24.94 141 ALA C O 1
ATOM 5173 N N . LEU C 1 116 ? 26.049 -12.200 -1.583 1.00 27.11 142 LEU C N 1
ATOM 5174 C CA . LEU C 1 116 ? 26.624 -12.204 -2.920 1.00 27.06 142 LEU C CA 1
ATOM 5175 C C . LEU C 1 116 ? 25.663 -12.774 -3.958 1.00 26.04 142 LEU C C 1
ATOM 5176 O O . LEU C 1 116 ? 25.552 -12.230 -5.062 1.00 31.50 142 LEU C O 1
ATOM 5181 N N . GLN C 1 117 ? 24.966 -13.856 -3.600 1.00 22.71 143 GLN C N 1
ATOM 5182 C CA . GLN C 1 117 ? 23.929 -14.427 -4.466 1.00 26.34 143 GLN C CA 1
ATOM 5183 C C . GLN C 1 117 ? 22.850 -13.403 -4.809 1.00 26.68 143 GLN C C 1
ATOM 5184 O O . GLN C 1 117 ? 22.522 -13.189 -5.978 1.00 25.22 143 GLN C O 1
ATOM 5190 N N . MET C 1 118 ? 22.330 -12.774 -3.760 1.00 26.99 144 MET C N 1
ATOM 5191 C CA . MET C 1 118 ? 21.294 -11.755 -3.837 1.00 24.43 144 MET C CA 1
ATOM 5192 C C . MET C 1 118 ? 21.723 -10.584 -4.728 1.00 26.71 144 MET C C 1
ATOM 5193 O O . MET C 1 118 ? 20.929 -10.113 -5.539 1.00 29.12 144 MET C O 1
ATOM 5198 N N . VAL C 1 119 ? 22.980 -10.150 -4.606 1.00 30.97 145 VAL C N 1
ATOM 5199 C CA . VAL C 1 119 ? 23.533 -9.117 -5.498 1.00 31.26 145 VAL C CA 1
ATOM 5200 C C . VAL C 1 119 ? 23.622 -9.588 -6.960 1.00 28.42 145 VAL C C 1
ATOM 5201 O O . VAL C 1 119 ? 23.271 -8.838 -7.873 1.00 33.48 145 VAL C O 1
ATOM 5205 N N . ALA C 1 120 ? 24.063 -10.831 -7.174 1.00 28.70 146 ALA C N 1
ATOM 5206 C CA . ALA C 1 120 ? 24.139 -11.405 -8.527 1.00 22.33 146 ALA C CA 1
ATOM 5207 C C . ALA C 1 120 ? 22.753 -11.536 -9.169 1.00 28.94 146 ALA C C 1
ATOM 5208 O O . ALA C 1 120 ? 22.572 -11.200 -10.348 1.00 28.58 146 ALA C O 1
ATOM 5210 N N . ASP C 1 121 ? 21.785 -12.008 -8.380 1.00 32.56 147 ASP C N 1
ATOM 5211 C CA . ASP C 1 121 ? 20.382 -12.120 -8.805 1.00 35.47 147 ASP C CA 1
ATOM 5212 C C . ASP C 1 121 ? 19.745 -10.754 -9.108 1.00 30.43 147 ASP C C 1
ATOM 5213 O O . ASP C 1 121 ? 18.845 -10.658 -9.943 1.00 27.12 147 ASP C O 1
ATOM 5218 N N . LEU C 1 122 ? 20.209 -9.708 -8.421 1.00 34.97 148 LEU C N 1
ATOM 5219 C CA . LEU C 1 122 ? 19.702 -8.348 -8.625 1.00 29.55 148 LEU C CA 1
ATOM 5220 C C . LEU C 1 122 ? 20.334 -7.630 -9.815 1.00 33.52 148 LEU C C 1
ATOM 5221 O O . LEU C 1 122 ? 19.901 -6.534 -10.180 1.00 38.58 148 LEU C O 1
ATOM 5226 N N . GLY C 1 123 ? 21.358 -8.233 -10.410 1.00 30.18 149 GLY C N 1
ATOM 5227 C CA . GLY C 1 123 ? 22.140 -7.559 -11.450 1.00 35.29 149 GLY C CA 1
ATOM 5228 C C . GLY C 1 123 ? 23.026 -6.439 -10.909 1.00 32.17 149 GLY C C 1
ATOM 5229 O O . GLY C 1 123 ? 23.504 -5.600 -11.669 1.00 38.10 149 GLY C O 1
ATOM 5230 N N . GLY C 1 124 ? 23.240 -6.426 -9.594 1.00 26.48 150 GLY C N 1
ATOM 5231 C CA . GLY C 1 124 ? 24.052 -5.408 -8.942 1.00 31.78 150 GLY C CA 1
ATOM 5232 C C . GLY C 1 124 ? 23.361 -4.063 -8.773 1.00 35.82 150 GLY C C 1
ATOM 5233 O O . GLY C 1 124 ? 24.020 -3.060 -8.516 1.00 36.40 150 GLY C O 1
ATOM 5234 N N . LYS C 1 125 ? 22.035 -4.046 -8.912 1.00 38.55 151 LYS C N 1
ATOM 5235 C CA . LYS C 1 125 ? 21.226 -2.847 -8.685 1.00 44.23 151 LYS C CA 1
ATOM 5236 C C . LYS C 1 125 ? 19.852 -3.209 -8.112 1.00 40.46 151 LYS C C 1
ATOM 5237 O O . LYS C 1 125 ? 19.159 -4.081 -8.646 1.00 37.63 151 LYS C O 1
ATOM 5243 N N . GLY C 1 126 ? 19.466 -2.541 -7.025 1.00 30.47 152 GLY C N 1
ATOM 5244 C CA . GLY C 1 126 ? 18.110 -2.671 -6.490 1.00 29.86 152 GLY C CA 1
ATOM 5245 C C . GLY C 1 126 ? 18.026 -2.474 -4.991 1.00 34.68 152 GLY C C 1
ATOM 5246 O O . GLY C 1 126 ? 19.043 -2.323 -4.318 1.00 34.90 152 GLY C O 1
ATOM 5247 N N . ASN C 1 127 ? 16.809 -2.482 -4.460 1.00 23.80 153 ASN C N 1
ATOM 5248 C CA . ASN C 1 127 ? 16.624 -2.307 -3.032 1.00 22.91 153 ASN C CA 1
ATOM 5249 C C . ASN C 1 127 ? 16.273 -3.592 -2.311 1.00 30.48 153 ASN C C 1
ATOM 5250 O O . ASN C 1 127 ? 15.677 -4.503 -2.891 1.00 27.81 153 ASN C O 1
ATOM 5255 N N . VAL C 1 128 ? 16.685 -3.656 -1.048 1.00 30.22 154 VAL C N 1
ATOM 5256 C CA . VAL C 1 128 ? 16.612 -4.864 -0.244 1.00 30.76 154 VAL C CA 1
ATOM 5257 C C . VAL C 1 128 ? 15.865 -4.567 1.042 1.00 27.75 154 VAL C C 1
ATOM 5258 O O . VAL C 1 128 ? 16.304 -3.756 1.870 1.00 21.79 154 VAL C O 1
ATOM 5262 N N . LEU C 1 129 ? 14.725 -5.225 1.201 1.00 33.95 155 LEU C N 1
ATOM 5263 C CA . LEU C 1 129 ? 14.003 -5.179 2.461 1.00 37.42 155 LEU C CA 1
ATOM 5264 C C . LEU C 1 129 ? 14.633 -6.183 3.439 1.00 33.76 155 LEU C C 1
ATOM 5265 O O . LEU C 1 129 ? 14.773 -7.369 3.121 1.00 26.78 155 LEU C O 1
ATOM 5270 N N . VAL C 1 130 ? 15.003 -5.699 4.624 1.00 28.27 156 VAL C N 1
ATOM 5271 C CA . VAL C 1 130 ? 15.766 -6.499 5.577 1.00 25.24 156 VAL C CA 1
ATOM 5272 C C . VAL C 1 130 ? 15.024 -6.757 6.882 1.00 33.91 156 VAL C C 1
ATOM 5273 O O . VAL C 1 130 ? 14.506 -5.832 7.509 1.00 35.13 156 VAL C O 1
ATOM 5277 N N . PHE C 1 131 ? 14.978 -8.029 7.271 1.00 31.57 157 PHE C N 1
ATOM 5278 C CA . PHE C 1 131 ? 14.417 -8.442 8.544 1.00 25.51 157 PHE C CA 1
ATOM 5279 C C . PHE C 1 131 ? 15.550 -8.666 9.538 1.00 30.55 157 PHE C C 1
ATOM 5280 O O . PHE C 1 131 ? 16.328 -9.615 9.405 1.00 24.00 157 PHE C O 1
ATOM 5288 N N . ASN C 1 132 ? 15.634 -7.797 10.542 1.00 23.30 158 ASN C N 1
ATOM 5289 C CA . ASN C 1 132 ? 16.730 -7.845 11.496 1.00 29.89 158 ASN C CA 1
ATOM 5290 C C . ASN C 1 132 ? 16.243 -7.890 12.948 1.00 37.61 158 ASN C C 1
ATOM 5291 O O . ASN C 1 132 ? 16.651 -7.087 13.789 1.00 45.82 158 ASN C O 1
ATOM 5296 N N . GLY C 1 133 ? 15.370 -8.847 13.239 1.00 35.07 159 GLY C N 1
ATOM 5297 C CA . GLY C 1 133 ? 14.768 -8.944 14.560 1.00 31.83 159 GLY C CA 1
ATOM 5298 C C . GLY C 1 133 ? 15.678 -9.557 15.603 1.00 35.77 159 GLY C C 1
ATOM 5299 O O . GLY C 1 133 ? 15.438 -9.400 16.796 1.00 36.23 159 GLY C O 1
ATOM 5300 N N . PHE C 1 134 ? 16.735 -10.237 15.167 1.00 29.65 160 PHE C N 1
ATOM 5301 C CA . PHE C 1 134 ? 17.501 -11.079 16.082 1.00 31.67 160 PHE C CA 1
ATOM 5302 C C . PHE C 1 134 ? 18.999 -10.773 16.210 1.00 33.82 160 PHE C C 1
ATOM 5303 O O . PHE C 1 134 ? 19.788 -11.678 16.489 1.00 35.98 160 PHE C O 1
ATOM 5311 N N . TYR C 1 135 ? 19.376 -9.503 16.051 1.00 31.92 161 TYR C N 1
ATOM 5312 C CA . TYR C 1 135 ? 20.781 -9.059 16.129 1.00 35.43 161 TYR C CA 1
ATOM 5313 C C . TYR C 1 135 ? 21.474 -9.390 17.458 1.00 36.46 161 TYR C C 1
ATOM 5314 O O . TYR C 1 135 ? 22.697 -9.506 17.524 1.00 39.83 161 TYR C O 1
ATOM 5323 N N . SER C 1 136 ? 20.671 -9.570 18.503 1.00 37.72 162 SER C N 1
ATOM 5324 C CA . SER C 1 136 ? 21.143 -9.974 19.818 1.00 30.88 162 SER C CA 1
ATOM 5325 C C . SER C 1 136 ? 21.595 -11.444 19.868 1.00 29.82 162 SER C C 1
ATOM 5326 O O . SER C 1 136 ? 22.173 -11.888 20.866 1.00 25.54 162 SER C O 1
ATOM 5329 N N . VAL C 1 137 ? 21.291 -12.193 18.809 1.00 28.13 163 VAL C N 1
ATOM 5330 C CA . VAL C 1 137 ? 21.764 -13.572 18.636 1.00 30.25 163 VAL C CA 1
ATOM 5331 C C . VAL C 1 137 ? 23.016 -13.511 17.757 1.00 26.17 163 VAL C C 1
ATOM 5332 O O . VAL C 1 137 ? 22.940 -13.022 16.625 1.00 29.70 163 VAL C O 1
ATOM 5336 N N . PRO C 1 138 ? 24.169 -13.966 18.298 1.00 29.45 164 PRO C N 1
ATOM 5337 C CA . PRO C 1 138 ? 25.507 -13.927 17.689 1.00 29.40 164 PRO C CA 1
ATOM 5338 C C . PRO C 1 138 ? 25.574 -14.336 16.217 1.00 34.09 164 PRO C C 1
ATOM 5339 O O . PRO C 1 138 ? 26.122 -13.576 15.412 1.00 31.81 164 PRO C O 1
ATOM 5343 N N . VAL C 1 139 ? 25.023 -15.509 15.873 1.00 28.99 165 VAL C N 1
ATOM 5344 C CA . VAL C 1 139 ? 24.986 -15.969 14.474 1.00 25.89 165 VAL C CA 1
ATOM 5345 C C . VAL C 1 139 ? 24.246 -14.990 13.544 1.00 20.38 165 VAL C C 1
ATOM 5346 O O . VAL C 1 139 ? 24.676 -14.758 12.419 1.00 27.14 165 VAL C O 1
ATOM 5350 N N . CYS C 1 140 ? 23.153 -14.408 14.031 1.00 21.56 166 CYS C N 1
ATOM 5351 C CA . CYS C 1 140 ? 22.393 -13.435 13.254 1.00 28.84 166 CYS C CA 1
ATOM 5352 C C . CYS C 1 140 ? 23.108 -12.101 13.133 1.00 22.12 166 CYS C C 1
ATOM 5353 O O . CYS C 1 140 ? 22.888 -11.381 12.158 1.00 32.62 166 CYS C O 1
ATOM 5356 N N . LYS C 1 141 ? 23.962 -11.784 14.108 1.00 23.83 167 LYS C N 1
ATOM 5357 C CA . LYS C 1 141 ? 24.857 -10.615 14.016 1.00 29.71 167 LYS C CA 1
ATOM 5358 C C . LYS C 1 141 ? 25.895 -10.801 12.899 1.00 28.51 167 LYS C C 1
ATOM 5359 O O . LYS C 1 141 ? 26.113 -9.892 12.091 1.00 19.07 167 LYS C O 1
ATOM 5365 N N . ILE C 1 142 ? 26.506 -11.987 12.848 1.00 17.89 168 ILE C N 1
ATOM 5366 C CA . ILE C 1 142 ? 27.471 -12.321 11.798 1.00 21.27 168 ILE C CA 1
ATOM 5367 C C . ILE C 1 142 ? 26.844 -12.233 10.411 1.00 29.15 168 ILE C C 1
ATOM 5368 O O . ILE C 1 142 ? 27.359 -11.516 9.540 1.00 36.25 168 ILE C O 1
ATOM 5373 N N . ARG C 1 143 ? 25.714 -12.923 10.229 1.00 30.44 169 ARG C N 1
ATOM 5374 C CA . ARG C 1 143 ? 24.998 -12.962 8.947 1.00 17.19 169 ARG C CA 1
ATOM 5375 C C . ARG C 1 143 ? 24.592 -11.573 8.454 1.00 20.59 169 ARG C C 1
ATOM 5376 O O . ARG C 1 143 ? 24.686 -11.274 7.257 1.00 21.61 169 ARG C O 1
ATOM 5384 N N . TYR C 1 144 ? 24.161 -10.723 9.381 1.00 20.86 170 TYR C N 1
ATOM 5385 C CA . TYR C 1 144 ? 23.795 -9.353 9.051 1.00 25.08 170 TYR C CA 1
ATOM 5386 C C . TYR C 1 144 ? 25.007 -8.506 8.662 1.00 24.43 170 TYR C C 1
ATOM 5387 O O . TYR C 1 144 ? 24.978 -7.790 7.646 1.00 23.00 170 TYR C O 1
ATOM 5396 N N . ASP C 1 145 ? 26.054 -8.582 9.486 1.00 26.70 171 ASP C N 1
ATOM 5397 C CA . ASP C 1 145 ? 27.292 -7.824 9.277 1.00 19.01 171 ASP C CA 1
ATOM 5398 C C . ASP C 1 145 ? 27.975 -8.157 7.957 1.00 26.83 171 ASP C C 1
ATOM 5399 O O . ASP C 1 145 ? 28.482 -7.263 7.275 1.00 23.58 171 ASP C O 1
ATOM 5404 N N . GLN C 1 146 ? 27.981 -9.442 7.604 1.00 23.49 172 GLN C N 1
ATOM 5405 C CA . GLN C 1 146 ? 28.532 -9.873 6.331 1.00 17.60 172 GLN C CA 1
ATOM 5406 C C . GLN C 1 146 ? 27.753 -9.303 5.161 1.00 20.12 172 GLN C C 1
ATOM 5407 O O . GLN C 1 146 ? 28.354 -8.829 4.204 1.00 19.88 172 GLN C O 1
ATOM 5413 N N . MET C 1 147 ? 26.422 -9.346 5.232 1.00 21.30 173 MET C N 1
ATOM 5414 C CA . MET C 1 147 ? 25.621 -8.861 4.117 1.00 22.26 173 MET C CA 1
ATOM 5415 C C . MET C 1 147 ? 25.788 -7.355 3.961 1.00 24.63 173 MET C C 1
ATOM 5416 O O . MET C 1 147 ? 25.948 -6.872 2.851 1.00 27.00 173 MET C O 1
ATOM 5421 N N . LYS C 1 148 ? 25.816 -6.638 5.081 1.00 20.42 174 LYS C N 1
ATOM 5422 C CA . LYS C 1 148 ? 26.009 -5.202 5.061 1.00 30.30 174 LYS C CA 1
ATOM 5423 C C . LYS C 1 148 ? 27.395 -4.872 4.513 1.00 32.57 174 LYS C C 1
ATOM 5424 O O . LYS C 1 148 ? 27.546 -3.901 3.763 1.00 29.70 174 LYS C O 1
ATOM 5430 N N . TYR C 1 149 ? 28.386 -5.701 4.856 1.00 23.83 175 TYR C N 1
ATOM 5431 C CA . TYR C 1 149 ? 29.752 -5.527 4.348 1.00 28.24 175 TYR C CA 1
ATOM 5432 C C . TYR C 1 149 ? 29.876 -5.779 2.848 1.00 29.37 175 TYR C C 1
ATOM 5433 O O . TYR C 1 149 ? 30.565 -5.032 2.145 1.00 32.40 175 TYR C O 1
ATOM 5442 N N . VAL C 1 150 ? 29.208 -6.832 2.373 1.00 32.61 176 VAL C N 1
ATOM 5443 C CA . VAL C 1 150 ? 29.147 -7.178 0.952 1.00 26.73 176 VAL C CA 1
ATOM 5444 C C . VAL C 1 150 ? 28.456 -6.065 0.154 1.00 26.62 176 VAL C C 1
ATOM 5445 O O . VAL C 1 150 ? 28.891 -5.683 -0.937 1.00 30.83 176 VAL C O 1
ATOM 5449 N N . LEU C 1 151 ? 27.397 -5.518 0.732 1.00 29.17 177 LEU C N 1
ATOM 5450 C CA . LEU C 1 151 ? 26.575 -4.535 0.046 1.00 30.53 177 LEU C CA 1
ATOM 5451 C C . LEU C 1 151 ? 27.244 -3.176 -0.064 1.00 30.88 177 LEU C C 1
ATOM 5452 O O . LEU C 1 151 ? 26.871 -2.373 -0.922 1.00 34.15 177 LEU C O 1
ATOM 5457 N N . GLU C 1 152 ? 28.240 -2.936 0.789 1.00 27.23 178 GLU C N 1
ATOM 5458 C CA . GLU C 1 152 ? 29.079 -1.736 0.714 1.00 37.06 178 GLU C CA 1
ATOM 5459 C C . GLU C 1 152 ? 29.830 -1.614 -0.617 1.00 35.98 178 GLU C C 1
ATOM 5460 O O . GLU C 1 152 ? 30.106 -0.503 -1.072 1.00 33.77 178 GLU C O 1
ATOM 5466 N N . ALA C 1 153 ? 30.142 -2.757 -1.237 1.00 35.65 179 ALA C N 1
ATOM 5467 C CA . ALA C 1 153 ? 30.824 -2.799 -2.530 1.00 28.65 179 ALA C CA 1
ATOM 5468 C C . ALA C 1 153 ? 29.914 -2.449 -3.709 1.00 36.86 179 ALA C C 1
ATOM 5469 O O . ALA C 1 153 ? 30.377 -2.323 -4.847 1.00 39.27 179 ALA C O 1
ATOM 5471 N N . PHE C 1 154 ? 28.620 -2.309 -3.437 1.00 40.39 180 PHE C N 1
ATOM 5472 C CA . PHE C 1 154 ? 27.628 -2.090 -4.478 1.00 36.45 180 PHE C CA 1
ATOM 5473 C C . PHE C 1 154 ? 26.779 -0.880 -4.111 1.00 37.93 180 PHE C C 1
ATOM 5474 O O . PHE C 1 154 ? 25.854 -0.996 -3.311 1.00 38.28 180 PHE C O 1
ATOM 5482 N N . PRO C 1 155 ? 27.117 0.298 -4.674 1.00 41.13 181 PRO C N 1
ATOM 5483 C CA . PRO C 1 155 ? 26.368 1.535 -4.416 1.00 44.03 181 PRO C CA 1
ATOM 5484 C C . PRO C 1 155 ? 24.914 1.492 -4.907 1.00 39.14 181 PRO C C 1
ATOM 5485 O O . PRO C 1 155 ? 24.059 2.170 -4.340 1.00 44.12 181 PRO C O 1
ATOM 5489 N N . ASP C 1 156 ? 24.643 0.690 -5.935 1.00 42.15 182 ASP C N 1
ATOM 5490 C CA . ASP C 1 156 ? 23.294 0.572 -6.492 1.00 44.00 182 ASP C CA 1
ATOM 5491 C C . ASP C 1 156 ? 22.412 -0.432 -5.756 1.00 39.21 182 ASP C C 1
ATOM 5492 O O . ASP C 1 156 ? 21.206 -0.486 -5.999 1.00 42.37 182 ASP C O 1
ATOM 5497 N N . VAL C 1 157 ? 23.007 -1.228 -4.870 1.00 31.49 183 VAL C N 1
ATOM 5498 C CA . VAL C 1 157 ? 22.230 -2.112 -3.999 1.00 30.51 183 VAL C CA 1
ATOM 5499 C C . VAL C 1 157 ? 22.101 -1.449 -2.634 1.00 33.69 183 VAL C C 1
ATOM 5500 O O . VAL C 1 157 ? 23.106 -1.076 -2.035 1.00 39.75 183 VAL C O 1
ATOM 5504 N N . LYS C 1 158 ? 20.863 -1.288 -2.159 1.00 35.04 184 LYS C N 1
ATOM 5505 C CA . LYS C 1 158 ? 20.582 -0.554 -0.918 1.00 35.77 184 LYS C CA 1
ATOM 5506 C C . LYS C 1 158 ? 19.700 -1.360 0.032 1.00 39.61 184 LYS C C 1
ATOM 5507 O O . LYS C 1 158 ? 18.824 -2.107 -0.404 1.00 42.96 184 LYS C O 1
ATOM 5513 N N . ILE C 1 159 ? 19.935 -1.189 1.331 1.00 42.18 185 ILE C N 1
ATOM 5514 C CA . ILE C 1 159 ? 19.048 -1.688 2.380 1.00 39.15 185 ILE C CA 1
ATOM 5515 C C . ILE C 1 159 ? 18.085 -0.557 2.753 1.00 44.81 185 ILE C C 1
ATOM 5516 O O . ILE C 1 159 ? 18.524 0.518 3.167 1.00 46.28 185 ILE C O 1
ATOM 5521 N N . ILE C 1 160 ? 16.782 -0.795 2.614 1.00 47.19 186 ILE C N 1
ATOM 5522 C CA . ILE C 1 160 ? 15.791 0.240 2.920 1.00 48.73 186 ILE C CA 1
ATOM 5523 C C . ILE C 1 160 ? 15.518 0.435 4.417 1.00 50.05 186 ILE C C 1
ATOM 5524 O O . ILE C 1 160 ? 15.464 -0.522 5.193 1.00 50.87 186 ILE C O 1
ATOM 5529 N N . GLU C 1 161 ? 15.375 1.701 4.804 1.00 54.87 187 GLU C N 1
ATOM 5530 C CA . GLU C 1 161 ? 15.087 2.085 6.180 1.00 48.06 187 GLU C CA 1
ATOM 5531 C C . GLU C 1 161 ? 13.578 2.279 6.294 1.00 43.89 187 GLU C C 1
ATOM 5532 O O . GLU C 1 161 ? 12.960 2.820 5.377 1.00 47.92 187 GLU C O 1
ATOM 5538 N N . PRO C 1 162 ? 12.970 1.819 7.404 1.00 36.93 188 PRO C N 1
ATOM 5539 C CA . PRO C 1 162 ? 13.603 1.020 8.451 1.00 38.57 188 PRO C CA 1
ATOM 5540 C C . PRO C 1 162 ? 13.636 -0.469 8.113 1.00 40.76 188 PRO C C 1
ATOM 5541 O O . PRO C 1 162 ? 12.877 -0.944 7.259 1.00 34.67 188 PRO C O 1
ATOM 5545 N N . GLU C 1 163 ? 14.534 -1.185 8.773 1.00 40.81 189 GLU C N 1
ATOM 5546 C CA . GLU C 1 163 ? 14.549 -2.631 8.708 1.00 39.18 189 GLU C CA 1
ATOM 5547 C C . GLU C 1 163 ? 13.423 -3.141 9.587 1.00 39.46 189 GLU C C 1
ATOM 5548 O O . GLU C 1 163 ? 13.176 -2.608 10.669 1.00 37.00 189 GLU C O 1
ATOM 5554 N N . LEU C 1 164 ? 12.732 -4.164 9.106 1.00 42.78 190 LEU C N 1
ATOM 5555 C CA . LEU C 1 164 ? 11.610 -4.743 9.825 1.00 40.92 190 LEU C CA 1
ATOM 5556 C C . LEU C 1 164 ? 12.081 -5.706 10.906 1.00 34.75 190 LEU C C 1
ATOM 5557 O O . LEU C 1 164 ? 13.233 -6.131 10.899 1.00 37.49 190 LEU C O 1
ATOM 5562 N N . ARG C 1 165 ? 11.190 -6.028 11.840 1.00 36.28 191 ARG C N 1
ATOM 5563 C CA . ARG C 1 165 ? 11.464 -7.041 12.863 1.00 40.43 191 ARG C CA 1
ATOM 5564 C C . ARG C 1 165 ? 10.806 -8.399 12.558 1.00 36.56 191 ARG C C 1
ATOM 5565 O O . ARG C 1 165 ? 9.583 -8.506 12.476 1.00 32.10 191 ARG C O 1
ATOM 5573 N N . ASP C 1 166 ? 11.624 -9.433 12.379 1.00 39.43 192 ASP C N 1
ATOM 5574 C CA . ASP C 1 166 ? 11.113 -10.803 12.396 1.00 37.85 192 ASP C CA 1
ATOM 5575 C C . ASP C 1 166 ? 10.976 -11.250 13.858 1.00 40.45 192 ASP C C 1
ATOM 5576 O O . ASP C 1 166 ? 11.867 -11.001 14.675 1.00 47.36 192 ASP C O 1
ATOM 5581 N N . VAL C 1 167 ? 9.845 -11.870 14.195 1.00 38.11 193 VAL C N 1
ATOM 5582 C CA . VAL C 1 167 ? 9.490 -12.111 15.600 1.00 38.90 193 VAL C CA 1
ATOM 5583 C C . VAL C 1 167 ? 9.193 -13.577 15.914 1.00 37.88 193 VAL C C 1
ATOM 5584 O O . VAL C 1 167 ? 8.954 -14.373 15.009 1.00 39.47 193 VAL C O 1
ATOM 5588 N N . ILE C 1 168 ? 9.221 -13.919 17.204 1.00 39.66 194 ILE C N 1
ATOM 5589 C CA . ILE C 1 168 ? 8.755 -15.217 17.715 1.00 44.03 194 ILE C CA 1
ATOM 5590 C C . ILE C 1 168 ? 7.846 -14.961 18.936 1.00 50.08 194 ILE C C 1
ATOM 5591 O O . ILE C 1 168 ? 8.259 -14.269 19.871 1.00 54.28 194 ILE C O 1
ATOM 5596 N N . PRO C 1 169 ? 6.616 -15.529 18.944 1.00 51.24 195 PRO C N 1
ATOM 5597 C CA . PRO C 1 169 ? 6.065 -16.467 17.964 1.00 46.51 195 PRO C CA 1
ATOM 5598 C C . PRO C 1 169 ? 5.316 -15.781 16.827 1.00 41.46 195 PRO C C 1
ATOM 5599 O O . PRO C 1 169 ? 5.406 -14.556 16.678 1.00 40.08 195 PRO C O 1
ATOM 5603 N N . ASN C 1 170 ? 4.598 -16.590 16.045 1.00 44.31 196 ASN C N 1
ATOM 5604 C CA . ASN C 1 170 ? 3.782 -16.147 14.909 1.00 41.24 196 ASN C CA 1
ATOM 5605 C C . ASN C 1 170 ? 4.618 -15.540 13.789 1.00 40.00 196 ASN C C 1
ATOM 5606 O O . ASN C 1 170 ? 4.221 -14.558 13.156 1.00 36.57 196 ASN C O 1
ATOM 5611 N N . THR C 1 171 ? 5.765 -16.177 13.548 1.00 38.29 197 THR C N 1
ATOM 5612 C CA . THR C 1 171 ? 6.803 -15.689 12.645 1.00 37.48 197 THR C CA 1
ATOM 5613 C C . THR C 1 171 ? 6.321 -15.567 11.212 1.00 37.21 197 THR C C 1
ATOM 5614 O O . THR C 1 171 ? 6.443 -14.503 10.610 1.00 38.03 197 THR C O 1
ATOM 5618 N N . ILE C 1 172 ? 5.771 -16.663 10.690 1.00 34.91 198 ILE C N 1
ATOM 5619 C CA . ILE C 1 172 ? 5.333 -16.757 9.303 1.00 29.81 198 ILE C CA 1
ATOM 5620 C C . ILE C 1 172 ? 4.266 -15.714 8.975 1.00 30.46 198 ILE C C 1
ATOM 5621 O O . ILE C 1 172 ? 4.382 -14.992 7.972 1.00 35.55 198 ILE C O 1
ATOM 5626 N N . GLN C 1 173 ? 3.257 -15.620 9.839 1.00 33.53 199 GLN C N 1
ATOM 5627 C CA A GLN C 1 173 ? 2.105 -14.758 9.578 0.50 35.81 199 GLN C CA 1
ATOM 5628 C CA B GLN C 1 173 ? 2.100 -14.760 9.592 0.50 34.93 199 GLN C CA 1
ATOM 5629 C C . GLN C 1 173 ? 2.401 -13.274 9.789 1.00 34.03 199 GLN C C 1
ATOM 5630 O O . GLN C 1 173 ? 1.803 -12.424 9.127 1.00 36.48 199 GLN C O 1
ATOM 5641 N N . SER C 1 174 ? 3.336 -12.965 10.685 1.00 30.73 200 SER C N 1
ATOM 5642 C CA . SER C 1 174 ? 3.730 -11.570 10.905 1.00 36.61 200 SER C CA 1
ATOM 5643 C C . SER C 1 174 ? 4.669 -11.077 9.806 1.00 34.67 200 SER C C 1
ATOM 5644 O O . SER C 1 174 ? 4.711 -9.883 9.512 1.00 37.73 200 SER C O 1
ATOM 5647 N N . ALA C 1 175 ? 5.407 -12.003 9.197 1.00 31.17 201 ALA C N 1
ATOM 5648 C CA . ALA C 1 175 ? 6.272 -11.686 8.066 1.00 29.37 201 ALA C CA 1
ATOM 5649 C C . ALA C 1 175 ? 5.458 -11.435 6.802 1.00 30.48 201 ALA C C 1
ATOM 5650 O O . ALA C 1 175 ? 5.775 -10.533 6.027 1.00 33.89 201 ALA C O 1
ATOM 5652 N N . TYR C 1 176 ? 4.412 -12.242 6.610 1.00 29.34 202 TYR C N 1
ATOM 5653 C CA . TYR C 1 176 ? 3.450 -12.082 5.515 1.00 20.02 202 TYR C CA 1
ATOM 5654 C C . TYR C 1 176 ? 2.823 -10.687 5.544 1.00 27.15 202 TYR C C 1
ATOM 5655 O O . TYR C 1 176 ? 2.780 -10.005 4.515 1.00 24.97 202 TYR C O 1
ATOM 5664 N N . SER C 1 177 ? 2.355 -10.281 6.731 1.00 28.57 203 SER C N 1
ATOM 5665 C CA . SER C 1 177 ? 1.719 -8.978 6.969 1.00 32.12 203 SER C CA 1
ATOM 5666 C C . SER C 1 177 ? 2.644 -7.799 6.694 1.00 37.55 203 SER C C 1
ATOM 5667 O O . SER C 1 177 ? 2.248 -6.854 6.012 1.00 38.26 203 SER C O 1
ATOM 5670 N N . ASN C 1 178 ? 3.867 -7.865 7.228 1.00 40.33 204 ASN C N 1
ATOM 5671 C CA . ASN C 1 178 ? 4.886 -6.824 7.028 1.00 33.47 204 ASN C CA 1
ATOM 5672 C C . ASN C 1 178 ? 5.250 -6.582 5.564 1.00 34.08 204 ASN C C 1
ATOM 5673 O O . ASN C 1 178 ? 5.436 -5.438 5.150 1.00 36.56 204 ASN C O 1
ATOM 5678 N N . VAL C 1 179 ? 5.350 -7.668 4.799 1.00 33.43 205 VAL C N 1
ATOM 5679 C CA . VAL C 1 179 ? 5.667 -7.608 3.370 1.00 32.31 205 VAL C CA 1
ATOM 5680 C C . VAL C 1 179 ? 4.483 -7.044 2.589 1.00 33.06 205 VAL C C 1
ATOM 5681 O O . VAL C 1 179 ? 4.664 -6.211 1.699 1.00 39.21 205 VAL C O 1
ATOM 5685 N N . THR C 1 180 ? 3.282 -7.501 2.943 1.00 35.24 206 THR C N 1
ATOM 5686 C CA . THR C 1 180 ? 2.026 -7.020 2.363 1.00 37.85 206 THR C CA 1
ATOM 5687 C C . THR C 1 180 ? 1.881 -5.509 2.576 1.00 37.83 206 THR C C 1
ATOM 5688 O O . THR C 1 180 ? 1.668 -4.757 1.616 1.00 36.55 206 THR C O 1
ATOM 5692 N N . ASP C 1 181 ? 2.034 -5.088 3.832 1.00 37.61 207 ASP C N 1
ATOM 5693 C CA . ASP C 1 181 ? 2.131 -3.676 4.219 1.00 41.73 207 ASP C CA 1
ATOM 5694 C C . ASP C 1 181 ? 3.167 -2.906 3.380 1.00 40.73 207 ASP C C 1
ATOM 5695 O O . ASP C 1 181 ? 2.900 -1.788 2.929 1.00 33.69 207 ASP C O 1
ATOM 5700 N N . MET C 1 182 ? 4.325 -3.524 3.150 1.00 39.64 208 MET C N 1
ATOM 5701 C CA . MET C 1 182 ? 5.417 -2.876 2.420 1.00 43.30 208 MET C CA 1
ATOM 5702 C C . MET C 1 182 ? 5.190 -2.822 0.909 1.00 39.08 208 MET C C 1
ATOM 5703 O O . MET C 1 182 ? 5.709 -1.936 0.234 1.00 41.74 208 MET C O 1
ATOM 5708 N N . LEU C 1 183 ? 4.416 -3.770 0.385 1.00 45.30 209 LEU C N 1
ATOM 5709 C CA . LEU C 1 183 ? 4.097 -3.821 -1.046 1.00 49.82 209 LEU C CA 1
ATOM 5710 C C . LEU C 1 183 ? 3.110 -2.740 -1.454 1.00 46.80 209 LEU C C 1
ATOM 5711 O O . LEU C 1 183 ? 3.079 -2.333 -2.615 1.00 47.42 209 LEU C O 1
ATOM 5716 N N . THR C 1 184 ? 2.298 -2.306 -0.492 1.00 54.21 210 THR C N 1
ATOM 5717 C CA . THR C 1 184 ? 1.419 -1.144 -0.631 1.00 59.84 210 THR C CA 1
ATOM 5718 C C . THR C 1 184 ? 2.279 0.112 -0.766 1.00 63.73 210 THR C C 1
ATOM 5719 O O . THR C 1 184 ? 2.054 0.945 -1.649 1.00 61.21 210 THR C O 1
ATOM 5723 N N . LYS C 1 185 ? 3.289 0.206 0.099 1.00 68.52 211 LYS C N 1
ATOM 5724 C CA . LYS C 1 185 ? 4.208 1.340 0.150 1.00 71.03 211 LYS C CA 1
ATOM 5725 C C . LYS C 1 185 ? 5.170 1.383 -1.048 1.00 66.83 211 LYS C C 1
ATOM 5726 O O . LYS C 1 185 ? 5.687 2.444 -1.392 1.00 66.54 211 LYS C O 1
ATOM 5732 N N . TYR C 1 186 ? 5.395 0.232 -1.680 1.00 68.36 212 TYR C N 1
ATOM 5733 C CA . TYR C 1 186 ? 6.274 0.137 -2.846 1.00 64.01 212 TYR C CA 1
ATOM 5734 C C . TYR C 1 186 ? 5.622 -0.597 -4.022 1.00 61.61 212 TYR C C 1
ATOM 5735 O O . TYR C 1 186 ? 5.985 -1.743 -4.310 1.00 59.61 212 TYR C O 1
ATOM 5744 N N . PRO C 1 187 ? 4.669 0.066 -4.714 1.00 62.78 213 PRO C N 1
ATOM 5745 C CA . PRO C 1 187 ? 3.882 -0.594 -5.766 1.00 62.80 213 PRO C CA 1
ATOM 5746 C C . PRO C 1 187 ? 4.621 -0.893 -7.079 1.00 61.49 213 PRO C C 1
ATOM 5747 O O . PRO C 1 187 ? 4.363 -1.926 -7.693 1.00 60.93 213 PRO C O 1
ATOM 5751 N N . ASN C 1 188 ? 5.520 -0.005 -7.499 1.00 61.96 214 ASN C N 1
ATOM 5752 C CA . ASN C 1 188 ? 6.140 -0.101 -8.824 1.00 65.81 214 ASN C CA 1
ATOM 5753 C C . ASN C 1 188 ? 7.222 -1.168 -8.942 1.00 67.79 214 ASN C C 1
ATOM 5754 O O . ASN C 1 188 ? 7.972 -1.418 -7.996 1.00 68.03 214 ASN C O 1
ATOM 5759 N N . GLU C 1 189 ? 7.284 -1.795 -10.115 1.00 71.54 215 GLU C N 1
ATOM 5760 C CA . GLU C 1 189 ? 8.330 -2.759 -10.431 1.00 74.04 215 GLU C CA 1
ATOM 5761 C C . GLU C 1 189 ? 9.657 -2.017 -10.502 1.00 72.36 215 GLU C C 1
ATOM 5762 O O . GLU C 1 189 ? 9.886 -1.214 -11.409 1.00 73.25 215 GLU C O 1
ATOM 5768 N N . GLY C 1 190 ? 10.509 -2.255 -9.511 1.00 68.51 216 GLY C N 1
ATOM 5769 C CA . GLY C 1 190 ? 11.813 -1.617 -9.476 1.00 58.90 216 GLY C CA 1
ATOM 5770 C C . GLY C 1 190 ? 12.286 -1.089 -8.137 1.00 54.10 216 GLY C C 1
ATOM 5771 O O . GLY C 1 190 ? 13.490 -0.974 -7.927 1.00 55.00 216 GLY C O 1
ATOM 5772 N N . ASP C 1 191 ? 11.369 -0.761 -7.228 1.00 50.80 217 ASP C N 1
ATOM 5773 C CA . ASP C 1 191 ? 11.783 -0.124 -5.964 1.00 53.69 217 ASP C CA 1
ATOM 5774 C C . ASP C 1 191 ? 11.979 -1.027 -4.739 1.00 46.73 217 ASP C C 1
ATOM 5775 O O . ASP C 1 191 ? 12.268 -0.548 -3.643 1.00 50.11 217 ASP C O 1
ATOM 5780 N N . VAL C 1 192 ? 11.830 -2.332 -4.950 1.00 44.16 218 VAL C N 1
ATOM 5781 C CA . VAL C 1 192 ? 12.236 -3.384 -4.005 1.00 39.21 218 VAL C CA 1
ATOM 5782 C C . VAL C 1 192 ? 12.418 -4.661 -4.826 1.00 36.62 218 VAL C C 1
ATOM 5783 O O . VAL C 1 192 ? 11.538 -5.032 -5.601 1.00 39.99 218 VAL C O 1
ATOM 5787 N N . GLY C 1 193 ? 13.576 -5.303 -4.696 1.00 36.68 219 GLY C N 1
ATOM 5788 C CA . GLY C 1 193 ? 13.908 -6.454 -5.539 1.00 30.17 219 GLY C CA 1
ATOM 5789 C C . GLY C 1 193 ? 14.297 -7.718 -4.792 1.00 28.07 219 GLY C C 1
ATOM 5790 O O . GLY C 1 193 ? 14.372 -8.794 -5.387 1.00 36.49 219 GLY C O 1
ATOM 5791 N N . ALA C 1 194 ? 14.549 -7.591 -3.490 1.00 28.00 220 ALA C N 1
ATOM 5792 C CA . ALA C 1 194 ? 14.972 -8.724 -2.670 1.00 29.06 220 ALA C CA 1
ATOM 5793 C C . ALA C 1 194 ? 14.548 -8.587 -1.213 1.00 26.05 220 ALA C C 1
ATOM 5794 O O . ALA C 1 194 ? 14.360 -7.475 -0.710 1.00 25.70 220 ALA C O 1
ATOM 5796 N N . ILE C 1 195 ? 14.392 -9.726 -0.543 1.00 17.95 221 ILE C N 1
ATOM 5797 C CA . ILE C 1 195 ? 14.046 -9.754 0.881 1.00 19.33 221 ILE C CA 1
ATOM 5798 C C . ILE C 1 195 ? 15.010 -10.688 1.589 1.00 21.74 221 ILE C C 1
ATOM 5799 O O . ILE C 1 195 ? 15.222 -11.829 1.149 1.00 17.17 221 ILE C O 1
ATOM 5804 N N . TRP C 1 196 ? 15.563 -10.210 2.699 1.00 13.98 222 TRP C N 1
ATOM 5805 C CA . TRP C 1 196 ? 16.598 -10.927 3.427 1.00 15.56 222 TRP C CA 1
ATOM 5806 C C . TRP C 1 196 ? 16.186 -11.133 4.888 1.00 18.07 222 TRP C C 1
ATOM 5807 O O . TRP C 1 196 ? 15.551 -10.266 5.486 1.00 25.50 222 TRP C O 1
ATOM 5818 N N . ALA C 1 197 ? 16.577 -12.272 5.456 1.00 14.23 223 ALA C N 1
ATOM 5819 C CA . ALA C 1 197 ? 16.581 -12.484 6.909 1.00 20.58 223 ALA C CA 1
ATOM 5820 C C . ALA C 1 197 ? 17.741 -13.402 7.283 1.00 18.58 223 ALA C C 1
ATOM 5821 O O . ALA C 1 197 ? 18.319 -14.049 6.408 1.00 23.39 223 ALA C O 1
ATOM 5823 N N . CYS C 1 198 ? 18.080 -13.458 8.574 1.00 22.70 224 CYS C N 1
ATOM 5824 C CA . CYS C 1 198 ? 19.179 -14.308 9.049 1.00 26.16 224 CYS C CA 1
ATOM 5825 C C . CYS C 1 198 ? 18.732 -15.759 9.255 1.00 30.35 224 CYS C C 1
ATOM 5826 O O . CYS C 1 198 ? 19.540 -16.627 9.592 1.00 30.19 224 CYS C O 1
ATOM 5829 N N . TRP C 1 199 ? 17.440 -16.007 9.065 1.00 24.91 225 TRP C N 1
ATOM 5830 C CA . TRP C 1 199 ? 16.878 -17.361 9.105 1.00 28.13 225 TRP C CA 1
ATOM 5831 C C . TRP C 1 199 ? 15.692 -17.484 8.149 1.00 22.89 225 TRP C C 1
ATOM 5832 O O . TRP C 1 199 ? 15.115 -16.471 7.739 1.00 34.83 225 TRP C O 1
ATOM 5843 N N . ASP C 1 200 ? 15.350 -18.713 7.770 1.00 29.05 226 ASP C N 1
ATOM 5844 C CA . ASP C 1 200 ? 14.425 -18.918 6.654 1.00 27.46 226 ASP C CA 1
ATOM 5845 C C . ASP C 1 200 ? 12.930 -18.897 6.985 1.00 26.44 226 ASP C C 1
ATOM 5846 O O . ASP C 1 200 ? 12.130 -18.599 6.111 1.00 27.47 226 ASP C O 1
ATOM 5851 N N . VAL C 1 201 ? 12.571 -19.221 8.229 1.00 30.20 227 VAL C N 1
ATOM 5852 C CA . VAL C 1 201 ? 11.162 -19.256 8.668 1.00 28.78 227 VAL C CA 1
ATOM 5853 C C . VAL C 1 201 ? 10.373 -17.981 8.323 1.00 27.31 227 VAL C C 1
ATOM 5854 O O . VAL C 1 201 ? 9.304 -18.089 7.716 1.00 30.35 227 VAL C O 1
ATOM 5858 N N . PRO C 1 202 ? 10.903 -16.774 8.655 1.00 24.62 228 PRO C N 1
ATOM 5859 C CA . PRO C 1 202 ? 10.195 -15.587 8.150 1.00 23.17 228 PRO C CA 1
ATOM 5860 C C . PRO C 1 202 ? 10.197 -15.414 6.623 1.00 26.27 228 PRO C C 1
ATOM 5861 O O . PRO C 1 202 ? 9.354 -14.688 6.091 1.00 36.47 228 PRO C O 1
ATOM 5865 N N . MET C 1 203 ? 11.118 -16.069 5.918 1.00 28.38 229 MET C N 1
ATOM 5866 C CA . MET C 1 203 ? 11.123 -15.985 4.450 1.00 29.77 229 MET C CA 1
ATOM 5867 C C . MET C 1 203 ? 10.066 -16.887 3.803 1.00 29.96 229 MET C C 1
ATOM 5868 O O . MET C 1 203 ? 9.739 -16.718 2.625 1.00 28.54 229 MET C O 1
ATOM 5873 N N . ILE C 1 204 ? 9.525 -17.834 4.570 1.00 25.03 230 ILE C N 1
ATOM 5874 C CA . ILE C 1 204 ? 8.351 -18.599 4.116 1.00 27.33 230 ILE C CA 1
ATOM 5875 C C . ILE C 1 204 ? 7.126 -17.673 3.954 1.00 26.72 230 ILE C C 1
ATOM 5876 O O . ILE C 1 204 ? 6.477 -17.661 2.903 1.00 33.69 230 ILE C O 1
ATOM 5881 N N . GLY C 1 205 ? 6.861 -16.875 4.988 1.00 23.43 231 GLY C N 1
ATOM 5882 C CA . GLY C 1 205 ? 5.765 -15.925 5.005 1.00 21.07 231 GLY C CA 1
ATOM 5883 C C . GLY C 1 205 ? 5.906 -14.841 3.959 1.00 24.58 231 GLY C C 1
ATOM 5884 O O . GLY C 1 205 ? 4.921 -14.470 3.315 1.00 33.06 231 GLY C O 1
ATOM 5885 N N . ALA C 1 206 ? 7.133 -14.339 3.793 1.00 26.68 232 ALA C N 1
ATOM 5886 C CA . ALA C 1 206 ? 7.440 -13.289 2.813 1.00 16.58 232 ALA C CA 1
ATOM 5887 C C . ALA C 1 206 ? 7.196 -13.776 1.383 1.00 22.76 232 ALA C C 1
ATOM 5888 O O . ALA C 1 206 ? 6.632 -13.057 0.555 1.00 22.49 232 ALA C O 1
ATOM 5890 N N . THR C 1 207 ? 7.621 -15.010 1.119 1.00 20.86 233 THR C N 1
ATOM 5891 C CA . THR C 1 207 ? 7.400 -15.686 -0.154 1.00 25.44 233 THR C CA 1
ATOM 5892 C C . THR C 1 207 ? 5.903 -15.873 -0.435 1.00 23.99 233 THR C C 1
ATOM 5893 O O . THR C 1 207 ? 5.453 -15.608 -1.554 1.00 26.58 233 THR C O 1
ATOM 5897 N N . GLN C 1 208 ? 5.143 -16.300 0.581 1.00 22.69 234 GLN C N 1
ATOM 5898 C CA . GLN C 1 208 ? 3.687 -16.467 0.442 1.00 19.78 234 GLN C CA 1
ATOM 5899 C C . GLN C 1 208 ? 3.040 -15.131 0.104 1.00 26.11 234 GLN C C 1
ATOM 5900 O O . GLN C 1 208 ? 2.266 -15.051 -0.850 1.00 32.26 234 GLN C O 1
ATOM 5906 N N . ALA C 1 209 ? 3.408 -14.088 0.855 1.00 23.28 235 ALA C N 1
ATOM 5907 C CA . ALA C 1 209 ? 2.934 -12.714 0.616 1.00 25.83 235 ALA C CA 1
ATOM 5908 C C . ALA C 1 209 ? 3.170 -12.199 -0.806 1.00 26.79 235 ALA C C 1
ATOM 5909 O O . ALA C 1 209 ? 2.268 -11.606 -1.404 1.00 29.94 235 ALA C O 1
ATOM 5911 N N . LEU C 1 210 ? 4.367 -12.441 -1.343 1.00 30.86 236 LEU C N 1
ATOM 5912 C CA . LEU C 1 210 ? 4.714 -12.024 -2.711 1.00 30.14 236 LEU C CA 1
ATOM 5913 C C . LEU C 1 210 ? 3.961 -12.818 -3.766 1.00 28.13 236 LEU C C 1
ATOM 5914 O O . LEU C 1 210 ? 3.596 -12.282 -4.819 1.00 26.29 236 LEU C O 1
ATOM 5919 N N . GLN C 1 211 ? 3.755 -14.100 -3.480 1.00 27.99 237 GLN C N 1
ATOM 5920 C CA . GLN C 1 211 ? 3.029 -14.995 -4.370 1.00 31.67 237 GLN C CA 1
ATOM 5921 C C . GLN C 1 211 ? 1.568 -14.568 -4.477 1.00 30.06 237 GLN C C 1
ATOM 5922 O O . GLN C 1 211 ? 1.014 -14.514 -5.576 1.00 33.88 237 GLN C O 1
ATOM 5928 N N . ALA C 1 212 ? 0.974 -14.226 -3.332 1.00 30.76 238 ALA C N 1
ATOM 5929 C CA . ALA C 1 212 ? -0.384 -13.664 -3.262 1.00 31.29 238 ALA C CA 1
ATOM 5930 C C . ALA C 1 212 ? -0.525 -12.321 -3.998 1.00 34.74 238 ALA C C 1
ATOM 5931 O O . ALA C 1 212 ? -1.588 -12.017 -4.554 1.00 29.21 238 ALA C O 1
ATOM 5933 N N . ALA C 1 213 ? 0.544 -11.525 -4.005 1.00 26.67 239 ALA C N 1
ATOM 5934 C CA . ALA C 1 213 ? 0.544 -10.238 -4.714 1.00 28.99 239 ALA C CA 1
ATOM 5935 C C . ALA C 1 213 ? 0.752 -10.403 -6.214 1.00 28.31 239 ALA C C 1
ATOM 5936 O O . ALA C 1 213 ? 0.541 -9.463 -6.973 1.00 33.17 239 ALA C O 1
ATOM 5938 N N . GLY C 1 214 ? 1.159 -11.601 -6.632 1.00 34.01 240 GLY C N 1
ATOM 5939 C CA . GLY C 1 214 ? 1.472 -11.878 -8.030 1.00 39.92 240 GLY C CA 1
ATOM 5940 C C . GLY C 1 214 ? 2.754 -11.196 -8.478 1.00 48.40 240 GLY C C 1
ATOM 5941 O O . GLY C 1 214 ? 2.942 -10.951 -9.672 1.00 49.92 240 GLY C O 1
ATOM 5942 N N . ARG C 1 215 ? 3.627 -10.883 -7.515 1.00 51.30 241 ARG C N 1
ATOM 5943 C CA . ARG C 1 215 ? 4.916 -10.243 -7.787 1.00 46.83 241 ARG C CA 1
ATOM 5944 C C . ARG C 1 215 ? 5.946 -11.303 -8.119 1.00 47.88 241 ARG C C 1
ATOM 5945 O O . ARG C 1 215 ? 6.155 -12.248 -7.353 1.00 52.98 241 ARG C O 1
ATOM 5953 N N . THR C 1 216 ? 6.577 -11.137 -9.276 1.00 53.14 242 THR C N 1
ATOM 5954 C CA . THR C 1 216 ? 7.524 -12.116 -9.793 1.00 56.18 242 THR C CA 1
ATOM 5955 C C . THR C 1 216 ? 8.921 -11.501 -9.975 1.00 49.97 242 THR C C 1
ATOM 5956 O O . THR C 1 216 ? 9.855 -12.165 -10.430 1.00 57.98 242 THR C O 1
ATOM 5960 N N . ASP C 1 217 ? 9.049 -10.236 -9.586 1.00 43.67 243 ASP C N 1
ATOM 5961 C CA . ASP C 1 217 ? 10.288 -9.469 -9.735 1.00 41.14 243 ASP C CA 1
ATOM 5962 C C . ASP C 1 217 ? 11.077 -9.340 -8.422 1.00 35.67 243 ASP C C 1
ATOM 5963 O O . ASP C 1 217 ? 12.116 -8.676 -8.377 1.00 36.63 243 ASP C O 1
ATOM 5968 N N . ILE C 1 218 ? 10.570 -9.955 -7.354 1.00 27.64 244 ILE C N 1
ATOM 5969 C CA . ILE C 1 218 ? 11.221 -9.915 -6.044 1.00 27.98 244 ILE C CA 1
ATOM 5970 C C . ILE C 1 218 ? 11.555 -11.327 -5.567 1.00 27.57 244 ILE C C 1
ATOM 5971 O O . ILE C 1 218 ? 10.726 -12.234 -5.674 1.00 23.81 244 ILE C O 1
ATOM 5976 N N . ARG C 1 219 ? 12.769 -11.500 -5.042 1.00 28.06 245 ARG C N 1
ATOM 5977 C CA A ARG C 1 219 ? 13.218 -12.793 -4.524 0.50 25.91 245 ARG C CA 1
ATOM 5978 C CA B ARG C 1 219 ? 13.190 -12.792 -4.509 0.50 25.35 245 ARG C CA 1
ATOM 5979 C C . ARG C 1 219 ? 13.505 -12.761 -3.018 1.00 24.64 245 ARG C C 1
ATOM 5980 O O . ARG C 1 219 ? 13.783 -11.704 -2.457 1.00 25.92 245 ARG C O 1
ATOM 5995 N N . THR C 1 220 ? 13.427 -13.924 -2.369 1.00 23.66 246 THR C N 1
ATOM 5996 C CA . THR C 1 220 ? 13.679 -14.012 -0.923 1.00 26.69 246 THR C CA 1
ATOM 5997 C C . THR C 1 220 ? 14.899 -14.873 -0.584 1.00 18.92 246 THR C C 1
ATOM 5998 O O . THR C 1 220 ? 15.195 -15.840 -1.286 1.00 29.48 246 THR C O 1
ATOM 6002 N N . TYR C 1 221 ? 15.606 -14.493 0.486 1.00 13.26 247 TYR C N 1
ATOM 6003 C CA . TYR C 1 221 ? 16.904 -15.068 0.858 1.00 18.81 247 TYR C CA 1
ATOM 6004 C C . TYR C 1 221 ? 17.010 -15.242 2.371 1.00 24.11 247 TYR C C 1
ATOM 6005 O O . TYR C 1 221 ? 16.842 -14.284 3.126 1.00 34.83 247 TYR C O 1
ATOM 6014 N N . GLY C 1 222 ? 17.290 -16.465 2.810 1.00 20.61 248 GLY C N 1
ATOM 6015 C CA . GLY C 1 222 ? 17.410 -16.759 4.233 1.00 17.79 248 GLY C CA 1
ATOM 6016 C C . GLY C 1 222 ? 18.382 -17.889 4.506 1.00 18.62 248 GLY C C 1
ATOM 6017 O O . GLY C 1 222 ? 19.044 -18.380 3.597 1.00 25.95 248 GLY C O 1
ATOM 6018 N N . VAL C 1 223 ? 18.464 -18.298 5.768 1.00 22.37 249 VAL C N 1
ATOM 6019 C CA . VAL C 1 223 ? 19.429 -19.310 6.225 1.00 27.10 249 VAL C CA 1
ATOM 6020 C C . VAL C 1 223 ? 18.694 -20.376 7.033 1.00 33.05 249 VAL C C 1
ATOM 6021 O O . VAL C 1 223 ? 17.751 -20.037 7.736 1.00 35.03 249 VAL C O 1
ATOM 6025 N N . ASP C 1 224 ? 19.106 -21.644 6.874 1.00 35.33 250 ASP C N 1
ATOM 6026 C CA . ASP C 1 224 ? 18.773 -22.824 7.727 1.00 37.26 250 ASP C CA 1
ATOM 6027 C C . ASP C 1 224 ? 18.539 -24.067 6.902 1.00 37.83 250 ASP C C 1
ATOM 6028 O O . ASP C 1 224 ? 19.030 -25.140 7.246 1.00 31.26 250 ASP C O 1
ATOM 6033 N N . GLY C 1 225 ? 17.761 -23.912 5.832 1.00 40.24 251 GLY C N 1
ATOM 6034 C CA . GLY C 1 225 ? 17.408 -25.017 4.956 1.00 41.44 251 GLY C CA 1
ATOM 6035 C C . GLY C 1 225 ? 16.259 -25.840 5.500 1.00 41.26 251 GLY C C 1
ATOM 6036 O O . GLY C 1 225 ? 16.290 -27.073 5.434 1.00 43.18 251 GLY C O 1
ATOM 6037 N N . SER C 1 226 ? 15.251 -25.154 6.042 1.00 38.91 252 SER C N 1
ATOM 6038 C CA . SER C 1 226 ? 14.035 -25.805 6.533 1.00 40.82 252 SER C CA 1
ATOM 6039 C C . SER C 1 226 ? 13.270 -26.375 5.339 1.00 40.41 252 SER C C 1
ATOM 6040 O O . SER C 1 226 ? 13.220 -25.725 4.288 1.00 43.53 252 SER C O 1
ATOM 6043 N N . PRO C 1 227 ? 12.710 -27.599 5.487 1.00 38.97 253 PRO C N 1
ATOM 6044 C CA . PRO C 1 227 ? 12.059 -28.357 4.401 1.00 39.74 253 PRO C CA 1
ATOM 6045 C C . PRO C 1 227 ? 11.099 -27.563 3.493 1.00 34.47 253 PRO C C 1
ATOM 6046 O O . PRO C 1 227 ? 11.167 -27.697 2.261 1.00 25.77 253 PRO C O 1
ATOM 6050 N N . GLU C 1 228 ? 10.249 -26.729 4.094 1.00 32.25 254 GLU C N 1
ATOM 6051 C CA . GLU C 1 228 ? 9.315 -25.893 3.341 1.00 37.53 254 GLU C CA 1
ATOM 6052 C C . GLU C 1 228 ? 10.028 -24.857 2.465 1.00 34.38 254 GLU C C 1
ATOM 6053 O O . GLU C 1 228 ? 9.648 -24.664 1.307 1.00 37.14 254 GLU C O 1
ATOM 6059 N N . PHE C 1 229 ? 11.068 -24.212 2.999 1.00 37.90 255 PHE C N 1
ATOM 6060 C CA . PHE C 1 229 ? 11.783 -23.181 2.226 1.00 35.90 255 PHE C CA 1
ATOM 6061 C C . PHE C 1 229 ? 12.705 -23.745 1.142 1.00 29.78 255 PHE C C 1
ATOM 6062 O O . PHE C 1 229 ? 12.874 -23.121 0.100 1.00 23.48 255 PHE C O 1
ATOM 6070 N N . VAL C 1 230 ? 13.280 -24.923 1.381 1.00 29.42 256 VAL C N 1
ATOM 6071 C CA . VAL C 1 230 ? 14.072 -25.626 0.359 1.00 29.58 256 VAL C CA 1
ATOM 6072 C C . VAL C 1 230 ? 13.211 -25.978 -0.866 1.00 33.00 256 VAL C C 1
ATOM 6073 O O . VAL C 1 230 ? 13.651 -25.830 -2.018 1.00 36.13 256 VAL C O 1
ATOM 6077 N N . GLU C 1 231 ? 11.974 -26.395 -0.604 1.00 30.87 257 GLU C N 1
ATOM 6078 C CA . GLU C 1 231 ? 11.031 -26.756 -1.650 1.00 39.73 257 GLU C CA 1
ATOM 6079 C C . GLU C 1 231 ? 10.618 -25.535 -2.463 1.00 31.75 257 GLU C C 1
ATOM 6080 O O . GLU C 1 231 ? 10.502 -25.612 -3.686 1.00 34.62 257 GLU C O 1
ATOM 6086 N N . MET C 1 232 ? 10.420 -24.413 -1.777 1.00 24.37 258 MET C N 1
ATOM 6087 C CA . MET C 1 232 ? 10.096 -23.135 -2.423 1.00 27.65 258 MET C CA 1
ATOM 6088 C C . MET C 1 232 ? 11.225 -22.651 -3.341 1.00 25.50 258 MET C C 1
ATOM 6089 O O . MET C 1 232 ? 10.966 -22.126 -4.416 1.00 27.13 258 MET C O 1
ATOM 6094 N N . VAL C 1 233 ? 12.475 -22.841 -2.913 1.00 30.09 259 VAL C N 1
ATOM 6095 C CA . VAL C 1 233 ? 13.647 -22.441 -3.696 1.00 30.97 259 VAL C CA 1
ATOM 6096 C C . VAL C 1 233 ? 13.772 -23.325 -4.944 1.00 29.41 259 VAL C C 1
ATOM 6097 O O . VAL C 1 233 ? 14.126 -22.845 -6.027 1.00 34.78 259 VAL C O 1
ATOM 6101 N N . ALA C 1 234 ? 13.435 -24.605 -4.789 1.00 33.96 260 ALA C N 1
ATOM 6102 C CA . ALA C 1 234 ? 13.433 -25.567 -5.891 1.00 31.07 260 ALA C CA 1
ATOM 6103 C C . ALA C 1 234 ? 12.304 -25.352 -6.909 1.00 37.08 260 ALA C C 1
ATOM 6104 O O . ALA C 1 234 ? 12.445 -25.740 -8.067 1.00 40.75 260 ALA C O 1
ATOM 6106 N N . ASP C 1 235 ? 11.197 -24.743 -6.479 1.00 36.61 261 ASP C N 1
ATOM 6107 C CA . ASP C 1 235 ? 10.034 -24.498 -7.341 1.00 35.81 261 ASP C CA 1
ATOM 6108 C C . ASP C 1 235 ? 10.256 -23.251 -8.200 1.00 38.95 261 ASP C C 1
ATOM 6109 O O . ASP C 1 235 ? 10.336 -22.146 -7.665 1.00 38.49 261 ASP C O 1
ATOM 6114 N N . PRO C 1 236 ? 10.329 -23.424 -9.542 1.00 44.18 262 PRO C N 1
ATOM 6115 C CA . PRO C 1 236 ? 10.635 -22.318 -10.462 1.00 41.37 262 PRO C CA 1
ATOM 6116 C C . PRO C 1 236 ? 9.587 -21.200 -10.496 1.00 39.45 262 PRO C C 1
ATOM 6117 O O . PRO C 1 236 ? 9.906 -20.065 -10.861 1.00 35.41 262 PRO C O 1
ATOM 6121 N N . GLU C 1 237 ? 8.355 -21.515 -10.105 1.00 40.36 263 GLU C N 1
ATOM 6122 C CA . GLU C 1 237 ? 7.290 -20.520 -10.054 1.00 38.57 263 GLU C CA 1
ATOM 6123 C C . GLU C 1 237 ? 7.398 -19.625 -8.821 1.00 39.77 263 GLU C C 1
ATOM 6124 O O . GLU C 1 237 ? 6.866 -18.514 -8.805 1.00 33.89 263 GLU C O 1
ATOM 6130 N N . SER C 1 238 ? 8.109 -20.113 -7.805 1.00 35.70 264 SER C N 1
ATOM 6131 C CA . SER C 1 238 ? 8.173 -19.471 -6.495 1.00 31.91 264 SER C CA 1
ATOM 6132 C C . SER C 1 238 ? 9.234 -18.369 -6.395 1.00 33.98 264 SER C C 1
ATOM 6133 O O . SER C 1 238 ? 10.333 -18.526 -6.921 1.00 31.78 264 SER C O 1
ATOM 6136 N N . PRO C 1 239 ? 8.894 -17.239 -5.728 1.00 35.14 265 PRO C N 1
ATOM 6137 C CA . PRO C 1 239 ? 9.824 -16.121 -5.524 1.00 35.63 265 PRO C CA 1
ATOM 6138 C C . PRO C 1 239 ? 11.048 -16.449 -4.660 1.00 37.61 265 PRO C C 1
ATOM 6139 O O . PRO C 1 239 ? 11.987 -15.675 -4.646 1.00 38.18 265 PRO C O 1
ATOM 6143 N N . ALA C 1 240 ? 11.039 -17.583 -3.964 1.00 33.10 266 ALA C N 1
ATOM 6144 C CA . ALA C 1 240 ? 12.153 -18.002 -3.110 1.00 28.13 266 ALA C CA 1
ATOM 6145 C C . ALA C 1 240 ? 13.466 -18.188 -3.880 1.00 32.16 266 ALA C C 1
ATOM 6146 O O . ALA C 1 240 ? 13.593 -19.099 -4.702 1.00 40.83 266 ALA C O 1
ATOM 6148 N N . GLY C 1 241 ? 14.434 -17.318 -3.587 1.00 33.83 267 GLY C N 1
ATOM 6149 C CA . GLY C 1 241 ? 15.663 -17.188 -4.374 1.00 32.98 267 GLY C CA 1
ATOM 6150 C C . GLY C 1 241 ? 16.827 -18.093 -4.015 1.00 26.53 267 GLY C C 1
ATOM 6151 O O . GLY C 1 241 ? 17.491 -18.624 -4.907 1.00 27.01 267 GLY C O 1
ATOM 6152 N N . ALA C 1 242 ? 17.081 -18.252 -2.716 1.00 28.48 268 ALA C N 1
ATOM 6153 C CA . ALA C 1 242 ? 18.216 -19.032 -2.210 1.00 24.74 268 ALA C CA 1
ATOM 6154 C C . ALA C 1 242 ? 18.169 -19.216 -0.705 1.00 23.30 268 ALA C C 1
ATOM 6155 O O . ALA C 1 242 ? 17.637 -18.379 0.025 1.00 33.27 268 ALA C O 1
ATOM 6157 N N . VAL C 1 243 ? 18.764 -20.315 -0.255 1.00 25.67 269 VAL C N 1
ATOM 6158 C CA . VAL C 1 243 ? 18.846 -20.653 1.154 1.00 22.33 269 VAL C CA 1
ATOM 6159 C C . VAL C 1 243 ? 20.210 -21.290 1.459 1.00 29.11 269 VAL C C 1
ATOM 6160 O O . VAL C 1 243 ? 20.730 -22.109 0.681 1.00 28.37 269 VAL C O 1
ATOM 6164 N N . ALA C 1 244 ? 20.807 -20.883 2.570 1.00 29.72 270 ALA C N 1
ATOM 6165 C CA . ALA C 1 244 ? 22.005 -21.547 3.056 1.00 26.85 270 ALA C CA 1
ATOM 6166 C C . ALA C 1 244 ? 21.598 -22.708 3.960 1.00 24.89 270 ALA C C 1
ATOM 6167 O O . ALA C 1 244 ? 21.129 -22.505 5.083 1.00 25.05 270 ALA C O 1
ATOM 6169 N N . ALA C 1 245 ? 21.778 -23.924 3.449 1.00 19.78 271 ALA C N 1
ATOM 6170 C CA . ALA C 1 245 ? 21.310 -25.126 4.115 1.00 20.01 271 ALA C CA 1
ATOM 6171 C C . ALA C 1 245 ? 22.308 -25.594 5.157 1.00 29.92 271 ALA C C 1
ATOM 6172 O O . ALA C 1 245 ? 23.384 -26.099 4.827 1.00 29.98 271 ALA C O 1
ATOM 6174 N N . GLN C 1 246 ? 21.928 -25.427 6.419 1.00 30.99 272 GLN C N 1
ATOM 6175 C CA . GLN C 1 246 ? 22.741 -25.850 7.548 1.00 25.53 272 GLN C CA 1
ATOM 6176 C C . GLN C 1 246 ? 22.442 -27.299 7.910 1.00 22.95 272 GLN C C 1
ATOM 6177 O O . GLN C 1 246 ? 21.462 -27.874 7.432 1.00 14.53 272 GLN C O 1
ATOM 6183 N N . GLN C 1 247 ? 23.267 -27.854 8.794 1.00 20.72 273 GLN C N 1
ATOM 6184 C CA . GLN C 1 247 ? 23.118 -29.224 9.278 1.00 24.15 273 GLN C CA 1
ATOM 6185 C C . GLN C 1 247 ? 22.946 -29.285 10.808 1.00 23.84 273 GLN C C 1
ATOM 6186 O O . GLN C 1 247 ? 23.899 -29.593 11.525 1.00 29.98 273 GLN C O 1
ATOM 6192 N N . PRO C 1 248 ? 21.726 -29.009 11.312 1.00 27.13 274 PRO C N 1
ATOM 6193 C CA . PRO C 1 248 ? 21.523 -28.947 12.761 1.00 28.02 274 PRO C CA 1
ATOM 6194 C C . PRO C 1 248 ? 21.704 -30.265 13.523 1.00 23.97 274 PRO C C 1
ATOM 6195 O O . PRO C 1 248 ? 22.134 -30.227 14.669 1.00 27.86 274 PRO C O 1
ATOM 6199 N N . SER C 1 249 ? 21.399 -31.405 12.897 1.00 23.65 275 SER C N 1
ATOM 6200 C CA . SER C 1 249 ? 21.661 -32.731 13.505 1.00 25.80 275 SER C CA 1
ATOM 6201 C C . SER C 1 249 ? 23.152 -33.031 13.700 1.00 28.27 275 SER C C 1
ATOM 6202 O O . SER C 1 249 ? 23.533 -33.719 14.652 1.00 33.29 275 SER C O 1
ATOM 6205 N N . GLU C 1 250 ? 23.984 -32.523 12.788 1.00 26.29 276 GLU C N 1
ATOM 6206 C CA . GLU C 1 250 ? 25.432 -32.639 12.905 1.00 22.64 276 GLU C CA 1
ATOM 6207 C C . GLU C 1 250 ? 25.962 -31.821 14.043 1.00 26.86 276 GLU C C 1
ATOM 6208 O O . GLU C 1 250 ? 26.720 -32.327 14.873 1.00 27.87 276 GLU C O 1
ATOM 6214 N N . ILE C 1 251 ? 25.565 -30.547 14.042 1.00 20.69 277 ILE C N 1
ATOM 6215 C CA . ILE C 1 251 ? 25.955 -29.561 15.042 1.00 21.81 277 ILE C CA 1
ATOM 6216 C C . ILE C 1 251 ? 25.706 -30.066 16.471 1.00 23.17 277 ILE C C 1
ATOM 6217 O O . ILE C 1 251 ? 26.597 -29.979 17.326 1.00 30.97 277 ILE C O 1
ATOM 6222 N N . GLY C 1 252 ? 24.517 -30.629 16.708 1.00 22.76 278 GLY C N 1
ATOM 6223 C CA . GLY C 1 252 ? 24.177 -31.214 18.001 1.00 20.37 278 GLY C CA 1
ATOM 6224 C C . GLY C 1 252 ? 25.082 -32.372 18.387 1.00 24.81 278 GLY C C 1
ATOM 6225 O O . GLY C 1 252 ? 25.577 -32.430 19.514 1.00 27.56 278 GLY C O 1
ATOM 6226 N N . LYS C 1 253 ? 25.305 -33.277 17.434 1.00 29.90 279 LYS C N 1
ATOM 6227 C CA . LYS C 1 253 ? 26.178 -34.442 17.604 1.00 25.77 279 LYS C CA 1
ATOM 6228 C C . LYS C 1 253 ? 27.640 -34.050 17.866 1.00 32.73 279 LYS C C 1
ATOM 6229 O O . LYS C 1 253 ? 28.326 -34.682 18.687 1.00 30.50 279 LYS C O 1
ATOM 6235 N N . LEU C 1 254 ? 28.104 -33.008 17.174 1.00 27.41 280 LEU C N 1
ATOM 6236 C CA . LEU C 1 254 ? 29.487 -32.525 17.310 1.00 25.65 280 LEU C CA 1
ATOM 6237 C C . LEU C 1 254 ? 29.729 -31.738 18.600 1.00 25.00 280 LEU C C 1
ATOM 6238 O O . LEU C 1 254 ? 30.837 -31.754 19.140 1.00 21.79 280 LEU C O 1
ATOM 6243 N N . ALA C 1 255 ? 28.706 -31.030 19.076 1.00 30.41 281 ALA C N 1
ATOM 6244 C CA . ALA C 1 255 ? 28.810 -30.321 20.349 1.00 30.21 281 ALA C CA 1
ATOM 6245 C C . ALA C 1 255 ? 29.071 -31.311 21.495 1.00 30.66 281 ALA C C 1
ATOM 6246 O O . ALA C 1 255 ? 29.981 -31.114 22.296 1.00 38.22 281 ALA C O 1
ATOM 6248 N N . VAL C 1 256 ? 28.292 -32.389 21.528 1.00 29.89 282 VAL C N 1
ATOM 6249 C CA . VAL C 1 256 ? 28.426 -33.464 22.527 1.00 32.78 282 VAL C CA 1
ATOM 6250 C C . VAL C 1 256 ? 29.760 -34.210 22.383 1.00 31.78 282 VAL C C 1
ATOM 6251 O O . VAL C 1 256 ? 30.347 -34.664 23.371 1.00 31.46 282 VAL C O 1
ATOM 6255 N N . GLN C 1 257 ? 30.233 -34.307 21.146 1.00 34.15 283 GLN C N 1
ATOM 6256 C CA . GLN C 1 257 ? 31.522 -34.902 20.841 1.00 40.42 283 GLN C CA 1
ATOM 6257 C C . GLN C 1 257 ? 32.647 -34.115 21.511 1.00 37.60 283 GLN C C 1
ATOM 6258 O O . GLN C 1 257 ? 33.579 -34.700 22.054 1.00 35.24 283 GLN C O 1
ATOM 6264 N N . ASN C 1 258 ? 32.525 -32.790 21.488 1.00 37.53 284 ASN C N 1
ATOM 6265 C CA . ASN C 1 258 ? 33.468 -31.894 22.148 1.00 34.26 284 ASN C CA 1
ATOM 6266 C C . ASN C 1 258 ? 33.408 -31.972 23.670 1.00 32.77 284 ASN C C 1
ATOM 6267 O O . ASN C 1 258 ? 34.420 -31.795 24.348 1.00 29.80 284 ASN C O 1
ATOM 6272 N N . VAL C 1 259 ? 32.217 -32.235 24.197 1.00 33.64 285 VAL C N 1
ATOM 6273 C CA . VAL C 1 259 ? 32.030 -32.479 25.624 1.00 35.67 285 VAL C CA 1
ATOM 6274 C C . VAL C 1 259 ? 32.707 -33.792 26.043 1.00 35.99 285 VAL C C 1
ATOM 6275 O O . VAL C 1 259 ? 33.466 -33.818 27.013 1.00 37.91 285 VAL C O 1
ATOM 6279 N N . ALA C 1 260 ? 32.452 -34.859 25.288 1.00 36.75 286 ALA C N 1
ATOM 6280 C CA . ALA C 1 260 ? 33.044 -36.180 25.543 1.00 35.65 286 ALA C CA 1
ATOM 6281 C C . ALA C 1 260 ? 34.574 -36.177 25.493 1.00 35.87 286 ALA C C 1
ATOM 6282 O O . ALA C 1 260 ? 35.231 -36.867 26.282 1.00 35.04 286 ALA C O 1
ATOM 6284 N N . ARG C 1 261 ? 35.118 -35.388 24.568 1.00 37.45 287 ARG C N 1
ATOM 6285 C CA . ARG C 1 261 ? 36.554 -35.268 24.361 1.00 40.77 287 ARG C CA 1
ATOM 6286 C C . ARG C 1 261 ? 37.186 -34.594 25.573 1.00 37.73 287 ARG C C 1
ATOM 6287 O O . ARG C 1 261 ? 38.118 -35.132 26.169 1.00 37.51 287 ARG C O 1
ATOM 6295 N N . HIS C 1 262 ? 36.638 -33.436 25.945 1.00 33.79 288 HIS C N 1
ATOM 6296 C CA . HIS C 1 262 ? 37.158 -32.605 27.027 1.00 35.69 288 HIS C CA 1
ATOM 6297 C C . HIS C 1 262 ? 37.146 -33.311 28.384 1.00 38.55 288 HIS C C 1
ATOM 6298 O O . HIS C 1 262 ? 38.107 -33.202 29.150 1.00 42.83 288 HIS C O 1
ATOM 6305 N N . LEU C 1 263 ? 36.068 -34.040 28.668 1.00 31.91 289 LEU C N 1
ATOM 6306 C CA . LEU C 1 263 ? 35.967 -34.797 29.920 1.00 31.50 289 LEU C CA 1
ATOM 6307 C C . LEU C 1 263 ? 36.931 -35.988 29.964 1.00 35.38 289 LEU C C 1
ATOM 6308 O O . LEU C 1 263 ? 37.245 -36.494 31.040 1.00 35.80 289 LEU C O 1
ATOM 6313 N N . ALA C 1 264 ? 37.409 -36.424 28.798 1.00 34.05 290 ALA C N 1
ATOM 6314 C CA . ALA C 1 264 ? 38.478 -37.423 28.740 1.00 42.14 290 ALA C CA 1
ATOM 6315 C C . ALA C 1 264 ? 39.872 -36.779 28.857 1.00 44.47 290 ALA C C 1
ATOM 6316 O O . ALA C 1 264 ? 40.890 -37.450 28.671 1.00 43.07 290 ALA C O 1
ATOM 6318 N N . GLY C 1 265 ? 39.903 -35.483 29.175 1.00 46.86 291 GLY C N 1
ATOM 6319 C CA . GLY C 1 265 ? 41.147 -34.724 29.314 1.00 46.68 291 GLY C CA 1
ATOM 6320 C C . GLY C 1 265 ? 41.874 -34.510 28.000 1.00 47.79 291 GLY C C 1
ATOM 6321 O O . GLY C 1 265 ? 43.105 -34.509 27.954 1.00 49.97 291 GLY C O 1
ATOM 6322 N N . GLN C 1 266 ? 41.112 -34.327 26.926 1.00 51.63 292 GLN C N 1
ATOM 6323 C CA . GLN C 1 266 ? 41.692 -34.161 25.599 1.00 53.48 292 GLN C CA 1
ATOM 6324 C C . GLN C 1 266 ? 41.589 -32.722 25.094 1.00 52.55 292 GLN C C 1
ATOM 6325 O O . GLN C 1 266 ? 40.768 -31.937 25.581 1.00 49.47 292 GLN C O 1
ATOM 6331 N N . GLU C 1 267 ? 42.444 -32.387 24.128 1.00 60.93 293 GLU C N 1
ATOM 6332 C CA . GLU C 1 267 ? 42.483 -31.045 23.543 1.00 64.45 293 GLU C CA 1
ATOM 6333 C C . GLU C 1 267 ? 41.310 -30.777 22.613 1.00 54.22 293 GLU C C 1
ATOM 6334 O O . GLU C 1 267 ? 41.034 -31.542 21.690 1.00 59.37 293 GLU C O 1
ATOM 6340 N N . VAL C 1 268 ? 40.636 -29.670 22.873 1.00 40.11 294 VAL C N 1
ATOM 6341 C CA . VAL C 1 268 ? 39.429 -29.303 22.167 1.00 32.46 294 VAL C CA 1
ATOM 6342 C C . VAL C 1 268 ? 39.635 -27.923 21.534 1.00 36.58 294 VAL C C 1
ATOM 6343 O O . VAL C 1 268 ? 40.107 -26.994 22.195 1.00 41.10 294 VAL C O 1
ATOM 6347 N N . LYS C 1 269 ? 39.318 -27.810 20.244 1.00 30.61 295 LYS C N 1
ATOM 6348 C CA . LYS C 1 269 ? 39.449 -26.552 19.509 1.00 34.36 295 LYS C CA 1
ATOM 6349 C C . LYS C 1 269 ? 38.427 -25.529 20.010 1.00 31.22 295 LYS C C 1
ATOM 6350 O O . LYS C 1 269 ? 37.358 -25.913 20.472 1.00 29.62 295 LYS C O 1
ATOM 6356 N N . PRO C 1 270 ? 38.749 -24.224 19.935 1.00 31.90 296 PRO C N 1
ATOM 6357 C CA . PRO C 1 270 ? 37.770 -23.242 20.424 1.00 30.98 296 PRO C CA 1
ATOM 6358 C C . PRO C 1 270 ? 36.436 -23.253 19.679 1.00 30.32 296 PRO C C 1
ATOM 6359 O O . PRO C 1 270 ? 35.440 -22.794 20.232 1.00 28.27 296 PRO C O 1
ATOM 6363 N N . PHE C 1 271 ? 36.427 -23.776 18.450 1.00 27.61 297 PHE C N 1
ATOM 6364 C CA . PHE C 1 271 ? 35.203 -23.917 17.653 1.00 29.03 297 PHE C CA 1
ATOM 6365 C C . PHE C 1 271 ? 35.206 -25.131 16.711 1.00 24.17 297 PHE C C 1
ATOM 6366 O O . PHE C 1 271 ? 36.257 -25.629 16.335 1.00 23.97 297 PHE C O 1
ATOM 6374 N N . THR C 1 272 ? 34.014 -25.581 16.330 1.00 25.56 298 THR C N 1
ATOM 6375 C CA . THR C 1 272 ? 33.841 -26.681 15.381 1.00 23.85 298 THR C CA 1
ATOM 6376 C C . THR C 1 272 ? 32.771 -26.297 14.367 1.00 22.13 298 THR C C 1
ATOM 6377 O O . THR C 1 272 ? 31.741 -25.739 14.730 1.00 27.56 298 THR C O 1
ATOM 6381 N N . PHE C 1 273 ? 33.033 -26.586 13.095 1.00 29.02 299 PHE C N 1
ATOM 6382 C CA . PHE C 1 273 ? 32.101 -26.290 12.025 1.00 20.00 299 PHE C CA 1
ATOM 6383 C C . PHE C 1 273 ? 31.524 -27.566 11.438 1.00 25.69 299 PHE C C 1
ATOM 6384 O O . PHE C 1 273 ? 32.259 -28.507 11.148 1.00 20.58 299 PHE C O 1
ATOM 6392 N N . ALA C 1 274 ? 30.204 -27.591 11.287 1.00 26.14 300 ALA C N 1
ATOM 6393 C CA . ALA C 1 274 ? 29.535 -28.524 10.398 1.00 30.23 300 ALA C CA 1
ATOM 6394 C C . ALA C 1 274 ? 29.397 -27.794 9.060 1.00 30.38 300 ALA C C 1
ATOM 6395 O O . ALA C 1 274 ? 29.253 -26.571 9.044 1.00 32.88 300 ALA C O 1
ATOM 6397 N N . PRO C 1 275 ? 29.487 -28.528 7.935 1.00 32.21 301 PRO C N 1
ATOM 6398 C CA . PRO C 1 275 ? 29.332 -27.865 6.634 1.00 29.46 301 PRO C CA 1
ATOM 6399 C C . PRO C 1 275 ? 27.918 -27.350 6.318 1.00 23.69 301 PRO C C 1
ATOM 6400 O O . PRO C 1 275 ? 26.932 -27.760 6.939 1.00 18.05 301 PRO C O 1
ATOM 6404 N N . ALA C 1 276 ? 27.863 -26.436 5.356 1.00 14.55 302 ALA C N 1
ATOM 6405 C CA . ALA C 1 276 ? 26.640 -25.845 4.855 1.00 26.00 302 ALA C CA 1
ATOM 6406 C C . ALA C 1 276 ? 26.775 -25.633 3.349 1.00 31.81 302 ALA C C 1
ATOM 6407 O O . ALA C 1 276 ? 27.883 -25.485 2.833 1.00 32.48 302 ALA C O 1
ATOM 6409 N N . VAL C 1 277 ? 25.645 -25.636 2.646 1.00 34.20 303 VAL C N 1
ATOM 6410 C CA . VAL C 1 277 ? 25.631 -25.443 1.198 1.00 30.64 303 VAL C CA 1
ATOM 6411 C C . VAL C 1 277 ? 24.714 -24.281 0.880 1.00 22.35 303 VAL C C 1
ATOM 6412 O O . VAL C 1 277 ? 23.656 -24.142 1.489 1.00 22.50 303 VAL C O 1
ATOM 6416 N N . LEU C 1 278 ? 25.114 -23.445 -0.069 1.00 17.12 304 LEU C N 1
ATOM 6417 C CA . LEU C 1 278 ? 24.187 -22.477 -0.642 1.00 25.61 304 LEU C CA 1
ATOM 6418 C C . LEU C 1 278 ? 23.373 -23.161 -1.745 1.00 29.75 304 LEU C C 1
ATOM 6419 O O . LEU C 1 278 ? 23.937 -23.680 -2.712 1.00 36.70 304 LEU C O 1
ATOM 6424 N N . ILE C 1 279 ? 22.053 -23.196 -1.572 1.00 33.75 305 ILE C N 1
ATOM 6425 C CA . ILE C 1 279 ? 21.152 -23.729 -2.593 1.00 28.91 305 ILE C CA 1
ATOM 6426 C C . ILE C 1 279 ? 20.412 -22.581 -3.273 1.00 29.73 305 ILE C C 1
ATOM 6427 O O . ILE C 1 279 ? 19.676 -21.847 -2.626 1.00 27.43 305 ILE C O 1
ATOM 6432 N N . THR C 1 280 ? 20.615 -22.437 -4.577 1.00 31.21 306 THR C N 1
ATOM 6433 C CA . THR C 1 280 ? 19.928 -21.423 -5.373 1.00 34.10 306 THR C CA 1
ATOM 6434 C C . THR C 1 280 ? 18.892 -22.085 -6.293 1.00 37.66 306 THR C C 1
ATOM 6435 O O . THR C 1 280 ? 18.768 -23.320 -6.325 1.00 29.66 306 THR C O 1
ATOM 6439 N N . LYS C 1 281 ? 18.159 -21.260 -7.040 1.00 36.94 307 LYS C N 1
ATOM 6440 C CA . LYS C 1 281 ? 17.098 -21.739 -7.939 1.00 41.87 307 LYS C CA 1
ATOM 6441 C C . LYS C 1 281 ? 17.568 -22.641 -9.086 1.00 46.17 307 LYS C C 1
ATOM 6442 O O . LYS C 1 281 ? 16.798 -23.467 -9.583 1.00 44.11 307 LYS C O 1
ATOM 6448 N N . GLU C 1 282 ? 18.818 -22.474 -9.510 1.00 49.38 308 GLU C N 1
ATOM 6449 C CA . GLU C 1 282 ? 19.395 -23.324 -10.550 1.00 60.74 308 GLU C CA 1
ATOM 6450 C C . GLU C 1 282 ? 20.165 -24.500 -9.951 1.00 61.99 308 GLU C C 1
ATOM 6451 O O . GLU C 1 282 ? 20.188 -25.590 -10.528 1.00 64.66 308 GLU C O 1
ATOM 6457 N N . ASN C 1 283 ? 20.771 -24.251 -8.788 1.00 60.51 309 ASN C N 1
ATOM 6458 C CA . ASN C 1 283 ? 21.602 -25.194 -8.030 1.00 61.82 309 ASN C CA 1
ATOM 6459 C C . ASN C 1 283 ? 21.027 -26.607 -7.899 1.00 62.27 309 ASN C C 1
ATOM 6460 O O . ASN C 1 283 ? 19.946 -26.804 -7.340 1.00 63.74 309 ASN C O 1
ATOM 6465 N N . SER D 1 2 ? 32.528 -15.340 -29.784 1.00 61.22 28 SER D N 1
ATOM 6466 C CA . SER D 1 2 ? 33.972 -15.096 -30.069 1.00 62.08 28 SER D CA 1
ATOM 6467 C C . SER D 1 2 ? 34.256 -13.610 -30.322 1.00 58.77 28 SER D C 1
ATOM 6468 O O . SER D 1 2 ? 33.339 -12.790 -30.334 1.00 53.43 28 SER D O 1
ATOM 6471 N N . LEU D 1 3 ? 35.531 -13.277 -30.517 1.00 63.31 29 LEU D N 1
ATOM 6472 C CA . LEU D 1 3 ? 35.973 -11.892 -30.683 1.00 68.17 29 LEU D CA 1
ATOM 6473 C C . LEU D 1 3 ? 36.532 -11.622 -32.081 1.00 71.24 29 LEU D C 1
ATOM 6474 O O . LEU D 1 3 ? 37.519 -10.897 -32.225 1.00 69.08 29 LEU D O 1
ATOM 6479 N N . GLU D 1 4 ? 35.872 -12.169 -33.101 1.00 73.89 30 GLU D N 1
ATOM 6480 C CA . GLU D 1 4 ? 36.459 -12.321 -34.439 1.00 75.55 30 GLU D CA 1
ATOM 6481 C C . GLU D 1 4 ? 37.015 -11.058 -35.115 1.00 72.94 30 GLU D C 1
ATOM 6482 O O . GLU D 1 4 ? 38.057 -11.119 -35.769 1.00 79.02 30 GLU D O 1
ATOM 6488 N N . GLY D 1 5 ? 36.342 -9.925 -34.950 1.00 65.56 31 GLY D N 1
ATOM 6489 C CA . GLY D 1 5 ? 36.855 -8.663 -35.484 1.00 62.52 31 GLY D CA 1
ATOM 6490 C C . GLY D 1 5 ? 37.151 -7.657 -34.391 1.00 60.65 31 GLY D C 1
ATOM 6491 O O . GLY D 1 5 ? 37.075 -6.446 -34.614 1.00 58.06 31 GLY D O 1
ATOM 6492 N N . LYS D 1 6 ? 37.510 -8.167 -33.213 1.00 62.41 32 LYS D N 1
ATOM 6493 C CA . LYS D 1 6 ? 37.536 -7.363 -31.988 1.00 55.25 32 LYS D CA 1
ATOM 6494 C C . LYS D 1 6 ? 38.924 -7.137 -31.374 1.00 49.20 32 LYS D C 1
ATOM 6495 O O . LYS D 1 6 ? 39.772 -8.026 -31.388 1.00 42.65 32 LYS D O 1
ATOM 6501 N N . THR D 1 7 ? 39.127 -5.940 -30.826 1.00 51.59 33 THR D N 1
ATOM 6502 C CA . THR D 1 7 ? 40.381 -5.561 -30.160 1.00 53.20 33 THR D CA 1
ATOM 6503 C C . THR D 1 7 ? 40.151 -5.300 -28.667 1.00 52.26 33 THR D C 1
ATOM 6504 O O . THR D 1 7 ? 39.326 -4.461 -28.300 1.00 54.97 33 THR D O 1
ATOM 6508 N N . ILE D 1 8 ? 40.879 -6.016 -27.811 1.00 50.68 34 ILE D N 1
ATOM 6509 C CA . ILE D 1 8 ? 40.727 -5.865 -26.357 1.00 46.70 34 ILE D CA 1
ATOM 6510 C C . ILE D 1 8 ? 42.045 -5.442 -25.715 1.00 43.27 34 ILE D C 1
ATOM 6511 O O . ILE D 1 8 ? 43.042 -6.167 -25.787 1.00 35.93 34 ILE D O 1
ATOM 6516 N N . GLY D 1 9 ? 42.036 -4.255 -25.104 1.00 39.51 35 GLY D N 1
ATOM 6517 C CA . GLY D 1 9 ? 43.163 -3.764 -24.310 1.00 34.39 35 GLY D CA 1
ATOM 6518 C C . GLY D 1 9 ? 43.208 -4.378 -22.919 1.00 39.90 35 GLY D C 1
ATOM 6519 O O . GLY D 1 9 ? 42.171 -4.601 -22.290 1.00 39.19 35 GLY D O 1
ATOM 6520 N N . ILE D 1 10 ? 44.416 -4.671 -22.448 1.00 41.50 36 ILE D N 1
ATOM 6521 C CA . ILE D 1 10 ? 44.631 -5.167 -21.089 1.00 40.79 36 ILE D CA 1
ATOM 6522 C C . ILE D 1 10 ? 45.646 -4.272 -20.383 1.00 42.34 36 ILE D C 1
ATOM 6523 O O . ILE D 1 10 ? 46.742 -4.060 -20.899 1.00 40.16 36 ILE D O 1
ATOM 6528 N N . THR D 1 11 ? 45.272 -3.747 -19.216 1.00 39.45 37 THR D N 1
ATOM 6529 C CA . THR D 1 11 ? 46.196 -2.979 -18.377 1.00 35.09 37 THR D CA 1
ATOM 6530 C C . THR D 1 11 ? 46.374 -3.621 -16.997 1.00 32.37 37 THR D C 1
ATOM 6531 O O . THR D 1 11 ? 45.460 -3.656 -16.183 1.00 33.43 37 THR D O 1
ATOM 6535 N N . ALA D 1 12 ? 47.563 -4.152 -16.753 1.00 33.85 38 ALA D N 1
ATOM 6536 C CA . ALA D 1 12 ? 47.872 -4.786 -15.483 1.00 33.36 38 ALA D CA 1
ATOM 6537 C C . ALA D 1 12 ? 48.905 -3.934 -14.769 1.00 35.26 38 ALA D C 1
ATOM 6538 O O . ALA D 1 12 ? 49.660 -3.202 -15.416 1.00 34.18 38 ALA D O 1
ATOM 6540 N N . ILE D 1 13 ? 48.940 -4.029 -13.444 1.00 31.07 39 ILE D N 1
ATOM 6541 C CA . ILE D 1 13 ? 49.922 -3.282 -12.661 1.00 37.28 39 ILE D CA 1
ATOM 6542 C C . ILE D 1 13 ? 51.320 -3.905 -12.775 1.00 38.82 39 ILE D C 1
ATOM 6543 O O . ILE D 1 13 ? 52.317 -3.194 -12.820 1.00 47.82 39 ILE D O 1
ATOM 6548 N N . GLY D 1 14 ? 51.380 -5.228 -12.862 1.00 36.67 40 GLY D N 1
ATOM 6549 C CA . GLY D 1 14 ? 52.642 -5.934 -13.000 1.00 33.47 40 GLY D CA 1
ATOM 6550 C C . GLY D 1 14 ? 52.409 -7.399 -13.297 1.00 44.16 40 GLY D C 1
ATOM 6551 O O . GLY D 1 14 ? 51.288 -7.895 -13.173 1.00 48.43 40 GLY D O 1
ATOM 6552 N N . THR D 1 15 ? 53.464 -8.085 -13.726 1.00 46.68 41 THR D N 1
ATOM 6553 C CA . THR D 1 15 ? 53.447 -9.543 -13.879 1.00 48.93 41 THR D CA 1
ATOM 6554 C C . THR D 1 15 ? 54.638 -10.113 -13.114 1.00 49.46 41 THR D C 1
ATOM 6555 O O . THR D 1 15 ? 55.133 -11.202 -13.417 1.00 46.30 41 THR D O 1
ATOM 6559 N N . ASP D 1 16 ? 55.056 -9.352 -12.100 1.00 54.21 42 ASP D N 1
ATOM 6560 C CA . ASP D 1 16 ? 56.258 -9.586 -11.297 1.00 54.78 42 ASP D CA 1
ATOM 6561 C C . ASP D 1 16 ? 56.310 -10.922 -10.552 1.00 48.95 42 ASP D C 1
ATOM 6562 O O . ASP D 1 16 ? 57.402 -11.416 -10.263 1.00 47.30 42 ASP D O 1
ATOM 6567 N N . HIS D 1 17 ? 55.146 -11.495 -10.234 1.00 48.55 43 HIS D N 1
ATOM 6568 C CA A HIS D 1 17 ? 55.085 -12.794 -9.561 0.50 46.07 43 HIS D CA 1
ATOM 6569 C CA B HIS D 1 17 ? 55.086 -12.797 -9.565 0.50 45.05 43 HIS D CA 1
ATOM 6570 C C . HIS D 1 17 ? 54.050 -13.737 -10.182 1.00 43.63 43 HIS D C 1
ATOM 6571 O O . HIS D 1 17 ? 53.230 -13.317 -11.003 1.00 41.76 43 HIS D O 1
ATOM 6584 N N . ASP D 1 18 ? 54.118 -15.006 -9.772 1.00 43.33 44 ASP D N 1
ATOM 6585 C CA . ASP D 1 18 ? 53.342 -16.137 -10.304 1.00 46.02 44 ASP D CA 1
ATOM 6586 C C . ASP D 1 18 ? 51.867 -15.886 -10.645 1.00 44.68 44 ASP D C 1
ATOM 6587 O O . ASP D 1 18 ? 51.460 -16.098 -11.790 1.00 44.29 44 ASP D O 1
ATOM 6592 N N . TRP D 1 19 ? 51.084 -15.449 -9.657 1.00 43.68 45 TRP D N 1
ATOM 6593 C CA . TRP D 1 19 ? 49.651 -15.211 -9.834 1.00 34.35 45 TRP D CA 1
ATOM 6594 C C . TRP D 1 19 ? 49.378 -14.200 -10.940 1.00 30.09 45 TRP D C 1
ATOM 6595 O O . TRP D 1 19 ? 48.572 -14.467 -11.831 1.00 33.41 45 TRP D O 1
ATOM 6606 N N . ASP D 1 20 ? 50.043 -13.045 -10.855 1.00 26.25 46 ASP D N 1
ATOM 6607 C CA . ASP D 1 20 ? 49.885 -11.941 -11.807 1.00 27.46 46 ASP D CA 1
ATOM 6608 C C . ASP D 1 20 ? 50.172 -12.339 -13.242 1.00 28.41 46 ASP D C 1
ATOM 6609 O O . ASP D 1 20 ? 49.403 -12.008 -14.150 1.00 33.54 46 ASP D O 1
ATOM 6614 N N . LEU D 1 21 ? 51.281 -13.048 -13.428 1.00 30.49 47 LEU D N 1
ATOM 6615 C CA . LEU D 1 21 ? 51.695 -13.549 -14.734 1.00 38.06 47 LEU D CA 1
ATOM 6616 C C . LEU D 1 21 ? 50.697 -14.557 -15.303 1.00 34.37 47 LEU D C 1
ATOM 6617 O O . LEU D 1 21 ? 50.294 -14.441 -16.459 1.00 43.92 47 LEU D O 1
ATOM 6622 N N . LYS D 1 22 ? 50.305 -15.533 -14.485 1.00 37.83 48 LYS D N 1
ATOM 6623 C CA . LYS D 1 22 ? 49.310 -16.538 -14.868 1.00 38.36 48 LYS D CA 1
ATOM 6624 C C . LYS D 1 22 ? 47.976 -15.940 -15.331 1.00 36.83 48 LYS D C 1
ATOM 6625 O O . LYS D 1 22 ? 47.395 -16.405 -16.311 1.00 39.90 48 LYS D O 1
ATOM 6631 N N . ALA D 1 23 ? 47.502 -14.912 -14.630 1.00 26.94 49 ALA D N 1
ATOM 6632 C CA . ALA D 1 23 ? 46.240 -14.265 -14.979 1.00 28.44 49 ALA D CA 1
ATOM 6633 C C . ALA D 1 23 ? 46.359 -13.432 -16.254 1.00 26.87 49 ALA D C 1
ATOM 6634 O O . ALA D 1 23 ? 45.438 -13.403 -17.077 1.00 22.11 49 ALA D O 1
ATOM 6636 N N . TYR D 1 24 ? 47.504 -12.769 -16.403 1.00 32.29 50 TYR D N 1
ATOM 6637 C CA . TYR D 1 24 ? 47.833 -11.955 -17.576 1.00 38.11 50 TYR D CA 1
ATOM 6638 C C . TYR D 1 24 ? 47.893 -12.800 -18.848 1.00 33.10 50 TYR D C 1
ATOM 6639 O O . TYR D 1 24 ? 47.278 -12.463 -19.861 1.00 35.55 50 TYR D O 1
ATOM 6648 N N . GLN D 1 25 ? 48.626 -13.907 -18.777 1.00 32.93 51 GLN D N 1
ATOM 6649 C CA . GLN D 1 25 ? 48.766 -14.826 -19.904 1.00 32.44 51 GLN D CA 1
ATOM 6650 C C . GLN D 1 25 ? 47.446 -15.483 -20.296 1.00 32.01 51 GLN D C 1
ATOM 6651 O O . GLN D 1 25 ? 47.167 -15.655 -21.481 1.00 37.47 51 GLN D O 1
ATOM 6657 N N . ALA D 1 26 ? 46.640 -15.830 -19.292 1.00 40.26 52 ALA D N 1
ATOM 6658 C CA . ALA D 1 26 ? 45.351 -16.499 -19.494 1.00 37.81 52 ALA D CA 1
ATOM 6659 C C . ALA D 1 26 ? 44.375 -15.625 -20.272 1.00 37.70 52 ALA D C 1
ATOM 6660 O O . ALA D 1 26 ? 43.622 -16.123 -21.105 1.00 32.51 52 ALA D O 1
ATOM 6662 N N . GLN D 1 27 ? 44.395 -14.325 -19.988 1.00 33.93 53 GLN D N 1
ATOM 6663 C CA . GLN D 1 27 ? 43.614 -13.373 -20.753 1.00 33.33 53 GLN D CA 1
ATOM 6664 C C . GLN D 1 27 ? 44.061 -13.350 -22.209 1.00 36.56 53 GLN D C 1
ATOM 6665 O O . GLN D 1 27 ? 43.250 -13.606 -23.103 1.00 40.93 53 GLN D O 1
ATOM 6671 N N . ILE D 1 28 ? 45.344 -13.061 -22.434 1.00 31.13 54 ILE D N 1
ATOM 6672 C CA . ILE D 1 28 ? 45.895 -12.937 -23.788 1.00 35.83 54 ILE D CA 1
ATOM 6673 C C . ILE D 1 28 ? 45.568 -14.168 -24.638 1.00 37.08 54 ILE D C 1
ATOM 6674 O O . ILE D 1 28 ? 44.975 -14.036 -25.715 1.00 41.06 54 ILE D O 1
ATOM 6679 N N . ALA D 1 29 ? 45.923 -15.347 -24.123 1.00 31.32 55 ALA D N 1
ATOM 6680 C CA . ALA D 1 29 ? 45.617 -16.628 -24.764 1.00 33.82 55 ALA D CA 1
ATOM 6681 C C . ALA D 1 29 ? 44.153 -16.747 -25.184 1.00 36.40 55 ALA D C 1
ATOM 6682 O O . ALA D 1 29 ? 43.863 -17.030 -26.344 1.00 45.01 55 ALA D O 1
ATOM 6684 N N . GLU D 1 30 ? 43.243 -16.495 -24.246 1.00 39.67 56 GLU D N 1
ATOM 6685 C CA . GLU D 1 30 ? 41.800 -16.627 -24.481 1.00 39.28 56 GLU D CA 1
ATOM 6686 C C . GLU D 1 30 ? 41.245 -15.615 -25.483 1.00 40.91 56 GLU D C 1
ATOM 6687 O O . GLU D 1 30 ? 40.279 -15.909 -26.194 1.00 37.72 56 GLU D O 1
ATOM 6693 N N . ILE D 1 31 ? 41.852 -14.430 -25.538 1.00 32.51 57 ILE D N 1
ATOM 6694 C CA . ILE D 1 31 ? 41.489 -13.441 -26.552 1.00 33.67 57 ILE D CA 1
ATOM 6695 C C . ILE D 1 31 ? 41.812 -13.993 -27.934 1.00 33.75 57 ILE D C 1
ATOM 6696 O O . ILE D 1 31 ? 40.947 -14.029 -28.811 1.00 37.52 57 ILE D O 1
ATOM 6701 N N . GLU D 1 32 ? 43.050 -14.455 -28.092 1.00 28.18 58 GLU D N 1
ATOM 6702 C CA . GLU D 1 32 ? 43.530 -15.007 -29.348 1.00 40.20 58 GLU D CA 1
ATOM 6703 C C . GLU D 1 32 ? 42.819 -16.309 -29.723 1.00 37.54 58 GLU D C 1
ATOM 6704 O O . GLU D 1 32 ? 42.565 -16.557 -30.901 1.00 44.80 58 GLU D O 1
ATOM 6710 N N . ARG D 1 33 ? 42.458 -17.103 -28.715 1.00 35.58 59 ARG D N 1
ATOM 6711 C CA . ARG D 1 33 ? 41.697 -18.340 -28.908 1.00 38.49 59 ARG D CA 1
ATOM 6712 C C . ARG D 1 33 ? 40.289 -18.080 -29.448 1.00 38.90 59 ARG D C 1
ATOM 6713 O O . ARG D 1 33 ? 39.694 -18.936 -30.103 1.00 43.64 59 ARG D O 1
ATOM 6721 N N . LEU D 1 34 ? 39.761 -16.894 -29.169 1.00 42.96 60 LEU D N 1
ATOM 6722 C CA . LEU D 1 34 ? 38.455 -16.502 -29.675 1.00 44.19 60 LEU D CA 1
ATOM 6723 C C . LEU D 1 34 ? 38.569 -15.533 -30.859 1.00 46.89 60 LEU D C 1
ATOM 6724 O O . LEU D 1 34 ? 37.619 -14.827 -31.190 1.00 46.53 60 LEU D O 1
ATOM 6729 N N . GLY D 1 35 ? 39.741 -15.513 -31.493 1.00 46.92 61 GLY D N 1
ATOM 6730 C CA . GLY D 1 35 ? 39.937 -14.809 -32.762 1.00 44.81 61 GLY D CA 1
ATOM 6731 C C . GLY D 1 35 ? 40.051 -13.299 -32.696 1.00 45.69 61 GLY D C 1
ATOM 6732 O O . GLY D 1 35 ? 39.803 -12.614 -33.686 1.00 52.11 61 GLY D O 1
ATOM 6733 N N . GLY D 1 36 ? 40.433 -12.775 -31.538 1.00 44.82 62 GLY D N 1
ATOM 6734 C CA . GLY D 1 36 ? 40.617 -11.336 -31.373 1.00 44.28 62 GLY D CA 1
ATOM 6735 C C . GLY D 1 36 ? 42.071 -10.968 -31.197 1.00 47.24 62 GLY D C 1
ATOM 6736 O O . GLY D 1 36 ? 42.915 -11.840 -30.971 1.00 46.92 62 GLY D O 1
ATOM 6737 N N . THR D 1 37 ? 42.370 -9.677 -31.310 1.00 50.95 63 THR D N 1
ATOM 6738 C CA . THR D 1 37 ? 43.729 -9.197 -31.070 1.00 50.18 63 THR D CA 1
ATOM 6739 C C . THR D 1 37 ? 43.857 -8.690 -29.637 1.00 49.21 63 THR D C 1
ATOM 6740 O O . THR D 1 37 ? 43.074 -7.854 -29.179 1.00 47.50 63 THR D O 1
ATOM 6744 N N . ALA D 1 38 ? 44.834 -9.243 -28.929 1.00 55.13 64 ALA D N 1
ATOM 6745 C CA . ALA D 1 38 ? 45.129 -8.848 -27.565 1.00 49.60 64 ALA D CA 1
ATOM 6746 C C . ALA D 1 38 ? 46.181 -7.754 -27.610 1.00 48.67 64 ALA D C 1
ATOM 6747 O O . ALA D 1 38 ? 47.265 -7.948 -28.156 1.00 56.57 64 ALA D O 1
ATOM 6749 N N . ILE D 1 39 ? 45.854 -6.598 -27.056 1.00 50.68 65 ILE D N 1
ATOM 6750 C CA . ILE D 1 39 ? 46.816 -5.510 -26.960 1.00 49.42 65 ILE D CA 1
ATOM 6751 C C . ILE D 1 39 ? 47.092 -5.216 -25.471 1.00 49.75 65 ILE D C 1
ATOM 6752 O O . ILE D 1 39 ? 46.402 -4.428 -24.820 1.00 53.44 65 ILE D O 1
ATOM 6757 N N . ALA D 1 40 ? 48.108 -5.894 -24.941 1.00 48.58 66 ALA D N 1
ATOM 6758 C CA . ALA D 1 40 ? 48.302 -6.019 -23.493 1.00 44.09 66 ALA D CA 1
ATOM 6759 C C . ALA D 1 40 ? 49.509 -5.267 -22.950 1.00 40.09 66 ALA D C 1
ATOM 6760 O O . ALA D 1 40 ? 50.624 -5.403 -23.464 1.00 43.33 66 ALA D O 1
ATOM 6762 N N . LEU D 1 41 ? 49.268 -4.504 -21.881 1.00 42.55 67 LEU D N 1
ATOM 6763 C CA . LEU D 1 41 ? 50.259 -3.616 -21.263 1.00 35.77 67 LEU D CA 1
ATOM 6764 C C . LEU D 1 41 ? 50.516 -3.946 -19.790 1.00 37.79 67 LEU D C 1
ATOM 6765 O O . LEU D 1 41 ? 49.585 -4.194 -19.021 1.00 44.36 67 LEU D O 1
ATOM 6770 N N . ASP D 1 42 ? 51.793 -3.928 -19.420 1.00 36.29 68 ASP D N 1
ATOM 6771 C CA . ASP D 1 42 ? 52.289 -4.284 -18.092 1.00 34.63 68 ASP D CA 1
ATOM 6772 C C . ASP D 1 42 ? 52.906 -3.001 -17.530 1.00 38.64 68 ASP D C 1
ATOM 6773 O O . ASP D 1 42 ? 53.792 -2.414 -18.152 1.00 44.71 68 ASP D O 1
ATOM 6778 N N . ALA D 1 43 ? 52.454 -2.575 -16.355 1.00 33.53 69 ALA D N 1
ATOM 6779 C CA . ALA D 1 43 ? 52.916 -1.307 -15.781 1.00 38.30 69 ALA D CA 1
ATOM 6780 C C . ALA D 1 43 ? 54.205 -1.391 -14.967 1.00 39.48 69 ALA D C 1
ATOM 6781 O O . ALA D 1 43 ? 54.712 -0.367 -14.506 1.00 40.90 69 ALA D O 1
ATOM 6783 N N . GLY D 1 44 ? 54.718 -2.607 -14.783 1.00 36.74 70 GLY D N 1
ATOM 6784 C CA . GLY D 1 44 ? 55.996 -2.828 -14.110 1.00 34.00 70 GLY D CA 1
ATOM 6785 C C . GLY D 1 44 ? 56.016 -2.471 -12.637 1.00 38.68 70 GLY D C 1
ATOM 6786 O O . GLY D 1 44 ? 57.064 -2.105 -12.099 1.00 39.46 70 GLY D O 1
ATOM 6787 N N . ARG D 1 45 ? 54.851 -2.590 -12.001 1.00 42.65 71 ARG D N 1
ATOM 6788 C CA . ARG D 1 45 ? 54.627 -2.270 -10.580 1.00 38.64 71 ARG D CA 1
ATOM 6789 C C . ARG D 1 45 ? 54.803 -0.794 -10.243 1.00 40.50 71 ARG D C 1
ATOM 6790 O O . ARG D 1 45 ? 55.146 -0.428 -9.119 1.00 45.08 71 ARG D O 1
ATOM 6798 N N . ASN D 1 46 ? 54.529 0.046 -11.235 1.00 45.34 72 ASN D N 1
ATOM 6799 C CA . ASN D 1 46 ? 54.580 1.490 -11.094 1.00 46.86 72 ASN D CA 1
ATOM 6800 C C . ASN D 1 46 ? 53.205 2.062 -11.403 1.00 47.19 72 ASN D C 1
ATOM 6801 O O . ASN D 1 46 ? 52.668 1.856 -12.499 1.00 47.76 72 ASN D O 1
ATOM 6806 N N . ASP D 1 47 ? 52.651 2.786 -10.431 1.00 50.33 73 ASP D N 1
ATOM 6807 C CA . ASP D 1 47 ? 51.300 3.342 -10.519 1.00 49.60 73 ASP D CA 1
ATOM 6808 C C . ASP D 1 47 ? 51.181 4.393 -11.615 1.00 50.75 73 ASP D C 1
ATOM 6809 O O . ASP D 1 47 ? 50.178 4.434 -12.331 1.00 53.17 73 ASP D O 1
ATOM 6814 N N . GLN D 1 48 ? 52.222 5.214 -11.751 1.00 51.45 74 GLN D N 1
ATOM 6815 C CA . GLN D 1 48 ? 52.246 6.310 -12.714 1.00 50.46 74 GLN D CA 1
ATOM 6816 C C . GLN D 1 48 ? 52.311 5.808 -14.158 1.00 44.73 74 GLN D C 1
ATOM 6817 O O . GLN D 1 48 ? 51.721 6.413 -15.053 1.00 46.27 74 GLN D O 1
ATOM 6823 N N . THR D 1 49 ? 53.027 4.702 -14.366 1.00 43.36 75 THR D N 1
ATOM 6824 C CA . THR D 1 49 ? 53.069 4.003 -15.658 1.00 41.52 75 THR D CA 1
ATOM 6825 C C . THR D 1 49 ? 51.682 3.496 -16.079 1.00 38.14 75 THR D C 1
ATOM 6826 O O . THR D 1 49 ? 51.265 3.702 -17.226 1.00 39.60 75 THR D O 1
ATOM 6830 N N . GLN D 1 50 ? 50.970 2.855 -15.150 1.00 38.97 76 GLN D N 1
ATOM 6831 C CA . GLN D 1 50 ? 49.633 2.329 -15.432 1.00 33.39 76 GLN D CA 1
ATOM 6832 C C . GLN D 1 50 ? 48.703 3.457 -15.842 1.00 36.76 76 GLN D C 1
ATOM 6833 O O . GLN D 1 50 ? 47.989 3.335 -16.833 1.00 43.45 76 GLN D O 1
ATOM 6839 N N . VAL D 1 51 ? 48.756 4.553 -15.086 1.00 41.87 77 VAL D N 1
ATOM 6840 C CA . VAL D 1 51 ? 48.025 5.790 -15.374 1.00 43.75 77 VAL D CA 1
ATOM 6841 C C . VAL D 1 51 ? 48.161 6.228 -16.843 1.00 45.69 77 VAL D C 1
ATOM 6842 O O . VAL D 1 51 ? 47.149 6.468 -17.510 1.00 49.41 77 VAL D O 1
ATOM 6846 N N . SER D 1 52 ? 49.397 6.274 -17.350 1.00 48.69 78 SER D N 1
ATOM 6847 C CA . SER D 1 52 ? 49.660 6.682 -18.737 1.00 47.92 78 SER D CA 1
ATOM 6848 C C . SER D 1 52 ? 49.347 5.586 -19.759 1.00 44.65 78 SER D C 1
ATOM 6849 O O . SER D 1 52 ? 49.021 5.887 -20.911 1.00 44.31 78 SER D O 1
ATOM 6852 N N . GLN D 1 53 ? 49.444 4.325 -19.334 1.00 37.77 79 GLN D N 1
ATOM 6853 C CA . GLN D 1 53 ? 49.119 3.184 -20.200 1.00 32.28 79 GLN D CA 1
ATOM 6854 C C . GLN D 1 53 ? 47.620 3.049 -20.459 1.00 38.77 79 GLN D C 1
ATOM 6855 O O . GLN D 1 53 ? 47.206 2.540 -21.507 1.00 37.19 79 GLN D O 1
ATOM 6861 N N . ILE D 1 54 ? 46.815 3.501 -19.501 1.00 38.21 80 ILE D N 1
ATOM 6862 C CA . ILE D 1 54 ? 45.367 3.572 -19.674 1.00 40.65 80 ILE D CA 1
ATOM 6863 C C . ILE D 1 54 ? 45.005 4.663 -20.695 1.00 43.24 80 ILE D C 1
ATOM 6864 O O . ILE D 1 54 ? 44.162 4.441 -21.570 1.00 47.75 80 ILE D O 1
ATOM 6869 N N . GLN D 1 55 ? 45.665 5.818 -20.598 1.00 41.25 81 GLN D N 1
ATOM 6870 C CA . GLN D 1 55 ? 45.491 6.904 -21.572 1.00 47.02 81 GLN D CA 1
ATOM 6871 C C . GLN D 1 55 ? 45.840 6.448 -22.989 1.00 42.33 81 GLN D C 1
ATOM 6872 O O . GLN D 1 55 ? 45.095 6.714 -23.933 1.00 46.84 81 GLN D O 1
ATOM 6878 N N . THR D 1 56 ? 46.971 5.753 -23.101 1.00 41.81 82 THR D N 1
ATOM 6879 C CA . THR D 1 56 ? 47.423 5.075 -24.316 1.00 38.68 82 THR D CA 1
ATOM 6880 C C . THR D 1 56 ? 46.350 4.134 -24.877 1.00 42.27 82 THR D C 1
ATOM 6881 O O . THR D 1 56 ? 46.055 4.168 -26.081 1.00 45.02 82 THR D O 1
ATOM 6885 N N . LEU D 1 57 ? 45.770 3.314 -23.997 1.00 39.49 83 LEU D N 1
ATOM 6886 C CA . LEU D 1 57 ? 44.658 2.426 -24.351 1.00 35.14 83 LEU D CA 1
ATOM 6887 C C . LEU D 1 57 ? 43.410 3.174 -24.812 1.00 42.38 83 LEU D C 1
ATOM 6888 O O . LEU D 1 57 ? 42.815 2.807 -25.819 1.00 50.84 83 LEU D O 1
ATOM 6893 N N . ILE D 1 58 ? 43.034 4.223 -24.078 1.00 49.78 84 ILE D N 1
ATOM 6894 C CA . ILE D 1 58 ? 41.870 5.061 -24.405 1.00 48.62 84 ILE D CA 1
ATOM 6895 C C . ILE D 1 58 ? 41.997 5.709 -25.793 1.00 51.47 84 ILE D C 1
ATOM 6896 O O . ILE D 1 58 ? 41.051 5.675 -26.591 1.00 53.20 84 ILE D O 1
ATOM 6901 N N . ALA D 1 59 ? 43.184 6.247 -26.079 1.00 51.71 85 ALA D N 1
ATOM 6902 C CA . ALA D 1 59 ? 43.496 6.885 -27.362 1.00 45.23 85 ALA D CA 1
ATOM 6903 C C . ALA D 1 59 ? 43.431 5.919 -28.550 1.00 46.52 85 ALA D C 1
ATOM 6904 O O . ALA D 1 59 ? 43.203 6.337 -29.691 1.00 50.10 85 ALA D O 1
ATOM 6906 N N . GLN D 1 60 ? 43.620 4.631 -28.274 1.00 46.55 86 GLN D N 1
ATOM 6907 C CA . GLN D 1 60 ? 43.490 3.592 -29.295 1.00 47.42 86 GLN D CA 1
ATOM 6908 C C . GLN D 1 60 ? 42.058 3.150 -29.551 1.00 51.81 86 GLN D C 1
ATOM 6909 O O . GLN D 1 60 ? 41.790 2.499 -30.563 1.00 54.87 86 GLN D O 1
ATOM 6915 N N . LYS D 1 61 ? 41.163 3.496 -28.625 1.00 52.41 87 LYS D N 1
ATOM 6916 C CA . LYS D 1 61 ? 39.752 3.084 -28.643 1.00 52.61 87 LYS D CA 1
ATOM 6917 C C . LYS D 1 61 ? 39.530 1.597 -28.965 1.00 53.09 87 LYS D C 1
ATOM 6918 O O . LYS D 1 61 ? 39.101 1.259 -30.075 1.00 55.24 87 LYS D O 1
ATOM 6924 N N . PRO D 1 62 ? 39.823 0.702 -27.997 1.00 46.00 88 PRO D N 1
ATOM 6925 C CA . PRO D 1 62 ? 39.561 -0.707 -28.249 1.00 42.78 88 PRO D CA 1
ATOM 6926 C C . PRO D 1 62 ? 38.094 -1.013 -27.998 1.00 44.10 88 PRO D C 1
ATOM 6927 O O . PRO D 1 62 ? 37.339 -0.139 -27.568 1.00 48.89 88 PRO D O 1
ATOM 6931 N N . ASP D 1 63 ? 37.692 -2.245 -28.272 1.00 48.71 89 ASP D N 1
ATOM 6932 C CA . ASP D 1 63 ? 36.310 -2.659 -28.046 1.00 50.85 89 ASP D CA 1
ATOM 6933 C C . ASP D 1 63 ? 35.994 -2.821 -26.555 1.00 47.78 89 ASP D C 1
ATOM 6934 O O . ASP D 1 63 ? 34.881 -2.537 -26.122 1.00 41.50 89 ASP D O 1
ATOM 6939 N N . ALA D 1 64 ? 36.989 -3.262 -25.785 1.00 43.12 90 ALA D N 1
ATOM 6940 C CA . ALA D 1 64 ? 36.907 -3.293 -24.330 1.00 42.15 90 ALA D CA 1
ATOM 6941 C C . ALA D 1 64 ? 38.289 -3.124 -23.724 1.00 37.47 90 ALA D C 1
ATOM 6942 O O . ALA D 1 64 ? 39.298 -3.215 -24.424 1.00 38.89 90 ALA D O 1
ATOM 6944 N N . ILE D 1 65 ? 38.316 -2.854 -22.422 1.00 41.17 91 ILE D N 1
ATOM 6945 C CA . ILE D 1 65 ? 39.546 -2.786 -21.643 1.00 38.34 91 ILE D CA 1
ATOM 6946 C C . ILE D 1 65 ? 39.384 -3.648 -20.385 1.00 41.24 91 ILE D C 1
ATOM 6947 O O . ILE D 1 65 ? 38.408 -3.496 -19.641 1.00 38.32 91 ILE D O 1
ATOM 6952 N N . ILE D 1 66 ? 40.320 -4.579 -20.188 1.00 37.28 92 ILE D N 1
ATOM 6953 C CA . ILE D 1 66 ? 40.414 -5.352 -18.948 1.00 31.22 92 ILE D CA 1
ATOM 6954 C C . ILE D 1 66 ? 41.515 -4.770 -18.055 1.00 29.44 92 ILE D C 1
ATOM 6955 O O . ILE D 1 66 ? 42.625 -4.505 -18.506 1.00 31.52 92 ILE D O 1
ATOM 6960 N N . GLU D 1 67 ? 41.196 -4.563 -16.784 1.00 35.35 93 GLU D N 1
ATOM 6961 C CA . GLU D 1 67 ? 42.146 -3.976 -15.855 1.00 32.25 93 GLU D CA 1
ATOM 6962 C C . GLU D 1 67 ? 42.433 -4.960 -14.715 1.00 30.84 93 GLU D C 1
ATOM 6963 O O . GLU D 1 67 ? 41.517 -5.446 -14.059 1.00 33.62 93 GLU D O 1
ATOM 6969 N N . GLN D 1 68 ? 43.710 -5.243 -14.485 1.00 28.78 94 GLN D N 1
ATOM 6970 C CA . GLN D 1 68 ? 44.112 -6.248 -13.510 1.00 28.41 94 GLN D CA 1
ATOM 6971 C C . GLN D 1 68 ? 44.878 -5.653 -12.340 1.00 32.51 94 GLN D C 1
ATOM 6972 O O . GLN D 1 68 ? 45.961 -5.087 -12.525 1.00 30.82 94 GLN D O 1
ATOM 6978 N N . LEU D 1 69 ? 44.296 -5.801 -11.143 1.00 30.86 95 LEU D N 1
ATOM 6979 C CA . LEU D 1 69 ? 44.871 -5.351 -9.857 1.00 27.36 95 LEU D CA 1
ATOM 6980 C C . LEU D 1 69 ? 45.214 -3.855 -9.791 1.00 30.25 95 LEU D C 1
ATOM 6981 O O . LEU D 1 69 ? 44.697 -3.058 -10.575 1.00 24.97 95 LEU D O 1
ATOM 6986 N N . GLY D 1 70 ? 46.066 -3.471 -8.847 1.00 27.52 96 GLY D N 1
ATOM 6987 C CA . GLY D 1 70 ? 46.468 -2.073 -8.721 1.00 39.52 96 GLY D CA 1
ATOM 6988 C C . GLY D 1 70 ? 45.802 -1.315 -7.589 1.00 39.44 96 GLY D C 1
ATOM 6989 O O . GLY D 1 70 ? 44.891 -1.822 -6.930 1.00 45.15 96 GLY D O 1
ATOM 6990 N N . ASN D 1 71 ? 46.280 -0.096 -7.366 1.00 42.27 97 ASN D N 1
ATOM 6991 C CA . ASN D 1 71 ? 45.763 0.789 -6.332 1.00 44.03 97 ASN D CA 1
ATOM 6992 C C . ASN D 1 71 ? 44.540 1.529 -6.854 1.00 42.32 97 ASN D C 1
ATOM 6993 O O . ASN D 1 71 ? 44.659 2.405 -7.716 1.00 39.50 97 ASN D O 1
ATOM 6998 N N . LEU D 1 72 ? 43.375 1.189 -6.298 1.00 45.80 98 LEU D N 1
ATOM 6999 C CA . LEU D 1 72 ? 42.090 1.765 -6.710 1.00 45.89 98 LEU D CA 1
ATOM 7000 C C . LEU D 1 72 ? 42.036 3.293 -6.556 1.00 43.41 98 LEU D C 1
ATOM 7001 O O . LEU D 1 72 ? 41.473 3.979 -7.408 1.00 42.24 98 LEU D O 1
ATOM 7006 N N . ASP D 1 73 ? 42.629 3.803 -5.477 1.00 47.71 99 ASP D N 1
ATOM 7007 C CA . ASP D 1 73 ? 42.675 5.243 -5.181 1.00 54.73 99 ASP D CA 1
ATOM 7008 C C . ASP D 1 73 ? 43.315 6.079 -6.292 1.00 53.44 99 ASP D C 1
ATOM 7009 O O . ASP D 1 73 ? 42.783 7.127 -6.664 1.00 51.95 99 ASP D O 1
ATOM 7014 N N . VAL D 1 74 ? 44.445 5.601 -6.814 1.00 49.58 100 VAL D N 1
ATOM 7015 C CA . VAL D 1 74 ? 45.146 6.251 -7.921 1.00 44.71 100 VAL D CA 1
ATOM 7016 C C . VAL D 1 74 ? 44.419 5.985 -9.247 1.00 40.93 100 VAL D C 1
ATOM 7017 O O . VAL D 1 74 ? 44.356 6.855 -10.124 1.00 30.68 100 VAL D O 1
ATOM 7021 N N . LEU D 1 75 ? 43.872 4.778 -9.385 1.00 42.79 101 LEU D N 1
ATOM 7022 C CA . LEU D 1 75 ? 43.211 4.374 -10.623 1.00 38.95 101 LEU D CA 1
ATOM 7023 C C . LEU D 1 75 ? 41.866 5.066 -10.857 1.00 40.95 101 LEU D C 1
ATOM 7024 O O . LEU D 1 75 ? 41.514 5.344 -12.012 1.00 41.45 101 LEU D O 1
ATOM 7029 N N . ASN D 1 76 ? 41.144 5.350 -9.766 1.00 37.75 102 ASN D N 1
ATOM 7030 C CA . ASN D 1 76 ? 39.769 5.908 -9.805 1.00 40.74 102 ASN D CA 1
ATOM 7031 C C . ASN D 1 76 ? 39.413 6.953 -10.884 1.00 38.66 102 ASN D C 1
ATOM 7032 O O . ASN D 1 76 ? 38.465 6.717 -11.643 1.00 41.03 102 ASN D O 1
ATOM 7037 N N . PRO D 1 77 ? 40.166 8.084 -10.981 1.00 42.00 103 PRO D N 1
ATOM 7038 C CA . PRO D 1 77 ? 39.764 9.101 -11.977 1.00 46.40 103 PRO D CA 1
ATOM 7039 C C . PRO D 1 77 ? 40.001 8.692 -13.435 1.00 46.95 103 PRO D C 1
ATOM 7040 O O . PRO D 1 77 ? 39.418 9.280 -14.350 1.00 52.37 103 PRO D O 1
ATOM 7044 N N . TRP D 1 78 ? 40.847 7.688 -13.635 1.00 48.84 104 TRP D N 1
ATOM 7045 C CA . TRP D 1 78 ? 41.202 7.225 -14.968 1.00 47.51 104 TRP D CA 1
ATOM 7046 C C . TRP D 1 78 ? 40.245 6.149 -15.456 1.00 47.79 104 TRP D C 1
ATOM 7047 O O . TRP D 1 78 ? 39.960 6.062 -16.652 1.00 50.00 104 TRP D O 1
ATOM 7058 N N . LEU D 1 79 ? 39.743 5.345 -14.518 1.00 46.97 105 LEU D N 1
ATOM 7059 C CA . LEU D 1 79 ? 38.651 4.407 -14.782 1.00 39.64 105 LEU D CA 1
ATOM 7060 C C . LEU D 1 79 ? 37.383 5.167 -15.174 1.00 42.47 105 LEU D C 1
ATOM 7061 O O . LEU D 1 79 ? 36.601 4.707 -16.014 1.00 42.66 105 LEU D O 1
ATOM 7066 N N . GLN D 1 80 ? 37.194 6.332 -14.552 1.00 44.80 106 GLN D N 1
ATOM 7067 C CA . GLN D 1 80 ? 36.153 7.279 -14.934 1.00 46.70 106 GLN D CA 1
ATOM 7068 C C . GLN D 1 80 ? 36.325 7.722 -16.391 1.00 41.74 106 GLN D C 1
ATOM 7069 O O . GLN D 1 80 ? 35.350 7.801 -17.137 1.00 46.46 106 GLN D O 1
ATOM 7075 N N . LYS D 1 81 ? 37.570 7.973 -16.792 1.00 45.41 107 LYS D N 1
ATOM 7076 C CA . LYS D 1 81 ? 37.881 8.420 -18.151 1.00 47.55 107 LYS D CA 1
ATOM 7077 C C . LYS D 1 81 ? 37.750 7.339 -19.229 1.00 47.53 107 LYS D C 1
ATOM 7078 O O . LYS D 1 81 ? 37.610 7.662 -20.414 1.00 54.04 107 LYS D O 1
ATOM 7084 N N . ILE D 1 82 ? 37.780 6.068 -18.822 1.00 48.31 108 ILE D N 1
ATOM 7085 C CA . ILE D 1 82 ? 37.453 4.949 -19.723 1.00 43.67 108 ILE D CA 1
ATOM 7086 C C . ILE D 1 82 ? 35.963 4.989 -20.059 1.00 42.50 108 ILE D C 1
ATOM 7087 O O . ILE D 1 82 ? 35.563 4.734 -21.200 1.00 46.34 108 ILE D O 1
ATOM 7092 N N . ASN D 1 83 ? 35.156 5.337 -19.055 1.00 49.74 109 ASN D N 1
ATOM 7093 C CA . ASN D 1 83 ? 33.703 5.454 -19.197 1.00 49.75 109 ASN D CA 1
ATOM 7094 C C . ASN D 1 83 ? 33.280 6.662 -20.019 1.00 49.55 109 ASN D C 1
ATOM 7095 O O . ASN D 1 83 ? 32.320 6.578 -20.785 1.00 43.86 109 ASN D O 1
ATOM 7100 N N . ASP D 1 84 ? 33.997 7.775 -19.846 1.00 48.68 110 ASP D N 1
ATOM 7101 C CA . ASP D 1 84 ? 33.793 8.978 -20.652 1.00 55.91 110 ASP D CA 1
ATOM 7102 C C . ASP D 1 84 ? 34.019 8.680 -22.130 1.00 53.45 110 ASP D C 1
ATOM 7103 O O . ASP D 1 84 ? 33.232 9.098 -22.979 1.00 59.51 110 ASP D O 1
ATOM 7108 N N . ALA D 1 85 ? 35.074 7.921 -22.417 1.00 48.75 111 ALA D N 1
ATOM 7109 C CA . ALA D 1 85 ? 35.417 7.511 -23.777 1.00 45.38 111 ALA D CA 1
ATOM 7110 C C . ALA D 1 85 ? 34.467 6.468 -24.396 1.00 47.73 111 ALA D C 1
ATOM 7111 O O . ALA D 1 85 ? 34.569 6.164 -25.587 1.00 44.88 111 ALA D O 1
ATOM 7113 N N . GLY D 1 86 ? 33.555 5.919 -23.593 1.00 45.73 112 GLY D N 1
ATOM 7114 C CA . GLY D 1 86 ? 32.538 4.994 -24.092 1.00 43.13 112 GLY D CA 1
ATOM 7115 C C . GLY D 1 86 ? 33.044 3.581 -24.331 1.00 48.41 112 GLY D C 1
ATOM 7116 O O . GLY D 1 86 ? 32.491 2.847 -25.157 1.00 47.79 112 GLY D O 1
ATOM 7117 N N . ILE D 1 87 ? 34.095 3.204 -23.605 1.00 46.89 113 ILE D N 1
ATOM 7118 C CA . ILE D 1 87 ? 34.681 1.869 -23.705 1.00 46.82 113 ILE D CA 1
ATOM 7119 C C . ILE D 1 87 ? 34.248 1.019 -22.507 1.00 45.45 113 ILE D C 1
ATOM 7120 O O . ILE D 1 87 ? 34.423 1.438 -21.359 1.00 47.70 113 ILE D O 1
ATOM 7125 N N . PRO D 1 88 ? 33.639 -0.153 -22.776 1.00 45.74 114 PRO D N 1
ATOM 7126 C CA . PRO D 1 88 ? 33.322 -1.158 -21.756 1.00 45.18 114 PRO D CA 1
ATOM 7127 C C . PRO D 1 88 ? 34.535 -1.523 -20.901 1.00 41.32 114 PRO D C 1
ATOM 7128 O O . PRO D 1 88 ? 35.598 -1.839 -21.437 1.00 36.07 114 PRO D O 1
ATOM 7132 N N . LEU D 1 89 ? 34.366 -1.439 -19.581 1.00 44.38 115 LEU D N 1
ATOM 7133 C CA . LEU D 1 89 ? 35.440 -1.704 -18.623 1.00 42.80 115 LEU D CA 1
ATOM 7134 C C . LEU D 1 89 ? 35.185 -2.976 -17.822 1.00 38.10 115 LEU D C 1
ATOM 7135 O O . LEU D 1 89 ? 34.125 -3.155 -17.230 1.00 44.83 115 LEU D O 1
ATOM 7140 N N . PHE D 1 90 ? 36.185 -3.847 -17.821 1.00 39.69 116 PHE D N 1
ATOM 7141 C CA . PHE D 1 90 ? 36.139 -5.131 -17.141 1.00 29.12 116 PHE D CA 1
ATOM 7142 C C . PHE D 1 90 ? 37.355 -5.204 -16.239 1.00 32.69 116 PHE D C 1
ATOM 7143 O O . PHE D 1 90 ? 38.387 -4.597 -16.531 1.00 28.44 116 PHE D O 1
ATOM 7151 N N . THR D 1 91 ? 37.239 -5.932 -15.135 1.00 30.29 117 THR D N 1
ATOM 7152 C CA . THR D 1 91 ? 38.347 -6.032 -14.196 1.00 32.66 117 THR D CA 1
ATOM 7153 C C . THR D 1 91 ? 38.672 -7.460 -13.783 1.00 32.79 117 THR D C 1
ATOM 7154 O O . THR D 1 91 ? 37.795 -8.326 -13.746 1.00 30.82 117 THR D O 1
ATOM 7158 N N . VAL D 1 92 ? 39.955 -7.690 -13.514 1.00 32.59 118 VAL D N 1
ATOM 7159 C CA . VAL D 1 92 ? 40.412 -8.848 -12.767 1.00 31.01 118 VAL D CA 1
ATOM 7160 C C . VAL D 1 92 ? 40.755 -8.315 -11.376 1.00 34.22 118 VAL D C 1
ATOM 7161 O O . VAL D 1 92 ? 41.593 -7.408 -11.248 1.00 32.07 118 VAL D O 1
ATOM 7165 N N . ASP D 1 93 ? 40.073 -8.844 -10.354 1.00 28.07 119 ASP D N 1
ATOM 7166 C CA . ASP D 1 93 ? 40.328 -8.521 -8.934 1.00 31.55 119 ASP D CA 1
ATOM 7167 C C . ASP D 1 93 ? 39.946 -7.108 -8.461 1.00 34.09 119 ASP D C 1
ATOM 7168 O O . ASP D 1 93 ? 39.497 -6.940 -7.327 1.00 41.77 119 ASP D O 1
ATOM 7173 N N . THR D 1 94 ? 40.146 -6.097 -9.303 1.00 33.31 120 THR D N 1
ATOM 7174 C CA . THR D 1 94 ? 39.824 -4.713 -8.935 1.00 36.51 120 THR D CA 1
ATOM 7175 C C . THR D 1 94 ? 38.316 -4.519 -8.836 1.00 35.78 120 THR D C 1
ATOM 7176 O O . THR D 1 94 ? 37.644 -4.279 -9.835 1.00 40.59 120 THR D O 1
ATOM 7180 N N . ALA D 1 95 ? 37.791 -4.659 -7.622 1.00 41.00 121 ALA D N 1
ATOM 7181 C CA . ALA D 1 95 ? 36.378 -4.416 -7.369 1.00 41.00 121 ALA D CA 1
ATOM 7182 C C . ALA D 1 95 ? 36.099 -2.908 -7.430 1.00 39.81 121 ALA D C 1
ATOM 7183 O O . ALA D 1 95 ? 36.596 -2.136 -6.602 1.00 39.23 121 ALA D O 1
ATOM 7185 N N . THR D 1 96 ? 35.330 -2.501 -8.440 1.00 39.69 122 THR D N 1
ATOM 7186 C CA . THR D 1 96 ? 35.024 -1.088 -8.687 1.00 33.99 122 THR D CA 1
ATOM 7187 C C . THR D 1 96 ? 33.664 -0.912 -9.380 1.00 36.02 122 THR D C 1
ATOM 7188 O O . THR D 1 96 ? 33.322 -1.689 -10.283 1.00 36.66 122 THR D O 1
ATOM 7192 N N . PRO D 1 97 ? 32.877 0.103 -8.953 1.00 37.62 123 PRO D N 1
ATOM 7193 C CA . PRO D 1 97 ? 31.651 0.499 -9.658 1.00 35.76 123 PRO D CA 1
ATOM 7194 C C . PRO D 1 97 ? 31.890 0.908 -11.113 1.00 38.13 123 PRO D C 1
ATOM 7195 O O . PRO D 1 97 ? 30.979 0.802 -11.934 1.00 38.97 123 PRO D O 1
ATOM 7199 N N . HIS D 1 98 ? 33.108 1.346 -11.432 1.00 37.92 124 HIS D N 1
ATOM 7200 C CA . HIS D 1 98 ? 33.461 1.745 -12.802 1.00 39.88 124 HIS D CA 1
ATOM 7201 C C . HIS D 1 98 ? 33.498 0.592 -13.808 1.00 37.55 124 HIS D C 1
ATOM 7202 O O . HIS D 1 98 ? 33.440 0.819 -15.021 1.00 41.13 124 HIS D O 1
ATOM 7209 N N . ALA D 1 99 ? 33.593 -0.635 -13.299 1.00 37.76 125 ALA D N 1
ATOM 7210 C CA . ALA D 1 99 ? 33.610 -1.833 -14.136 1.00 35.72 125 ALA D CA 1
ATOM 7211 C C . ALA D 1 99 ? 32.200 -2.279 -14.504 1.00 33.16 125 ALA D C 1
ATOM 7212 O O . ALA D 1 99 ? 31.236 -1.939 -13.830 1.00 41.76 125 ALA D O 1
ATOM 7214 N N . ILE D 1 100 ? 32.085 -3.037 -15.585 1.00 35.07 126 ILE D N 1
ATOM 7215 C CA . ILE D 1 100 ? 30.842 -3.722 -15.900 1.00 33.28 126 ILE D CA 1
ATOM 7216 C C . ILE D 1 100 ? 30.817 -5.020 -15.093 1.00 34.96 126 ILE D C 1
ATOM 7217 O O . ILE D 1 100 ? 29.824 -5.350 -14.441 1.00 33.08 126 ILE D O 1
ATOM 7222 N N . ASN D 1 101 ? 31.939 -5.728 -15.114 1.00 30.93 127 ASN D N 1
ATOM 7223 C CA . ASN D 1 101 ? 32.058 -7.004 -14.446 1.00 29.15 127 ASN D CA 1
ATOM 7224 C C . ASN D 1 101 ? 33.417 -7.103 -13.778 1.00 32.97 127 ASN D C 1
ATOM 7225 O O . ASN D 1 101 ? 34.403 -6.575 -14.292 1.00 37.80 127 ASN D O 1
ATOM 7230 N N . ASN D 1 102 ? 33.453 -7.766 -12.623 1.00 36.71 128 ASN D N 1
ATOM 7231 C CA . ASN D 1 102 ? 34.695 -8.061 -11.923 1.00 26.70 128 ASN D CA 1
ATOM 7232 C C . ASN D 1 102 ? 34.899 -9.561 -11.761 1.00 29.98 128 ASN D C 1
ATOM 7233 O O . ASN D 1 102 ? 34.122 -10.226 -11.082 1.00 31.60 128 ASN D O 1
ATOM 7238 N N . THR D 1 103 ? 35.954 -10.090 -12.373 1.00 32.06 129 THR D N 1
ATOM 7239 C CA . THR D 1 103 ? 36.277 -11.502 -12.228 1.00 16.44 129 THR D CA 1
ATOM 7240 C C . THR D 1 103 ? 37.414 -11.711 -11.221 1.00 25.30 129 THR D C 1
ATOM 7241 O O . THR D 1 103 ? 38.498 -11.141 -11.355 1.00 36.20 129 THR D O 1
ATOM 7245 N N . THR D 1 104 ? 37.144 -12.547 -10.220 1.00 25.66 130 THR D N 1
ATOM 7246 C CA . THR D 1 104 ? 37.957 -12.632 -9.014 1.00 21.70 130 THR D CA 1
ATOM 7247 C C . THR D 1 104 ? 37.641 -13.962 -8.310 1.00 23.40 130 THR D C 1
ATOM 7248 O O . THR D 1 104 ? 37.033 -14.848 -8.916 1.00 29.95 130 THR D O 1
ATOM 7252 N N . SER D 1 105 ? 38.087 -14.127 -7.066 1.00 28.28 131 SER D N 1
ATOM 7253 C CA . SER D 1 105 ? 37.661 -15.254 -6.229 1.00 27.42 131 SER D CA 1
ATOM 7254 C C . SER D 1 105 ? 36.792 -14.705 -5.111 1.00 33.61 131 SER D C 1
ATOM 7255 O O . SER D 1 105 ? 36.716 -13.483 -4.923 1.00 35.30 131 SER D O 1
ATOM 7258 N N . ASN D 1 106 ? 36.138 -15.596 -4.366 1.00 25.81 132 ASN D N 1
ATOM 7259 C CA . ASN D 1 106 ? 35.400 -15.166 -3.185 1.00 27.33 132 ASN D CA 1
ATOM 7260 C C . ASN D 1 106 ? 36.358 -14.843 -2.045 1.00 24.88 132 ASN D C 1
ATOM 7261 O O . ASN D 1 106 ? 36.682 -15.702 -1.232 1.00 27.44 132 ASN D O 1
ATOM 7266 N N . ASN D 1 107 ? 36.774 -13.582 -1.982 1.00 24.89 133 ASN D N 1
ATOM 7267 C CA . ASN D 1 107 ? 37.753 -13.136 -0.997 1.00 24.06 133 ASN D CA 1
ATOM 7268 C C . ASN D 1 107 ? 37.155 -12.861 0.368 1.00 28.67 133 ASN D C 1
ATOM 7269 O O . ASN D 1 107 ? 37.885 -12.713 1.342 1.00 30.92 133 ASN D O 1
ATOM 7274 N N . TYR D 1 108 ? 35.826 -12.785 0.428 1.00 25.75 134 TYR D N 1
ATOM 7275 C CA . TYR D 1 108 ? 35.103 -12.721 1.696 1.00 19.89 134 TYR D CA 1
ATOM 7276 C C . TYR D 1 108 ? 35.247 -14.064 2.411 1.00 25.73 134 TYR D C 1
ATOM 7277 O O . TYR D 1 108 ? 35.634 -14.104 3.573 1.00 29.68 134 TYR D O 1
ATOM 7286 N N . SER D 1 109 ? 34.975 -15.147 1.680 1.00 26.86 135 SER D N 1
ATOM 7287 C CA . SER D 1 109 ? 35.123 -16.519 2.161 1.00 31.10 135 SER D CA 1
ATOM 7288 C C . SER D 1 109 ? 36.578 -16.922 2.385 1.00 33.01 135 SER D C 1
ATOM 7289 O O . SER D 1 109 ? 36.911 -17.447 3.448 1.00 33.35 135 SER D O 1
ATOM 7292 N N . ILE D 1 110 ? 37.432 -16.686 1.386 1.00 28.36 136 ILE D N 1
ATOM 7293 C CA . ILE D 1 110 ? 38.885 -16.831 1.545 1.00 23.72 136 ILE D CA 1
ATOM 7294 C C . ILE D 1 110 ? 39.362 -16.119 2.815 1.00 31.84 136 ILE D C 1
ATOM 7295 O O . ILE D 1 110 ? 39.944 -16.758 3.709 1.00 34.75 136 ILE D O 1
ATOM 7300 N N . GLY D 1 111 ? 39.079 -14.812 2.895 1.00 23.58 137 GLY D N 1
ATOM 7301 C CA . GLY D 1 111 ? 39.547 -13.969 3.991 1.00 16.52 137 GLY D CA 1
ATOM 7302 C C . GLY D 1 111 ? 39.116 -14.494 5.345 1.00 20.95 137 GLY D C 1
ATOM 7303 O O . GLY D 1 111 ? 39.946 -14.624 6.243 1.00 23.29 137 GLY D O 1
ATOM 7304 N N . ALA D 1 112 ? 37.823 -14.812 5.471 1.00 18.16 138 ALA D N 1
ATOM 7305 C CA . ALA D 1 112 ? 37.255 -15.389 6.697 1.00 11.67 138 ALA D CA 1
ATOM 7306 C C . ALA D 1 112 ? 37.888 -16.720 7.074 1.00 19.80 138 ALA D C 1
ATOM 7307 O O . ALA D 1 112 ? 38.382 -16.867 8.197 1.00 23.92 138 ALA D O 1
ATOM 7309 N N . GLU D 1 113 ? 37.886 -17.665 6.130 1.00 15.31 139 GLU D N 1
ATOM 7310 C CA . GLU D 1 113 ? 38.360 -19.030 6.366 1.00 28.27 139 GLU D CA 1
ATOM 7311 C C . GLU D 1 113 ? 39.840 -19.108 6.728 1.00 28.69 139 GLU D C 1
ATOM 7312 O O . GLU D 1 113 ? 40.232 -19.960 7.532 1.00 25.93 139 GLU D O 1
ATOM 7318 N N . LEU D 1 114 ? 40.652 -18.227 6.136 1.00 30.34 140 LEU D N 1
ATOM 7319 C CA . LEU D 1 114 ? 42.080 -18.151 6.468 1.00 27.12 140 LEU D CA 1
ATOM 7320 C C . LEU D 1 114 ? 42.292 -17.763 7.933 1.00 28.95 140 LEU D C 1
ATOM 7321 O O . LEU D 1 114 ? 43.027 -18.443 8.668 1.00 28.63 140 LEU D O 1
ATOM 7326 N N . ALA D 1 115 ? 41.631 -16.678 8.340 1.00 22.35 141 ALA D N 1
ATOM 7327 C CA . ALA D 1 115 ? 41.641 -16.206 9.716 1.00 17.16 141 ALA D CA 1
ATOM 7328 C C . ALA D 1 115 ? 41.170 -17.271 10.710 1.00 17.50 141 ALA D C 1
ATOM 7329 O O . ALA D 1 115 ? 41.813 -17.492 11.738 1.00 22.86 141 ALA D O 1
ATOM 7331 N N . LEU D 1 116 ? 40.057 -17.931 10.389 1.00 19.93 142 LEU D N 1
ATOM 7332 C CA . LEU D 1 116 ? 39.508 -18.997 11.226 1.00 18.32 142 LEU D CA 1
ATOM 7333 C C . LEU D 1 116 ? 40.479 -20.167 11.418 1.00 17.49 142 LEU D C 1
ATOM 7334 O O . LEU D 1 116 ? 40.594 -20.679 12.526 1.00 27.55 142 LEU D O 1
ATOM 7339 N N . GLN D 1 117 ? 41.188 -20.569 10.361 1.00 21.36 143 GLN D N 1
ATOM 7340 C CA . GLN D 1 117 ? 42.210 -21.622 10.481 1.00 19.86 143 GLN D CA 1
ATOM 7341 C C . GLN D 1 117 ? 43.325 -21.188 11.428 1.00 22.07 143 GLN D C 1
ATOM 7342 O O . GLN D 1 117 ? 43.750 -21.949 12.296 1.00 27.61 143 GLN D O 1
ATOM 7348 N N . MET D 1 118 ? 43.752 -19.940 11.268 1.00 23.31 144 MET D N 1
ATOM 7349 C CA . MET D 1 118 ? 44.796 -19.343 12.083 1.00 20.22 144 MET D CA 1
ATOM 7350 C C . MET D 1 118 ? 44.423 -19.319 13.567 1.00 23.27 144 MET D C 1
ATOM 7351 O O . MET D 1 118 ? 45.266 -19.613 14.405 1.00 35.73 144 MET D O 1
ATOM 7356 N N . VAL D 1 119 ? 43.169 -19.000 13.891 1.00 30.29 145 VAL D N 1
ATOM 7357 C CA . VAL D 1 119 ? 42.699 -19.055 15.290 1.00 27.36 145 VAL D CA 1
ATOM 7358 C C . VAL D 1 119 ? 42.599 -20.491 15.822 1.00 34.22 145 VAL D C 1
ATOM 7359 O O . VAL D 1 119 ? 42.987 -20.759 16.957 1.00 40.88 145 VAL D O 1
ATOM 7363 N N . ALA D 1 120 ? 42.087 -21.401 14.993 1.00 28.96 146 ALA D N 1
ATOM 7364 C CA . ALA D 1 120 ? 41.969 -22.815 15.341 1.00 32.77 146 ALA D CA 1
ATOM 7365 C C . ALA D 1 120 ? 43.333 -23.460 15.613 1.00 31.14 146 ALA D C 1
ATOM 7366 O O . ALA D 1 120 ? 43.459 -24.310 16.497 1.00 29.84 146 ALA D O 1
ATOM 7368 N N . ASP D 1 121 ? 44.344 -23.042 14.853 1.00 29.50 147 ASP D N 1
ATOM 7369 C CA . ASP D 1 121 ? 45.716 -23.504 15.056 1.00 34.10 147 ASP D CA 1
ATOM 7370 C C . ASP D 1 121 ? 46.325 -22.917 16.324 1.00 27.94 147 ASP D C 1
ATOM 7371 O O . ASP D 1 121 ? 47.073 -23.598 17.013 1.00 26.33 147 ASP D O 1
ATOM 7376 N N . LEU D 1 122 ? 45.998 -21.655 16.610 1.00 30.19 148 LEU D N 1
ATOM 7377 C CA . LEU D 1 122 ? 46.427 -20.964 17.835 1.00 28.35 148 LEU D CA 1
ATOM 7378 C C . LEU D 1 122 ? 45.766 -21.491 19.112 1.00 32.40 148 LEU D C 1
ATOM 7379 O O . LEU D 1 122 ? 46.239 -21.207 20.213 1.00 35.76 148 LEU D O 1
ATOM 7384 N N . GLY D 1 123 ? 44.667 -22.231 18.963 1.00 31.90 149 GLY D N 1
ATOM 7385 C CA . GLY D 1 123 ? 43.884 -22.705 20.102 1.00 29.79 149 GLY D CA 1
ATOM 7386 C C . GLY D 1 123 ? 43.112 -21.584 20.776 1.00 29.39 149 GLY D C 1
ATOM 7387 O O . GLY D 1 123 ? 42.769 -21.680 21.951 1.00 41.69 149 GLY D O 1
ATOM 7388 N N . GLY D 1 124 ? 42.853 -20.509 20.039 1.00 31.06 150 GLY D N 1
ATOM 7389 C CA . GLY D 1 124 ? 42.026 -19.415 20.536 1.00 25.86 150 GLY D CA 1
ATOM 7390 C C . GLY D 1 124 ? 42.760 -18.359 21.332 1.00 32.29 150 GLY D C 1
ATOM 7391 O O . GLY D 1 124 ? 42.162 -17.364 21.746 1.00 40.19 150 GLY D O 1
ATOM 7392 N N . LYS D 1 125 ? 44.052 -18.574 21.555 1.00 39.09 151 LYS D N 1
ATOM 7393 C CA . LYS D 1 125 ? 44.887 -17.629 22.292 1.00 39.67 151 LYS D CA 1
ATOM 7394 C C . LYS D 1 125 ? 46.227 -17.495 21.590 1.00 35.85 151 LYS D C 1
ATOM 7395 O O . LYS D 1 125 ? 46.860 -18.500 21.262 1.00 29.82 151 LYS D O 1
ATOM 7401 N N . GLY D 1 126 ? 46.653 -16.257 21.359 1.00 29.85 152 GLY D N 1
ATOM 7402 C CA . GLY D 1 126 ? 47.970 -16.006 20.787 1.00 33.37 152 GLY D CA 1
ATOM 7403 C C . GLY D 1 126 ? 48.084 -14.643 20.156 1.00 30.58 152 GLY D C 1
ATOM 7404 O O . GLY D 1 126 ? 47.084 -13.976 19.931 1.00 38.09 152 GLY D O 1
ATOM 7405 N N . ASN D 1 127 ? 49.311 -14.226 19.870 1.00 39.65 153 ASN D N 1
ATOM 7406 C CA . ASN D 1 127 ? 49.549 -12.956 19.191 1.00 32.04 153 ASN D CA 1
ATOM 7407 C C . ASN D 1 127 ? 49.926 -13.159 17.738 1.00 36.11 153 ASN D C 1
ATOM 7408 O O . ASN D 1 127 ? 50.595 -14.141 17.373 1.00 33.12 153 ASN D O 1
ATOM 7413 N N . VAL D 1 128 ? 49.484 -12.217 16.914 1.00 26.12 154 VAL D N 1
ATOM 7414 C CA . VAL D 1 128 ? 49.598 -12.325 15.472 1.00 16.62 154 VAL D CA 1
ATOM 7415 C C . VAL D 1 128 ? 50.384 -11.152 14.927 1.00 17.84 154 VAL D C 1
ATOM 7416 O O . VAL D 1 128 ? 50.075 -9.991 15.220 1.00 22.17 154 VAL D O 1
ATOM 7420 N N . LEU D 1 129 ? 51.402 -11.478 14.135 1.00 14.29 155 LEU D N 1
ATOM 7421 C CA . LEU D 1 129 ? 52.121 -10.503 13.329 1.00 30.87 155 LEU D CA 1
ATOM 7422 C C . LEU D 1 129 ? 51.432 -10.308 11.974 1.00 24.90 155 LEU D C 1
ATOM 7423 O O . LEU D 1 129 ? 51.209 -11.261 11.231 1.00 36.74 155 LEU D O 1
ATOM 7428 N N . VAL D 1 130 ? 51.103 -9.067 11.649 1.00 27.60 156 VAL D N 1
ATOM 7429 C CA . VAL D 1 130 ? 50.321 -8.777 10.454 1.00 23.97 156 VAL D CA 1
ATOM 7430 C C . VAL D 1 130 ? 51.102 -7.924 9.464 1.00 29.48 156 VAL D C 1
ATOM 7431 O O . VAL D 1 130 ? 51.664 -6.889 9.828 1.00 31.88 156 VAL D O 1
ATOM 7435 N N . PHE D 1 131 ? 51.141 -8.388 8.217 1.00 30.43 157 PHE D N 1
ATOM 7436 C CA . PHE D 1 131 ? 51.646 -7.609 7.101 1.00 33.79 157 PHE D CA 1
ATOM 7437 C C . PHE D 1 131 ? 50.468 -6.987 6.361 1.00 40.72 157 PHE D C 1
ATOM 7438 O O . PHE D 1 131 ? 49.625 -7.704 5.799 1.00 40.46 157 PHE D O 1
ATOM 7446 N N . ASN D 1 132 ? 50.411 -5.656 6.364 1.00 28.69 158 ASN D N 1
ATOM 7447 C CA . ASN D 1 132 ? 49.350 -4.933 5.681 1.00 30.15 158 ASN D CA 1
ATOM 7448 C C . ASN D 1 132 ? 49.904 -3.785 4.817 1.00 30.61 158 ASN D C 1
ATOM 7449 O O . ASN D 1 132 ? 49.711 -2.607 5.126 1.00 38.99 158 ASN D O 1
ATOM 7454 N N . GLY D 1 133 ? 50.592 -4.134 3.735 1.00 19.95 159 GLY D N 1
ATOM 7455 C CA . GLY D 1 133 ? 51.177 -3.134 2.841 1.00 19.83 159 GLY D CA 1
ATOM 7456 C C . GLY D 1 133 ? 50.378 -2.818 1.584 1.00 30.71 159 GLY D C 1
ATOM 7457 O O . GLY D 1 133 ? 50.778 -1.956 0.797 1.00 30.11 159 GLY D O 1
ATOM 7458 N N . PHE D 1 134 ? 49.249 -3.501 1.389 1.00 35.33 160 PHE D N 1
ATOM 7459 C CA . PHE D 1 134 ? 48.472 -3.381 0.144 1.00 33.78 160 PHE D CA 1
ATOM 7460 C C . PHE D 1 134 ? 46.953 -3.200 0.348 1.00 39.53 160 PHE D C 1
ATOM 7461 O O . PHE D 1 134 ? 46.152 -3.614 -0.494 1.00 42.59 160 PHE D O 1
ATOM 7469 N N . TYR D 1 135 ? 46.570 -2.559 1.452 1.00 31.00 161 TYR D N 1
ATOM 7470 C CA . TYR D 1 135 ? 45.172 -2.265 1.759 1.00 32.60 161 TYR D CA 1
ATOM 7471 C C . TYR D 1 135 ? 44.422 -1.478 0.672 1.00 36.65 161 TYR D C 1
ATOM 7472 O O . TYR D 1 135 ? 43.208 -1.605 0.546 1.00 38.93 161 TYR D O 1
ATOM 7481 N N . SER D 1 136 ? 45.145 -0.691 -0.123 1.00 30.57 162 SER D N 1
ATOM 7482 C CA . SER D 1 136 ? 44.546 0.046 -1.238 1.00 30.92 162 SER D CA 1
ATOM 7483 C C . SER D 1 136 ? 44.255 -0.838 -2.459 1.00 34.94 162 SER D C 1
ATOM 7484 O O . SER D 1 136 ? 43.695 -0.366 -3.456 1.00 36.61 162 SER D O 1
ATOM 7487 N N . VAL D 1 137 ? 44.667 -2.102 -2.390 1.00 32.49 163 VAL D N 1
ATOM 7488 C CA . VAL D 1 137 ? 44.237 -3.114 -3.344 1.00 27.86 163 VAL D CA 1
ATOM 7489 C C . VAL D 1 137 ? 43.000 -3.786 -2.729 1.00 27.83 163 VAL D C 1
ATOM 7490 O O . VAL D 1 137 ? 43.123 -4.462 -1.706 1.00 30.17 163 VAL D O 1
ATOM 7494 N N . PRO D 1 138 ? 41.805 -3.552 -3.325 1.00 30.02 164 PRO D N 1
ATOM 7495 C CA . PRO D 1 138 ? 40.478 -4.033 -2.896 1.00 30.48 164 PRO D CA 1
ATOM 7496 C C . PRO D 1 138 ? 40.383 -5.473 -2.374 1.00 28.52 164 PRO D C 1
ATOM 7497 O O . PRO D 1 138 ? 39.686 -5.701 -1.387 1.00 22.40 164 PRO D O 1
ATOM 7501 N N . VAL D 1 139 ? 41.068 -6.427 -3.007 1.00 23.60 165 VAL D N 1
ATOM 7502 C CA . VAL D 1 139 ? 41.037 -7.805 -2.508 1.00 24.68 165 VAL D CA 1
ATOM 7503 C C . VAL D 1 139 ? 41.812 -7.975 -1.196 1.00 30.24 165 VAL D C 1
ATOM 7504 O O . VAL D 1 139 ? 41.452 -8.811 -0.361 1.00 28.71 165 VAL D O 1
ATOM 7508 N N . CYS D 1 140 ? 42.851 -7.164 -1.004 1.00 24.28 166 CYS D N 1
ATOM 7509 C CA . CYS D 1 140 ? 43.618 -7.227 0.228 1.00 25.23 166 CYS D CA 1
ATOM 7510 C C . CYS D 1 140 ? 42.879 -6.509 1.338 1.00 28.14 166 CYS D C 1
ATOM 7511 O O . CYS D 1 140 ? 42.948 -6.919 2.505 1.00 25.30 166 CYS D O 1
ATOM 7514 N N . LYS D 1 141 ? 42.167 -5.449 0.958 1.00 27.33 167 LYS D N 1
ATOM 7515 C CA . LYS D 1 141 ? 41.206 -4.777 1.832 1.00 30.87 167 LYS D CA 1
ATOM 7516 C C . LYS D 1 141 ? 40.179 -5.772 2.414 1.00 25.00 167 LYS D C 1
ATOM 7517 O O . LYS D 1 141 ? 39.992 -5.831 3.630 1.00 23.64 167 LYS D O 1
ATOM 7523 N N . ILE D 1 142 ? 39.558 -6.574 1.546 1.00 20.79 168 ILE D N 1
ATOM 7524 C CA . ILE D 1 142 ? 38.545 -7.547 1.969 1.00 22.97 168 ILE D CA 1
ATOM 7525 C C . ILE D 1 142 ? 39.161 -8.577 2.909 1.00 20.77 168 ILE D C 1
ATOM 7526 O O . ILE D 1 142 ? 38.620 -8.854 3.986 1.00 27.89 168 ILE D O 1
ATOM 7531 N N . ARG D 1 143 ? 40.324 -9.089 2.522 1.00 20.60 169 ARG D N 1
ATOM 7532 C CA . ARG D 1 143 ? 41.018 -10.115 3.302 1.00 23.66 169 ARG D CA 1
ATOM 7533 C C . ARG D 1 143 ? 41.420 -9.650 4.701 1.00 22.60 169 ARG D C 1
ATOM 7534 O O . ARG D 1 143 ? 41.320 -10.412 5.669 1.00 24.14 169 ARG D O 1
ATOM 7542 N N . TYR D 1 144 ? 41.857 -8.397 4.796 1.00 24.94 170 TYR D N 1
ATOM 7543 C CA . TYR D 1 144 ? 42.209 -7.784 6.070 1.00 21.78 170 TYR D CA 1
ATOM 7544 C C . TYR D 1 144 ? 40.975 -7.601 6.948 1.00 22.91 170 TYR D C 1
ATOM 7545 O O . TYR D 1 144 ? 40.938 -8.086 8.090 1.00 22.87 170 TYR D O 1
ATOM 7554 N N . ASP D 1 145 ? 39.976 -6.901 6.407 1.00 18.55 171 ASP D N 1
ATOM 7555 C CA . ASP D 1 145 ? 38.711 -6.651 7.101 1.00 20.23 171 ASP D CA 1
ATOM 7556 C C . ASP D 1 145 ? 38.015 -7.930 7.593 1.00 21.32 171 ASP D C 1
ATOM 7557 O O . ASP D 1 145 ? 37.441 -7.941 8.677 1.00 16.65 171 ASP D O 1
ATOM 7562 N N . GLN D 1 146 ? 38.063 -8.996 6.794 1.00 21.15 172 GLN D N 1
ATOM 7563 C CA . GLN D 1 146 ? 37.517 -10.293 7.218 1.00 21.28 172 GLN D CA 1
ATOM 7564 C C . GLN D 1 146 ? 38.309 -10.911 8.358 1.00 20.80 172 GLN D C 1
ATOM 7565 O O . GLN D 1 146 ? 37.724 -11.449 9.303 1.00 26.58 172 GLN D O 1
ATOM 7571 N N . MET D 1 147 ? 39.634 -10.814 8.297 1.00 19.97 173 MET D N 1
ATOM 7572 C CA . MET D 1 147 ? 40.450 -11.355 9.386 1.00 26.99 173 MET D CA 1
ATOM 7573 C C . MET D 1 147 ? 40.310 -10.548 10.677 1.00 27.22 173 MET D C 1
ATOM 7574 O O . MET D 1 147 ? 40.316 -11.111 11.775 1.00 30.10 173 MET D O 1
ATOM 7579 N N . LYS D 1 148 ? 40.138 -9.235 10.518 1.00 23.22 174 LYS D N 1
ATOM 7580 C CA . LYS D 1 148 ? 39.915 -8.320 11.619 1.00 25.46 174 LYS D CA 1
ATOM 7581 C C . LYS D 1 148 ? 38.560 -8.598 12.266 1.00 31.72 174 LYS D C 1
ATOM 7582 O O . LYS D 1 148 ? 38.441 -8.591 13.493 1.00 34.09 174 LYS D O 1
ATOM 7588 N N . TYR D 1 149 ? 37.545 -8.847 11.435 1.00 22.68 175 TYR D N 1
ATOM 7589 C CA . TYR D 1 149 ? 36.206 -9.154 11.937 1.00 23.63 175 TYR D CA 1
ATOM 7590 C C . TYR D 1 149 ? 36.171 -10.473 12.709 1.00 20.92 175 TYR D C 1
ATOM 7591 O O . TYR D 1 149 ? 35.622 -10.527 13.809 1.00 27.12 175 TYR D O 1
ATOM 7600 N N . VAL D 1 150 ? 36.775 -11.516 12.138 1.00 17.86 176 VAL D N 1
ATOM 7601 C CA . VAL D 1 150 ? 36.919 -12.815 12.806 1.00 16.13 176 VAL D CA 1
ATOM 7602 C C . VAL D 1 150 ? 37.600 -12.658 14.163 1.00 19.17 176 VAL D C 1
ATOM 7603 O O . VAL D 1 150 ? 37.166 -13.246 15.158 1.00 30.54 176 VAL D O 1
ATOM 7607 N N . LEU D 1 151 ? 38.629 -11.815 14.210 1.00 30.00 177 LEU D N 1
ATOM 7608 C CA . LEU D 1 151 ? 39.442 -11.665 15.416 1.00 32.54 177 LEU D CA 1
ATOM 7609 C C . LEU D 1 151 ? 38.737 -10.989 16.588 1.00 32.11 177 LEU D C 1
ATOM 7610 O O . LEU D 1 151 ? 39.131 -11.183 17.741 1.00 33.94 177 LEU D O 1
ATOM 7615 N N . GLU D 1 152 ? 37.685 -10.229 16.290 1.00 30.81 178 GLU D N 1
ATOM 7616 C CA . GLU D 1 152 ? 36.842 -9.614 17.320 1.00 39.54 178 GLU D CA 1
ATOM 7617 C C . GLU D 1 152 ? 36.168 -10.647 18.240 1.00 33.32 178 GLU D C 1
ATOM 7618 O O . GLU D 1 152 ? 36.036 -10.422 19.442 1.00 31.86 178 GLU D O 1
ATOM 7624 N N . ALA D 1 153 ? 35.776 -11.788 17.679 1.00 32.76 179 ALA D N 1
ATOM 7625 C CA . ALA D 1 153 ? 35.148 -12.857 18.456 1.00 25.21 179 ALA D CA 1
ATOM 7626 C C . ALA D 1 153 ? 36.139 -13.600 19.355 1.00 28.54 179 ALA D C 1
ATOM 7627 O O . ALA D 1 153 ? 35.749 -14.498 20.106 1.00 23.19 179 ALA D O 1
ATOM 7629 N N . PHE D 1 154 ? 37.418 -13.228 19.267 1.00 32.65 180 PHE D N 1
ATOM 7630 C CA . PHE D 1 154 ? 38.481 -13.854 20.054 1.00 34.88 180 PHE D CA 1
ATOM 7631 C C . PHE D 1 154 ? 39.332 -12.800 20.766 1.00 41.58 180 PHE D C 1
ATOM 7632 O O . PHE D 1 154 ? 40.318 -12.319 20.204 1.00 44.71 180 PHE D O 1
ATOM 7640 N N . PRO D 1 155 ? 38.936 -12.423 22.003 1.00 49.57 181 PRO D N 1
ATOM 7641 C CA . PRO D 1 155 ? 39.612 -11.384 22.796 1.00 49.02 181 PRO D CA 1
ATOM 7642 C C . PRO D 1 155 ? 41.023 -11.739 23.277 1.00 47.22 181 PRO D C 1
ATOM 7643 O O . PRO D 1 155 ? 41.785 -10.839 23.623 1.00 51.06 181 PRO D O 1
ATOM 7647 N N . ASP D 1 156 ? 41.355 -13.029 23.309 1.00 40.03 182 ASP D N 1
ATOM 7648 C CA . ASP D 1 156 ? 42.700 -13.486 23.663 1.00 39.89 182 ASP D CA 1
ATOM 7649 C C . ASP D 1 156 ? 43.635 -13.593 22.454 1.00 35.64 182 ASP D C 1
ATOM 7650 O O . ASP D 1 156 ? 44.789 -14.010 22.600 1.00 31.19 182 ASP D O 1
ATOM 7655 N N . VAL D 1 157 ? 43.130 -13.242 21.269 1.00 27.19 183 VAL D N 1
ATOM 7656 C CA . VAL D 1 157 ? 43.947 -13.179 20.056 1.00 24.03 183 VAL D CA 1
ATOM 7657 C C . VAL D 1 157 ? 44.113 -11.714 19.642 1.00 33.04 183 VAL D C 1
ATOM 7658 O O . VAL D 1 157 ? 43.149 -11.074 19.219 1.00 32.89 183 VAL D O 1
ATOM 7662 N N . LYS D 1 158 ? 45.335 -11.191 19.785 1.00 35.09 184 LYS D N 1
ATOM 7663 C CA . LYS D 1 158 ? 45.617 -9.775 19.527 1.00 36.08 184 LYS D CA 1
ATOM 7664 C C . LYS D 1 158 ? 46.586 -9.619 18.366 1.00 30.51 184 LYS D C 1
ATOM 7665 O O . LYS D 1 158 ? 47.351 -10.533 18.062 1.00 25.59 184 LYS D O 1
ATOM 7671 N N . ILE D 1 159 ? 46.543 -8.456 17.721 1.00 31.24 185 ILE D N 1
ATOM 7672 C CA . ILE D 1 159 ? 47.496 -8.110 16.664 1.00 34.93 185 ILE D CA 1
ATOM 7673 C C . ILE D 1 159 ? 48.626 -7.232 17.215 1.00 38.66 185 ILE D C 1
ATOM 7674 O O . ILE D 1 159 ? 48.372 -6.198 17.839 1.00 38.32 185 ILE D O 1
ATOM 7679 N N . ILE D 1 160 ? 49.863 -7.664 16.974 1.00 37.33 186 ILE D N 1
ATOM 7680 C CA . ILE D 1 160 ? 51.064 -6.961 17.419 1.00 36.49 186 ILE D CA 1
ATOM 7681 C C . ILE D 1 160 ? 51.185 -5.589 16.753 1.00 44.71 186 ILE D C 1
ATOM 7682 O O . ILE D 1 160 ? 51.074 -5.466 15.533 1.00 53.89 186 ILE D O 1
ATOM 7687 N N . GLU D 1 161 ? 51.361 -4.553 17.567 1.00 43.41 187 GLU D N 1
ATOM 7688 C CA . GLU D 1 161 ? 51.703 -3.238 17.044 1.00 42.55 187 GLU D CA 1
ATOM 7689 C C . GLU D 1 161 ? 53.220 -3.153 16.885 1.00 44.46 187 GLU D C 1
ATOM 7690 O O . GLU D 1 161 ? 53.958 -3.673 17.729 1.00 40.37 187 GLU D O 1
ATOM 7696 N N . PRO D 1 162 ? 53.693 -2.528 15.791 1.00 43.48 188 PRO D N 1
ATOM 7697 C CA . PRO D 1 162 ? 52.869 -2.034 14.689 1.00 43.05 188 PRO D CA 1
ATOM 7698 C C . PRO D 1 162 ? 52.606 -3.118 13.634 1.00 44.24 188 PRO D C 1
ATOM 7699 O O . PRO D 1 162 ? 53.112 -4.234 13.743 1.00 31.72 188 PRO D O 1
ATOM 7703 N N . GLU D 1 163 ? 51.799 -2.795 12.634 1.00 46.56 189 GLU D N 1
ATOM 7704 C CA . GLU D 1 163 ? 51.698 -3.662 11.475 1.00 48.43 189 GLU D CA 1
ATOM 7705 C C . GLU D 1 163 ? 52.910 -3.426 10.585 1.00 44.69 189 GLU D C 1
ATOM 7706 O O . GLU D 1 163 ? 53.458 -2.324 10.538 1.00 45.16 189 GLU D O 1
ATOM 7712 N N . LEU D 1 164 ? 53.336 -4.483 9.905 1.00 40.95 190 LEU D N 1
ATOM 7713 C CA . LEU D 1 164 ? 54.479 -4.418 9.022 1.00 34.85 190 LEU D CA 1
ATOM 7714 C C . LEU D 1 164 ? 54.014 -4.247 7.589 1.00 35.45 190 LEU D C 1
ATOM 7715 O O . LEU D 1 164 ? 52.923 -4.676 7.230 1.00 37.78 190 LEU D O 1
ATOM 7720 N N . ARG D 1 165 ? 54.838 -3.599 6.776 1.00 33.59 191 ARG D N 1
ATOM 7721 C CA . ARG D 1 165 ? 54.543 -3.449 5.365 1.00 37.66 191 ARG D CA 1
ATOM 7722 C C . ARG D 1 165 ? 55.232 -4.538 4.557 1.00 35.20 191 ARG D C 1
ATOM 7723 O O . ARG D 1 165 ? 56.456 -4.669 4.593 1.00 38.68 191 ARG D O 1
ATOM 7731 N N . ASP D 1 166 ? 54.439 -5.337 3.854 1.00 28.41 192 ASP D N 1
ATOM 7732 C CA . ASP D 1 166 ? 54.967 -6.143 2.760 1.00 33.32 192 ASP D CA 1
ATOM 7733 C C . ASP D 1 166 ? 55.115 -5.227 1.542 1.00 28.01 192 ASP D C 1
ATOM 7734 O O . ASP D 1 166 ? 54.288 -4.346 1.312 1.00 30.66 192 ASP D O 1
ATOM 7739 N N . VAL D 1 167 ? 56.195 -5.406 0.790 1.00 32.25 193 VAL D N 1
ATOM 7740 C CA . VAL D 1 167 ? 56.517 -4.485 -0.295 1.00 31.60 193 VAL D CA 1
ATOM 7741 C C . VAL D 1 167 ? 56.817 -5.222 -1.584 1.00 37.41 193 VAL D C 1
ATOM 7742 O O . VAL D 1 167 ? 57.037 -6.432 -1.581 1.00 32.71 193 VAL D O 1
ATOM 7746 N N . ILE D 1 168 ? 56.788 -4.463 -2.677 1.00 43.68 194 ILE D N 1
ATOM 7747 C CA . ILE D 1 168 ? 57.257 -4.877 -3.991 1.00 45.72 194 ILE D CA 1
ATOM 7748 C C . ILE D 1 168 ? 58.156 -3.718 -4.461 1.00 52.18 194 ILE D C 1
ATOM 7749 O O . ILE D 1 168 ? 57.719 -2.565 -4.439 1.00 56.65 194 ILE D O 1
ATOM 7754 N N . PRO D 1 169 ? 59.406 -4.013 -4.889 1.00 52.11 195 PRO D N 1
ATOM 7755 C CA . PRO D 1 169 ? 59.964 -5.350 -5.069 1.00 43.75 195 PRO D CA 1
ATOM 7756 C C . PRO D 1 169 ? 60.690 -5.846 -3.826 1.00 41.84 195 PRO D C 1
ATOM 7757 O O . PRO D 1 169 ? 60.571 -5.239 -2.751 1.00 39.58 195 PRO D O 1
ATOM 7761 N N . ASN D 1 170 ? 61.430 -6.944 -3.992 1.00 41.65 196 ASN D N 1
ATOM 7762 C CA . ASN D 1 170 ? 62.251 -7.528 -2.934 1.00 33.62 196 ASN D CA 1
ATOM 7763 C C . ASN D 1 170 ? 61.412 -8.029 -1.760 1.00 30.94 196 ASN D C 1
ATOM 7764 O O . ASN D 1 170 ? 61.803 -7.916 -0.592 1.00 20.86 196 ASN D O 1
ATOM 7769 N N . THR D 1 171 ? 60.265 -8.613 -2.115 1.00 32.31 197 THR D N 1
ATOM 7770 C CA . THR D 1 171 ? 59.222 -9.022 -1.175 1.00 27.48 197 THR D CA 1
ATOM 7771 C C . THR D 1 171 ? 59.685 -10.071 -0.168 1.00 25.80 197 THR D C 1
ATOM 7772 O O . THR D 1 171 ? 59.572 -9.854 1.039 1.00 28.37 197 THR D O 1
ATOM 7776 N N . ILE D 1 172 ? 60.216 -11.185 -0.675 1.00 26.85 198 ILE D N 1
ATOM 7777 C CA . ILE D 1 172 ? 60.661 -12.308 0.149 1.00 23.14 198 ILE D CA 1
ATOM 7778 C C . ILE D 1 172 ? 61.721 -11.885 1.167 1.00 21.20 198 ILE D C 1
ATOM 7779 O O . ILE D 1 172 ? 61.575 -12.152 2.362 1.00 28.48 198 ILE D O 1
ATOM 7784 N N . GLN D 1 173 ? 62.752 -11.187 0.703 1.00 25.09 199 GLN D N 1
ATOM 7785 C CA . GLN D 1 173 ? 63.844 -10.773 1.593 1.00 30.34 199 GLN D CA 1
ATOM 7786 C C . GLN D 1 173 ? 63.442 -9.710 2.625 1.00 29.33 199 GLN D C 1
ATOM 7787 O O . GLN D 1 173 ? 63.885 -9.779 3.778 1.00 28.11 199 GLN D O 1
ATOM 7793 N N . SER D 1 174 ? 62.591 -8.760 2.223 1.00 29.08 200 SER D N 1
ATOM 7794 C CA . SER D 1 174 ? 62.108 -7.716 3.141 1.00 31.31 200 SER D CA 1
ATOM 7795 C C . SER D 1 174 ? 61.239 -8.299 4.247 1.00 31.39 200 SER D C 1
ATOM 7796 O O . SER D 1 174 ? 61.326 -7.873 5.396 1.00 37.98 200 SER D O 1
ATOM 7799 N N . ALA D 1 175 ? 60.410 -9.278 3.890 1.00 36.03 201 ALA D N 1
ATOM 7800 C CA . ALA D 1 175 ? 59.551 -9.961 4.854 1.00 35.29 201 ALA D CA 1
ATOM 7801 C C . ALA D 1 175 ? 60.341 -10.880 5.798 1.00 40.83 201 ALA D C 1
ATOM 7802 O O . ALA D 1 175 ? 59.990 -11.007 6.972 1.00 48.66 201 ALA D O 1
ATOM 7804 N N . TYR D 1 176 ? 61.397 -11.512 5.276 1.00 39.12 202 TYR D N 1
ATOM 7805 C CA . TYR D 1 176 ? 62.340 -12.326 6.064 1.00 37.12 202 TYR D CA 1
ATOM 7806 C C . TYR D 1 176 ? 63.035 -11.461 7.114 1.00 35.87 202 TYR D C 1
ATOM 7807 O O . TYR D 1 176 ? 63.164 -11.868 8.266 1.00 39.86 202 TYR D O 1
ATOM 7816 N N . SER D 1 177 ? 63.485 -10.276 6.699 1.00 37.56 203 SER D N 1
ATOM 7817 C CA . SER D 1 177 ? 64.192 -9.337 7.574 1.00 37.67 203 SER D CA 1
ATOM 7818 C C . SER D 1 177 ? 63.317 -8.800 8.699 1.00 37.27 203 SER D C 1
ATOM 7819 O O . SER D 1 177 ? 63.753 -8.763 9.848 1.00 43.07 203 SER D O 1
ATOM 7822 N N . ASN D 1 178 ? 62.096 -8.387 8.358 1.00 34.95 204 ASN D N 1
ATOM 7823 C CA . ASN D 1 178 ? 61.133 -7.854 9.326 1.00 32.56 204 ASN D CA 1
ATOM 7824 C C . ASN D 1 178 ? 60.761 -8.860 10.410 1.00 33.81 204 ASN D C 1
ATOM 7825 O O . ASN D 1 178 ? 60.621 -8.491 11.581 1.00 31.34 204 ASN D O 1
ATOM 7830 N N . VAL D 1 179 ? 60.595 -10.121 10.005 1.00 26.22 205 VAL D N 1
ATOM 7831 C CA . VAL D 1 179 ? 60.267 -11.208 10.931 1.00 29.37 205 VAL D CA 1
ATOM 7832 C C . VAL D 1 179 ? 61.423 -11.473 11.899 1.00 26.53 205 VAL D C 1
ATOM 7833 O O . VAL D 1 179 ? 61.205 -11.612 13.107 1.00 33.18 205 VAL D O 1
ATOM 7837 N N . THR D 1 180 ? 62.642 -11.501 11.362 1.00 28.30 206 THR D N 1
ATOM 7838 C CA . THR D 1 180 ? 63.874 -11.610 12.155 1.00 33.49 206 THR D CA 1
ATOM 7839 C C . THR D 1 180 ? 63.986 -10.521 13.239 1.00 36.70 206 THR D C 1
ATOM 7840 O O . THR D 1 180 ? 64.270 -10.821 14.408 1.00 35.67 206 THR D O 1
ATOM 7844 N N . ASP D 1 181 ? 63.741 -9.272 12.845 1.00 30.38 207 ASP D N 1
ATOM 7845 C CA . ASP D 1 181 ? 63.789 -8.140 13.773 1.00 44.20 207 ASP D CA 1
ATOM 7846 C C . ASP D 1 181 ? 62.691 -8.234 14.823 1.00 41.02 207 ASP D C 1
ATOM 7847 O O . ASP D 1 181 ? 62.879 -7.829 15.967 1.00 47.22 207 ASP D O 1
ATOM 7852 N N . MET D 1 182 ? 61.548 -8.781 14.428 1.00 43.88 208 MET D N 1
ATOM 7853 C CA . MET D 1 182 ? 60.428 -8.933 15.338 1.00 39.43 208 MET D CA 1
ATOM 7854 C C . MET D 1 182 ? 60.629 -10.103 16.295 1.00 31.46 208 MET D C 1
ATOM 7855 O O . MET D 1 182 ? 60.137 -10.067 17.420 1.00 26.08 208 MET D O 1
ATOM 7860 N N . LEU D 1 183 ? 61.368 -11.121 15.852 1.00 35.23 209 LEU D N 1
ATOM 7861 C CA . LEU D 1 183 ? 61.760 -12.244 16.713 1.00 40.50 209 LEU D CA 1
ATOM 7862 C C . LEU D 1 183 ? 62.813 -11.862 17.749 1.00 45.47 209 LEU D C 1
ATOM 7863 O O . LEU D 1 183 ? 62.860 -12.449 18.829 1.00 42.80 209 LEU D O 1
ATOM 7868 N N . THR D 1 184 ? 63.670 -10.905 17.394 1.00 49.39 210 THR D N 1
ATOM 7869 C CA . THR D 1 184 ? 64.606 -10.280 18.331 1.00 51.34 210 THR D CA 1
ATOM 7870 C C . THR D 1 184 ? 63.816 -9.564 19.430 1.00 53.57 210 THR D C 1
ATOM 7871 O O . THR D 1 184 ? 64.078 -9.760 20.621 1.00 49.17 210 THR D O 1
ATOM 7875 N N . LYS D 1 185 ? 62.837 -8.762 19.007 1.00 50.37 211 LYS D N 1
ATOM 7876 C CA . LYS D 1 185 ? 61.955 -8.017 19.902 1.00 53.99 211 LYS D CA 1
ATOM 7877 C C . LYS D 1 185 ? 61.118 -8.930 20.811 1.00 54.54 211 LYS D C 1
ATOM 7878 O O . LYS D 1 185 ? 60.912 -8.614 21.986 1.00 59.33 211 LYS D O 1
ATOM 7884 N N . TYR D 1 186 ? 60.658 -10.064 20.276 1.00 54.52 212 TYR D N 1
ATOM 7885 C CA . TYR D 1 186 ? 59.805 -10.993 21.030 1.00 46.09 212 TYR D CA 1
ATOM 7886 C C . TYR D 1 186 ? 60.368 -12.418 21.040 1.00 46.45 212 TYR D C 1
ATOM 7887 O O . TYR D 1 186 ? 59.854 -13.295 20.342 1.00 41.19 212 TYR D O 1
ATOM 7896 N N . PRO D 1 187 ? 61.418 -12.656 21.852 1.00 47.17 213 PRO D N 1
ATOM 7897 C CA . PRO D 1 187 ? 62.187 -13.903 21.777 1.00 47.39 213 PRO D CA 1
ATOM 7898 C C . PRO D 1 187 ? 61.511 -15.169 22.326 1.00 47.15 213 PRO D C 1
ATOM 7899 O O . PRO D 1 187 ? 61.608 -16.216 21.694 1.00 47.49 213 PRO D O 1
ATOM 7903 N N . ASN D 1 188 ? 60.845 -15.084 23.475 1.00 52.32 214 ASN D N 1
ATOM 7904 C CA . ASN D 1 188 ? 60.321 -16.290 24.135 1.00 55.36 214 ASN D CA 1
ATOM 7905 C C . ASN D 1 188 ? 58.971 -16.773 23.608 1.00 56.12 214 ASN D C 1
ATOM 7906 O O . ASN D 1 188 ? 58.288 -16.063 22.868 1.00 57.16 214 ASN D O 1
ATOM 7911 N N . GLU D 1 189 ? 58.619 -17.996 23.996 1.00 56.67 215 GLU D N 1
ATOM 7912 C CA . GLU D 1 189 ? 57.464 -18.722 23.464 1.00 58.33 215 GLU D CA 1
ATOM 7913 C C . GLU D 1 189 ? 56.156 -18.132 23.977 1.00 57.33 215 GLU D C 1
ATOM 7914 O O . GLU D 1 189 ? 56.016 -17.842 25.170 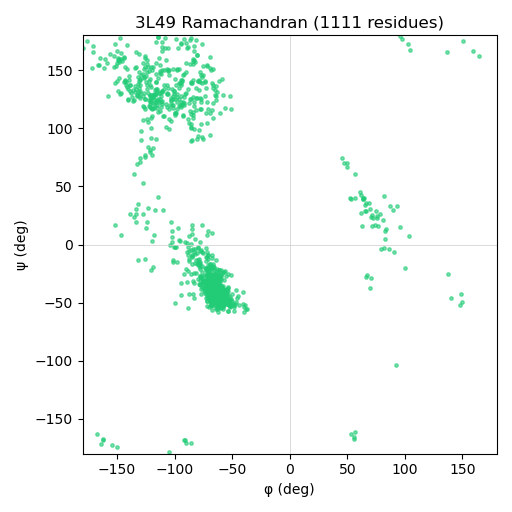1.00 58.20 215 GLU D O 1
ATOM 7920 N N . GLY D 1 190 ? 55.206 -17.952 23.064 1.00 50.71 216 GLY D N 1
ATOM 7921 C CA . GLY D 1 190 ? 53.919 -17.363 23.396 1.00 51.63 216 GLY D CA 1
ATOM 7922 C C . GLY D 1 190 ? 53.817 -15.898 23.020 1.00 56.41 216 GLY D C 1
ATOM 7923 O O . GLY D 1 190 ? 52.710 -15.369 22.898 1.00 65.52 216 GLY D O 1
ATOM 7924 N N . ASP D 1 191 ? 54.968 -15.245 22.837 1.00 51.50 217 ASP D N 1
ATOM 7925 C CA . ASP D 1 191 ? 55.037 -13.820 22.484 1.00 49.04 217 ASP D CA 1
ATOM 7926 C C . ASP D 1 191 ? 54.480 -13.515 21.089 1.00 47.87 217 ASP D C 1
ATOM 7927 O O . ASP D 1 191 ? 53.841 -12.484 20.878 1.00 46.16 217 ASP D O 1
ATOM 7932 N N . VAL D 1 192 ? 54.750 -14.407 20.141 1.00 44.10 218 VAL D N 1
ATOM 7933 C CA . VAL D 1 192 ? 54.153 -14.353 18.806 1.00 43.95 218 VAL D CA 1
ATOM 7934 C C . VAL D 1 192 ? 53.822 -15.783 18.378 1.00 38.42 218 VAL D C 1
ATOM 7935 O O . VAL D 1 192 ? 54.637 -16.697 18.559 1.00 32.93 218 VAL D O 1
ATOM 7939 N N . GLY D 1 193 ? 52.614 -15.974 17.847 1.00 31.08 219 GLY D N 1
ATOM 7940 C CA . GLY D 1 193 ? 52.117 -17.307 17.521 1.00 19.24 219 GLY D CA 1
ATOM 7941 C C . GLY D 1 193 ? 51.788 -17.561 16.068 1.00 22.68 219 GLY D C 1
ATOM 7942 O O . GLY D 1 193 ? 51.712 -18.722 15.643 1.00 23.46 219 GLY D O 1
ATOM 7943 N N . ALA D 1 194 ? 51.593 -16.482 15.308 1.00 11.23 220 ALA D N 1
ATOM 7944 C CA . ALA D 1 194 ? 51.195 -16.570 13.907 1.00 11.41 220 ALA D CA 1
ATOM 7945 C C . ALA D 1 194 ? 51.527 -15.312 13.095 1.00 21.55 220 ALA D C 1
ATOM 7946 O O . ALA D 1 194 ? 51.681 -14.207 13.646 1.00 16.17 220 ALA D O 1
ATOM 7948 N N . ILE D 1 195 ? 51.660 -15.495 11.781 1.00 21.43 221 ILE D N 1
ATOM 7949 C CA . ILE D 1 195 ? 51.947 -14.385 10.863 1.00 19.40 221 ILE D CA 1
ATOM 7950 C C . ILE D 1 195 ? 50.950 -14.431 9.715 1.00 18.76 221 ILE D C 1
ATOM 7951 O O . ILE D 1 195 ? 50.682 -15.503 9.165 1.00 20.09 221 ILE D O 1
ATOM 7956 N N . TRP D 1 196 ? 50.433 -13.261 9.340 1.00 14.37 222 TRP D N 1
ATOM 7957 C CA . TRP D 1 196 ? 49.393 -13.153 8.328 1.00 15.86 222 TRP D CA 1
ATOM 7958 C C . TRP D 1 196 ? 49.766 -12.102 7.283 1.00 23.79 222 TRP D C 1
ATOM 7959 O O . TRP D 1 196 ? 50.318 -11.044 7.608 1.00 19.47 222 TRP D O 1
ATOM 7970 N N . ALA D 1 197 ? 49.445 -12.408 6.029 1.00 16.60 223 ALA D N 1
ATOM 7971 C CA . ALA D 1 197 ? 49.488 -11.450 4.927 1.00 18.90 223 ALA D CA 1
ATOM 7972 C C . ALA D 1 197 ? 48.324 -11.779 4.006 1.00 23.70 223 ALA D C 1
ATOM 7973 O O . ALA D 1 197 ? 47.789 -12.897 4.055 1.00 25.44 223 ALA D O 1
ATOM 7975 N N . CYS D 1 198 ? 47.940 -10.813 3.166 1.00 24.60 224 CYS D N 1
ATOM 7976 C CA . CYS D 1 198 ? 46.823 -10.995 2.237 1.00 26.93 224 CYS D CA 1
ATOM 7977 C C . CYS D 1 198 ? 47.258 -11.711 0.950 1.00 30.33 224 CYS D C 1
ATOM 7978 O O . CYS D 1 198 ? 46.422 -12.036 0.109 1.00 36.34 224 CYS D O 1
ATOM 7981 N N . TRP D 1 199 ? 48.563 -11.935 0.797 1.00 26.58 225 TRP D N 1
ATOM 7982 C CA . TRP D 1 199 ? 49.116 -12.745 -0.302 1.00 24.23 225 TRP D CA 1
ATOM 7983 C C . TRP D 1 199 ? 50.332 -13.505 0.195 1.00 24.10 225 TRP D C 1
ATOM 7984 O O . TRP D 1 199 ? 50.930 -13.105 1.190 1.00 30.65 225 TRP D O 1
ATOM 7995 N N . ASP D 1 200 ? 50.693 -14.596 -0.482 1.00 27.08 226 ASP D N 1
ATOM 7996 C CA . ASP D 1 200 ? 51.626 -15.584 0.099 1.00 20.69 226 ASP D CA 1
ATOM 7997 C C . ASP D 1 200 ? 53.146 -15.395 -0.144 1.00 21.61 226 ASP D C 1
ATOM 7998 O O . ASP D 1 200 ? 53.960 -15.938 0.600 1.00 21.96 226 ASP D O 1
ATOM 8003 N N . VAL D 1 201 ? 53.509 -14.636 -1.175 1.00 15.89 227 VAL D N 1
ATOM 8004 C CA . VAL D 1 201 ? 54.908 -14.281 -1.447 1.00 26.78 227 VAL D CA 1
ATOM 8005 C C . VAL D 1 201 ? 55.684 -13.707 -0.230 1.00 29.38 227 VAL D C 1
ATOM 8006 O O . VAL D 1 201 ? 56.783 -14.190 0.060 1.00 31.68 227 VAL D O 1
ATOM 8010 N N . PRO D 1 202 ? 55.121 -12.713 0.504 1.00 25.29 228 PRO D N 1
ATOM 8011 C CA . PRO D 1 202 ? 55.847 -12.364 1.742 1.00 31.36 228 PRO D CA 1
ATOM 8012 C C . PRO D 1 202 ? 55.870 -13.448 2.836 1.00 28.42 228 PRO D C 1
ATOM 8013 O O . PRO D 1 202 ? 56.738 -13.411 3.708 1.00 29.60 228 PRO D O 1
ATOM 8017 N N . MET D 1 203 ? 54.953 -14.413 2.779 1.00 26.04 229 MET D N 1
ATOM 8018 C CA . MET D 1 203 ? 54.938 -15.494 3.772 1.00 26.59 229 MET D CA 1
ATOM 8019 C C . MET D 1 203 ? 55.984 -16.568 3.483 1.00 24.17 229 MET D C 1
ATOM 8020 O O . MET D 1 203 ? 56.350 -17.330 4.378 1.00 27.70 229 MET D O 1
ATOM 8025 N N . ILE D 1 204 ? 56.466 -16.607 2.240 1.00 26.92 230 ILE D N 1
ATOM 8026 C CA . ILE D 1 204 ? 57.646 -17.399 1.870 1.00 30.52 230 ILE D CA 1
ATOM 8027 C C . ILE D 1 204 ? 58.877 -16.924 2.654 1.00 31.13 230 ILE D C 1
ATOM 8028 O O . ILE D 1 204 ? 59.557 -17.731 3.298 1.00 34.68 230 ILE D O 1
ATOM 8033 N N . GLY D 1 205 ? 59.130 -15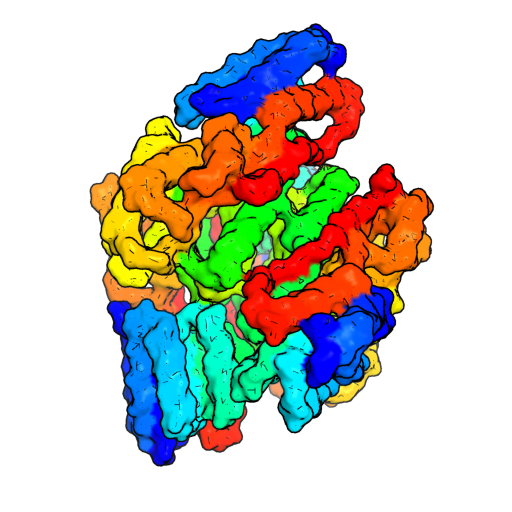.613 2.610 1.00 30.32 231 GLY D N 1
ATOM 8034 C CA . GLY D 1 205 ? 60.221 -14.994 3.353 1.00 23.80 231 GLY D CA 1
ATOM 8035 C C . GLY D 1 205 ? 60.063 -15.186 4.843 1.00 28.88 231 GLY D C 1
ATOM 8036 O O . GLY D 1 205 ? 61.018 -15.557 5.534 1.00 34.21 231 GLY D O 1
ATOM 8037 N N . ALA D 1 206 ? 58.844 -14.961 5.327 1.00 32.18 232 ALA D N 1
ATOM 8038 C CA . ALA D 1 206 ? 58.509 -15.148 6.741 1.00 30.35 232 ALA D CA 1
ATOM 8039 C C . ALA D 1 206 ? 58.733 -16.585 7.221 1.00 23.00 232 ALA D C 1
ATOM 8040 O O . ALA D 1 206 ? 59.222 -16.787 8.328 1.00 24.31 232 ALA D O 1
ATOM 8042 N N . THR D 1 207 ? 58.399 -17.569 6.384 1.00 24.64 233 THR D N 1
ATOM 8043 C CA . THR D 1 207 ? 58.603 -18.990 6.729 1.00 26.91 233 THR D CA 1
ATOM 8044 C C . THR D 1 207 ? 60.092 -19.344 6.837 1.00 32.06 233 THR D C 1
ATOM 8045 O O . THR D 1 207 ? 60.509 -20.030 7.788 1.00 30.35 233 THR D O 1
ATOM 8049 N N . GLN D 1 208 ? 60.880 -18.848 5.877 1.00 28.74 234 GLN D N 1
ATOM 8050 C CA . GLN D 1 208 ? 62.328 -19.052 5.850 1.00 23.57 234 GLN D CA 1
ATOM 8051 C C . GLN D 1 208 ? 63.000 -18.492 7.091 1.00 31.42 234 GLN D C 1
ATOM 8052 O O . GLN D 1 208 ? 63.814 -19.184 7.712 1.00 34.05 234 GLN D O 1
ATOM 8058 N N . ALA D 1 209 ? 62.630 -17.258 7.452 1.00 24.75 235 ALA D N 1
ATOM 8059 C CA . ALA D 1 209 ? 63.109 -16.591 8.677 1.00 29.75 235 ALA D CA 1
ATOM 8060 C C . ALA D 1 209 ? 62.823 -17.361 9.970 1.00 32.89 235 ALA D C 1
ATOM 8061 O O . ALA D 1 209 ? 63.669 -17.402 10.869 1.00 37.85 235 ALA D O 1
ATOM 8063 N N . LEU D 1 210 ? 61.634 -17.955 10.063 1.00 28.24 236 LEU D N 1
ATOM 8064 C CA . LEU D 1 210 ? 61.277 -18.774 11.222 1.00 31.76 236 LEU D CA 1
ATOM 8065 C C . LEU D 1 210 ? 62.053 -20.070 11.232 1.00 25.40 236 LEU D C 1
ATOM 8066 O O . LEU D 1 210 ? 62.390 -20.580 12.294 1.00 31.42 236 LEU D O 1
ATOM 8071 N N . GLN D 1 211 ? 62.316 -20.599 10.042 1.00 31.14 237 GLN D N 1
ATOM 8072 C CA . GLN D 1 211 ? 63.048 -21.854 9.898 1.00 37.81 237 GLN D CA 1
ATOM 8073 C C . GLN D 1 211 ? 64.522 -21.659 10.242 1.00 38.63 237 GLN D C 1
ATOM 8074 O O . GLN D 1 211 ? 65.147 -22.534 10.839 1.00 32.96 237 GLN D O 1
ATOM 8080 N N . ALA D 1 212 ? 65.053 -20.492 9.873 1.00 41.03 238 ALA D N 1
ATOM 8081 C CA . ALA D 1 212 ? 66.418 -20.099 10.197 1.00 33.74 238 ALA D CA 1
ATOM 8082 C C . ALA D 1 212 ? 66.567 -19.888 11.699 1.00 35.29 238 ALA D C 1
ATOM 8083 O O . ALA D 1 212 ? 67.601 -20.218 12.282 1.00 36.03 238 ALA D O 1
ATOM 8085 N N . ALA D 1 213 ? 65.518 -19.356 12.321 1.00 32.22 239 ALA D N 1
ATOM 8086 C CA . ALA D 1 213 ? 65.495 -19.123 13.762 1.00 24.81 239 ALA D CA 1
ATOM 8087 C C . ALA D 1 213 ? 65.282 -20.403 14.567 1.00 22.20 239 ALA D C 1
ATOM 8088 O O . ALA D 1 213 ? 65.350 -20.371 15.795 1.00 21.67 239 ALA D O 1
ATOM 8090 N N . GLY D 1 214 ? 65.014 -21.515 13.875 1.00 31.06 240 GLY D N 1
ATOM 8091 C CA . GLY D 1 214 ? 64.738 -22.809 14.505 1.00 28.20 240 GLY D CA 1
ATOM 8092 C C . GLY D 1 214 ? 63.454 -22.796 15.312 1.00 31.81 240 GLY D C 1
ATOM 8093 O O . GLY D 1 214 ? 63.346 -23.463 16.342 1.00 42.89 240 GLY D O 1
ATOM 8094 N N . ARG D 1 215 ? 62.479 -22.037 14.825 1.00 39.74 241 ARG D N 1
ATOM 8095 C CA . ARG D 1 215 ? 61.288 -21.680 15.586 1.00 40.99 241 ARG D CA 1
ATOM 8096 C C . ARG D 1 215 ? 60.082 -22.511 15.152 1.00 46.16 241 ARG D C 1
ATOM 8097 O O . ARG D 1 215 ? 59.505 -22.284 14.082 1.00 52.56 241 ARG D O 1
ATOM 8105 N N . THR D 1 216 ? 59.702 -23.465 15.998 1.00 47.69 242 THR D N 1
ATOM 8106 C CA . THR D 1 216 ? 58.707 -24.474 15.634 1.00 54.57 242 THR D CA 1
ATOM 8107 C C . THR D 1 216 ? 57.308 -24.213 16.215 1.00 51.69 242 THR D C 1
ATOM 8108 O O . THR D 1 216 ? 56.431 -25.074 16.147 1.00 55.03 242 THR D O 1
ATOM 8112 N N . ASP D 1 217 ? 57.102 -23.018 16.762 1.00 48.88 243 ASP D N 1
ATOM 8113 C CA . ASP D 1 217 ? 55.859 -22.671 17.452 1.00 47.85 243 ASP D CA 1
ATOM 8114 C C . ASP D 1 217 ? 55.088 -21.512 16.800 1.00 46.19 243 ASP D C 1
ATOM 8115 O O . ASP D 1 217 ? 54.125 -21.003 17.377 1.00 47.46 243 ASP D O 1
ATOM 8120 N N . ILE D 1 218 ? 55.524 -21.081 15.619 1.00 32.76 244 ILE D N 1
ATOM 8121 C CA . ILE D 1 218 ? 54.830 -20.030 14.880 1.00 31.74 244 ILE D CA 1
ATOM 8122 C C . ILE D 1 218 ? 54.434 -20.571 13.515 1.00 31.61 244 ILE D C 1
ATOM 8123 O O . ILE D 1 218 ? 55.188 -21.321 12.914 1.00 34.34 244 ILE D O 1
ATOM 8128 N N . ARG D 1 219 ? 53.241 -20.213 13.045 1.00 34.25 245 ARG D N 1
ATOM 8129 C CA . ARG D 1 219 ? 52.775 -20.642 11.730 1.00 25.99 245 ARG D CA 1
ATOM 8130 C C . ARG D 1 219 ? 52.445 -19.441 10.846 1.00 19.72 245 ARG D C 1
ATOM 8131 O O . ARG D 1 219 ? 52.044 -18.394 11.349 1.00 30.11 245 ARG D O 1
ATOM 8139 N N . THR D 1 220 ? 52.617 -19.589 9.533 1.00 24.75 246 THR D N 1
ATOM 8140 C CA . THR D 1 220 ? 52.366 -18.487 8.585 1.00 24.13 246 THR D CA 1
ATOM 8141 C C . THR D 1 220 ? 51.160 -18.747 7.672 1.00 22.25 246 THR D C 1
ATOM 8142 O O . THR D 1 220 ? 50.869 -19.896 7.326 1.00 17.44 246 THR D O 1
ATOM 8146 N N . TYR D 1 221 ? 50.460 -17.668 7.308 1.00 16.71 247 TYR D N 1
ATOM 8147 C CA . TYR D 1 221 ? 49.173 -17.748 6.618 1.00 21.59 247 TYR D CA 1
ATOM 8148 C C . TYR D 1 221 ? 49.069 -16.741 5.479 1.00 27.51 247 TYR D C 1
ATOM 8149 O O . TYR D 1 221 ? 49.286 -15.538 5.676 1.00 29.57 247 TYR D O 1
ATOM 8158 N N . GLY D 1 222 ? 48.730 -17.229 4.288 1.00 29.06 248 GLY D N 1
ATOM 8159 C CA . GLY D 1 222 ? 48.607 -16.352 3.129 1.00 27.98 248 GLY D CA 1
ATOM 8160 C C . GLY D 1 222 ? 47.632 -16.814 2.071 1.00 33.17 248 GLY D C 1
ATOM 8161 O O . GLY D 1 222 ? 47.117 -17.931 2.132 1.00 39.30 248 GLY D O 1
ATOM 8162 N N . VAL D 1 223 ? 47.394 -15.944 1.091 1.00 23.18 249 VAL D N 1
ATOM 8163 C CA . VAL D 1 223 ? 46.488 -16.219 -0.022 1.00 29.52 249 VAL D CA 1
ATOM 8164 C C . VAL D 1 223 ? 47.274 -16.232 -1.335 1.00 32.84 249 VAL D C 1
ATOM 8165 O O . VAL D 1 223 ? 48.187 -15.433 -1.483 1.00 34.58 249 VAL D O 1
ATOM 8169 N N . ASP D 1 224 ? 46.943 -17.175 -2.233 1.00 32.27 250 ASP D N 1
ATOM 8170 C CA . ASP D 1 224 ? 47.333 -17.225 -3.673 1.00 37.98 250 ASP D CA 1
ATOM 8171 C C . ASP D 1 224 ? 47.499 -18.642 -4.172 1.00 39.68 250 ASP D C 1
ATOM 8172 O O . ASP D 1 224 ? 46.944 -19.006 -5.203 1.00 40.34 250 ASP D O 1
ATOM 8177 N N . GLY D 1 225 ? 48.298 -19.423 -3.453 1.00 41.05 251 GLY D N 1
ATOM 8178 C CA . GLY D 1 225 ? 48.606 -20.787 -3.856 1.00 38.11 251 GLY D CA 1
ATOM 8179 C C . GLY D 1 225 ? 49.831 -20.903 -4.744 1.00 38.70 251 GLY D C 1
ATOM 8180 O O . GLY D 1 225 ? 49.907 -21.810 -5.574 1.00 38.87 251 GLY D O 1
ATOM 8181 N N . SER D 1 226 ? 50.788 -19.990 -4.573 1.00 43.81 252 SER D N 1
ATOM 8182 C CA . SER D 1 226 ? 52.034 -20.010 -5.345 1.00 45.29 252 SER D CA 1
ATOM 8183 C C . SER D 1 226 ? 52.803 -21.279 -4.988 1.00 42.25 252 SER D C 1
ATOM 8184 O O . SER D 1 226 ? 52.861 -21.639 -3.807 1.00 36.51 252 SER D O 1
ATOM 8187 N N . PRO D 1 227 ? 53.364 -21.973 -6.007 1.00 46.78 253 PRO D N 1
ATOM 8188 C CA . PRO D 1 227 ? 53.869 -23.346 -5.863 1.00 43.82 253 PRO D CA 1
ATOM 8189 C C . PRO D 1 227 ? 54.875 -23.543 -4.730 1.00 38.92 253 PRO D C 1
ATOM 8190 O O . PRO D 1 227 ? 54.830 -24.570 -4.052 1.00 41.69 253 PRO D O 1
ATOM 8194 N N . GLU D 1 228 ? 55.745 -22.553 -4.524 1.00 40.74 254 GLU D N 1
ATOM 8195 C CA . GLU D 1 228 ? 56.733 -22.570 -3.443 1.00 45.48 254 GLU D CA 1
ATOM 8196 C C . GLU D 1 228 ? 56.072 -22.619 -2.069 1.00 39.42 254 GLU D C 1
ATOM 8197 O O . GLU D 1 228 ? 56.443 -23.442 -1.229 1.00 39.14 254 GLU D O 1
ATOM 8203 N N . PHE D 1 229 ? 55.085 -21.752 -1.850 1.00 40.51 255 PHE D N 1
ATOM 8204 C CA . PHE D 1 229 ? 54.413 -21.701 -0.559 1.00 33.58 255 PHE D CA 1
ATOM 8205 C C . PHE D 1 229 ? 53.501 -22.904 -0.296 1.00 29.26 255 PHE D C 1
ATOM 8206 O O . PHE D 1 229 ? 53.348 -23.316 0.848 1.00 27.19 255 PHE D O 1
ATOM 8214 N N . VAL D 1 230 ? 52.940 -23.486 -1.357 1.00 32.53 256 VAL D N 1
ATOM 8215 C CA . VAL D 1 230 ? 52.114 -24.698 -1.250 1.00 36.67 256 VAL D CA 1
ATOM 8216 C C . VAL D 1 230 ? 52.976 -25.900 -0.835 1.00 40.11 256 VAL D C 1
ATOM 8217 O O . VAL D 1 230 ? 52.549 -26.754 -0.047 1.00 34.73 256 VAL D O 1
ATOM 8221 N N . GLU D 1 231 ? 54.197 -25.927 -1.361 1.00 38.58 257 GLU D N 1
ATOM 8222 C CA . GLU D 1 231 ? 55.192 -26.932 -1.022 1.00 45.62 257 GLU D CA 1
ATOM 8223 C C . GLU D 1 231 ? 55.560 -26.850 0.459 1.00 44.04 257 GLU D C 1
ATOM 8224 O O . GLU D 1 231 ? 55.727 -27.878 1.123 1.00 38.08 257 GLU D O 1
ATOM 8230 N N . MET D 1 232 ? 55.661 -25.619 0.964 1.00 40.43 258 MET D N 1
ATOM 8231 C CA . MET D 1 232 ? 55.950 -25.361 2.372 1.00 33.16 258 MET D CA 1
ATOM 8232 C C . MET D 1 232 ? 54.794 -25.806 3.280 1.00 31.08 258 MET D C 1
ATOM 8233 O O . MET D 1 232 ? 55.017 -26.459 4.294 1.00 29.54 258 MET D O 1
ATOM 8238 N N . VAL D 1 233 ? 53.565 -25.460 2.903 1.00 28.98 259 VAL D N 1
ATOM 8239 C CA . VAL D 1 233 ? 52.372 -25.810 3.687 1.00 30.62 259 VAL D CA 1
ATOM 8240 C C . VAL D 1 233 ? 52.226 -27.330 3.814 1.00 32.77 259 VAL D C 1
ATOM 8241 O O . VAL D 1 233 ? 51.916 -27.841 4.894 1.00 32.94 259 VAL D O 1
ATOM 8245 N N . ALA D 1 234 ? 52.494 -28.034 2.712 1.00 39.90 260 ALA D N 1
ATOM 8246 C CA . ALA D 1 234 ? 52.443 -29.500 2.654 1.00 36.79 260 ALA D CA 1
ATOM 8247 C C . ALA D 1 234 ? 53.557 -30.174 3.446 1.00 41.50 260 ALA D C 1
ATOM 8248 O O . ALA D 1 234 ? 53.335 -31.240 4.017 1.00 46.80 260 ALA D O 1
ATOM 8250 N N . ASP D 1 235 ? 54.744 -29.554 3.459 1.00 43.08 261 ASP D N 1
ATOM 8251 C CA . ASP D 1 235 ? 55.923 -30.042 4.197 1.00 40.31 261 ASP D CA 1
ATOM 8252 C C . ASP D 1 235 ? 55.714 -29.954 5.705 1.00 42.21 261 ASP D C 1
ATOM 8253 O O . ASP D 1 235 ? 55.586 -28.854 6.242 1.00 49.56 261 ASP D O 1
ATOM 8258 N N . PRO D 1 236 ? 55.690 -31.112 6.397 1.00 41.75 262 PRO D N 1
ATOM 8259 C CA . PRO D 1 236 ? 55.447 -31.148 7.847 1.00 40.83 262 PRO D CA 1
ATOM 8260 C C . PRO D 1 236 ? 56.556 -30.541 8.718 1.00 40.10 262 PRO D C 1
ATOM 8261 O O . PRO D 1 236 ? 56.365 -30.370 9.922 1.00 35.69 262 PRO D O 1
ATOM 8265 N N . GLU D 1 237 ? 57.698 -30.217 8.122 1.00 44.09 263 GLU D N 1
ATOM 8266 C CA . GLU D 1 237 ? 58.805 -29.642 8.877 1.00 44.24 263 GLU D CA 1
ATOM 8267 C C . GLU D 1 237 ? 58.860 -28.117 8.775 1.00 45.66 263 GLU D C 1
ATOM 8268 O O . GLU D 1 237 ? 59.546 -27.460 9.561 1.00 42.12 263 GLU D O 1
ATOM 8274 N N . SER D 1 238 ? 58.137 -27.550 7.814 1.00 42.38 264 SER D N 1
ATOM 8275 C CA . SER D 1 238 ? 58.142 -26.104 7.647 1.00 44.38 264 SER D CA 1
ATOM 8276 C C . SER D 1 238 ? 56.984 -25.487 8.414 1.00 38.78 264 SER D C 1
ATOM 8277 O O . SER D 1 238 ? 55.896 -26.056 8.444 1.00 39.66 264 SER D O 1
ATOM 8280 N N . PRO D 1 239 ? 57.221 -24.326 9.052 1.00 38.53 265 PRO D N 1
ATOM 8281 C CA . PRO D 1 239 ? 56.190 -23.609 9.800 1.00 38.10 265 PRO D CA 1
ATOM 8282 C C . PRO D 1 239 ? 55.089 -22.919 8.967 1.00 38.26 265 PRO D C 1
ATOM 8283 O O . PRO D 1 239 ? 54.293 -22.175 9.526 1.00 37.89 265 PRO D O 1
ATOM 8287 N N . ALA D 1 240 ? 55.042 -23.151 7.658 1.00 33.77 266 ALA D N 1
ATOM 8288 C CA . ALA D 1 240 ? 53.937 -22.666 6.839 1.00 28.82 266 ALA D CA 1
ATOM 8289 C C . ALA D 1 240 ? 52.657 -23.364 7.272 1.00 30.48 266 ALA D C 1
ATOM 8290 O O . ALA D 1 240 ? 52.631 -24.588 7.378 1.00 32.48 266 ALA D O 1
ATOM 8292 N N . GLY D 1 241 ? 51.610 -22.580 7.539 1.00 27.90 267 GLY D N 1
ATOM 8293 C CA . GLY D 1 241 ? 50.405 -23.093 8.190 1.00 24.99 267 GLY D CA 1
ATOM 8294 C C . GLY D 1 241 ? 49.230 -23.417 7.291 1.00 23.30 267 GLY D C 1
ATOM 8295 O O . GLY D 1 241 ? 48.655 -24.506 7.397 1.00 34.22 267 GLY D O 1
ATOM 8296 N N . ALA D 1 242 ? 48.859 -22.472 6.427 1.00 20.59 268 ALA D N 1
ATOM 8297 C CA . ALA D 1 242 ? 47.784 -22.679 5.445 1.00 21.21 268 ALA D CA 1
ATOM 8298 C C . ALA D 1 242 ? 47.842 -21.678 4.299 1.00 28.23 268 ALA D C 1
ATOM 8299 O O . ALA D 1 242 ? 48.315 -20.554 4.462 1.00 24.70 268 ALA D O 1
ATOM 8301 N N . VAL D 1 243 ? 47.354 -22.096 3.136 1.00 34.63 269 VAL D N 1
ATOM 8302 C CA . VAL D 1 243 ? 47.294 -21.222 1.972 1.00 25.49 269 VAL D CA 1
ATOM 8303 C C . VAL D 1 243 ? 45.932 -21.346 1.286 1.00 31.76 269 VAL D C 1
ATOM 8304 O O . VAL D 1 243 ? 45.434 -22.455 1.058 1.00 30.36 269 VAL D O 1
ATOM 8308 N N . ALA D 1 244 ? 45.321 -20.200 0.997 1.00 30.05 270 ALA D N 1
ATOM 8309 C CA . ALA D 1 244 ? 44.124 -20.155 0.167 1.00 31.27 270 ALA D CA 1
ATOM 8310 C C . ALA D 1 244 ? 44.531 -20.180 -1.305 1.00 26.93 270 ALA D C 1
ATOM 8311 O O . ALA D 1 244 ? 44.919 -19.154 -1.868 1.00 28.13 270 ALA D O 1
ATOM 8313 N N . ALA D 1 245 ? 44.453 -21.367 -1.906 1.00 28.44 271 ALA D N 1
ATOM 8314 C CA . ALA D 1 245 ? 44.888 -21.606 -3.280 1.00 20.72 271 ALA D CA 1
ATOM 8315 C C . ALA D 1 245 ? 43.888 -21.107 -4.323 1.00 30.18 271 ALA D C 1
ATOM 8316 O O . ALA D 1 245 ? 42.765 -21.598 -4.406 1.00 28.28 271 ALA D O 1
ATOM 8318 N N . GLN D 1 246 ? 44.312 -20.135 -5.126 1.00 35.94 272 GLN D N 1
ATOM 8319 C CA . GLN D 1 246 ? 43.473 -19.558 -6.178 1.00 32.14 272 GLN D CA 1
ATOM 8320 C C . GLN D 1 246 ? 43.759 -20.175 -7.544 1.00 37.76 272 GLN D C 1
ATOM 8321 O O . GLN D 1 246 ? 44.744 -20.897 -7.718 1.00 34.95 272 GLN D O 1
ATOM 8327 N N . GLN D 1 247 ? 42.898 -19.872 -8.513 1.00 36.84 273 GLN D N 1
ATOM 8328 C CA . GLN D 1 247 ? 43.103 -20.287 -9.895 1.00 35.99 273 GLN D CA 1
ATOM 8329 C C . GLN D 1 247 ? 43.221 -19.065 -10.801 1.00 34.88 273 GLN D C 1
ATOM 8330 O O . GLN D 1 247 ? 42.228 -18.663 -11.417 1.00 36.62 273 GLN D O 1
ATOM 8336 N N . PRO D 1 248 ? 44.430 -18.468 -10.887 1.00 37.30 274 PRO D N 1
ATOM 8337 C CA . PRO D 1 248 ? 44.611 -17.266 -11.712 1.00 34.52 274 PRO D CA 1
ATOM 8338 C C . PRO D 1 248 ? 44.368 -17.472 -13.214 1.00 38.18 274 PRO D C 1
ATOM 8339 O O . PRO D 1 248 ? 43.869 -16.562 -13.877 1.00 41.40 274 PRO D O 1
ATOM 8343 N N . SER D 1 249 ? 44.692 -18.660 -13.727 1.00 42.08 275 SER D N 1
ATOM 8344 C CA . SER D 1 249 ? 44.479 -18.995 -15.140 1.00 35.43 275 SER D CA 1
ATOM 8345 C C . SER D 1 249 ? 42.996 -19.082 -15.504 1.00 34.56 275 SER D C 1
ATOM 8346 O O . SER D 1 249 ? 42.600 -18.714 -16.614 1.00 33.48 275 SER D O 1
ATOM 8349 N N . GLU D 1 250 ? 42.179 -19.573 -14.572 1.00 30.40 276 GLU D N 1
ATOM 8350 C CA . GLU D 1 250 ? 40.731 -19.622 -14.782 1.00 29.01 276 GLU D CA 1
ATOM 8351 C C . GLU D 1 250 ? 40.126 -18.228 -14.731 1.00 29.78 276 GLU D C 1
ATOM 8352 O O . GLU D 1 250 ? 39.260 -17.898 -15.537 1.00 33.16 276 GLU D O 1
ATOM 8358 N N . ILE D 1 251 ? 40.610 -17.419 -13.792 1.00 26.27 277 ILE D N 1
ATOM 8359 C CA . ILE D 1 251 ? 40.159 -16.048 -13.613 1.00 27.39 277 ILE D CA 1
ATOM 8360 C C . ILE D 1 251 ? 40.363 -15.211 -14.888 1.00 26.21 277 ILE D C 1
ATOM 8361 O O . ILE D 1 251 ? 39.442 -14.536 -15.340 1.00 38.58 277 ILE D O 1
ATOM 8366 N N . GLY D 1 252 ? 41.546 -15.295 -15.489 1.00 33.59 278 GLY D N 1
ATOM 8367 C CA . GLY D 1 252 ? 41.832 -14.564 -16.728 1.00 29.47 278 GLY D CA 1
ATOM 8368 C C . GLY D 1 252 ? 40.977 -15.001 -17.908 1.00 36.31 278 GLY D C 1
ATOM 8369 O O . GLY D 1 252 ? 40.560 -14.173 -18.732 1.00 32.10 278 GLY D O 1
ATOM 8370 N N . LYS D 1 253 ? 40.712 -16.306 -17.964 1.00 40.40 279 LYS D N 1
ATOM 8371 C CA . LYS D 1 253 ? 39.877 -16.928 -18.988 1.00 31.94 279 LYS D CA 1
ATOM 8372 C C . LYS D 1 253 ? 38.423 -16.468 -18.892 1.00 35.98 279 LYS D C 1
ATOM 8373 O O . LYS D 1 253 ? 37.824 -16.082 -19.901 1.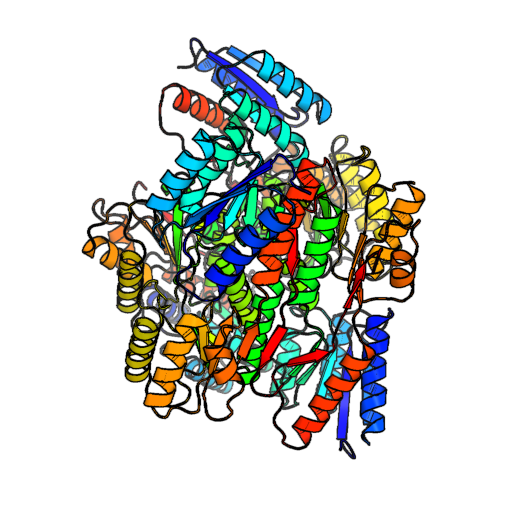00 39.56 279 LYS D O 1
ATOM 8379 N N . LEU D 1 254 ? 37.873 -16.500 -17.676 1.00 32.13 280 LEU D N 1
ATOM 8380 C CA . LEU D 1 254 ? 36.504 -16.053 -17.411 1.00 23.00 280 LEU D CA 1
ATOM 8381 C C . LEU D 1 254 ? 36.312 -14.552 -17.616 1.00 29.53 280 LEU D C 1
ATOM 8382 O O . LEU D 1 254 ? 35.238 -14.122 -18.036 1.00 30.26 280 LEU D O 1
ATOM 8387 N N . ALA D 1 255 ? 37.350 -13.767 -17.316 1.00 28.80 281 ALA D N 1
ATOM 8388 C CA . ALA D 1 255 ? 37.328 -12.320 -17.533 1.00 34.74 281 ALA D CA 1
ATOM 8389 C C . ALA D 1 255 ? 37.182 -11.971 -19.020 1.00 34.65 281 ALA D C 1
ATOM 8390 O O . ALA D 1 255 ? 36.451 -11.047 -19.372 1.00 33.39 281 ALA D O 1
ATOM 8392 N N . VAL D 1 256 ? 37.869 -12.732 -19.875 1.00 36.15 282 VAL D N 1
ATOM 8393 C CA . VAL D 1 256 ? 37.770 -12.604 -21.338 1.00 37.47 282 VAL D CA 1
ATOM 8394 C C . VAL D 1 256 ? 36.442 -13.179 -21.854 1.00 38.20 282 VAL D C 1
ATOM 8395 O O . VAL D 1 256 ? 35.794 -12.582 -22.719 1.00 36.72 282 VAL D O 1
ATOM 8399 N N . GLN D 1 257 ? 36.037 -14.323 -21.297 1.00 40.05 283 GLN D N 1
ATOM 8400 C CA . GLN D 1 257 ? 34.745 -14.943 -21.600 1.00 39.67 283 GLN D CA 1
ATOM 8401 C C . GLN D 1 257 ? 33.600 -13.947 -21.378 1.00 35.53 283 GLN D C 1
ATOM 8402 O O . GLN D 1 257 ? 32.660 -13.880 -22.170 1.00 39.05 283 GLN D O 1
ATOM 8408 N N . ASN D 1 258 ? 33.710 -13.165 -20.305 1.00 36.93 284 ASN D N 1
ATOM 8409 C CA . ASN D 1 258 ? 32.745 -12.122 -19.964 1.00 29.43 284 ASN D CA 1
ATOM 8410 C C . ASN D 1 258 ? 32.708 -10.959 -20.944 1.00 33.33 284 ASN D C 1
ATOM 8411 O O . ASN D 1 258 ? 31.653 -10.352 -21.150 1.00 38.54 284 ASN D O 1
ATOM 8416 N N . VAL D 1 259 ? 33.858 -10.642 -21.532 1.00 38.21 285 VAL D N 1
ATOM 8417 C CA . VAL D 1 259 ? 33.947 -9.601 -22.563 1.00 40.74 285 VAL D CA 1
ATOM 8418 C C . VAL D 1 259 ? 33.225 -10.064 -23.827 1.00 38.52 285 VAL D C 1
ATOM 8419 O O . VAL D 1 259 ? 32.427 -9.319 -24.406 1.00 34.16 285 VAL D O 1
ATOM 8423 N N . ALA D 1 260 ? 33.499 -11.309 -24.220 1.00 43.42 286 ALA D N 1
ATOM 8424 C CA . ALA D 1 260 ? 32.906 -11.935 -25.399 1.00 36.90 286 ALA D CA 1
ATOM 8425 C C . ALA D 1 260 ? 31.383 -11.937 -25.345 1.00 41.14 286 ALA D C 1
ATOM 8426 O O . ALA D 1 260 ? 30.727 -11.672 -26.355 1.00 45.16 286 ALA D O 1
ATOM 8428 N N . ARG D 1 261 ? 30.838 -12.220 -24.160 1.00 43.70 287 ARG D N 1
ATOM 8429 C CA . ARG D 1 261 ? 29.396 -12.194 -23.920 1.00 37.22 287 ARG D CA 1
ATOM 8430 C C . ARG D 1 261 ? 28.819 -10.797 -24.104 1.00 39.33 287 ARG D C 1
ATOM 8431 O O . ARG D 1 261 ? 27.819 -10.629 -24.800 1.00 48.18 287 ARG D O 1
ATOM 8439 N N . HIS D 1 262 ? 29.467 -9.807 -23.491 1.00 34.64 288 HIS D N 1
ATOM 8440 C CA . HIS D 1 262 ? 28.984 -8.425 -23.470 1.00 44.17 288 HIS D CA 1
ATOM 8441 C C . HIS D 1 262 ? 28.953 -7.804 -24.863 1.00 50.71 288 HIS D C 1
ATOM 8442 O O . HIS D 1 262 ? 27.989 -7.125 -25.226 1.00 53.82 288 HIS D O 1
ATOM 8449 N N . LEU D 1 263 ? 30.003 -8.063 -25.639 1.00 53.25 289 LEU D N 1
ATOM 8450 C CA . LEU D 1 263 ? 30.100 -7.566 -27.006 1.00 52.92 289 LEU D CA 1
ATOM 8451 C C . LEU D 1 263 ? 29.133 -8.285 -27.953 1.00 53.49 289 LEU D C 1
ATOM 8452 O O . LEU D 1 263 ? 28.709 -7.717 -28.960 1.00 50.64 289 LEU D O 1
ATOM 8457 N N . ALA D 1 264 ? 28.770 -9.522 -27.611 1.00 51.98 290 ALA D N 1
ATOM 8458 C CA . ALA D 1 264 ? 27.722 -10.254 -28.335 1.00 51.37 290 ALA D CA 1
ATOM 8459 C C . ALA D 1 264 ? 26.319 -9.913 -27.821 1.00 51.94 290 ALA D C 1
ATOM 8460 O O . ALA D 1 264 ? 25.356 -10.613 -28.141 1.00 46.79 290 ALA D O 1
ATOM 8462 N N . GLY D 1 265 ? 26.223 -8.841 -27.029 1.00 52.17 291 GLY D N 1
ATOM 8463 C CA . GLY D 1 265 ? 24.963 -8.343 -26.482 1.00 48.52 291 GLY D CA 1
ATOM 8464 C C . GLY D 1 265 ? 24.249 -9.290 -25.533 1.00 54.93 291 GLY D C 1
ATOM 8465 O O . GLY D 1 265 ? 23.022 -9.385 -25.568 1.00 61.04 291 GLY D O 1
ATOM 8466 N N . GLN D 1 266 ? 25.005 -9.990 -24.686 1.00 54.81 292 GLN D N 1
ATOM 8467 C CA . GLN D 1 266 ? 24.416 -10.950 -23.747 1.00 56.90 292 GLN D CA 1
ATOM 8468 C C . GLN D 1 266 ? 24.394 -10.463 -22.302 1.00 59.11 292 GLN D C 1
ATOM 8469 O O . GLN D 1 266 ? 25.014 -9.449 -21.962 1.00 53.28 292 GLN D O 1
ATOM 8475 N N . GLU D 1 267 ? 23.663 -11.203 -21.466 1.00 67.36 293 GLU D N 1
ATOM 8476 C CA . GLU D 1 267 ? 23.556 -10.930 -20.034 1.00 69.81 293 GLU D CA 1
ATOM 8477 C C . GLU D 1 267 ? 24.851 -11.276 -19.314 1.00 64.79 293 GLU D C 1
ATOM 8478 O O . GLU D 1 267 ? 25.340 -12.407 -19.392 1.00 66.22 293 GLU D O 1
ATOM 8484 N N . VAL D 1 268 ? 25.411 -10.283 -18.632 1.00 55.53 294 VAL D N 1
ATOM 8485 C CA . VAL D 1 268 ? 26.648 -10.457 -17.889 1.00 51.45 294 VAL D CA 1
ATOM 8486 C C . VAL D 1 268 ? 26.372 -10.131 -16.422 1.00 48.87 294 VAL D C 1
ATOM 8487 O O . VAL D 1 268 ? 25.790 -9.082 -16.115 1.00 48.85 294 VAL D O 1
ATOM 8491 N N . LYS D 1 269 ? 26.761 -11.048 -15.530 1.00 40.67 295 LYS D N 1
ATOM 8492 C CA . LYS D 1 269 ? 26.677 -10.843 -14.077 1.00 37.40 295 LYS D CA 1
ATOM 8493 C C . LYS D 1 269 ? 27.643 -9.734 -13.625 1.00 39.36 295 LYS D C 1
ATOM 8494 O O . LYS D 1 269 ? 28.671 -9.520 -14.269 1.00 45.69 295 LYS D O 1
ATOM 8500 N N . PRO D 1 270 ? 27.311 -9.012 -12.533 1.00 38.74 296 PRO D N 1
ATOM 8501 C CA . PRO D 1 270 ? 28.203 -7.959 -12.010 1.00 38.53 296 PRO D CA 1
ATOM 8502 C C . PRO D 1 270 ? 29.590 -8.445 -11.537 1.00 38.55 296 PRO D C 1
ATOM 8503 O O . PRO D 1 270 ? 30.560 -7.665 -11.558 1.00 31.87 296 PRO D O 1
ATOM 8507 N N . PHE D 1 271 ? 29.658 -9.708 -11.105 1.00 32.20 297 PHE D N 1
ATOM 8508 C CA . PHE D 1 271 ? 30.913 -10.384 -10.769 1.00 27.91 297 PHE D CA 1
ATOM 8509 C C . PHE D 1 271 ? 30.919 -11.847 -11.220 1.00 23.27 297 PHE D C 1
ATOM 8510 O O . PHE D 1 271 ? 29.897 -12.373 -11.645 1.00 33.50 297 PHE D O 1
ATOM 8518 N N . THR D 1 272 ? 32.076 -12.496 -11.114 1.00 24.68 298 THR D N 1
ATOM 8519 C CA . THR D 1 272 ? 32.265 -13.896 -11.524 1.00 21.82 298 THR D CA 1
ATOM 8520 C C . THR D 1 272 ? 33.334 -14.507 -10.630 1.00 29.28 298 THR D C 1
ATOM 8521 O O . THR D 1 272 ? 34.391 -13.901 -10.425 1.00 26.34 298 THR D O 1
ATOM 8525 N N . PHE D 1 273 ? 33.062 -15.692 -10.082 1.00 23.48 299 PHE D N 1
ATOM 8526 C CA . PHE D 1 273 ? 33.977 -16.305 -9.125 1.00 26.72 299 PHE D CA 1
ATOM 8527 C C . PHE D 1 273 ? 34.614 -17.581 -9.660 1.00 29.75 299 PHE D C 1
ATOM 8528 O O . PHE D 1 273 ? 33.929 -18.455 -10.180 1.00 26.14 299 PHE D O 1
ATOM 8536 N N . ALA D 1 274 ? 35.931 -17.679 -9.548 1.00 25.84 300 ALA D N 1
ATOM 8537 C CA . ALA D 1 274 ? 36.599 -18.954 -9.748 1.00 35.64 300 ALA D CA 1
ATOM 8538 C C . ALA D 1 274 ? 36.741 -19.564 -8.363 1.00 34.78 300 ALA D C 1
ATOM 8539 O O . ALA D 1 274 ? 37.022 -18.840 -7.404 1.00 35.01 300 ALA D O 1
ATOM 8541 N N . PRO D 1 275 ? 36.508 -20.883 -8.241 1.00 39.36 301 PRO D N 1
ATOM 8542 C CA . PRO D 1 275 ? 36.674 -21.564 -6.945 1.00 35.91 301 PRO D CA 1
ATOM 8543 C C . PRO D 1 275 ? 38.096 -21.514 -6.362 1.00 33.28 301 PRO D C 1
ATOM 8544 O O . PRO D 1 275 ? 39.092 -21.598 -7.093 1.00 20.62 301 PRO D O 1
ATOM 8548 N N . ALA D 1 276 ? 38.161 -21.335 -5.046 1.00 32.85 302 ALA D N 1
ATOM 8549 C CA . ALA D 1 276 ? 39.412 -21.385 -4.303 1.00 38.78 302 ALA D CA 1
ATOM 8550 C C . ALA D 1 276 ? 39.303 -22.446 -3.221 1.00 39.38 302 ALA D C 1
ATOM 8551 O O . ALA D 1 276 ? 38.205 -22.754 -2.758 1.00 46.64 302 ALA D O 1
ATOM 8553 N N . VAL D 1 277 ? 40.440 -23.015 -2.833 1.00 41.62 303 VAL D N 1
ATOM 8554 C CA . VAL D 1 277 ? 40.485 -24.046 -1.792 1.00 41.45 303 VAL D CA 1
ATOM 8555 C C . VAL D 1 277 ? 41.489 -23.626 -0.724 1.00 40.18 303 VAL D C 1
ATOM 8556 O O . VAL D 1 277 ? 42.526 -23.039 -1.043 1.00 36.95 303 VAL D O 1
ATOM 8560 N N . LEU D 1 278 ? 41.173 -23.929 0.536 1.00 36.01 304 LEU D N 1
ATOM 8561 C CA . LEU D 1 278 ? 42.090 -23.712 1.644 1.00 32.95 304 LEU D CA 1
ATOM 8562 C C . LEU D 1 278 ? 42.894 -24.981 1.898 1.00 29.30 304 LEU D C 1
ATOM 8563 O O . LEU D 1 278 ? 42.357 -25.994 2.343 1.00 38.43 304 LEU D O 1
ATOM 8568 N N . ILE D 1 279 ? 44.184 -24.914 1.603 1.00 32.67 305 ILE D N 1
ATOM 8569 C CA . ILE D 1 279 ? 45.097 -26.018 1.850 1.00 31.92 305 ILE D CA 1
ATOM 8570 C C . ILE D 1 279 ? 45.749 -25.780 3.204 1.00 34.49 305 ILE D C 1
ATOM 8571 O O . ILE D 1 279 ? 46.361 -24.736 3.427 1.00 39.21 305 ILE D O 1
ATOM 8576 N N . THR D 1 280 ? 45.602 -26.742 4.107 1.00 34.84 306 THR D N 1
ATOM 8577 C CA . THR D 1 280 ? 46.253 -26.684 5.409 1.00 31.93 306 THR D CA 1
ATOM 8578 C C . THR D 1 280 ? 47.340 -27.759 5.486 1.00 37.60 306 THR D C 1
ATOM 8579 O O . THR D 1 280 ? 47.481 -28.578 4.568 1.00 37.06 306 THR D O 1
ATOM 8583 N N . LYS D 1 281 ? 48.104 -27.746 6.578 1.00 37.70 307 LYS D N 1
ATOM 8584 C CA . LYS D 1 281 ? 49.160 -28.732 6.817 1.00 42.74 307 LYS D CA 1
ATOM 8585 C C . LYS D 1 281 ? 48.626 -30.150 6.907 1.00 41.56 307 LYS D C 1
ATOM 8586 O O . LYS D 1 281 ? 49.319 -31.091 6.532 1.00 35.79 307 LYS D O 1
ATOM 8592 N N . GLU D 1 282 ? 47.399 -30.286 7.409 1.00 46.07 308 GLU D N 1
ATOM 8593 C CA . GLU D 1 282 ? 46.820 -31.588 7.722 1.00 63.29 308 GLU D CA 1
ATOM 8594 C C . GLU D 1 282 ? 45.824 -32.131 6.694 1.00 62.54 308 GLU D C 1
ATOM 8595 O O . GLU D 1 282 ? 45.518 -33.324 6.727 1.00 66.03 308 GLU D O 1
ATOM 8601 N N . ASN D 1 283 ? 45.324 -31.287 5.786 1.00 61.85 309 ASN D N 1
ATOM 8602 C CA . ASN D 1 283 ? 44.388 -31.781 4.759 1.00 64.47 309 ASN D CA 1
ATOM 8603 C C . ASN D 1 283 ? 45.025 -32.401 3.498 1.00 66.03 309 ASN D C 1
ATOM 8604 O O . ASN D 1 283 ? 46.182 -32.125 3.167 1.00 63.33 309 ASN D O 1
#

Organism: Cereibacter sphaeroides (strain ATCC 17023 / DSM 158 / JCM 6121 / CCUG 31486 / LMG 2827 / NBRC 12203 / NCIMB 8253 / ATH 2.4.1.) (NCBI:txid272943)

Radius of gyration: 30.75 Å; Cα contacts (8 Å, |Δi|>4): 2478; chains: 4; bounding box: 75×85×98 Å

Foldseek 3Di:
DCAEFEEEEQEAACPDDLRVLLQVLLCVLCVVVNHHYHYDYNHNDLVSSLVSLVVCLVVDGQAYEYEWDFCVSCVVSLVVCVVSVHAYEYEQQDDPSHQEYEYAPLLCVLQVLLVLQCVLVVLAAEEAEAQARCSTNSQVNSVVNNVVNCVVRPRYYYDPDHHHQDPDPRLQVLLVVLLVVCVVPVDDGHHAEYEGAADRNQLNNQVNCVVVVNLRHAYEYEAPRVSLLVLQQDPSTRHFKYWHANSSVSSNVRNVLSVQVSVVHDHDRYHHDDIDMRGHVD/DQAPFEEEEQELACPDDLSVLLQVLLCVQQVVVNHHYDYDGQHNDLVSSLVVLVVCLVVQGQAYEYEWDQCVSCVVSLVVCVVSVHAYEYEQQDDPSHQEYQYAPLLCVLQVQLVLVCVLVVLAAEEAAAQAPCRTNSQVSSVVNNVVNNVVRPRYYYDPPHHHQDPDPRLQVLLVVLLVVCVVQVDDRRGAEYEGAACNSVLSNQVNCVVVVPQRHEYEYEAPRVSLLVQQCDPSTRHFKYWHFDSSVSSNVRSVQVVCVSVVHDDDRYHHDDIDIDGNVD/DQAPFEEEEQELACPDDLSVLLQVLQCVLQVVVNHHYDYDGNHNDLVSSLVSLVVVLVVDGQAYEYEWDQCVSCVVSLVVCVVSVHAYEYEQQDDPSHQEYFYAPLLCVLQVLLVLLCVLLVLAAEEAEAQQPCSINSQVNSVVNNVVNCVVRPRYYYDPPHHYQDPDPRLVVLLVVLLVVCVVPVDQTHHQEYEGAACSSVNNNQVNCVVVVHQRHAYTYEAPGPSLVVLQQDPSTRHFKYWHADSSVSSNVRVVQSVQVSVVHDHDRYHHDYIDIDGNVD/DQAEFEEEEQEAACPDDLSVLLQVLQCVLCVVVNYHYHYDYQHNDLVSSLVVLVVVLVVDGQAYEYEWDQCVSCVVSLVVCVVSVHAYFYEQQDDPSHQEYQYAPLLCVLQVLLVLLCVLVVLAAEEAEADAPCSTVSQVSSVVNNVVNCVVRPRYYYDPDHHYQDPDPRLQVLLVVLLVVCVVQVDPRSGAEYEGAACSSVNSNQVSCVVVVHQRYAYTYEAPRPSLLVQQQDPSTRHFKYWHDDSSVRSNVRNVQSVQVVVVHDHDRYHHDDIDMDGNVD

Solvent-accessible surface area: 42871 Å² total; per-residue (Å²): 94,0,150,62,71,40,0,0,0,0,0,6,1,34,103,31,45,11,1,68,80,0,18,93,13,0,41,59,4,0,107,154,28,40,12,78,26,44,40,38,54,4,58,61,71,43,129,49,0,16,50,25,0,79,57,0,35,74,88,162,9,51,0,0,0,0,1,19,1,36,39,53,51,0,37,67,60,0,83,89,0,56,103,52,62,12,29,2,0,0,0,4,1,36,14,95,44,18,64,1,18,0,7,1,22,3,15,11,14,1,0,62,0,0,6,40,1,0,14,69,37,44,14,136,8,41,0,3,0,0,12,30,32,32,22,10,14,6,8,61,19,7,14,32,4,0,77,35,0,13,118,42,32,79,71,4,120,27,30,121,93,29,21,114,5,58,39,93,95,12,54,108,32,1,82,60,35,1,61,83,20,21,110,129,59,75,91,144,57,43,7,15,0,2,1,0,5,20,0,18,0,0,1,0,0,0,66,4,0,82,76,54,60,29,104,71,0,70,0,2,0,0,12,23,10,82,89,0,44,129,31,0,69,52,108,136,3,4,0,1,0,0,2,18,15,62,15,58,70,0,0,80,46,0,0,63,15,0,9,114,59,48,66,74,91,155,24,110,27,25,34,64,4,88,37,93,35,44,15,58,176,121,92,2,123,76,68,45,0,0,0,0,0,5,0,27,90,29,52,10,1,74,77,0,24,94,14,0,47,63,5,0,101,160,30,40,9,74,31,41,32,45,58,3,59,60,72,61,130,48,1,8,57,31,0,79,69,0,31,74,102,150,12,51,0,0,0,0,0,20,4,39,34,96,57,2,45,18,60,0,47,77,0,58,97,44,63,8,32,0,1,0,0,4,0,34,16,93,37,17,64,1,15,0,9,1,22,3,16,11,11,0,0,65,1,0,7,47,0,0,16,70,32,48,12,141,10,37,0,3,0,0,33,30,38,90,44,16,12,5,8,70,18,6,22,22,3,0,90,40,0,8,118,45,31,80,66,8,98,37,18,46,18,46,4,77,5,58,38,98,90,12,52,104,32,2,78,69,16,1,61,37,12,16,107,63,74,82,100,143,58,45,6,14,0,1,1,0,3,16,0,18,0,0,6,0,0,0,62,2,0,84,70,57,39,48,96,62,0,74,0,1,0,0,13,21,11,77,93,0,47,129,26,0,66,54,112,143,4,2,0,3,0,0,2,19,15,70,15,51,68,0,0,71,49,0,0,56,14,0,7,90,57,45,64,70,89,144,12,109,25,26,29,66,2,97,39,88,36,47,21,57,174,116,96,0,145,74,74,47,0,0,0,0,0,6,1,25,91,31,49,10,3,70,82,0,24,93,15,0,44,59,10,0,108,163,23,40,12,82,26,41,36,36,58,5,60,61,67,51,142,49,0,21,53,24,0,88,55,0,34,81,98,175,12,54,0,0,0,0,0,17,2,38,33,103,48,0,52,64,66,0,42,70,0,56,71,54,62,11,29,2,0,0,0,5,2,38,15,98,48,18,67,1,14,0,11,1,23,3,17,11,13,1,0,59,1,0,8,41,0,0,12,42,26,52,12,133,12,35,0,2,0,0,15,31,39,89,41,12,14,5,8,78,19,8,18,29,2,0,78,42,0,8,127,41,34,80,67,6,109,29,13,58,43,32,26,93,6,56,38,99,92,14,64,114,30,2,81,64,40,1,64,77,26,23,113,125,36,85,96,131,58,45,8,8,0,2,1,0,3,18,0,20,0,0,6,0,0,0,60,3,0,80,76,57,62,26,128,39,1,68,0,0,0,0,13,20,10,81,82,0,49,127,24,0,71,59,112,149,6,13,0,2,0,0,2,19,14,61,13,63,58,0,0,59,34,1,0,57,14,0,8,111,54,48,69,72,92,159,24,122,27,26,34,66,2,88,38,89,35,45,21,72,176,120,85,0,142,74,78,49,0,0,0,0,0,5,0,29,99,32,47,9,1,71,80,0,24,94,16,0,44,61,6,0,109,166,32,41,8,87,26,42,32,45,56,4,60,63,73,58,131,50,1,15,55,28,0,77,70,0,29,81,102,147,11,52,0,0,0,0,0,18,2,34,34,99,51,4,52,69,58,0,81,93,0,58,101,41,61,9,30,2,1,1,0,4,1,32,16,94,46,17,71,2,15,0,8,1,23,4,17,9,11,1,0,63,0,0,8,46,0,0,15,55,33,49,12,141,14,45,0,2,0,0,25,23,40,63,39,16,15,5,8,83,16,7,0,27,5,0,45,40,0,12,123,44,31,74,77,7,93,21,14,47,44,14,16,124,3,39,39,88,85,13,55,99,32,1,79,56,42,1,60,82,20,21,111,126,63,83,85,142,56,41,6,13,0,1,1,0,4,19,0,18,0,0,6,0,0,0,58,3,0,84,74,56,60,32,135,63,1,77,0,1,0,0,11,21,8,83,84,0,46,130,26,0,65,58,110,143,6,14,0,0,0,0,2,21,16,73,15,53,61,0,0,68,44,1,1,61,12,1,12,107,56,47,63,71,89,163,33,111,23,24,32,64,2,96,39,98,34,49,18,40,171,122